Protein 7JRE (pdb70)

GO terms:
  GO:0039537 symbiont-mediated suppression of cytoplasmic pattern recognition receptor signaling pathway (P, IDA)
  GO:0140311 protein sequestering activity (F, IDA)
  GO:0005737 cytoplasm (C, IC)
  GO:0033650 host cell mitochondrion (C, EXP)
  GO:0030430 host cell cytoplasm (C, EXP)
  GO:0004197 cysteine-type endopeptidase activity (F, IDA)

Foldseek 3Di:
DFDFFADFQKTKFFQLPDDPVQVVQWDDDDPQLRITIGGHPDTDHFDAQLDQDQKWWWAEDVVRDIDIWRWDFWAWDFDDDPVSDHTDTHGQKIKTFDDYAPPRWRIFIADPRGTQFTWDHDDDRMTMTHGCSPPDPD/DFAWAFAAFKTKFFQVPDDPVQVVQWPDDDNQLRITMHGHRDGHDWDAFLDQAQKWWKQQVVVRDIDIWGWDFWAKDWDDQDDRDHTDIHGQKTKTFADHDPPRWGIFTADPRTTQFTWDDDDDGMTMTHGPSPVDD/DQAAFFAAQKGKFFQQPDDPVQVVAWPDDDVLLRMTMGGHPDGTDWDQFLDFAQKWWKAEVVVRDIDIWRWDFWAWDWDPCDPRDHTDIHGQKTKTFDDYDPPRWRIFIADPRTTFFTFNDDDPGMTITRGPSPDDPDD/DAFAFAAQKTKFFQLPDDPVQVVQWPDDDVQLRITIHGHPDGGPFDAFQDFAQKWWKAAVVVRDIDIWGWDFWAKDWAAQDPRGHTDIHGQKIKTFADYDPPQFQIFTADPRTTAFTWDHDDDGMTMTHGPRPPDPVDD/DLQFPAAFAAQKGKFFQLPDDPVQVVQWPDDDNLLRMTIGGHHDGTDFAAFQDQDQKWWKAFVVVRDIDIWGKDFWAWDAFDCDDRGHTDTGGGKIKTFADDDDPRWRGFIADPRTTQFTFHGDDPRMTMTRGCNVVNVSND/DAFFFAAFKTKFFLLPDDCQVVVAFDDDDNLLRITMGGHPDGGDFDAFQDQDQKWWKAAVVVRDIDIWRWDFWAKDWACQDDSGGIDIHGGKTKTFDAYDPPRWRIFTADPRTTQFTWDDDDDRMTITHGCSPPPPD

Structure (mmCIF, N/CA/C/O backbone):
data_7JRE
#
_entry.id   7JRE
#
_cell.length_a   118.772
_cell.length_b   118.772
_cell.length_c   80.380
_cell.angle_alpha   90.000
_cell.angle_beta   90.000
_cell.angle_gamma   90.000
#
_symmetry.space_group_name_H-M   'P 4'
#
loop_
_entity.id
_entity.type
_entity.pdbx_description
1 polymer 'Protease 2A'
2 non-polymer 'ZINC ION'
3 water water
#
loop_
_atom_site.group_PDB
_atom_site.id
_atom_site.type_symbol
_atom_site.label_atom_id
_atom_site.label_alt_id
_atom_site.label_comp_id
_atom_site.label_asym_id
_atom_site.label_entity_id
_atom_site.label_seq_id
_atom_site.pdbx_PDB_ins_code
_atom_site.Cartn_x
_atom_site.Cartn_y
_atom_site.Cartn_z
_atom_site.occupancy
_atom_site.B_iso_or_equiv
_atom_site.auth_seq_id
_atom_site.auth_comp_id
_atom_site.auth_asym_id
_atom_site.auth_atom_id
_atom_site.pdbx_PDB_model_num
ATOM 1 N N . GLY A 1 3 ? 39.66600 47.54900 6.60200 1.000 48.16932 3 GLY A N 1
ATOM 2 C CA . GLY A 1 3 ? 38.61800 48.47500 6.21900 1.000 59.60717 3 GLY A CA 1
ATOM 3 C C . GLY A 1 3 ? 39.13600 49.86900 5.93700 1.000 61.22649 3 GLY A C 1
ATOM 4 O O . GLY A 1 3 ? 38.37100 50.82600 5.87400 1.000 61.73169 3 GLY A O 1
ATOM 7 N N . PHE A 1 4 ? 40.44500 49.97400 5.75700 1.000 63.45263 4 PHE A N 1
ATOM 8 C CA . PHE A 1 4 ? 41.12400 51.23900 5.54300 1.000 60.78172 4 PHE A CA 1
ATOM 9 C C . PHE A 1 4 ? 41.89300 51.18500 4.23000 1.000 64.57815 4 PHE A C 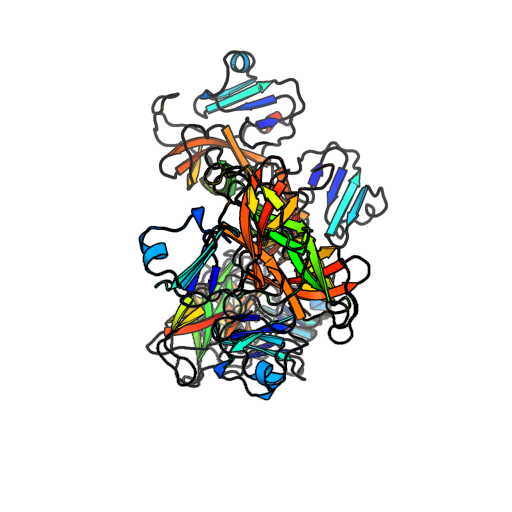1
ATOM 10 O O . PHE A 1 4 ? 41.97700 50.14500 3.57300 1.000 57.31211 4 PHE A O 1
ATOM 27 N N . GLY A 1 5 ? 42.44200 52.33100 3.83700 1.000 70.08941 5 GLY A N 1
ATOM 28 C CA . GLY A 1 5 ? 43.21700 52.41400 2.61800 1.000 64.73718 5 GLY A CA 1
ATOM 29 C C . GLY A 1 5 ? 42.34800 52.80900 1.44700 1.000 64.22330 5 GLY A C 1
ATOM 30 O O . GLY A 1 5 ? 42.08700 53.99200 1.22100 1.000 68.95979 5 GLY A O 1
ATOM 34 N N . GLY A 1 6 ? 41.89900 51.81900 0.69100 1.000 63.87754 6 GLY A N 1
ATOM 35 C CA . GLY A 1 6 ? 40.98000 52.05900 -0.39500 1.000 44.92509 6 GLY A CA 1
ATOM 36 C C . GLY A 1 6 ? 40.32200 50.77100 -0.81600 1.000 39.66495 6 GLY A C 1
ATOM 37 O O . GLY A 1 6 ? 40.48700 49.74900 -0.15300 1.000 57.72638 6 GLY A O 1
ATOM 41 N N . VAL A 1 7 ? 39.57700 50.80200 -1.91000 1.000 45.74465 7 VAL A N 1
ATOM 42 C CA . VAL A 1 7 ? 38.93900 49.61500 -2.45300 1.000 46.30188 7 VAL A CA 1
ATOM 43 C C . VAL A 1 7 ? 39.90800 48.98500 -3.43300 1.000 56.41185 7 VAL A C 1
ATOM 44 O O . VAL A 1 7 ? 40.42500 49.66300 -4.32700 1.000 52.87888 7 VAL A O 1
ATOM 57 N N . PHE A 1 8 ? 40.16300 47.69700 -3.26100 1.000 60.58173 8 PHE A N 1
ATOM 58 C CA . PHE A 1 8 ? 41.03600 46.93400 -4.14000 1.000 51.00347 8 PHE A CA 1
ATOM 59 C C . PHE A 1 8 ? 40.15700 45.95100 -4.90000 1.000 49.69066 8 PHE A C 1
ATOM 60 O O . PHE A 1 8 ? 39.95900 44.81300 -4.48000 1.000 48.87289 8 PHE A O 1
ATOM 77 N N . VAL A 1 9 ? 39.62100 46.41600 -6.02000 1.000 48.95287 9 VAL A N 1
ATOM 78 C CA . VAL A 1 9 ? 38.81100 45.60300 -6.91100 1.000 52.47565 9 VAL A CA 1
ATOM 79 C C . VAL A 1 9 ? 39.76500 45.08100 -7.97600 1.000 55.24729 9 VAL A C 1
ATOM 80 O O . VAL A 1 9 ? 40.09800 45.78400 -8.93000 1.000 54.92576 9 VAL A O 1
ATOM 93 N N . GLY A 1 10 ? 40.21200 43.84700 -7.80900 1.000 54.66796 10 GLY A N 1
ATOM 94 C CA . GLY A 1 10 ? 41.18400 43.30200 -8.73600 1.000 55.95691 10 GLY A CA 1
ATOM 95 C C . GLY A 1 10 ? 42.44800 44.13400 -8.75300 1.000 56.61969 10 GLY A C 1
ATOM 96 O O . GLY A 1 10 ? 43.00000 44.49900 -7.71100 1.000 54.61161 10 GLY A O 1
ATOM 100 N N . SER A 1 11 ? 42.92000 44.44000 -9.95900 1.000 57.57412 11 SER A N 1
ATOM 101 C CA . SER A 1 11 ? 44.15800 45.17800 -10.15800 1.000 56.26303 11 SER A CA 1
ATOM 102 C C . SER A 1 11 ? 43.91200 46.66700 -10.33600 1.000 56.85389 11 SER A C 1
ATOM 103 O O . SER A 1 11 ? 44.74400 47.36700 -10.91700 1.000 52.42182 11 SER A O 1
ATOM 111 N N . PHE A 1 12 ? 42.79100 47.16600 -9.82200 1.000 76.19957 12 PHE A N 1
ATOM 112 C CA . PHE A 1 12 ? 42.46500 48.58300 -9.86200 1.000 56.49379 12 PHE A CA 1
ATOM 113 C C . PHE A 1 12 ? 42.13300 49.06300 -8.46000 1.000 51.58047 12 PHE A C 1
ATOM 114 O O . PHE A 1 12 ? 41.37600 48.41400 -7.73400 1.000 50.22713 12 PHE A O 1
ATOM 131 N N . LYS A 1 13 ? 42.71200 50.19400 -8.08900 1.000 56.71521 13 LYS A N 1
ATOM 132 C CA . LYS A 1 13 ? 42.57400 50.78700 -6.77400 1.000 63.91439 13 LYS A CA 1
ATOM 133 C C . LYS A 1 13 ? 41.71700 52.03900 -6.87400 1.000 61.45969 13 LYS A C 1
ATOM 134 O O . LYS A 1 13 ? 41.92000 52.87500 -7.76300 1.000 57.13535 13 LYS A O 1
ATOM 152 N N . ILE A 1 14 ? 40.75900 52.14500 -5.96100 1.000 46.13668 14 ILE A N 1
ATOM 153 C CA . ILE A 1 14 ? 39.89900 53.30900 -5.82200 1.000 34.44207 14 ILE A CA 1
ATOM 154 C C . ILE A 1 14 ? 40.28600 53.99900 -4.52500 1.000 33.79282 14 ILE A C 1
ATOM 155 O O . ILE A 1 14 ? 40.20900 53.39700 -3.45000 1.000 35.92315 14 ILE A O 1
ATOM 171 N N . ILE A 1 15 ? 40.72300 55.25200 -4.62400 1.000 37.79819 15 ILE A N 1
ATOM 172 C CA . ILE A 1 15 ? 41.13100 56.02600 -3.46100 1.000 38.49064 15 ILE A CA 1
ATOM 173 C C . ILE A 1 15 ? 40.61300 57.44600 -3.61400 1.000 34.89095 15 ILE A C 1
ATOM 174 O O . ILE A 1 15 ? 40.15200 57.85300 -4.67800 1.000 37.38324 15 ILE A O 1
ATOM 190 N N . ASN A 1 16 ? 40.66200 58.19400 -2.52100 1.000 37.69618 16 ASN A N 1
ATOM 191 C CA . ASN A 1 16 ? 40.26500 59.59100 -2.56900 1.000 47.38304 16 ASN A CA 1
ATOM 192 C C . ASN A 1 16 ? 41.21400 60.38800 -3.45300 1.000 47.77663 16 ASN A C 1
ATOM 193 O O . ASN A 1 16 ? 42.41600 60.11900 -3.51100 1.000 46.95376 16 ASN A O 1
ATOM 204 N N . TYR A 1 17 ? 40.65700 61.37700 -4.14700 1.000 50.66819 17 TYR A N 1
ATOM 205 C CA . TYR A 1 17 ? 41.46000 62.23300 -5.01000 1.000 52.78076 17 TYR A CA 1
ATOM 206 C C . TYR A 1 17 ? 42.52100 62.97100 -4.21000 1.000 60.86436 17 TYR A C 1
ATOM 207 O O . TYR A 1 17 ? 43.65000 63.14900 -4.68000 1.000 68.68764 17 TYR A O 1
ATOM 225 N N . HIS A 1 18 ? 42.17900 63.41300 -2.99900 1.000 55.43271 18 HIS A N 1
ATOM 226 C CA . HIS A 1 18 ? 43.11400 64.16500 -2.17500 1.000 56.11050 18 HIS A CA 1
ATOM 227 C C . HIS A 1 18 ? 44.15900 63.29000 -1.49900 1.000 60.06044 18 HIS A C 1
ATOM 228 O O . HIS A 1 18 ? 45.08900 63.83000 -0.89500 1.000 55.95917 18 HIS A O 1
ATOM 242 N N . LEU A 1 19 ? 44.03800 61.96900 -1.59300 1.000 59.96012 19 LEU A N 1
ATOM 243 C CA . LEU A 1 19 ? 44.98500 61.05000 -0.98400 1.000 53.91288 19 LEU A CA 1
ATOM 244 C C . LEU A 1 19 ? 45.84000 60.31100 -1.99800 1.000 51.01456 19 LEU A C 1
ATOM 245 O O . LEU A 1 19 ? 46.65800 59.47800 -1.60500 1.000 55.78121 19 LEU A O 1
ATOM 261 N N . ALA A 1 20 ? 45.67100 60.58300 -3.28300 1.000 55.29754 20 ALA A N 1
ATOM 262 C CA . ALA A 1 20 ? 46.42300 59.86900 -4.29800 1.000 62.69947 20 ALA A CA 1
ATOM 263 C C . ALA A 1 20 ? 47.85900 60.38500 -4.37600 1.000 61.34973 20 ALA A C 1
ATOM 264 O O . ALA A 1 20 ? 48.17600 61.50100 -3.95900 1.000 72.79494 20 ALA A O 1
ATOM 271 N N . THR A 1 21 ? 48.73400 59.54600 -4.91400 1.000 55.59749 21 THR A N 1
ATOM 272 C CA . THR A 1 21 ? 50.12400 59.91000 -5.11400 1.000 56.74476 21 THR A CA 1
ATOM 273 C C . THR A 1 21 ? 50.34200 60.41600 -6.53800 1.000 58.96022 21 THR A C 1
ATOM 274 O O . THR A 1 21 ? 49.46900 60.33100 -7.40200 1.000 62.35759 21 THR A O 1
ATOM 285 N N . ILE A 1 22 ? 51.54100 60.94600 -6.77800 1.000 63.26879 22 ILE A N 1
ATOM 286 C CA . ILE A 1 22 ? 51.88700 61.41800 -8.11600 1.000 60.20567 22 ILE A CA 1
ATOM 287 C C . ILE A 1 22 ? 51.87000 60.25600 -9.09700 1.000 56.92146 22 ILE A C 1
ATOM 288 O O . ILE A 1 22 ? 51.36700 60.37300 -10.21700 1.000 64.52043 22 ILE A O 1
ATOM 304 N N . GLU A 1 23 ? 52.41300 59.11200 -8.68500 1.000 54.85375 23 GLU A N 1
ATOM 305 C CA . GLU A 1 23 ? 52.44200 57.94500 -9.55900 1.000 58.10260 23 GLU A CA 1
ATOM 306 C C . GLU A 1 23 ? 51.03300 57.46000 -9.86800 1.000 48.92262 23 GLU A C 1
ATOM 307 O O . GLU A 1 23 ? 50.72100 57.09100 -11.00800 1.000 41.76129 23 GLU A O 1
ATOM 319 N N . GLU A 1 24 ? 50.16600 57.45500 -8.85900 1.000 50.47536 24 GLU A N 1
ATOM 320 C CA . GLU A 1 24 ? 48.78600 57.05000 -9.07700 1.000 49.12928 24 GLU A CA 1
ATOM 321 C C . GLU A 1 24 ? 48.07700 58.01200 -10.01800 1.000 50.64541 24 GLU A C 1
ATOM 322 O O . GLU A 1 24 ? 47.26900 57.59400 -10.85000 1.000 55.62853 24 GLU A O 1
ATOM 334 N N . ARG A 1 25 ? 48.36400 59.30700 -9.89800 1.000 49.82267 25 ARG A N 1
ATOM 335 C CA . ARG A 1 25 ? 47.79800 60.27800 -10.82700 1.000 48.61613 25 ARG A CA 1
ATOM 336 C C . ARG A 1 25 ? 48.30700 60.04700 -12.24300 1.000 48.98352 25 ARG A C 1
ATOM 337 O O . ARG A 1 25 ? 47.55600 60.18900 -13.21300 1.000 55.52326 25 ARG A O 1
ATOM 358 N N . GLN A 1 26 ? 49.58600 59.70200 -12.38300 1.000 58.81731 26 GLN A N 1
ATOM 359 C CA . GLN A 1 26 ? 50.15300 59.39700 -13.69100 1.000 57.78945 26 GLN A CA 1
ATOM 360 C C . GLN A 1 26 ? 49.52100 58.16900 -14.32400 1.000 49.14299 26 GLN A C 1
ATOM 361 O O . GLN A 1 26 ? 49.42100 58.10400 -15.55200 1.000 52.39760 26 GLN A O 1
ATOM 375 N N . SER A 1 27 ? 49.11600 57.18800 -13.52400 1.000 49.87735 27 SER A N 1
ATOM 376 C CA . SER A 1 27 ? 48.53000 55.96300 -14.05800 1.000 49.94750 27 SER A CA 1
ATOM 377 C C . SER A 1 27 ? 47.01100 55.91600 -13.93500 1.000 52.49882 27 SER A C 1
ATOM 378 O O . SER A 1 27 ? 46.40900 54.88400 -14.24800 1.000 54.15442 27 SER A O 1
ATOM 386 N N . ALA A 1 28 ? 46.37500 57.00000 -13.50700 1.000 53.47663 28 ALA A N 1
ATOM 387 C CA . ALA A 1 28 ? 44.95200 56.96500 -13.21200 1.000 53.28501 28 ALA A CA 1
ATOM 388 C C . ALA A 1 28 ? 44.11500 56.82000 -14.47600 1.000 51.45302 28 ALA A C 1
ATOM 389 O O . ALA A 1 28 ? 44.41000 57.40700 -15.51900 1.000 52.59608 28 ALA A O 1
ATOM 396 N N . ILE A 1 29 ? 43.04700 56.03800 -14.36300 1.000 46.34765 29 ILE A N 1
ATOM 397 C CA . ILE A 1 29 ? 42.09500 55.87300 -15.45000 1.000 47.67794 29 ILE A CA 1
ATOM 398 C C . ILE A 1 29 ? 40.79900 56.62800 -15.20600 1.000 43.32033 29 ILE A C 1
ATOM 399 O O . ILE A 1 29 ? 40.09500 56.94100 -16.17700 1.000 39.55844 29 ILE A O 1
ATOM 415 N N . TYR A 1 30 ? 40.44400 56.91200 -13.95800 1.000 36.57589 30 TYR A N 1
ATOM 416 C CA . TYR A 1 30 ? 39.29700 57.76400 -13.68600 1.000 33.86059 30 TYR A CA 1
ATOM 417 C C . TYR A 1 30 ? 39.66800 58.71400 -12.56600 1.000 41.26768 30 TYR A C 1
ATOM 418 O O . TYR A 1 30 ? 40.28600 58.29800 -11.59100 1.000 45.17019 30 TYR A O 1
ATOM 436 N N . VAL A 1 31 ? 39.32000 59.98200 -12.70700 1.000 46.32872 31 VAL A N 1
ATOM 437 C CA . VAL A 1 31 ? 39.67100 60.99400 -11.72100 1.000 43.17943 31 VAL A CA 1
ATOM 438 C C . VAL A 1 31 ? 38.54300 62.00900 -11.64900 1.000 37.25979 31 VAL A C 1
ATOM 439 O O . VAL A 1 31 ? 38.05600 62.47900 -12.68100 1.000 39.60146 31 VAL A O 1
ATOM 452 N N . ASP A 1 32 ? 38.12400 62.34400 -10.43200 1.000 41.49389 32 ASP A N 1
ATOM 453 C CA . ASP A 1 32 ? 37.06000 63.32700 -10.25000 1.000 47.68957 32 ASP A CA 1
ATOM 454 C C . ASP A 1 32 ? 37.39000 64.15100 -9.01000 1.000 45.85149 32 ASP A C 1
ATOM 455 O O . ASP A 1 32 ? 37.27300 63.66500 -7.88000 1.000 45.02293 32 ASP A O 1
ATOM 464 N N . TRP A 1 33 ? 37.81600 65.39200 -9.24900 1.000 49.83573 33 TRP A N 1
ATOM 465 C CA . TRP A 1 33 ? 38.05900 66.34500 -8.17300 1.000 54.13883 33 TRP A CA 1
ATOM 466 C C . TRP A 1 33 ? 36.77300 66.66100 -7.42400 1.000 51.36692 33 TRP A C 1
ATOM 467 O O . TRP A 1 33 ? 36.77400 66.78100 -6.19600 1.000 53.06897 33 TRP A O 1
ATOM 488 N N . GLN A 1 34 ? 35.66500 66.79400 -8.15000 1.000 55.04796 34 GLN A N 1
ATOM 489 C CA . GLN A 1 34 ? 34.40300 67.17700 -7.53000 1.000 48.86467 34 GLN A CA 1
ATOM 490 C C . GLN A 1 34 ? 33.93000 66.13700 -6.52300 1.000 50.94332 34 GLN A C 1
ATOM 491 O O . GLN A 1 34 ? 33.40800 66.48500 -5.46100 1.000 52.50384 34 GLN A O 1
ATOM 505 N N . SER A 1 35 ? 34.06500 64.85900 -6.85500 1.000 57.80125 35 SER A N 1
ATOM 506 C CA . SER A 1 35 ? 33.66800 63.78000 -5.96600 1.000 47.79771 35 SER A CA 1
ATOM 507 C C . SER A 1 35 ? 34.84000 63.17900 -5.21600 1.000 48.14165 35 SER A C 1
ATOM 508 O O . SER A 1 35 ? 34.64600 62.24200 -4.44100 1.000 58.35105 35 SER A O 1
ATOM 516 N N . ASP A 1 36 ? 36.04900 63.68900 -5.42900 1.000 48.85266 36 ASP A N 1
ATOM 517 C CA . ASP A 1 36 ? 37.21600 63.28300 -4.65600 1.000 45.21919 36 ASP A CA 1
ATOM 518 C C . ASP A 1 36 ? 37.49700 61.78900 -4.80800 1.000 47.11110 36 ASP A C 1
ATOM 519 O O . ASP A 1 36 ? 37.66000 61.06300 -3.82900 1.000 45.29467 36 ASP A O 1
ATOM 528 N N . VAL A 1 37 ? 37.56900 61.32200 -6.05500 1.000 46.90168 37 VAL A N 1
ATOM 529 C CA . VAL A 1 37 ? 37.79600 59.90600 -6.31600 1.000 42.27958 37 VAL A CA 1
ATOM 530 C C . VAL A 1 37 ? 38.84000 59.74300 -7.41200 1.000 42.15356 37 VAL A C 1
ATOM 531 O O . VAL A 1 37 ? 39.01600 60.60800 -8.27200 1.000 44.43478 37 VAL A O 1
ATOM 544 N N . LEU A 1 38 ? 39.53700 58.61000 -7.36400 1.000 40.46231 38 LEU A N 1
ATOM 545 C CA . LEU A 1 38 ? 40.55600 58.26800 -8.34300 1.000 42.66312 38 LEU A CA 1
ATOM 546 C C . LEU A 1 38 ? 40.63200 56.75500 -8.46200 1.000 40.12048 38 LEU A C 1
ATOM 547 O O . LEU A 1 38 ? 40.72300 56.05400 -7.45100 1.000 50.21247 38 LEU A O 1
ATOM 563 N N . VAL A 1 39 ? 40.58700 56.26700 -9.69700 1.000 37.63144 39 VAL A N 1
ATOM 564 C CA . VAL A 1 39 ? 40.71100 54.85600 -10.03200 1.000 49.90740 39 VAL A CA 1
ATOM 565 C C . VAL A 1 39 ? 41.95900 54.69100 -10.88200 1.000 58.16024 39 VAL A C 1
ATOM 566 O O . VAL A 1 39 ? 42.06100 55.29600 -11.95900 1.000 55.36938 39 VAL A O 1
ATOM 579 N N . THR A 1 40 ? 42.89700 53.86400 -10.40300 1.000 63.97221 40 THR A N 1
ATOM 580 C CA . THR A 1 40 ? 44.16600 53.63400 -11.10200 1.000 57.66950 40 THR A CA 1
ATOM 581 C C . THR A 1 40 ? 44.59900 52.17800 -11.01400 1.000 50.43443 40 THR A C 1
ATOM 582 O O . THR A 1 40 ? 44.32900 51.52400 -10.00400 1.000 46.14062 40 THR A O 1
ATOM 593 N N . PRO A 1 41 ? 45.28300 51.65200 -12.02500 1.000 58.50952 41 PRO A N 1
ATOM 594 C CA . PRO A 1 41 ? 45.78800 50.28000 -11.92500 1.000 50.77628 41 PRO A CA 1
ATOM 595 C C . PRO A 1 41 ? 46.94500 50.18100 -10.94300 1.000 52.20070 41 PRO A C 1
ATOM 596 O O . PRO A 1 41 ? 47.82600 51.04000 -10.90200 1.000 61.69643 41 PRO A O 1
ATOM 601 N N . ILE A 1 42 ? 46.94100 49.10900 -10.15600 1.000 53.18414 42 ILE A N 1
ATOM 602 C CA . ILE A 1 42 ? 47.95600 48.87500 -9.13900 1.000 65.44653 42 ILE A CA 1
ATOM 603 C C . ILE A 1 42 ? 48.44500 47.43800 -9.24600 1.000 69.25553 42 ILE A C 1
ATOM 604 O O . ILE A 1 42 ? 47.83100 46.58800 -9.88800 1.000 65.52680 42 ILE A O 1
ATOM 616 N N . ALA A 1 43 ? 49.58000 47.18500 -8.60000 1.000 66.85543 43 ALA A N 1
ATOM 617 C CA . ALA A 1 43 ? 50.16100 45.85400 -8.54200 1.000 62.08373 43 ALA A CA 1
ATOM 618 C C . ALA A 1 43 ? 49.62900 45.02500 -7.38100 1.000 66.61399 43 ALA A C 1
ATOM 619 O O . ALA A 1 43 ? 49.91700 43.82700 -7.31700 1.000 68.02186 43 ALA A O 1
ATOM 626 N N . ALA A 1 44 ? 48.86600 45.62300 -6.47000 1.000 62.50320 44 ALA A N 1
ATOM 627 C CA . ALA A 1 44 ? 48.28100 44.90000 -5.34300 1.000 66.15889 44 ALA A CA 1
ATOM 628 C C . ALA A 1 44 ? 46.88500 44.44100 -5.74000 1.000 69.85168 44 ALA A C 1
ATOM 629 O O . ALA A 1 44 ? 45.90700 45.17900 -5.62400 1.000 72.28506 44 ALA A O 1
ATOM 636 N N . HIS A 1 45 ? 46.79400 43.20300 -6.21500 1.000 69.30117 45 HIS A N 1
ATOM 637 C CA . HIS A 1 45 ? 45.51200 42.63100 -6.60100 1.000 69.87921 45 HIS A CA 1
ATOM 638 C C . HIS A 1 45 ? 44.65700 42.34800 -5.37100 1.000 68.73054 45 HIS A C 1
ATOM 639 O O . HIS A 1 45 ? 45.16200 41.91800 -4.33200 1.000 64.78202 45 HIS A O 1
ATOM 653 N N . GLY A 1 46 ? 43.35100 42.59400 -5.49400 1.000 60.65794 46 GLY A N 1
ATOM 654 C CA . GLY A 1 46 ? 42.43000 42.41300 -4.39200 1.000 58.62360 46 GLY A CA 1
ATOM 655 C C . GLY A 1 46 ? 41.10000 41.85700 -4.86400 1.000 64.98133 46 GLY A C 1
ATOM 656 O O . GLY A 1 46 ? 40.87700 41.66200 -6.05800 1.000 62.17517 46 GLY A O 1
ATOM 660 N N . ARG A 1 47 ? 40.20800 41.62200 -3.89400 1.000 62.25615 47 ARG A N 1
ATOM 661 C CA . ARG A 1 47 ? 38.94200 40.94600 -4.15600 1.000 63.92690 47 ARG A CA 1
ATOM 662 C C . ARG A 1 47 ? 37.73600 41.75300 -3.68300 1.000 69.37904 47 ARG A C 1
ATOM 663 O O . ARG A 1 47 ? 36.63900 41.20000 -3.57300 1.000 68.79434 47 ARG A O 1
ATOM 684 N N . HIS A 1 48 ? 37.90600 43.04100 -3.40200 1.000 77.68302 48 HIS A N 1
ATOM 685 C CA . HIS A 1 48 ? 36.77400 43.87000 -3.01400 1.000 66.66398 48 HIS A CA 1
ATOM 686 C C . HIS A 1 48 ? 35.76900 43.95100 -4.15400 1.000 62.96410 48 HIS A C 1
ATOM 687 O O . HIS A 1 48 ? 36.12500 43.85400 -5.33000 1.000 59.91435 48 HIS A O 1
ATOM 701 N N . GLN A 1 49 ? 34.50100 44.12900 -3.79700 1.000 52.55903 49 GLN A N 1
ATOM 702 C CA . GLN A 1 49 ? 33.42700 44.25200 -4.77000 1.000 51.26059 49 GLN A CA 1
ATOM 703 C C . GLN A 1 49 ? 32.68200 45.55900 -4.55200 1.000 48.55610 49 GLN A C 1
ATOM 704 O O . GLN A 1 49 ? 32.51600 46.00600 -3.41700 1.000 54.31144 49 GLN A O 1
ATOM 715 N N . ILE A 1 50 ? 32.22800 46.15800 -5.64200 1.000 54.05581 50 ILE A N 1
ATOM 716 C CA . ILE A 1 50 ? 31.44700 47.38500 -5.59400 1.000 52.26762 50 ILE A CA 1
ATOM 717 C C . ILE A 1 50 ? 29.97500 47.01500 -5.50200 1.000 48.96127 50 ILE A C 1
ATOM 718 O O . ILE A 1 50 ? 29.48500 46.18800 -6.27500 1.000 51.59897 50 ILE A O 1
ATOM 734 N N . ALA A 1 51 ? 29.26900 47.62400 -4.55500 1.000 47.24214 51 ALA A N 1
ATOM 735 C CA . ALA A 1 51 ? 27.85400 47.34600 -4.34200 1.000 45.97145 51 ALA A CA 1
ATOM 736 C C . ALA A 1 51 ? 27.04000 48.03700 -5.42300 1.000 48.80130 51 ALA A C 1
ATOM 737 O O . ALA A 1 51 ? 27.02000 49.26600 -5.50500 1.000 61.34616 51 ALA A O 1
ATOM 744 N N . ARG A 1 52 ? 26.36800 47.25600 -6.25300 1.000 58.25146 52 ARG A N 1
ATOM 745 C CA . ARG A 1 52 ? 25.48700 47.80300 -7.28100 1.000 54.18121 52 ARG A CA 1
ATOM 746 C C . ARG A 1 52 ? 24.05300 47.85300 -6.76500 1.000 47.44846 52 ARG A C 1
ATOM 747 O O . ARG A 1 52 ? 23.12400 47.31400 -7.35500 1.000 59.70947 52 ARG A O 1
ATOM 768 N N . CYS A 1 53 ? 23.89500 48.54500 -5.64100 1.000 42.24858 53 CYS A N 1
ATOM 769 C CA . CYS A 1 53 ? 22.65100 48.53200 -4.88700 1.000 44.75271 53 CYS A CA 1
ATOM 770 C C . CYS A 1 53 ? 22.12300 49.93700 -4.64500 1.000 53.52220 53 CYS A C 1
ATOM 771 O O . CYS A 1 53 ? 22.63500 50.90800 -5.20800 1.000 65.25634 53 CYS A O 1
ATOM 778 N N . LYS A 1 54 ? 21.10100 50.04900 -3.79800 1.000 47.59654 54 LYS A N 1
ATOM 779 C CA . LYS A 1 54 ? 20.55100 51.33500 -3.39200 1.000 38.46124 54 LYS A CA 1
ATOM 780 C C . LYS A 1 54 ? 20.40800 51.41000 -1.87800 1.000 41.34837 54 LYS A C 1
ATOM 781 O O . LYS A 1 54 ? 19.52200 52.09400 -1.36500 1.000 39.75781 54 LYS A O 1
ATOM 800 N N . CYS A 1 55 ? 21.27300 50.71000 -1.15100 1.000 46.55708 55 CYS A N 1
ATOM 801 C CA . CYS A 1 55 ? 21.21100 50.72600 0.30200 1.000 47.19991 55 CYS A CA 1
ATOM 802 C C . CYS A 1 55 ? 21.47200 52.12600 0.83100 1.000 52.64292 55 CYS A C 1
ATOM 803 O O . CYS A 1 55 ? 22.34100 52.84400 0.33400 1.000 56.94548 55 CYS A O 1
ATOM 810 N N . ASN A 1 56 ? 20.70600 52.51300 1.84800 1.000 51.84330 56 ASN A N 1
ATOM 811 C CA . ASN A 1 56 ? 20.90200 53.77400 2.54700 1.000 51.89583 56 ASN A CA 1
ATOM 812 C C . ASN A 1 56 ? 21.36200 53.55300 3.98200 1.000 53.14276 56 ASN A C 1
ATOM 813 O O . ASN A 1 56 ? 21.35300 54.48600 4.78800 1.000 46.33863 56 ASN A O 1
ATOM 824 N N . THR A 1 57 ? 21.77100 52.33100 4.30500 1.000 63.01014 57 THR A N 1
ATOM 825 C CA . THR A 1 57 ? 22.30600 51.96500 5.60600 1.000 60.55265 57 THR A CA 1
ATOM 826 C C . THR A 1 57 ? 23.59700 51.19100 5.39700 1.000 59.11060 57 THR A C 1
ATOM 827 O O . THR A 1 57 ? 23.70800 50.41100 4.45000 1.000 53.74512 57 THR A O 1
ATOM 838 N N . GLY A 1 58 ? 24.57100 51.39900 6.27300 1.000 53.97780 58 GLY A N 1
ATOM 839 C CA . GLY A 1 58 ? 25.83500 50.70900 6.09100 1.000 44.55570 58 GLY A CA 1
ATOM 840 C C . GLY A 1 58 ? 26.65200 50.72300 7.36000 1.000 42.77067 58 GLY A C 1
ATOM 841 O O . GLY A 1 58 ? 26.21100 51.20300 8.40400 1.000 45.64724 58 GLY A O 1
ATOM 845 N N . VAL A 1 59 ? 27.85200 50.16200 7.26100 1.000 42.76668 59 VAL A N 1
ATOM 846 C CA . VAL A 1 59 ? 28.80300 50.13500 8.36400 1.000 42.76212 59 VAL A CA 1
ATOM 847 C C . VAL A 1 59 ? 30.15400 50.59400 7.83700 1.000 40.38653 59 VAL A C 1
ATOM 848 O O . VAL A 1 59 ? 30.60300 50.13500 6.78300 1.000 42.96335 59 VAL A O 1
ATOM 861 N N . TYR A 1 60 ? 30.80000 51.50200 8.56000 1.000 40.72752 60 TYR A N 1
ATOM 862 C CA . TYR A 1 60 ? 32.04400 52.08700 8.09300 1.000 46.05039 60 TYR A CA 1
ATOM 863 C C . TYR A 1 60 ? 33.11500 51.99600 9.16800 1.000 51.65794 60 TYR A C 1
ATOM 864 O O . TYR A 1 60 ? 32.82900 51.96300 10.36300 1.000 52.07388 60 TYR A O 1
ATOM 882 N N . TYR A 1 61 ? 34.36600 51.96300 8.71800 1.000 56.72643 61 TYR A N 1
ATOM 883 C CA . TYR A 1 61 ? 35.51600 51.85000 9.60900 1.000 59.08073 61 TYR A CA 1
ATOM 884 C C . TYR A 1 61 ? 36.04600 53.23600 9.95600 1.000 51.94298 61 TYR A C 1
ATOM 885 O O . TYR A 1 61 ? 36.41300 54.00300 9.06300 1.000 49.97281 61 TYR A O 1
ATOM 903 N N . CYS A 1 62 ? 36.09800 53.54200 11.25200 1.000 54.62480 62 CYS A N 1
ATOM 904 C CA . CYS A 1 62 ? 36.71600 54.75300 11.76800 1.000 50.33018 62 CYS A CA 1
ATOM 905 C C . CYS A 1 62 ? 38.10000 54.40300 12.29300 1.000 51.55143 62 CYS A C 1
ATOM 906 O O . CYS A 1 62 ? 38.25200 53.47400 13.09700 1.000 50.08501 62 CYS A O 1
ATOM 914 N N . ARG A 1 63 ? 39.09500 55.16500 11.84800 1.000 60.60271 63 ARG A N 1
ATOM 915 C CA . ARG A 1 63 ? 40.49100 54.80100 12.04400 1.000 57.86488 63 ARG A CA 1
ATOM 916 C C . ARG A 1 63 ? 41.03900 55.33300 13.36100 1.000 59.37469 63 ARG A C 1
ATOM 917 O O . ARG A 1 63 ? 41.78600 54.62800 14.04600 1.000 59.40434 63 ARG A O 1
ATOM 929 N N . HIS A 1 64 ? 40.69400 56.56600 13.73800 1.000 52.96302 64 HIS A N 1
ATOM 930 C CA . HIS A 1 64 ? 41.23900 57.08300 14.98500 1.000 53.52341 64 HIS A CA 1
ATOM 931 C C . HIS A 1 64 ? 40.58700 56.43500 16.19600 1.000 59.13893 64 HIS A C 1
ATOM 932 O O . HIS A 1 64 ? 41.06300 56.63300 17.31800 1.000 59.23317 64 HIS A O 1
ATOM 946 N N . ARG A 1 65 ? 39.51400 55.67300 15.99500 1.000 61.83932 65 ARG A N 1
ATOM 947 C CA . ARG A 1 65 ? 38.96000 54.81800 17.02900 1.000 50.78559 65 ARG A CA 1
ATOM 948 C C . ARG A 1 65 ? 39.23800 53.34800 16.78500 1.000 55.67019 65 ARG A C 1
ATOM 949 O O . ARG A 1 65 ? 39.09500 52.54800 17.71000 1.000 62.47778 65 ARG A O 1
ATOM 970 N N . ASP A 1 66 ? 39.64500 52.98300 15.57700 1.000 53.51688 66 ASP A N 1
ATOM 971 C CA . ASP A 1 66 ? 39.77900 51.59100 15.17700 1.000 62.77192 66 ASP A CA 1
ATOM 972 C C . ASP A 1 66 ? 38.50000 50.82700 15.50200 1.000 58.58623 66 ASP A C 1
ATOM 973 O O . ASP A 1 66 ? 38.50800 49.79100 16.16400 1.000 53.21959 66 ASP A O 1
ATOM 982 N N . LYS A 1 67 ? 37.38000 51.37200 15.03500 1.000 50.37633 67 LYS A N 1
ATOM 983 C CA . LYS A 1 67 ? 36.09400 50.76700 15.33900 1.000 47.60082 67 LYS A CA 1
ATOM 984 C C . LYS A 1 67 ? 35.17500 50.88200 14.13900 1.000 51.10074 67 LYS A C 1
ATOM 985 O O . LYS A 1 67 ? 35.26900 51.82100 13.35400 1.000 55.58817 67 LYS A O 1
ATOM 1004 N N . SER A 1 68 ? 34.27200 49.92100 14.01600 1.000 58.61598 68 SER A N 1
ATOM 1005 C CA . SER A 1 68 ? 33.27800 49.91900 12.95800 1.000 61.21879 68 SER A CA 1
ATOM 1006 C C . SER A 1 68 ? 31.96800 50.47000 13.50400 1.000 52.66312 68 SER A C 1
ATOM 1007 O O . SER A 1 68 ? 31.50500 50.04800 14.56600 1.000 48.28310 68 SER A O 1
ATOM 1015 N N . TYR A 1 69 ? 31.39000 51.42200 12.78100 1.000 49.00952 69 TYR A N 1
ATOM 1016 C CA . TYR A 1 69 ? 30.20200 52.13900 13.21100 1.000 48.75102 69 TYR A CA 1
ATOM 1017 C C . TYR A 1 69 ? 29.11500 51.98700 12.16000 1.000 46.36750 69 TYR A C 1
ATOM 1018 O O . TYR A 1 69 ? 29.35200 52.30700 10.98400 1.000 44.86280 69 TYR A O 1
ATOM 1036 N N . PRO A 1 70 ? 27.93700 51.48400 12.50700 1.000 55.76527 70 PRO A N 1
ATOM 1037 C CA . PRO A 1 70 ? 26.82900 51.50700 11.55400 1.000 56.20095 70 PRO A CA 1
ATOM 1038 C C . PRO A 1 70 ? 26.18000 52.87800 11.51000 1.000 51.21714 70 PRO A C 1
ATOM 1039 O O . PRO A 1 70 ? 26.12500 53.59200 12.51200 1.000 47.16739 70 PRO A O 1
ATOM 1050 N N . VAL A 1 71 ? 25.68900 53.24200 10.33500 1.000 52.08914 71 VAL A N 1
ATOM 1051 C CA . VAL A 1 71 ? 25.09900 54.55100 10.10400 1.000 45.02715 71 VAL A CA 1
ATOM 1052 C C . VAL A 1 71 ? 24.02000 54.43500 9.04300 1.000 44.32385 71 VAL A C 1
ATOM 1053 O O . VAL A 1 71 ? 24.17500 53.71600 8.05000 1.000 43.62407 71 VAL A O 1
ATOM 1066 N N . CYS A 1 72 ? 22.92800 55.15100 9.25800 1.000 44.39209 72 CYS A N 1
ATOM 1067 C CA . CYS A 1 72 ? 21.97500 55.47000 8.21200 1.000 48.14169 72 CYS A CA 1
ATOM 1068 C C . CYS A 1 72 ? 22.36900 56.81800 7.63100 1.000 46.35071 72 CYS A C 1
ATOM 1069 O O . CYS A 1 72 ? 22.49900 57.80000 8.36900 1.000 48.45647 72 CYS A O 1
ATOM 1077 N N . PHE A 1 73 ? 22.57500 56.85900 6.31900 1.000 41.66558 73 PHE A N 1
ATOM 1078 C CA . PHE A 1 73 ? 23.12400 58.02700 5.65300 1.000 49.17920 73 PHE A CA 1
ATOM 1079 C C . PHE A 1 73 ? 22.15500 58.50800 4.58600 1.000 57.55383 73 PHE A C 1
ATOM 1080 O O . PHE A 1 73 ? 21.34000 57.74200 4.06700 1.000 62.57048 73 PHE A O 1
ATOM 1097 N N . GLU A 1 74 ? 22.24800 59.79300 4.26700 1.000 42.22262 74 GLU A N 1
ATOM 1098 C CA . GLU A 1 74 ? 21.39200 60.38300 3.25300 1.000 51.98956 74 GLU A CA 1
ATOM 1099 C C . GLU A 1 74 ? 21.93400 60.08200 1.86600 1.000 53.53189 74 GLU A C 1
ATOM 1100 O O . GLU A 1 74 ? 23.13700 60.18500 1.62000 1.000 56.26522 74 GLU A O 1
ATOM 1106 N N . GLY A 1 75 ? 21.03300 59.73300 0.95300 1.000 58.87945 75 GLY A N 1
ATOM 1107 C CA . GLY A 1 75 ? 21.40600 59.28600 -0.36600 1.000 51.58590 75 GLY A CA 1
ATOM 1108 C C . GLY A 1 75 ? 22.35400 60.23700 -1.05800 1.000 53.43612 75 GLY A C 1
ATOM 1109 O O . GLY A 1 75 ? 22.51800 61.39000 -0.65500 1.000 66.55414 75 GLY A O 1
ATOM 1113 N N . PRO A 1 76 ? 22.99300 59.76600 -2.12400 1.000 49.22837 76 PRO A N 1
ATOM 1114 C CA . PRO A 1 76 ? 24.04800 60.55800 -2.76500 1.000 46.22917 76 PRO A CA 1
ATOM 1115 C C . PRO A 1 76 ? 23.50500 61.82700 -3.40000 1.000 55.56921 76 PRO A C 1
ATOM 1116 O O . PRO A 1 76 ? 22.47300 61.81600 -4.07200 1.000 60.87519 76 PRO A O 1
ATOM 1127 N N . GLY A 1 77 ? 24.22900 62.92100 -3.20800 1.000 52.09395 77 GLY A N 1
ATOM 1128 C CA . GLY A 1 77 ? 23.82500 64.18900 -3.78300 1.000 53.02663 77 GLY A CA 1
ATOM 1129 C C . GLY A 1 77 ? 24.88800 65.23700 -3.56400 1.000 47.53172 77 GLY A C 1
ATOM 1130 O O . GLY A 1 77 ? 25.90700 64.99900 -2.91300 1.000 48.88788 77 GLY A O 1
ATOM 1134 N N . ILE A 1 78 ? 24.62300 66.41600 -4.11100 1.000 63.54276 78 ILE A N 1
ATOM 1135 C CA . ILE A 1 78 ? 25.55700 67.53200 -4.03100 1.000 56.48202 78 ILE A CA 1
ATOM 1136 C C . ILE A 1 78 ? 25.42300 68.18700 -2.66400 1.000 50.98030 78 ILE A C 1
ATOM 1137 O O . ILE A 1 78 ? 24.32200 68.56600 -2.25100 1.000 48.42017 78 ILE A O 1
ATOM 1153 N N . GLN A 1 79 ? 26.54200 68.31900 -1.95500 1.000 50.70039 79 GLN A N 1
ATOM 1154 C CA . GLN A 1 79 ? 26.52400 68.86700 -0.60600 1.000 51.87307 79 GLN A CA 1
ATOM 1155 C C . GLN A 1 79 ? 27.67900 69.83300 -0.41000 1.000 54.43961 79 GLN A C 1
ATOM 1156 O O . GLN A 1 79 ? 28.77600 69.62200 -0.93300 1.000 50.58867 79 GLN A O 1
ATOM 1170 N N . TRP A 1 80 ? 27.42300 70.88300 0.36600 1.000 58.36735 80 TRP A N 1
ATOM 1171 C CA . TRP A 1 80 ? 28.42900 71.89200 0.66900 1.000 60.17976 80 TRP A CA 1
ATOM 1172 C C . TRP A 1 80 ? 29.33000 71.38500 1.78600 1.000 61.77952 80 TRP A C 1
ATOM 1173 O O . TRP A 1 80 ? 28.85300 71.06100 2.87800 1.000 61.10993 80 TRP A O 1
ATOM 1194 N N . ILE A 1 81 ? 30.62900 71.32100 1.51400 1.000 61.72885 81 ILE A N 1
ATOM 1195 C CA . ILE A 1 81 ? 31.60800 70.72300 2.40800 1.000 66.99320 81 ILE A CA 1
ATOM 1196 C C . ILE A 1 81 ? 32.77600 71.68700 2.55600 1.000 59.73997 81 ILE A C 1
ATOM 1197 O O . ILE A 1 81 ? 33.34100 72.14500 1.55400 1.000 53.93716 81 ILE A O 1
ATOM 1213 N N . GLU A 1 82 ? 33.09200 72.04200 3.81300 1.000 59.61502 82 GLU A N 1
ATOM 1214 C CA . GLU A 1 82 ? 34.35700 72.66900 4.19700 1.000 62.92754 82 GLU A CA 1
ATOM 1215 C C . GLU A 1 82 ? 34.89500 72.09400 5.50700 1.000 76.57164 82 GLU A C 1
ATOM 1216 O O . GLU A 1 82 ? 34.73700 72.68100 6.57800 1.000 87.04245 82 GLU A O 1
ATOM 1228 N N . GLN A 1 83 ? 35.52200 70.92500 5.42300 1.000 79.79476 83 GLN A N 1
ATOM 1229 C CA . GLN A 1 83 ? 36.25900 70.36900 6.54900 1.000 75.25759 83 GLN A CA 1
ATOM 1230 C C . GLN A 1 83 ? 37.67200 70.03700 6.10300 1.000 70.59063 83 GLN A C 1
ATOM 1231 O O . GLN A 1 83 ? 38.65400 70.41100 6.74800 1.000 77.05153 83 GLN A O 1
ATOM 1245 N N . ASN A 1 84 ? 37.76400 69.33500 4.98000 1.000 69.29427 84 ASN A N 1
ATOM 1246 C CA . ASN A 1 84 ? 39.02900 68.94300 4.37400 1.000 73.36040 84 ASN A CA 1
ATOM 1247 C C . ASN A 1 84 ? 39.65400 70.21700 3.83500 1.000 68.15605 84 ASN A C 1
ATOM 1248 O O . ASN A 1 84 ? 39.37100 70.63200 2.71100 1.000 66.01644 84 ASN A O 1
ATOM 1259 N N . GLU A 1 85 ? 40.51800 70.84400 4.63200 1.000 73.21185 85 GLU A N 1
ATOM 1260 C CA . GLU A 1 85 ? 41.15500 72.07500 4.18500 1.000 75.77177 85 GLU A CA 1
ATOM 1261 C C . GLU A 1 85 ? 42.02800 71.85600 2.95800 1.000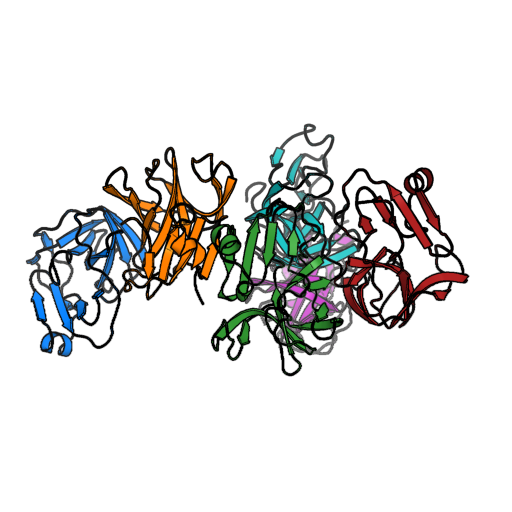 73.04446 85 GLU A C 1
ATOM 1262 O O . GLU A 1 85 ? 42.39600 72.83600 2.30100 1.000 60.70747 85 GLU A O 1
ATOM 1274 N N . TYR A 1 86 ? 42.36900 70.60300 2.63900 1.000 64.25055 86 TYR A N 1
ATOM 1275 C CA . TYR A 1 86 ? 42.91400 70.29900 1.32300 1.000 61.65743 86 TYR A CA 1
ATOM 1276 C C . TYR A 1 86 ? 42.01400 70.86100 0.23700 1.000 64.93938 86 TYR A C 1
ATOM 1277 O O . TYR A 1 86 ? 42.49200 71.36700 -0.78400 1.000 62.05011 86 TYR A O 1
ATOM 1295 N N . TYR A 1 87 ? 40.70700 70.76900 0.43800 1.000 66.29380 87 TYR A N 1
ATOM 1296 C CA . TYR A 1 87 ? 39.74000 71.38200 -0.45200 1.000 65.22227 87 TYR A CA 1
ATOM 1297 C C . TYR A 1 87 ? 39.18200 72.65200 0.17500 1.000 69.92138 87 TYR A C 1
ATOM 1298 O O . TYR A 1 87 ? 38.87900 72.67000 1.37000 1.000 63.45800 87 TYR A O 1
ATOM 1316 N N . PRO A 1 88 ? 39.03400 73.73800 -0.57500 1.000 63.45395 88 PRO A N 1
ATOM 1317 C CA . PRO A 1 88 ? 38.29800 74.88600 -0.05100 1.000 65.90312 88 PRO A CA 1
ATOM 1318 C C . PRO A 1 88 ? 36.80700 74.59400 -0.00000 1.000 73.53547 88 PRO A C 1
ATOM 1319 O O . PRO A 1 88 ? 36.30200 73.67900 -0.65200 1.000 67.40970 88 PRO A O 1
ATOM 1330 N N . ALA A 1 89 ? 36.10400 75.38200 0.80800 1.000 71.85369 89 ALA A N 1
ATOM 1331 C CA . ALA A 1 89 ? 34.66000 75.25800 0.93500 1.000 54.31271 89 ALA A CA 1
ATOM 1332 C C . ALA A 1 89 ? 34.01300 75.19100 -0.43600 1.000 54.30680 89 ALA A C 1
ATOM 1333 O O . ALA A 1 89 ? 34.15400 76.11100 -1.24500 1.000 55.05892 89 ALA A O 1
ATOM 1340 N N . ARG A 1 90 ? 33.31000 74.09800 -0.71200 1.000 52.30385 90 ARG A N 1
ATOM 1341 C CA . ARG A 1 90 ? 32.77900 73.91300 -2.05600 1.000 50.31374 90 ARG A CA 1
ATOM 1342 C C . ARG A 1 90 ? 31.67900 72.87000 -2.02800 1.000 49.92742 90 ARG A C 1
ATOM 1343 O O . ARG A 1 90 ? 31.48400 72.17000 -1.03900 1.000 49.67142 90 ARG A O 1
ATOM 1364 N N . TYR A 1 91 ? 30.97300 72.75900 -3.14300 1.000 50.70907 91 TYR A N 1
ATOM 1365 C CA . TYR A 1 91 ? 30.03900 71.66200 -3.33300 1.000 58.85579 91 TYR A CA 1
ATOM 1366 C C . TYR A 1 91 ? 30.81100 70.44300 -3.81600 1.000 59.97939 91 TYR A C 1
ATOM 1367 O O . TYR A 1 91 ? 31.52500 70.52100 -4.82000 1.000 54.02670 91 TYR A O 1
ATOM 1385 N N . GLN A 1 92 ? 30.68800 69.32600 -3.10700 1.000 58.75907 92 GLN A N 1
ATOM 1386 C CA . GLN A 1 92 ? 31.10200 68.04900 -3.66300 1.000 52.59137 92 GLN A CA 1
ATOM 1387 C C . GLN A 1 92 ? 29.89800 67.25100 -4.12900 1.000 56.19916 92 GLN A C 1
ATOM 1388 O O . GLN A 1 92 ? 28.78200 67.40100 -3.62400 1.000 61.36414 92 GLN A O 1
ATOM 1402 N N . THR A 1 93 ? 30.15500 66.39800 -5.10800 1.000 52.96761 93 THR A N 1
ATOM 1403 C CA . THR A 1 93 ? 29.16600 65.52900 -5.71400 1.000 47.17969 93 THR A CA 1
ATOM 1404 C C . THR A 1 93 ? 29.32800 64.11200 -5.18500 1.000 48.49254 93 THR A C 1
ATOM 1405 O O . THR A 1 93 ? 30.37500 63.73200 -4.66100 1.000 48.06889 93 THR A O 1
ATOM 1416 N N . ASN A 1 94 ? 28.26300 63.33100 -5.32300 1.000 49.12410 94 ASN A N 1
ATOM 1417 C CA . ASN A 1 94 ? 28.25900 61.94200 -4.87800 1.000 40.35033 94 ASN A CA 1
ATOM 1418 C C . ASN A 1 94 ? 28.62400 61.83800 -3.40300 1.000 38.98451 94 ASN A C 1
ATOM 1419 O O . ASN A 1 94 ? 29.37100 60.95200 -2.99300 1.000 46.31484 94 ASN A O 1
ATOM 1430 N N . VAL A 1 95 ? 28.08700 62.74500 -2.59900 1.000 45.05525 95 VAL A N 1
ATOM 1431 C CA . VAL A 1 95 ? 28.38500 62.81300 -1.17500 1.000 42.00982 95 VAL A CA 1
ATOM 1432 C C . VAL A 1 95 ? 27.28000 62.12300 -0.40000 1.000 45.32749 95 VAL A C 1
ATOM 1433 O O . VAL A 1 95 ? 26.09200 62.34900 -0.64800 1.000 51.41165 95 VAL A O 1
ATOM 1446 N N . LEU A 1 96 ? 27.67600 61.27400 0.53500 1.000 51.92417 96 LEU A N 1
ATOM 1447 C CA . LEU A 1 96 ? 26.78200 60.66600 1.50400 1.000 44.77377 96 LEU A CA 1
ATOM 1448 C C . LEU A 1 96 ? 27.12200 61.25600 2.86000 1.000 45.51379 96 LEU A C 1
ATOM 1449 O O . LEU A 1 96 ? 28.27800 61.20900 3.28100 1.000 47.71054 96 LEU A O 1
ATOM 1465 N N . LEU A 1 97 ? 26.12700 61.82100 3.53000 1.000 45.45527 97 LEU A N 1
ATOM 1466 C CA . LEU A 1 97 ? 26.31600 62.43800 4.83100 1.000 46.99015 97 LEU A CA 1
ATOM 1467 C C . LEU A 1 97 ? 25.65400 61.58000 5.89400 1.000 43.21259 97 LEU A C 1
ATOM 1468 O O . LEU A 1 97 ? 24.62100 60.95600 5.64500 1.000 47.30478 97 LEU A O 1
ATOM 1484 N N . ALA A 1 98 ? 26.26100 61.53500 7.07300 1.000 44.70990 98 ALA A N 1
ATOM 1485 C CA . ALA A 1 98 ? 25.70200 60.75800 8.16700 1.000 43.20070 98 ALA A CA 1
ATOM 1486 C C . ALA A 1 98 ? 26.27100 61.27900 9.47400 1.000 48.61267 98 ALA A C 1
ATOM 1487 O O . ALA A 1 98 ? 27.20900 62.07400 9.49400 1.000 48.24631 98 ALA A O 1
ATOM 1494 N N . ALA A 1 99 ? 25.68400 60.82300 10.57100 1.000 47.55959 99 ALA A N 1
ATOM 1495 C CA . ALA A 1 99 ? 26.18200 61.15000 11.89400 1.000 50.58702 99 ALA A CA 1
ATOM 1496 C C . ALA A 1 99 ? 27.09200 60.03200 12.37500 1.000 55.79176 99 ALA A C 1
ATOM 1497 O O . ALA A 1 99 ? 26.71100 58.86000 12.34800 1.000 63.31999 99 ALA A O 1
ATOM 1504 N N . GLY A 1 100 ? 28.29200 60.39500 12.80800 1.000 56.54765 100 GLY A N 1
ATOM 1505 C CA . GLY A 1 100 ? 29.23100 59.42500 13.30300 1.000 53.48112 100 GLY A CA 1
ATOM 1506 C C . GLY A 1 100 ? 30.60700 60.01000 13.51000 1.000 49.99494 100 GLY A C 1
ATOM 1507 O O . GLY A 1 100 ? 30.92100 61.10300 13.03800 1.000 60.46412 100 GLY A O 1
ATOM 1511 N N . PRO A 1 101 ? 31.45800 59.28700 14.22700 1.000 52.06788 101 PRO A N 1
ATOM 1512 C CA . PRO A 1 101 ? 32.81100 59.78600 14.47600 1.000 50.29005 101 PRO A CA 1
ATOM 1513 C C . PRO A 1 101 ? 33.66000 59.75700 13.21800 1.000 54.84933 101 PRO A C 1
ATOM 1514 O O . PRO A 1 101 ? 33.62400 58.80200 12.44200 1.000 65.20883 101 PRO A O 1
ATOM 1525 N N . ALA A 1 102 ? 34.43400 60.81800 13.02500 1.000 62.63333 102 ALA A N 1
ATOM 1526 C CA . ALA A 1 102 ? 35.39400 60.87900 11.93500 1.000 66.43110 102 ALA A CA 1
ATOM 1527 C C . ALA A 1 102 ? 36.27500 62.09600 12.14300 1.000 70.42464 102 ALA A C 1
ATOM 1528 O O . ALA A 1 102 ? 35.77800 63.17100 12.48100 1.000 73.86295 102 ALA A O 1
ATOM 1535 N N . GLU A 1 103 ? 37.57800 61.91900 11.95500 1.000 66.75779 103 GLU A N 1
ATOM 1536 C CA . GLU A 1 103 ? 38.52900 63.00900 12.10600 1.000 65.41219 103 GLU A CA 1
ATOM 1537 C C . GLU A 1 103 ? 39.58700 62.88600 11.01800 1.000 69.02947 103 GLU A C 1
ATOM 1538 O O . GLU A 1 103 ? 39.49700 62.03900 10.12600 1.000 65.75790 103 GLU A O 1
ATOM 1550 N N . ALA A 1 104 ? 40.59400 63.75200 11.09700 1.000 80.50072 104 ALA A N 1
ATOM 1551 C CA . ALA A 1 104 ? 41.67800 63.73100 10.12800 1.000 78.45837 104 ALA A CA 1
ATOM 1552 C C . ALA A 1 104 ? 42.37200 62.37700 10.13500 1.000 68.59469 104 ALA A C 1
ATOM 1553 O O . ALA A 1 104 ? 42.66400 61.81600 11.19300 1.000 66.29699 104 ALA A O 1
ATOM 1560 N N . GLY A 1 105 ? 42.63800 61.85300 8.94100 1.000 54.91290 105 GLY A N 1
ATOM 1561 C CA . GLY A 1 105 ? 43.25900 60.55800 8.79000 1.000 57.15990 105 GLY A CA 1
ATOM 1562 C C . GLY A 1 105 ? 42.29400 59.40800 8.61600 1.000 61.21323 105 GLY A C 1
ATOM 1563 O O . GLY A 1 105 ? 42.72100 58.31700 8.21900 1.000 55.60529 105 GLY A O 1
ATOM 1567 N N . ASP A 1 106 ? 41.00800 59.61200 8.90200 1.000 68.50152 106 ASP A N 1
ATOM 1568 C CA . ASP A 1 106 ? 40.01400 58.56800 8.71100 1.000 51.68698 106 ASP A CA 1
ATOM 1569 C C . ASP A 1 106 ? 39.59000 58.42800 7.25700 1.000 49.02678 106 ASP A C 1
ATOM 1570 O O . ASP A 1 106 ? 38.97900 57.41900 6.90000 1.000 49.67235 106 ASP A O 1
ATOM 1579 N N . ALA A 1 107 ? 39.89300 59.41500 6.42000 1.000 51.47270 107 ALA A N 1
ATOM 1580 C CA . ALA A 1 107 ? 39.52000 59.34700 5.01800 1.000 44.19050 107 ALA A CA 1
ATOM 1581 C C . ALA A 1 107 ? 40.15400 58.13200 4.35800 1.000 41.51200 107 ALA A C 1
ATOM 1582 O O . ALA A 1 107 ? 41.30600 57.78400 4.61700 1.000 47.06003 107 ALA A O 1
ATOM 1589 N N . GLY A 1 108 ? 39.38300 57.48300 3.49400 1.000 40.08554 108 GLY A N 1
ATOM 1590 C CA . GLY A 1 108 ? 39.79300 56.24800 2.87400 1.000 41.13800 108 GLY A CA 1
ATOM 1591 C C . GLY A 1 108 ? 39.25900 55.00100 3.53500 1.000 44.48979 108 GLY A C 1
ATOM 1592 O O . GLY A 1 108 ? 39.39500 53.91400 2.96700 1.000 43.12147 108 GLY A O 1
ATOM 1596 N N . GLY A 1 109 ? 38.66200 55.11600 4.71500 1.000 43.63538 109 GLY A N 1
ATOM 1597 C CA . GLY A 1 109 ? 38.06200 53.96200 5.34400 1.000 44.08148 109 GLY A CA 1
ATOM 1598 C C . GLY A 1 109 ? 36.83600 53.49100 4.59000 1.000 47.68660 109 GLY A C 1
ATOM 1599 O O . GLY A 1 109 ? 36.14100 54.26300 3.93700 1.000 45.69833 109 GLY A O 1
ATOM 1603 N N . LEU A 1 110 ? 36.56100 52.20100 4.69800 1.000 56.08518 110 LEU A N 1
ATOM 1604 C CA . LEU A 1 110 ? 35.51300 51.58200 3.90600 1.000 53.84569 110 LEU A CA 1
ATOM 1605 C C . LEU A 1 110 ? 34.16000 51.71100 4.59100 1.000 51.98110 110 LEU A C 1
ATOM 1606 O O . LEU A 1 110 ? 34.03800 51.49100 5.79900 1.000 51.83371 110 LEU A O 1
ATOM 1622 N N . LEU A 1 111 ? 33.16200 52.10000 3.80300 1.000 46.03588 111 LEU A N 1
ATOM 1623 C CA . LEU A 1 111 ? 31.75000 52.02000 4.14300 1.000 39.19730 111 LEU A CA 1
ATOM 1624 C C . LEU A 1 111 ? 31.14300 50.92800 3.28000 1.000 37.84326 111 LEU A C 1
ATOM 1625 O O . LEU A 1 111 ? 31.21000 51.00200 2.05200 1.000 36.92353 111 LEU A O 1
ATOM 1641 N N . VAL A 1 112 ? 30.55200 49.91900 3.91200 1.000 40.12177 112 VAL A N 1
ATOM 1642 C CA . VAL A 1 112 ? 30.09300 48.73900 3.20200 1.000 40.38316 112 VAL A CA 1
ATOM 1643 C C . VAL A 1 112 ? 28.68400 48.38400 3.64200 1.000 41.17971 112 VAL A C 1
ATOM 1644 O O . VAL A 1 112 ? 28.20800 48.78800 4.70400 1.000 42.31718 112 VAL A O 1
ATOM 1657 N N . CYS A 1 113 ? 28.02500 47.61800 2.79200 1.000 47.67847 113 CYS A N 1
ATOM 1658 C CA . CYS A 1 113 ? 26.74700 46.98200 3.06100 1.000 49.76461 113 CYS A CA 1
ATOM 1659 C C . CYS A 1 113 ? 26.84600 45.55300 2.56700 1.000 56.08727 113 CYS A C 1
ATOM 1660 O O . CYS A 1 113 ? 27.85600 45.15800 1.97700 1.000 55.42387 113 CYS A O 1
ATOM 1667 N N . PRO A 1 114 ? 25.82000 44.73800 2.80000 1.000 56.14301 114 PRO A N 1
ATOM 1668 C CA . PRO A 1 114 ? 25.89700 43.34000 2.36200 1.000 48.66751 114 PRO A CA 1
ATOM 1669 C C . PRO A 1 114 ? 26.19500 43.17500 0.88600 1.000 45.61526 114 PRO A C 1
ATOM 1670 O O . PRO A 1 114 ? 26.75200 42.14700 0.48700 1.000 60.86045 114 PRO A O 1
ATOM 1681 N N . HIS A 1 115 ? 25.84000 44.15000 0.05700 1.000 46.45376 115 HIS A N 1
ATOM 1682 C CA . HIS A 1 115 ? 26.09000 44.04200 -1.37300 1.000 50.05082 115 HIS A CA 1
ATOM 1683 C C . HIS A 1 115 ? 27.53000 44.35400 -1.74800 1.000 47.88238 115 HIS A C 1
ATOM 1684 O O . HIS A 1 115 ? 27.96900 43.96500 -2.83300 1.000 50.15628 115 HIS A O 1
ATOM 1698 N N . GLY A 1 116 ? 28.26800 45.03300 -0.89000 1.000 51.97472 116 GLY A N 1
ATOM 1699 C CA . GLY A 1 116 ? 29.65000 45.35100 -1.15100 1.000 49.22237 116 GLY A CA 1
ATOM 1700 C C . GLY A 1 116 ? 29.98100 46.73000 -0.63600 1.000 44.79800 116 GLY A C 1
ATOM 1701 O O . GLY A 1 116 ? 29.32100 47.25500 0.25100 1.000 46.26795 116 GLY A O 1
ATOM 1705 N N . VAL A 1 117 ? 31.01300 47.31800 -1.21400 1.000 37.65231 117 VAL A N 1
ATOM 1706 C CA . VAL A 1 117 ? 31.47200 48.63100 -0.79300 1.000 37.38088 117 VAL A CA 1
ATOM 1707 C C . VAL A 1 117 ? 30.55800 49.69000 -1.38700 1.000 41.09783 117 VAL A C 1
ATOM 1708 O O . VAL A 1 117 ? 30.31400 49.70800 -2.59700 1.000 37.65581 117 VAL A O 1
ATOM 1721 N N . ILE A 1 118 ? 30.03600 50.56200 -0.53300 1.000 40.70132 118 ILE A N 1
ATOM 1722 C CA . ILE A 1 118 ? 29.21800 51.68300 -0.97200 1.000 43.00425 118 ILE A CA 1
ATOM 1723 C C . ILE A 1 118 ? 30.07800 52.89400 -1.28200 1.000 41.82879 118 ILE A C 1
ATOM 1724 O O . ILE A 1 118 ? 29.89100 53.55900 -2.30200 1.000 39.90423 118 ILE A O 1
ATOM 1740 N N . GLY A 1 119 ? 31.03000 53.20000 -0.41000 1.000 39.69770 119 GLY A N 1
ATOM 1741 C CA . GLY A 1 119 ? 31.80800 54.40400 -0.59700 1.000 43.54895 119 GLY A CA 1
ATOM 1742 C C . GLY A 1 119 ? 33.06100 54.42000 0.24400 1.000 39.00323 119 GLY A C 1
ATOM 1743 O O . GLY A 1 119 ? 33.40500 53.45200 0.92100 1.000 40.06830 119 GLY A O 1
ATOM 1747 N N . LEU A 1 120 ? 33.74700 55.55200 0.17100 1.000 42.42537 120 LEU A N 1
ATOM 1748 C CA . LEU A 1 120 ? 34.97500 55.78900 0.91800 1.000 39.98840 120 LEU A CA 1
ATOM 1749 C C . LEU A 1 120 ? 34.83700 57.05400 1.74700 1.000 42.01857 120 LEU A C 1
ATOM 1750 O O . LEU A 1 120 ? 34.33400 58.06700 1.26500 1.000 48.40812 120 LEU A O 1
ATOM 1766 N N . LEU A 1 121 ? 35.30000 57.00700 2.98900 1.000 38.89401 121 LEU A N 1
ATOM 1767 C CA . LEU A 1 121 ? 35.23700 58.19000 3.83100 1.000 39.57741 121 LEU A CA 1
ATOM 1768 C C . LEU A 1 121 ? 36.03800 59.31400 3.18600 1.000 48.16560 121 LEU A C 1
ATOM 1769 O O . LEU A 1 121 ? 37.18600 59.12100 2.78500 1.000 50.88651 121 LEU A O 1
ATOM 1785 N N . THR A 1 122 ? 35.42400 60.48900 3.08100 1.000 56.34397 122 THR A N 1
ATOM 1786 C CA . THR A 1 122 ? 36.03300 61.65800 2.46000 1.000 54.34294 122 THR A CA 1
ATOM 1787 C C . THR A 1 122 ? 36.45800 62.70300 3.47700 1.000 62.81652 122 THR A C 1
ATOM 1788 O O . THR A 1 122 ? 37.60600 63.15000 3.46400 1.000 62.35516 122 THR A O 1
ATOM 1799 N N . ALA A 1 123 ? 35.55000 63.11100 4.35500 1.000 57.40838 123 ALA A N 1
ATOM 1800 C CA . ALA A 1 123 ? 35.85000 64.10200 5.37200 1.000 56.79955 123 ALA A CA 1
ATOM 1801 C C . ALA A 1 123 ? 34.91800 63.87800 6.54900 1.000 64.48880 123 ALA A C 1
ATOM 1802 O O . ALA A 1 123 ? 33.92200 63.16200 6.44900 1.000 66.06379 123 ALA A O 1
ATOM 1809 N N . GLY A 1 124 ? 35.25400 64.49800 7.67400 1.000 69.02174 124 GLY A N 1
ATOM 1810 C CA . GLY A 1 124 ? 34.40300 64.40700 8.83900 1.000 69.29762 124 GLY A CA 1
ATOM 1811 C C . GLY A 1 124 ? 34.81400 65.31800 9.97300 1.000 65.20134 124 GLY A C 1
ATOM 1812 O O . GLY A 1 124 ? 35.99100 65.65700 10.11500 1.000 59.82430 124 GLY A O 1
ATOM 1816 N N . GLY A 1 125 ? 33.84700 65.70700 10.79700 1.000 66.08357 125 GLY A N 1
ATOM 1817 C CA . GLY A 1 125 ? 34.12800 66.50300 11.97300 1.000 64.84148 125 GLY A CA 1
ATOM 1818 C C . GLY A 1 125 ? 32.88500 66.85300 12.76200 1.000 64.91965 125 GLY A C 1
ATOM 1819 O O . GLY A 1 125 ? 31.83100 67.12900 12.18500 1.000 68.00124 125 GLY A O 1
ATOM 1823 N N . GLY A 1 126 ? 32.99700 66.84600 14.08500 1.000 69.36415 126 GLY A N 1
ATOM 1824 C CA . GLY A 1 126 ? 31.88700 67.27300 14.92100 1.000 81.37669 126 GLY A CA 1
ATOM 1825 C C . GLY A 1 126 ? 30.64800 66.41400 14.79900 1.000 73.91517 126 GLY A C 1
ATOM 1826 O O . GLY A 1 126 ? 29.53700 66.94300 14.68900 1.000 71.57957 126 GLY A O 1
ATOM 1830 N N . GLY A 1 127 ? 30.81300 65.09700 14.81700 1.000 73.35405 127 GLY A N 1
ATOM 1831 C CA . GLY A 1 127 ? 29.68900 64.19400 14.75100 1.000 62.75213 127 GLY A CA 1
ATOM 1832 C C . GLY A 1 127 ? 29.14600 63.94700 13.36500 1.000 57.92875 127 GLY A C 1
ATOM 1833 O O . GLY A 1 127 ? 28.14900 63.23000 13.23300 1.000 56.06199 127 GLY A O 1
ATOM 1837 N N . ILE A 1 128 ? 29.76400 64.50600 12.33100 1.000 61.60729 128 ILE A N 1
ATOM 1838 C CA . ILE A 1 128 ? 29.31000 64.35800 10.95500 1.000 62.48719 128 ILE A CA 1
ATOM 1839 C C . ILE A 1 128 ? 30.39800 63.64900 10.16400 1.000 63.90652 128 ILE A C 1
ATOM 1840 O O . ILE A 1 128 ? 31.57500 64.01800 10.24600 1.000 62.88918 128 ILE A O 1
ATOM 1856 N N . VAL A 1 129 ? 30.00400 62.63600 9.40300 1.000 57.92093 129 VAL A N 1
ATOM 1857 C CA . VAL A 1 129 ? 30.91200 61.87400 8.56200 1.000 49.51586 129 VAL A CA 1
ATOM 1858 C C . VAL A 1 129 ? 30.37700 61.88900 7.14200 1.000 48.41050 129 VAL A C 1
ATOM 1859 O O . VAL A 1 129 ? 29.16600 61.86100 6.90700 1.000 46.48474 129 VAL A O 1
ATOM 1872 N N . ALA A 1 130 ? 31.29900 61.95000 6.19200 1.000 51.75151 130 ALA A N 1
ATOM 1873 C CA . ALA A 1 130 ? 30.96700 62.06000 4.78500 1.000 48.93038 130 ALA A CA 1
ATOM 1874 C C . ALA A 1 130 ? 31.70500 60.99000 4.00000 1.000 43.53803 130 ALA A C 1
ATOM 1875 O O . ALA A 1 130 ? 32.84200 60.64200 4.31000 1.000 43.70518 130 ALA A O 1
ATOM 1882 N N . PHE A 1 131 ? 31.04400 60.48200 2.97100 1.000 43.71644 131 PHE A N 1
ATOM 1883 C CA . PHE A 1 131 ? 31.60200 59.45600 2.10900 1.000 39.48041 131 PHE A CA 1
ATOM 1884 C C . PHE A 1 131 ? 31.38500 59.84500 0.65900 1.000 34.97454 131 PHE A C 1
ATOM 1885 O O . PHE A 1 131 ? 30.44600 60.56600 0.33000 1.000 44.48718 131 PHE A O 1
ATOM 1902 N N . THR A 1 132 ? 32.27000 59.36700 -0.20100 1.000 39.42645 132 THR A N 1
ATOM 1903 C CA . THR A 1 132 ? 32.08200 59.44700 -1.63900 1.000 42.48921 132 THR A CA 1
ATOM 1904 C C . THR A 1 132 ? 31.51500 58.12100 -2.12100 1.000 45.97761 132 THR A C 1
ATOM 1905 O O . THR A 1 132 ? 32.04300 57.05300 -1.78600 1.000 51.72023 132 THR A O 1
ATOM 1916 N N . ASP A 1 133 ? 30.42800 58.21200 -2.88400 1.000 38.38742 133 ASP A N 1
ATOM 1917 C CA . ASP A 1 133 ? 29.65900 57.06600 -3.34600 1.000 37.26499 133 ASP A CA 1
ATOM 1918 C C . ASP A 1 133 ? 30.29300 56.51400 -4.61300 1.000 39.46521 133 ASP A C 1
ATOM 1919 O O . ASP A 1 133 ? 30.31100 57.18700 -5.64600 1.000 39.00937 133 ASP A O 1
ATOM 1928 N N . ILE A 1 134 ? 30.80400 55.28800 -4.53600 1.000 41.25424 134 ILE A N 1
ATOM 1929 C CA . ILE A 1 134 ? 31.48100 54.66000 -5.66000 1.000 45.85137 134 ILE A CA 1
ATOM 1930 C C . ILE A 1 134 ? 30.60100 53.62600 -6.34700 1.000 45.74003 134 ILE A C 1
ATOM 1931 O O . ILE A 1 134 ? 31.09700 52.83200 -7.14500 1.000 53.14050 134 ILE A O 1
ATOM 1947 N N . ARG A 1 135 ? 29.30600 53.61600 -6.05700 1.000 45.31906 135 ARG A N 1
ATOM 1948 C CA . ARG A 1 135 ? 28.44500 52.55200 -6.54900 1.000 48.47019 135 ARG A CA 1
ATOM 1949 C C . ARG A 1 135 ? 28.20400 52.62600 -8.04700 1.000 51.33379 135 ARG A C 1
ATOM 1950 O O . ARG A 1 135 ? 27.50300 51.76300 -8.58000 1.000 59.58338 135 ARG A O 1
ATOM 1971 N N . ASN A 1 136 ? 28.76400 53.61300 -8.73600 1.000 44.79122 136 ASN A N 1
ATOM 1972 C CA . ASN A 1 136 ? 28.57200 53.76700 -10.16900 1.000 43.57883 136 ASN A CA 1
ATOM 1973 C C . ASN A 1 136 ? 29.93000 53.87900 -10.85200 1.000 49.12347 136 ASN A C 1
ATOM 1974 O O . ASN A 1 136 ? 30.11200 54.62600 -11.81200 1.000 53.97002 136 ASN A O 1
ATOM 1985 N N . LEU A 1 137 ? 30.90300 53.12000 -10.35500 1.000 59.49893 137 LEU A N 1
ATOM 1986 C CA . LEU A 1 137 ? 32.26200 53.12600 -10.87200 1.000 59.90713 137 LEU A CA 1
ATOM 1987 C C . LEU A 1 137 ? 32.64600 51.73100 -11.34900 1.000 56.60297 137 LEU A C 1
ATOM 1988 O O . LEU A 1 137 ? 32.05900 50.72900 -10.93700 1.000 54.85944 137 LEU A O 1
ATOM 1995 N N . LEU A 1 138 ? 33.64800 51.68500 -12.22800 1.000 65.54311 138 LEU A N 1
ATOM 1996 C CA . LEU A 1 138 ? 34.05000 50.45800 -12.90800 1.000 64.45546 138 LEU A CA 1
ATOM 1997 C C . LEU A 1 138 ? 32.84900 49.70600 -13.45700 1.000 61.02955 138 LEU A C 1
ATOM 1998 O O . LEU A 1 138 ? 32.50800 48.62500 -12.97000 1.000 51.68304 138 LEU A O 1
ATOM 2004 N N . TRP A 1 139 ? 32.20400 50.27900 -14.47000 1.000 53.96124 139 TRP A N 1
ATOM 2005 C CA . TRP A 1 139 ? 31.07400 49.62500 -15.10400 1.000 49.07681 139 TRP A CA 1
ATOM 2006 C C . TRP A 1 139 ? 29.90800 49.50200 -14.13900 1.000 54.50792 139 TRP A C 1
ATOM 2007 O O . TRP A 1 139 ? 29.54900 48.39500 -13.73300 1.000 64.66875 139 TRP A O 1
ATOM 2011 N N . LEU A 1 140 ? 29.35400 50.64000 -13.73600 1.000 49.91650 140 LEU A N 1
ATOM 2012 C CA . LEU A 1 140 ? 28.14800 50.69400 -12.91300 1.000 58.56571 140 LEU A CA 1
ATOM 2013 C C . LEU A 1 140 ? 27.22200 49.50000 -13.11900 1.000 66.53225 140 LEU A C 1
ATOM 2014 O O . LEU A 1 140 ? 26.22700 49.34600 -12.41400 1.000 66.69366 140 LEU A O 1
ATOM 2018 N N . GLY B 1 3 ? 23.36900 39.82000 -1.69600 1.000 33.58004 3 GLY B N 1
ATOM 2019 C CA . GLY B 1 3 ? 23.28900 39.93400 -0.23500 1.000 34.10131 3 GLY B CA 1
ATOM 2020 C C . GLY B 1 3 ? 22.53000 38.77800 0.35900 1.000 39.61100 3 GLY B C 1
ATOM 2021 O O . GLY B 1 3 ? 21.92500 38.98200 1.37200 1.000 42.73307 3 GLY B O 1
ATOM 2022 N N . PHE B 1 4 ? 22.60700 37.61400 -0.27800 1.000 57.02542 4 PHE B N 1
ATOM 2023 C CA . PHE B 1 4 ? 21.90800 36.34700 0.05700 1.000 65.39630 4 PHE B CA 1
ATOM 2024 C C . PHE B 1 4 ? 22.71300 35.18200 -0.52400 1.000 64.38798 4 PHE B C 1
ATOM 2025 O O . PHE B 1 4 ? 23.54300 35.41600 -1.38700 1.000 69.14707 4 PHE B O 1
ATOM 2029 N N . GLY B 1 5 ? 22.47300 33.95600 -0.08200 1.000 71.38067 5 GLY B N 1
ATOM 2030 C CA . GLY B 1 5 ? 23.14900 32.79000 -0.65700 1.000 68.02176 5 GLY B CA 1
ATOM 2031 C C . GLY B 1 5 ? 24.50400 32.60600 -0.04200 1.000 68.92308 5 GLY B C 1
ATOM 2032 O O . GLY B 1 5 ? 24.75000 33.15200 0.97600 1.000 69.53036 5 GLY B O 1
ATOM 2036 N N . GLY B 1 6 ? 25.43100 31.96800 -0.70600 1.000 62.52114 6 GLY B N 1
ATOM 2037 C CA . GLY B 1 6 ? 26.69600 31.66500 -0.03800 1.000 64.21323 6 GLY B CA 1
ATOM 2038 C C . GLY B 1 6 ? 27.67800 32.80200 0.07200 1.000 68.33566 6 GLY B C 1
ATOM 2039 O O . GLY B 1 6 ? 27.41300 33.90900 -0.24800 1.000 68.20105 6 GLY B O 1
ATOM 2043 N N . VAL B 1 7 ? 28.81000 32.47400 0.62500 1.000 67.61998 7 VAL B N 1
ATOM 2044 C CA . VAL B 1 7 ? 29.95800 33.36100 0.71200 1.000 67.01291 7 VAL B CA 1
ATOM 2045 C C . VAL B 1 7 ? 31.03500 32.73500 -0.15300 1.000 66.37034 7 VAL B C 1
ATOM 2046 O O . VAL B 1 7 ? 31.53400 31.64700 0.15700 1.000 69.50712 7 VAL B O 1
ATOM 2059 N N . PHE B 1 8 ? 31.38300 33.40600 -1.23900 1.000 57.79046 8 PHE B N 1
ATOM 2060 C CA . PHE B 1 8 ? 32.30000 32.87600 -2.23800 1.000 57.46887 8 PHE B CA 1
ATOM 2061 C C . PHE B 1 8 ? 33.65600 33.52500 -2.01400 1.000 60.75152 8 PHE B C 1
ATOM 2062 O O . PHE B 1 8 ? 33.84600 34.70800 -2.29900 1.000 59.39052 8 PHE B O 1
ATOM 2079 N N . VAL B 1 9 ? 34.60100 32.74800 -1.49800 1.000 71.70939 9 VAL B N 1
ATOM 2080 C CA . VAL B 1 9 ? 35.90900 33.26000 -1.11200 1.000 74.53294 9 VAL B CA 1
ATOM 2081 C C . VAL B 1 9 ? 36.96800 32.40900 -1.79000 1.000 76.27658 9 VAL B C 1
ATOM 2082 O O . VAL B 1 9 ? 36.99400 31.18500 -1.61500 1.000 78.74548 9 VAL B O 1
ATOM 2086 N N . GLY B 1 10 ? 37.84500 33.05400 -2.55000 1.000 74.86329 10 GLY B N 1
ATOM 2087 C CA . GLY B 1 10 ? 38.89900 32.33400 -3.23100 1.000 76.75796 10 GLY B CA 1
ATOM 2088 C C . GLY B 1 10 ? 38.34100 31.27000 -4.14700 1.000 71.20085 10 GLY B C 1
ATOM 2089 O O . GLY B 1 10 ? 37.76300 31.58300 -5.18900 1.000 76.42506 10 GLY B O 1
ATOM 2093 N N . SER B 1 11 ? 38.50400 30.00900 -3.77000 1.000 68.60812 11 SER B N 1
ATOM 2094 C CA . SER B 1 11 ? 37.97600 28.88000 -4.52100 1.000 68.44302 11 SER B CA 1
ATOM 2095 C C . SER B 1 11 ? 37.11700 28.00000 -3.62600 1.000 75.30332 11 SER B C 1
ATOM 2096 O O . SER B 1 11 ? 37.18500 26.77200 -3.68000 1.000 73.90254 11 SER B O 1
ATOM 2104 N N . PHE B 1 12 ? 36.30400 28.62600 -2.78000 1.000 77.71447 12 PHE B N 1
ATOM 2105 C CA . PHE B 1 12 ? 35.39500 27.90500 -1.90600 1.000 68.87254 12 PHE B CA 1
ATOM 2106 C C . PHE B 1 12 ? 34.09200 28.67800 -1.77500 1.000 71.52489 12 PHE B C 1
ATOM 2107 O O . PHE B 1 12 ? 34.04000 29.89600 -1.96700 1.000 78.56004 12 PHE B O 1
ATOM 2124 N N . LYS B 1 13 ? 33.04000 27.94200 -1.42800 1.000 71.03618 13 LYS B N 1
ATOM 2125 C CA . LYS B 1 13 ? 31.73600 28.49300 -1.09700 1.000 70.61784 13 LYS B CA 1
ATOM 2126 C C . LYS B 1 13 ? 31.36500 28.04400 0.31000 1.000 76.55094 13 LYS B C 1
ATOM 2127 O O . LYS B 1 13 ? 31.50300 26.86100 0.64900 1.000 81.78204 13 LYS B O 1
ATOM 2146 N N . ILE B 1 14 ? 30.90500 28.99500 1.12300 1.000 74.95022 14 ILE B N 1
ATOM 2147 C CA . ILE B 1 14 ? 30.50900 28.76200 2.50700 1.000 65.55438 14 ILE B CA 1
ATOM 2148 C C . ILE B 1 14 ? 29.02600 29.08200 2.62200 1.000 60.91801 14 ILE B C 1
ATOM 2149 O O . ILE B 1 14 ? 28.61500 30.22200 2.38800 1.000 65.85662 14 ILE B O 1
ATOM 2165 N N . ILE B 1 15 ? 28.22600 28.09200 2.99700 1.000 59.89353 15 ILE B N 1
ATOM 2166 C CA . ILE B 1 15 ? 26.77800 28.22000 2.96600 1.000 63.41329 15 ILE B CA 1
ATOM 2167 C C . ILE B 1 15 ? 26.18400 27.59400 4.21700 1.000 74.11013 15 ILE B C 1
ATOM 2168 O O . ILE B 1 15 ? 26.87100 26.95800 5.01900 1.000 77.60039 15 ILE B O 1
ATOM 2172 N N . ASN B 1 16 ? 24.88200 27.79900 4.37300 1.000 69.34861 16 ASN B N 1
ATOM 2173 C CA . ASN B 1 16 ? 24.15300 27.23700 5.49300 1.000 62.81548 16 ASN B CA 1
ATOM 2174 C C . ASN B 1 16 ? 24.04900 25.72800 5.34300 1.000 66.44397 16 ASN B C 1
ATOM 2175 O O . ASN B 1 16 ? 23.96200 25.19700 4.23600 1.000 77.42811 16 ASN B O 1
ATOM 2186 N N . TYR B 1 17 ? 24.05400 25.03300 6.47700 1.000 68.68539 17 TYR B N 1
ATOM 2187 C CA . TYR B 1 17 ? 23.96700 23.58100 6.43800 1.000 74.89442 17 TYR B CA 1
ATOM 2188 C C . TYR B 1 17 ? 22.67300 23.13600 5.77600 1.000 78.24693 17 TYR B C 1
ATOM 2189 O O . TYR B 1 17 ? 22.66600 22.20200 4.96900 1.000 87.44208 17 TYR B O 1
ATOM 2193 N N . HIS B 1 18 ? 21.56400 23.79800 6.09600 1.000 60.22065 18 HIS B N 1
ATOM 2194 C CA . HIS B 1 18 ? 20.27100 23.32800 5.62000 1.000 56.19672 18 HIS B CA 1
ATOM 2195 C C . HIS B 1 18 ? 19.90000 23.86700 4.24700 1.000 62.92133 18 HIS B C 1
ATOM 2196 O O . HIS B 1 18 ? 18.92900 23.38300 3.65900 1.000 70.53871 18 HIS B O 1
ATOM 2210 N N . LEU B 1 19 ? 20.64000 24.83800 3.71900 1.000 70.17550 19 LEU B N 1
ATOM 2211 C CA . LEU B 1 19 ? 20.43900 25.32100 2.36000 1.000 71.59309 19 LEU B CA 1
ATOM 2212 C C . LEU B 1 19 ? 21.46300 24.75900 1.38300 1.000 65.86233 19 LEU B C 1
ATOM 2213 O O . LEU B 1 19 ? 21.56200 25.24900 0.25500 1.000 66.52759 19 LEU B O 1
ATOM 2229 N N . ALA B 1 20 ? 22.21500 23.74400 1.78400 1.000 76.83429 20 ALA B N 1
ATOM 2230 C CA . ALA B 1 20 ? 23.22800 23.15000 0.92900 1.000 76.18827 20 ALA B CA 1
ATOM 2231 C C . ALA B 1 20 ? 22.61000 22.10000 0.01700 1.000 72.78258 20 ALA B C 1
ATOM 2232 O O . ALA B 1 20 ? 21.66400 21.40100 0.39000 1.000 72.96566 20 ALA B O 1
ATOM 2239 N N . THR B 1 21 ? 23.15000 22.00100 -1.19200 1.000 74.98027 21 THR B N 1
ATOM 2240 C CA . THR B 1 21 ? 22.68800 20.99200 -2.12600 1.000 66.46831 21 THR B CA 1
ATOM 2241 C C . THR B 1 21 ? 23.38800 19.66600 -1.85700 1.000 66.55124 21 THR B C 1
ATOM 2242 O O . THR B 1 21 ? 24.37500 19.58800 -1.12400 1.000 62.81619 21 THR B O 1
ATOM 2253 N N . ILE B 1 22 ? 22.85500 18.61100 -2.46700 1.000 71.24812 22 ILE B N 1
ATOM 2254 C CA . ILE B 1 22 ? 23.42900 17.28200 -2.28700 1.000 64.77173 22 ILE B CA 1
ATOM 2255 C C . ILE B 1 22 ? 24.86000 17.25200 -2.80300 1.000 64.07763 22 ILE B C 1
ATOM 2256 O O . ILE B 1 22 ? 25.76100 16.70200 -2.16100 1.000 64.43448 22 ILE B O 1
ATOM 2272 N N . GLU B 1 23 ? 25.08600 17.83400 -3.97700 1.000 65.61565 23 GLU B N 1
ATOM 2273 C CA . GLU B 1 23 ? 26.40800 17.77500 -4.58600 1.000 71.58586 23 GLU B CA 1
ATOM 2274 C C . GLU B 1 23 ? 27.44800 18.44100 -3.69500 1.000 76.34313 23 GLU B C 1
ATOM 2275 O O . GLU B 1 23 ? 28.52300 17.88300 -3.44000 1.000 69.17985 23 GLU B O 1
ATOM 2287 N N . GLU B 1 24 ? 27.13400 19.63100 -3.18900 1.000 79.56600 24 GLU B N 1
ATOM 2288 C CA . GLU B 1 24 ? 28.09700 20.34000 -2.36200 1.000 79.07151 24 GLU B CA 1
ATOM 2289 C C . GLU B 1 24 ? 28.21200 19.72600 -0.97600 1.000 79.12290 24 GLU B C 1
ATOM 2290 O O . GLU B 1 24 ? 29.27900 19.79800 -0.36400 1.000 78.44722 24 GLU B O 1
ATOM 2298 N N . ARG B 1 25 ? 27.14700 19.11100 -0.46900 1.000 79.65719 25 ARG B N 1
ATOM 2299 C CA . ARG B 1 25 ? 27.27500 18.34400 0.76400 1.000 74.40716 25 ARG B CA 1
ATOM 2300 C C . ARG B 1 25 ? 28.25900 17.19900 0.58600 1.000 74.55669 25 ARG B C 1
ATOM 2301 O O . ARG B 1 25 ? 29.09300 16.94100 1.46000 1.000 69.87969 25 ARG B O 1
ATOM 2305 N N . GLN B 1 26 ? 28.18000 16.50300 -0.54600 1.000 75.90836 26 GLN B N 1
ATOM 2306 C CA . GLN B 1 26 ? 29.08200 15.38200 -0.77500 1.000 76.77502 26 GLN B CA 1
ATOM 2307 C C . GLN B 1 26 ? 30.50900 15.84700 -1.03200 1.000 73.73562 26 GLN B C 1
ATOM 2308 O O . GLN B 1 26 ? 31.45900 15.14000 -0.68200 1.000 86.64144 26 GLN B O 1
ATOM 2322 N N . SER B 1 27 ? 30.68600 17.02100 -1.63200 1.000 72.61394 27 SER B N 1
ATOM 2323 C CA . SER B 1 27 ? 32.02300 17.50700 -1.94600 1.000 72.06629 27 SER B CA 1
ATOM 2324 C C . SER B 1 27 ? 32.64200 18.35300 -0.84200 1.000 73.55964 27 SER B C 1
ATOM 2325 O O . SER B 1 27 ? 33.83400 18.66500 -0.92400 1.000 70.32819 27 SER B O 1
ATOM 2329 N N . ALA B 1 28 ? 31.88500 18.71100 0.19000 1.000 73.66722 28 ALA B N 1
ATOM 2330 C CA . ALA B 1 28 ? 32.35300 19.70000 1.14900 1.000 61.44569 28 ALA B CA 1
ATOM 2331 C C . ALA B 1 28 ? 33.60100 19.22800 1.87800 1.000 64.25164 28 ALA B C 1
ATOM 2332 O O . ALA B 1 28 ? 33.70900 18.06700 2.27500 1.000 74.11198 28 ALA B O 1
ATOM 2339 N N . ILE B 1 29 ? 34.54800 20.14700 2.05800 1.000 66.53367 29 ILE B N 1
ATOM 2340 C CA . ILE B 1 29 ? 35.68400 19.87700 2.92800 1.000 70.43306 29 ILE B CA 1
ATOM 2341 C C . ILE B 1 29 ? 35.35000 20.12300 4.39300 1.000 71.34948 29 ILE B C 1
ATOM 2342 O O . ILE B 1 29 ? 36.11000 19.68800 5.26800 1.000 72.85670 29 ILE B O 1
ATOM 2358 N N . TYR B 1 30 ? 34.24900 20.81100 4.69000 1.000 68.38982 30 TYR B N 1
ATOM 2359 C CA . TYR B 1 30 ? 33.85100 21.02400 6.07400 1.000 58.88915 30 TYR B CA 1
ATOM 2360 C C . TYR B 1 30 ? 32.33800 21.01700 6.18800 1.000 53.63517 30 TYR B C 1
ATOM 2361 O O . TYR B 1 30 ? 31.63900 21.54800 5.32400 1.000 59.48385 30 TYR B O 1
ATOM 2379 N N . VAL B 1 31 ? 31.84500 20.41900 7.26500 1.000 53.15074 31 VAL B N 1
ATOM 2380 C CA . VAL B 1 31 ? 30.41900 20.42200 7.57100 1.000 54.77698 31 VAL B CA 1
ATOM 2381 C C . VAL B 1 31 ? 30.26300 20.44000 9.08000 1.000 56.39389 31 VAL B C 1
ATOM 2382 O O . VAL B 1 31 ? 31.00300 19.75900 9.79200 1.000 61.01657 31 VAL B O 1
ATOM 2395 N N . ASP B 1 32 ? 29.28200 21.20300 9.56100 1.000 59.07832 32 ASP B N 1
ATOM 2396 C CA . ASP B 1 32 ? 28.96000 21.24900 10.98500 1.000 62.25293 32 ASP B CA 1
ATOM 2397 C C . ASP B 1 32 ? 27.47000 21.52100 11.11900 1.000 59.88046 32 ASP B C 1
ATOM 2398 O O . ASP B 1 32 ? 27.02100 22.65200 10.92100 1.000 74.61126 32 ASP B O 1
ATOM 2407 N N . TRP B 1 33 ? 26.71400 20.48000 11.45400 1.000 72.42078 33 TRP B N 1
ATOM 2408 C CA . TRP B 1 33 ? 25.27200 20.61700 11.60600 1.000 71.95318 33 TRP B CA 1
ATOM 2409 C C . TRP B 1 33 ? 24.91200 21.45700 12.82200 1.000 66.15452 33 TRP B C 1
ATOM 2410 O O . TRP B 1 33 ? 23.91100 22.17900 12.80000 1.000 69.86873 33 TRP B O 1
ATOM 2431 N N . GLN B 1 34 ? 25.71200 21.38100 13.88500 1.000 60.53577 34 GLN B N 1
ATOM 2432 C CA . GLN B 1 34 ? 25.38500 22.06500 15.12700 1.000 60.26082 34 GLN B CA 1
ATOM 2433 C C . GLN B 1 34 ? 25.55800 23.57300 15.03900 1.000 68.36269 34 GLN B C 1
ATOM 2434 O O . GLN B 1 34 ? 24.97800 24.29400 15.85600 1.000 69.74226 34 GLN B O 1
ATOM 2443 N N . SER B 1 35 ? 26.35300 24.06600 14.09200 1.000 71.23390 35 SER B N 1
ATOM 2444 C CA . SER B 1 35 ? 26.42900 25.49200 13.81900 1.000 57.71346 35 SER B CA 1
ATOM 2445 C C . SER B 1 35 ? 25.82900 25.86800 12.47600 1.000 56.06623 35 SER B C 1
ATOM 2446 O O . SER B 1 35 ? 25.82400 27.05200 12.13500 1.000 59.71585 35 SER B O 1
ATOM 2454 N N . ASP B 1 36 ? 25.32600 24.90000 11.70900 1.000 61.38857 36 ASP B N 1
ATOM 2455 C CA . ASP B 1 36 ? 24.62200 25.17100 10.45800 1.000 65.50421 36 ASP B CA 1
ATOM 2456 C C . ASP B 1 36 ? 25.57000 25.67400 9.37100 1.000 74.88170 36 ASP B C 1
ATOM 2457 O O . ASP B 1 36 ? 25.24400 26.60200 8.63300 1.000 74.97458 36 ASP B O 1
ATOM 2466 N N . VAL B 1 37 ? 26.74100 25.05400 9.25500 1.000 73.78549 37 VAL B N 1
ATOM 2467 C CA . VAL B 1 37 ? 27.78900 25.55300 8.37400 1.000 63.96358 37 VAL B CA 1
ATOM 2468 C C . VAL B 1 37 ? 28.23400 24.45400 7.42200 1.000 67.70850 37 VAL B C 1
ATOM 2469 O O . VAL B 1 37 ? 28.31700 23.28000 7.79100 1.000 73.29333 37 VAL B O 1
ATOM 2473 N N . LEU B 1 38 ? 28.52900 24.84600 6.18300 1.000 67.25771 38 LEU B N 1
ATOM 2474 C CA . LEU B 1 38 ? 29.15200 23.93900 5.23100 1.000 64.12132 38 LEU B CA 1
ATOM 2475 C C . LEU B 1 38 ? 30.11700 24.72600 4.35700 1.000 62.54560 38 LEU B C 1
ATOM 2476 O O . LEU B 1 38 ? 29.80200 25.83800 3.92700 1.000 66.24327 38 LEU B O 1
ATOM 2486 N N . VAL B 1 39 ? 31.28800 24.14900 4.10200 1.000 64.03303 39 VAL B N 1
ATOM 2487 C CA . VAL B 1 39 ? 32.31300 24.75500 3.26400 1.000 65.36114 39 VAL B CA 1
ATOM 2488 C C . VAL B 1 39 ? 32.74000 23.73500 2.22400 1.000 61.65186 39 VAL B C 1
ATOM 2489 O O . VAL B 1 39 ? 33.16400 22.62700 2.57700 1.000 71.22234 39 VAL B O 1
ATOM 2502 N N . THR B 1 40 ? 32.64600 24.11200 0.94600 1.000 63.48508 40 THR B N 1
ATOM 2503 C CA . THR B 1 40 ? 33.00500 23.20000 -0.13300 1.000 67.99977 40 THR B CA 1
ATOM 2504 C C . THR B 1 40 ? 33.73400 23.94600 -1.23900 1.000 71.17247 40 THR B C 1
ATOM 2505 O O . THR B 1 40 ? 33.40400 25.10700 -1.50700 1.000 83.20236 40 THR B O 1
ATOM 2509 N N . PRO B 1 41 ? 34.69100 23.31800 -1.91400 1.000 69.85434 41 PRO B N 1
ATOM 2510 C CA . PRO B 1 41 ? 35.31700 23.98200 -3.05800 1.000 75.81938 41 PRO B CA 1
ATOM 2511 C C . PRO B 1 41 ? 34.28000 24.31000 -4.11800 1.000 74.15525 41 PRO B C 1
ATOM 2512 O O . PRO B 1 41 ? 33.34200 23.54700 -4.36100 1.000 77.58607 41 PRO B O 1
ATOM 2523 N N . ILE B 1 42 ? 34.45600 25.46600 -4.74800 1.000 73.91753 42 ILE B N 1
ATOM 2524 C CA . ILE B 1 42 ? 33.52500 25.97100 -5.74400 1.000 77.58741 42 ILE B CA 1
ATOM 2525 C C . ILE B 1 42 ? 34.33200 26.39500 -6.95900 1.000 84.28463 42 ILE B C 1
ATOM 2526 O O . ILE B 1 42 ? 35.40800 26.98700 -6.82300 1.000 86.47623 42 ILE B O 1
ATOM 2542 N N . ALA B 1 43 ? 33.82100 26.08100 -8.14800 1.000 84.19583 43 ALA B N 1
ATOM 2543 C CA . ALA B 1 43 ? 34.50100 26.49300 -9.37000 1.000 80.62385 43 ALA B CA 1
ATOM 2544 C C . ALA B 1 43 ? 34.47700 28.00600 -9.53000 1.000 75.89096 43 ALA B C 1
ATOM 2545 O O . ALA B 1 43 ? 35.44700 28.60300 -10.00900 1.000 74.28570 43 ALA B O 1
ATOM 2552 N N . ALA B 1 44 ? 33.38000 28.64200 -9.12900 1.000 83.05307 44 ALA B N 1
ATOM 2553 C CA . ALA B 1 44 ? 33.22200 30.07400 -9.32800 1.000 77.46701 44 ALA B CA 1
ATOM 2554 C C . ALA B 1 44 ? 34.35700 30.84300 -8.66800 1.000 77.79323 44 ALA B C 1
ATOM 2555 O O . ALA B 1 44 ? 34.91000 30.43000 -7.64800 1.000 84.17340 44 ALA B O 1
ATOM 2562 N N . HIS B 1 45 ? 34.70500 31.97600 -9.26700 1.000 75.36196 45 HIS B N 1
ATOM 2563 C CA . HIS B 1 45 ? 35.80000 32.78600 -8.77200 1.000 71.86928 45 HIS B CA 1
ATOM 2564 C C . HIS B 1 45 ? 35.36900 33.55000 -7.52600 1.000 78.92157 45 HIS B C 1
ATOM 2565 O O . HIS B 1 45 ? 34.18100 33.71700 -7.24300 1.000 79.72814 45 HIS B O 1
ATOM 2569 N N . GLY B 1 46 ? 36.36000 34.02300 -6.77700 1.000 77.19827 46 GLY B N 1
ATOM 2570 C CA . GLY B 1 46 ? 36.07800 34.63400 -5.49300 1.000 66.58236 46 GLY B CA 1
ATOM 2571 C C . GLY B 1 46 ? 35.26700 35.90700 -5.64700 1.000 68.87527 46 GLY B C 1
ATOM 2572 O O . GLY B 1 46 ? 35.38800 36.63600 -6.63200 1.000 75.74279 46 GLY B O 1
ATOM 2576 N N . ARG B 1 47 ? 34.42300 36.16600 -4.65700 1.000 62.89262 47 ARG B N 1
ATOM 2577 C CA . ARG B 1 47 ? 33.68800 37.41700 -4.53600 1.000 65.79135 47 ARG B CA 1
ATOM 2578 C C . ARG B 1 47 ? 33.81500 38.05300 -3.16300 1.000 70.90846 47 ARG B C 1
ATOM 2579 O O . ARG B 1 47 ? 33.89000 39.27800 -3.06100 1.000 70.82398 47 ARG B O 1
ATOM 2600 N N . HIS B 1 48 ? 33.84600 37.25200 -2.10500 1.000 65.71325 48 HIS B N 1
ATOM 2601 C CA . HIS B 1 48 ? 33.78500 37.74800 -0.74100 1.000 64.86903 48 HIS B CA 1
ATOM 2602 C C . HIS B 1 48 ? 35.08800 37.49700 0.00200 1.000 53.74423 48 HIS B C 1
ATOM 2603 O O . HIS B 1 48 ? 35.94200 36.72200 -0.43000 1.000 53.82919 48 HIS B O 1
ATOM 2617 N N . GLN B 1 49 ? 35.22100 38.17000 1.13800 1.000 48.74629 49 GLN B N 1
ATOM 2618 C CA . GLN B 1 49 ? 36.30600 37.93700 2.07400 1.000 53.94772 49 GLN B CA 1
ATOM 2619 C C . GLN B 1 49 ? 35.73100 37.59500 3.43800 1.000 55.29548 49 GLN B C 1
ATOM 2620 O O . GLN B 1 49 ? 34.69700 38.13300 3.84200 1.000 57.90874 49 GLN B O 1
ATOM 2634 N N . ILE B 1 50 ? 36.40000 36.68400 4.13100 1.000 59.86860 50 ILE B N 1
ATOM 2635 C CA . ILE B 1 50 ? 36.02600 36.32800 5.49100 1.000 50.77003 50 ILE B CA 1
ATOM 2636 C C . ILE B 1 50 ? 36.65200 37.33500 6.44000 1.000 49.98664 50 ILE B C 1
ATOM 2637 O O . ILE B 1 50 ? 37.86000 37.58700 6.38900 1.000 57.76261 50 ILE B O 1
ATOM 2653 N N . ALA B 1 51 ? 35.83000 37.92500 7.29700 1.000 43.94812 51 ALA B N 1
ATOM 2654 C CA . ALA B 1 51 ? 36.34700 38.82900 8.30800 1.000 41.86709 51 ALA B CA 1
ATOM 2655 C C . ALA B 1 51 ? 37.11300 38.04100 9.35700 1.000 45.18478 51 ALA B C 1
ATOM 2656 O O . ALA B 1 51 ? 36.67800 36.97000 9.78500 1.000 51.76952 51 ALA B O 1
ATOM 2663 N N . ARG B 1 52 ? 38.26300 38.56800 9.75800 1.000 51.01764 52 ARG B N 1
ATOM 2664 C CA . ARG B 1 52 ? 39.07300 37.96100 10.80200 1.000 54.38501 52 ARG B CA 1
ATOM 2665 C C . ARG B 1 52 ? 39.16200 38.92300 11.97400 1.000 57.93040 52 ARG B C 1
ATOM 2666 O O . ARG B 1 52 ? 40.23400 39.12600 12.54900 1.000 53.59419 52 ARG B O 1
ATOM 2687 N N . CYS B 1 53 ? 38.02900 39.51400 12.32600 1.000 53.00072 53 CYS B N 1
ATOM 2688 C CA . CYS B 1 53 ? 37.94700 40.58900 13.29500 1.000 48.29587 53 CYS B CA 1
ATOM 2689 C C . CYS B 1 53 ? 37.17800 40.13500 14.52600 1.000 49.16132 53 CYS B C 1
ATOM 2690 O O . CYS B 1 53 ? 36.63600 39.03100 14.58400 1.000 52.23444 53 CYS B O 1
ATOM 2697 N N . LYS B 1 54 ? 37.13500 41.02700 15.51400 1.000 48.39137 54 LYS B N 1
ATOM 2698 C CA . LYS B 1 54 ? 36.34100 40.85500 16.72100 1.000 42.36841 54 LYS B CA 1
ATOM 2699 C C . LYS B 1 54 ? 35.13400 41.78400 16.75200 1.000 41.68689 54 LYS B C 1
ATOM 2700 O O . LYS B 1 54 ? 34.64200 42.11400 17.83200 1.000 46.61871 54 LYS B O 1
ATOM 2719 N N . CYS B 1 55 ? 34.64700 42.21300 15.59000 1.000 50.29288 55 CYS B N 1
ATOM 2720 C CA . CYS B 1 55 ? 33.53400 43.15000 15.54100 1.000 46.94675 55 CYS B CA 1
ATOM 2721 C C . CYS B 1 55 ? 32.30600 42.56800 16.22500 1.000 50.42198 55 CYS B C 1
ATOM 2722 O O . CYS B 1 55 ? 31.97000 41.39700 16.04000 1.000 66.35712 55 CYS B O 1
ATOM 2729 N N . ASN B 1 56 ? 31.64100 43.39600 17.02800 1.000 53.58885 56 ASN B N 1
ATOM 2730 C CA . ASN B 1 56 ? 30.32300 43.10300 17.58500 1.000 50.12934 56 ASN B CA 1
ATOM 2731 C C . ASN B 1 56 ? 29.27000 44.03500 17.00300 1.000 45.81911 56 ASN B C 1
ATOM 2732 O O . ASN B 1 56 ? 28.25300 44.32500 17.63000 1.000 52.35890 56 ASN B O 1
ATOM 2743 N N . THR B 1 57 ? 29.51200 44.51400 15.79200 1.000 42.46982 57 THR B N 1
ATOM 2744 C CA . THR B 1 57 ? 28.56100 45.35900 15.10000 1.000 48.18068 57 THR B CA 1
ATOM 2745 C C . THR B 1 57 ? 28.71500 45.12400 13.60800 1.000 44.68376 57 THR B C 1
ATOM 2746 O O . THR B 1 57 ? 29.81100 44.84800 13.11900 1.000 43.09345 57 THR B O 1
ATOM 2757 N N . GLY B 1 58 ? 27.60400 45.21700 12.89500 1.000 43.91439 58 GLY B N 1
ATOM 2758 C CA . GLY B 1 58 ? 27.63700 44.95600 11.46900 1.000 44.75512 58 GLY B CA 1
ATOM 2759 C C . GLY B 1 58 ? 26.31600 45.32200 10.83900 1.000 50.70156 58 GLY B C 1
ATOM 2760 O O . GLY B 1 58 ? 25.44700 45.91800 11.47400 1.000 61.11263 58 GLY B O 1
ATOM 2764 N N . VAL B 1 59 ? 26.17900 44.97500 9.56500 1.000 41.62587 59 VAL B N 1
ATOM 2765 C CA . VAL B 1 59 ? 24.94900 45.21900 8.82300 1.000 46.50186 59 VAL B CA 1
ATOM 2766 C C . VAL B 1 59 ? 24.56800 43.93800 8.10500 1.000 40.94759 59 VAL B C 1
ATOM 2767 O O . VAL B 1 59 ? 25.40800 43.31700 7.45100 1.000 40.52281 59 VAL B O 1
ATOM 2780 N N . TYR B 1 60 ? 23.30600 43.55100 8.21800 1.000 46.73344 60 TYR B N 1
ATOM 2781 C CA . TYR B 1 60 ? 22.83200 42.30900 7.63800 1.000 47.34990 60 TYR B CA 1
ATOM 2782 C C . TYR B 1 60 ? 21.67800 42.58200 6.68700 1.000 46.78508 60 TYR B C 1
ATOM 2783 O O . TYR B 1 60 ? 20.96300 43.57300 6.80900 1.000 49.36059 60 TYR B O 1
ATOM 2801 N N . TYR B 1 61 ? 21.50800 41.68000 5.73000 1.000 47.69687 61 TYR B N 1
ATOM 2802 C CA . TYR B 1 61 ? 20.48700 41.82100 4.70100 1.000 53.63841 61 TYR B CA 1
ATOM 2803 C C . TYR B 1 61 ? 19.28600 40.94800 5.04000 1.000 61.02004 61 TYR B C 1
ATOM 2804 O O . TYR B 1 61 ? 19.38400 39.71900 5.02500 1.000 64.58414 61 TYR B O 1
ATOM 2822 N N . CYS B 1 62 ? 18.15700 41.58500 5.33900 1.000 66.79252 62 CYS B N 1
ATOM 2823 C CA . CYS B 1 62 ? 16.89100 40.89700 5.52700 1.000 57.62970 62 CYS B CA 1
ATOM 2824 C C . CYS B 1 62 ? 16.19400 40.79500 4.17700 1.000 56.31037 62 CYS B C 1
ATOM 2825 O O . CYS B 1 62 ? 15.85900 41.81800 3.56500 1.000 59.58745 62 CYS B O 1
ATOM 2833 N N . ARG B 1 63 ? 15.99700 39.56200 3.70900 1.000 59.53488 63 ARG B N 1
ATOM 2834 C CA . ARG B 1 63 ? 15.46500 39.33700 2.37200 1.000 56.70991 63 ARG B CA 1
ATOM 2835 C C . ARG B 1 63 ? 13.96000 39.56400 2.30200 1.000 58.32660 63 ARG B C 1
ATOM 2836 O O . ARG B 1 63 ? 13.44900 39.99900 1.26600 1.000 62.23101 63 ARG B O 1
ATOM 2857 N N . HIS B 1 64 ? 13.22500 39.26400 3.37300 1.000 58.42842 64 HIS B N 1
ATOM 2858 C CA . HIS B 1 64 ? 11.78100 39.43800 3.30700 1.000 56.33531 64 HIS B CA 1
ATOM 2859 C C . HIS B 1 64 ? 11.38200 40.90500 3.28400 1.000 57.44935 64 HIS B C 1
ATOM 2860 O O . HIS B 1 64 ? 10.23100 41.21000 2.96200 1.000 66.41931 64 HIS B O 1
ATOM 2874 N N . ARG B 1 65 ? 12.30500 41.81000 3.59400 1.000 54.80179 65 ARG B N 1
ATOM 2875 C CA . ARG B 1 65 ? 12.10100 43.23200 3.38800 1.000 57.28822 65 ARG B CA 1
ATOM 2876 C C . ARG B 1 65 ? 13.04600 43.80700 2.34800 1.000 56.55511 65 ARG B C 1
ATOM 2877 O O . ARG B 1 65 ? 12.98600 45.01000 2.07900 1.000 60.69215 65 ARG B O 1
ATOM 2898 N N . ASP B 1 66 ? 13.91300 42.98600 1.76000 1.000 57.69601 66 ASP B N 1
ATOM 2899 C CA . ASP B 1 66 ? 14.88200 43.43500 0.76400 1.000 60.31238 66 ASP B CA 1
ATOM 2900 C C . ASP B 1 66 ? 15.63800 44.66100 1.26500 1.000 61.51826 66 ASP B C 1
ATOM 2901 O O . ASP B 1 66 ? 15.80700 45.65300 0.55600 1.000 61.28249 66 ASP B O 1
ATOM 2910 N N . LYS B 1 67 ? 16.10000 44.58900 2.50800 1.000 61.84082 67 LYS B N 1
ATOM 2911 C CA . LYS B 1 67 ? 16.60400 45.78300 3.16900 1.000 57.02652 67 LYS B CA 1
ATOM 2912 C C . LYS B 1 67 ? 17.74500 45.41400 4.10000 1.000 60.20578 67 LYS B C 1
ATOM 2913 O O . LYS B 1 67 ? 17.71700 44.35600 4.72900 1.000 59.05954 67 LYS B O 1
ATOM 2932 N N . SER B 1 68 ? 18.73900 46.28900 4.18800 1.000 51.52437 68 SER B N 1
ATOM 2933 C CA . SER B 1 68 ? 19.83000 46.09300 5.12500 1.000 45.69458 68 SER B CA 1
ATOM 2934 C C . SER B 1 68 ? 19.52400 46.78300 6.44500 1.000 52.62620 68 SER B C 1
ATOM 2935 O O . SER B 1 68 ? 18.93100 47.86100 6.47600 1.000 58.16827 68 SER B O 1
ATOM 2943 N N . TYR B 1 69 ? 19.92600 46.14300 7.53700 1.000 45.29927 69 TYR B N 1
ATOM 2944 C CA . TYR B 1 69 ? 19.71000 46.65600 8.87300 1.000 47.00407 69 TYR B CA 1
ATOM 2945 C C . TYR B 1 69 ? 21.01100 46.60800 9.66100 1.000 48.54924 69 TYR B C 1
ATOM 2946 O O . TYR B 1 69 ? 21.78300 45.65600 9.52000 1.000 49.30676 69 TYR B O 1
ATOM 2964 N N . PRO B 1 70 ? 21.27500 47.60100 10.50500 1.000 62.57703 70 PRO B N 1
ATOM 2965 C CA . PRO B 1 70 ? 22.46300 47.55400 11.35400 1.000 65.60669 70 PRO B CA 1
ATOM 2966 C C . PRO B 1 70 ? 22.17900 46.90300 12.69600 1.000 60.38704 70 PRO B C 1
ATOM 2967 O O . PRO B 1 70 ? 21.12100 47.08000 13.29900 1.000 68.38972 70 PRO B O 1
ATOM 2978 N N . VAL B 1 71 ? 23.16100 46.14000 13.16600 1.000 49.52837 71 VAL B N 1
ATOM 2979 C CA . VAL B 1 71 ? 22.99700 45.28900 14.33300 1.000 55.31274 71 VAL B CA 1
ATOM 2980 C C . VAL B 1 71 ? 24.22000 45.39400 15.22800 1.000 53.67358 71 VAL B C 1
ATOM 2981 O O . VAL B 1 71 ? 25.34500 45.59500 14.76200 1.000 57.04073 71 VAL B O 1
ATOM 2994 N N . CYS B 1 72 ? 23.97900 45.26000 16.52800 1.000 51.48070 72 CYS B N 1
ATOM 2995 C CA . CYS B 1 72 ? 25.00900 44.96600 17.51300 1.000 52.70290 72 CYS B CA 1
ATOM 2996 C C . CYS B 1 72 ? 24.68900 43.59800 18.09500 1.000 60.33075 72 CYS B C 1
ATOM 2997 O O . CYS B 1 72 ? 23.57600 43.38000 18.58300 1.000 57.65621 72 CYS B O 1
ATOM 3005 N N . PHE B 1 73 ? 25.64700 42.67900 18.03300 1.000 60.70126 73 PHE B N 1
ATOM 3006 C CA . PHE B 1 73 ? 25.42300 41.30300 18.44600 1.000 55.07386 73 PHE B CA 1
ATOM 3007 C C . PHE B 1 73 ? 26.36200 40.93100 19.58400 1.000 55.20417 73 PHE B C 1
ATOM 3008 O O . PHE B 1 73 ? 27.42000 41.53200 19.76800 1.000 61.95419 73 PHE B O 1
ATOM 3025 N N . GLU B 1 74 ? 25.94700 39.92700 20.35600 1.000 53.13025 74 GLU B N 1
ATOM 3026 C CA . GLU B 1 74 ? 26.57900 39.62600 21.63400 1.000 67.93724 74 GLU B CA 1
ATOM 3027 C C . GLU B 1 74 ? 27.93200 38.94200 21.50000 1.000 85.59757 74 GLU B C 1
ATOM 3028 O O . GLU B 1 74 ? 28.72100 38.97300 22.44900 1.000 86.95927 74 GLU B O 1
ATOM 3040 N N . GLY B 1 75 ? 28.21500 38.32600 20.36100 1.000 81.84871 75 GLY B N 1
ATOM 3041 C CA . GLY B 1 75 ? 29.42700 37.56600 20.19100 1.000 64.62032 75 GLY B CA 1
ATOM 3042 C C . GLY B 1 75 ? 29.10600 36.09500 20.06900 1.000 57.51372 75 GLY B C 1
ATOM 3043 O O . GLY B 1 75 ? 28.05400 35.63500 20.51500 1.000 58.44202 75 GLY B O 1
ATOM 3047 N N . PRO B 1 76 ? 30.00100 35.32800 19.45600 1.000 51.78118 76 PRO B N 1
ATOM 3048 C CA . PRO B 1 76 ? 29.70100 33.91700 19.20900 1.000 53.17226 76 PRO B CA 1
ATOM 3049 C C . PRO B 1 76 ? 29.43300 33.17100 20.50600 1.000 63.87781 76 PRO B C 1
ATOM 3050 O O . PRO B 1 76 ? 30.10200 33.38500 21.51800 1.000 66.48723 76 PRO B O 1
ATOM 3061 N N . GLY B 1 77 ? 28.44700 32.28200 20.46500 1.000 68.53641 77 GLY B N 1
ATOM 3062 C CA . GLY B 1 77 ? 28.15900 31.46900 21.63100 1.000 62.88540 77 GLY B CA 1
ATOM 3063 C C . GLY B 1 77 ? 27.20500 30.35200 21.28200 1.000 57.15900 77 GLY B C 1
ATOM 3064 O O . GLY B 1 77 ? 26.87300 30.13000 20.11900 1.000 57.52622 77 GLY B O 1
ATOM 3068 N N . ILE B 1 78 ? 26.77700 29.63900 22.31400 1.000 60.40376 78 ILE B N 1
ATOM 3069 C CA . ILE B 1 78 ? 25.78200 28.58300 22.18700 1.000 59.62199 78 ILE B CA 1
ATOM 3070 C C . ILE B 1 78 ? 24.44000 29.15800 22.60600 1.000 64.91144 78 ILE B C 1
ATOM 3071 O O . ILE B 1 78 ? 24.33600 29.79300 23.66200 1.000 68.83627 78 ILE B O 1
ATOM 3087 N N . GLN B 1 79 ? 23.41800 28.95800 21.77700 1.000 60.97103 79 GLN B N 1
ATOM 3088 C CA . GLN B 1 79 ? 22.10900 29.53600 22.03000 1.000 63.67776 79 GLN B CA 1
ATOM 3089 C C . GLN B 1 79 ? 21.01600 28.53300 21.70000 1.000 56.49102 79 GLN B C 1
ATOM 3090 O O . GLN B 1 79 ? 21.15700 27.70400 20.80100 1.000 53.81146 79 GLN B O 1
ATOM 3104 N N . TRP B 1 80 ? 19.91700 28.63900 22.43800 1.000 55.33736 80 TRP B N 1
ATOM 3105 C CA . TRP B 1 80 ? 18.73000 27.83700 22.18200 1.000 53.91575 80 TRP B CA 1
ATOM 3106 C C . TRP B 1 80 ? 18.01200 28.37700 20.95400 1.000 57.92492 80 TRP B C 1
ATOM 3107 O O . TRP B 1 80 ? 17.68400 29.56500 20.89100 1.000 67.54848 80 TRP B O 1
ATOM 3128 N N . ILE B 1 81 ? 17.77900 27.51000 19.97400 1.000 60.97824 81 ILE B N 1
ATOM 3129 C CA . ILE B 1 81 ? 17.03500 27.85200 18.76900 1.000 60.82311 81 ILE B CA 1
ATOM 3130 C C . ILE B 1 81 ? 15.70100 27.13200 18.83000 1.000 71.80247 81 ILE B C 1
ATOM 3131 O O . ILE B 1 81 ? 15.65800 25.90700 18.99100 1.000 79.46369 81 ILE B O 1
ATOM 3147 N N . GLU B 1 82 ? 14.61700 27.88600 18.68800 1.000 74.61905 82 GLU B N 1
ATOM 3148 C CA . GLU B 1 82 ? 13.28400 27.32000 18.79200 1.000 73.27397 82 GLU B CA 1
ATOM 3149 C C . GLU B 1 82 ? 12.99800 26.43900 17.58000 1.000 78.40110 82 GLU B C 1
ATOM 3150 O O . GLU B 1 82 ? 13.85100 26.22300 16.71700 1.000 75.52675 82 GLU B O 1
ATOM 3160 N N . GLN B 1 83 ? 11.78000 25.91100 17.52100 1.000 83.61225 83 GLN B N 1
ATOM 3161 C CA . GLN B 1 83 ? 11.42100 24.98100 16.45900 1.000 83.34546 83 GLN B CA 1
ATOM 3162 C C . GLN B 1 83 ? 11.50400 25.66000 15.10000 1.000 85.28961 83 GLN B C 1
ATOM 3163 O O . GLN B 1 83 ? 11.05300 26.79600 14.92900 1.000 83.32151 83 GLN B O 1
ATOM 3167 N N . ASN B 1 84 ? 12.07900 24.95700 14.13200 1.000 78.92674 84 ASN B N 1
ATOM 3168 C CA . ASN B 1 84 ? 12.15400 25.43600 12.76500 1.000 81.21547 84 ASN B CA 1
ATOM 3169 C C . ASN B 1 84 ? 11.85600 24.27600 11.83200 1.000 83.56676 84 ASN B C 1
ATOM 3170 O O . ASN B 1 84 ? 11.93500 23.10800 12.21700 1.000 80.33423 84 ASN B O 1
ATOM 3177 N N . GLU B 1 85 ? 11.50600 24.61400 10.59200 1.000 85.58812 85 GLU B N 1
ATOM 3178 C CA . GLU B 1 85 ? 11.00700 23.60500 9.66500 1.000 88.71469 85 GLU B CA 1
ATOM 3179 C C . GLU B 1 85 ? 12.04300 22.51600 9.41900 1.000 87.67412 85 GLU B C 1
ATOM 3180 O O . GLU B 1 85 ? 11.71900 21.32400 9.43600 1.000 92.73248 85 GLU B O 1
ATOM 3184 N N . TYR B 1 86 ? 13.29800 22.90500 9.18800 1.000 90.76237 86 TYR B N 1
ATOM 3185 C CA . TYR B 1 86 ? 14.32700 21.92800 8.84600 1.000 91.70422 86 TYR B CA 1
ATOM 3186 C C . TYR B 1 86 ? 15.11800 21.52300 10.08600 1.000 92.15718 86 TYR B C 1
ATOM 3187 O O . TYR B 1 86 ? 15.46600 20.35000 10.25800 1.000 97.36896 86 TYR B O 1
ATOM 3205 N N . TYR B 1 87 ? 15.40900 22.49000 10.95600 1.000 91.92071 87 TYR B N 1
ATOM 3206 C CA . TYR B 1 87 ? 16.13500 22.28000 12.20600 1.000 83.32778 87 TYR B CA 1
ATOM 3207 C C . TYR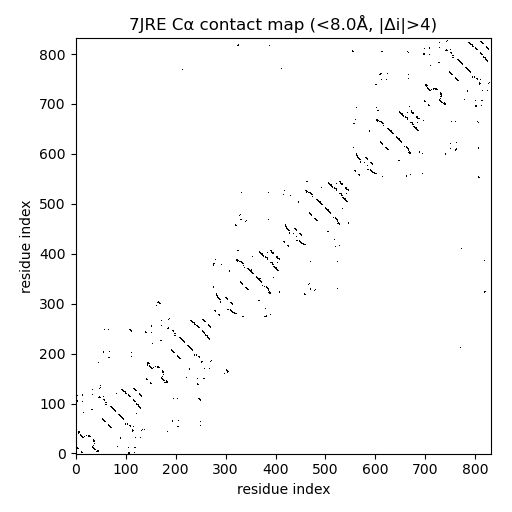 B 1 87 ? 15.18000 22.52000 13.37000 1.000 83.89769 87 TYR B C 1
ATOM 3208 O O . TYR B 1 87 ? 14.91300 23.67900 13.72000 1.000 88.95626 87 TYR B O 1
ATOM 3226 N N . PRO B 1 88 ? 14.64500 21.47700 14.01300 1.000 82.08077 88 PRO B N 1
ATOM 3227 C CA . PRO B 1 88 ? 13.68800 21.70800 15.10400 1.000 74.56702 88 PRO B CA 1
ATOM 3228 C C . PRO B 1 88 ? 14.34400 22.34100 16.32100 1.000 81.57205 88 PRO B C 1
ATOM 3229 O O . PRO B 1 88 ? 15.53400 22.66400 16.28800 1.000 93.51670 88 PRO B O 1
ATOM 3240 N N . ALA B 1 89 ? 13.58600 22.53100 17.39600 1.000 71.15503 89 ALA B N 1
ATOM 3241 C CA . ALA B 1 89 ? 14.11700 23.21700 18.56400 1.000 70.86567 89 ALA B CA 1
ATOM 3242 C C . ALA B 1 89 ? 15.35400 22.50300 19.07900 1.000 66.32630 89 ALA B C 1
ATOM 3243 O O . ALA B 1 89 ? 15.33900 21.28800 19.29200 1.000 74.44544 89 ALA B O 1
ATOM 3250 N N . ARG B 1 90 ? 16.42500 23.25900 19.28000 1.000 69.45438 90 ARG B N 1
ATOM 3251 C CA . ARG B 1 90 ? 17.66900 22.70100 19.78700 1.000 71.81200 90 ARG B CA 1
ATOM 3252 C C . ARG B 1 90 ? 18.66000 23.83800 19.97700 1.000 61.78770 90 ARG B C 1
ATOM 3253 O O . ARG B 1 90 ? 18.41000 24.98100 19.58900 1.000 63.90858 90 ARG B O 1
ATOM 3257 N N . TYR B 1 91 ? 19.78100 23.50900 20.60100 1.000 63.36939 91 TYR B N 1
ATOM 3258 C CA . TYR B 1 91 ? 20.87800 24.44700 20.73100 1.000 57.91894 91 TYR B CA 1
ATOM 3259 C C . TYR B 1 91 ? 21.66800 24.50200 19.43300 1.000 55.47879 91 TYR B C 1
ATOM 3260 O O . TYR B 1 91 ? 21.76500 23.51800 18.69800 1.000 54.85382 91 TYR B O 1
ATOM 3278 N N . GLN B 1 92 ? 22.23100 25.66900 19.15600 1.000 54.54526 92 GLN B N 1
ATOM 3279 C CA . GLN B 1 92 ? 23.10900 25.86300 18.01600 1.000 47.67473 92 GLN B CA 1
ATOM 3280 C C . GLN B 1 92 ? 24.39000 26.52300 18.49100 1.000 47.19540 92 GLN B C 1
ATOM 3281 O O . GLN B 1 92 ? 24.37200 27.33800 19.41500 1.000 48.18008 92 GLN B O 1
ATOM 3295 N N . THR B 1 93 ? 25.49800 26.15900 17.86200 1.000 52.07452 93 THR B N 1
ATOM 3296 C CA . THR B 1 93 ? 26.80700 26.67000 18.23000 1.000 61.38676 93 THR B CA 1
ATOM 3297 C C . THR B 1 93 ? 27.26300 27.75500 17.26200 1.000 64.16943 93 THR B C 1
ATOM 3298 O O . THR B 1 93 ? 26.80900 27.83700 16.12000 1.000 63.97784 93 THR B O 1
ATOM 3309 N N . ASN B 1 94 ? 28.17200 28.59900 17.74800 1.000 65.66753 94 ASN B N 1
ATOM 3310 C CA . ASN B 1 94 ? 28.71800 29.71600 16.98000 1.000 68.18110 94 ASN B CA 1
ATOM 3311 C C . ASN B 1 94 ? 27.59900 30.63400 16.48600 1.000 64.51521 94 ASN B C 1
ATOM 3312 O O . ASN B 1 94 ? 27.49300 30.95600 15.30200 1.000 60.60715 94 ASN B O 1
ATOM 3323 N N . VAL B 1 95 ? 26.77700 31.07600 17.43200 1.000 59.99788 95 VAL B N 1
ATOM 3324 C CA . VAL B 1 95 ? 25.60800 31.89700 17.16300 1.000 56.00384 95 VAL B CA 1
ATOM 3325 C C . VAL B 1 95 ? 25.91100 33.32700 17.57400 1.000 50.35868 95 VAL B C 1
ATOM 3326 O O . VAL B 1 95 ? 26.49500 33.56800 18.63800 1.000 49.15295 95 VAL B O 1
ATOM 3339 N N . LEU B 1 96 ? 25.54200 34.26300 16.70700 1.000 55.48550 96 LEU B N 1
ATOM 3340 C CA . LEU B 1 96 ? 25.54600 35.68900 16.99200 1.000 54.52635 96 LEU B CA 1
ATOM 3341 C C . LEU B 1 96 ? 24.10200 36.16000 17.03000 1.000 49.50274 96 LEU B C 1
ATOM 3342 O O . LEU B 1 96 ? 23.33000 35.87100 16.11500 1.000 48.03704 96 LEU B O 1
ATOM 3358 N N . LEU B 1 97 ? 23.74200 36.88100 18.08400 1.000 48.52864 97 LEU B N 1
ATOM 3359 C CA . LEU B 1 97 ? 22.35700 37.22000 18.36900 1.000 48.40385 97 LEU B CA 1
ATOM 3360 C C . LEU B 1 97 ? 22.20300 38.73300 18.38700 1.000 55.40903 97 LEU B C 1
ATOM 3361 O O . LEU B 1 97 ? 22.98900 39.43000 19.03300 1.000 58.15612 97 LEU B O 1
ATOM 3377 N N . ALA B 1 98 ? 21.19300 39.24100 17.68600 1.000 60.59066 98 ALA B N 1
ATOM 3378 C CA . ALA B 1 98 ? 21.01500 40.67900 17.55800 1.000 67.89104 98 ALA B CA 1
ATOM 3379 C C . ALA B 1 98 ? 19.53000 40.99900 17.44800 1.000 58.97380 98 ALA B C 1
ATOM 3380 O O . ALA B 1 98 ? 18.68700 40.10900 17.32100 1.000 50.23469 98 ALA B O 1
ATOM 3387 N N . ALA B 1 99 ? 19.21900 42.29000 17.49500 1.000 57.78716 99 ALA B N 1
ATOM 3388 C CA . ALA B 1 99 ? 17.85100 42.77800 17.41000 1.000 49.38837 99 ALA B CA 1
ATOM 3389 C C . ALA B 1 99 ? 17.57600 43.23600 15.98600 1.000 54.34736 99 ALA B C 1
ATOM 3390 O O . ALA B 1 99 ? 18.23300 44.15400 15.48900 1.000 65.66912 99 ALA B O 1
ATOM 3397 N N . GLY B 1 100 ? 16.61000 42.59900 15.33800 1.000 50.47956 100 GLY B N 1
ATOM 3398 C CA . GLY B 1 100 ? 16.23300 42.96700 13.99900 1.000 48.64945 100 GLY B CA 1
ATOM 3399 C C . GLY B 1 100 ? 15.10300 42.11500 13.46800 1.000 55.11605 100 GLY B C 1
ATOM 3400 O O . GLY B 1 100 ? 14.72700 41.10200 14.05900 1.000 56.82945 100 GLY B O 1
ATOM 3404 N N . PRO B 1 101 ? 14.52900 42.52000 12.34200 1.000 61.61748 101 PRO B N 1
ATOM 3405 C CA . PRO B 1 101 ? 13.47500 41.71500 11.72600 1.000 62.98272 101 PRO B CA 1
ATOM 3406 C C . PRO B 1 101 ? 14.02600 40.42700 11.14200 1.000 65.06922 101 PRO B C 1
ATOM 3407 O O . PRO B 1 101 ? 15.17500 40.35300 10.70500 1.000 66.01464 101 PRO B O 1
ATOM 3418 N N . ALA B 1 102 ? 13.18600 39.39800 11.14600 1.000 68.93132 102 ALA B N 1
ATOM 3419 C CA . ALA B 1 102 ? 13.56100 38.12000 10.56100 1.000 61.98820 102 ALA B CA 1
ATOM 3420 C C . ALA B 1 102 ? 12.35000 37.20800 10.46300 1.000 64.00762 102 ALA B C 1
ATOM 3421 O O . ALA B 1 102 ? 11.60400 37.06300 11.43300 1.000 65.25412 102 ALA B O 1
ATOM 3428 N N . GLU B 1 103 ? 12.14100 36.59600 9.30200 1.000 63.55160 103 GLU B N 1
ATOM 3429 C CA . GLU B 1 103 ? 11.03800 35.67200 9.09600 1.000 64.68406 103 GLU B CA 1
ATOM 3430 C C . GLU B 1 103 ? 11.54300 34.49000 8.28400 1.000 70.90326 103 GLU B C 1
ATOM 3431 O O . GLU B 1 103 ? 12.70700 34.44000 7.87600 1.000 66.19819 103 GLU B O 1
ATOM 3443 N N . ALA B 1 104 ? 10.65500 33.52900 8.05300 1.000 75.55130 104 ALA B N 1
ATOM 3444 C CA . ALA B 1 104 ? 11.03400 32.32000 7.34000 1.000 68.72651 104 ALA B CA 1
ATOM 3445 C C . ALA B 1 104 ? 11.55300 32.65700 5.95100 1.000 63.98546 104 ALA B C 1
ATOM 3446 O O . ALA B 1 104 ? 10.98500 33.48900 5.24000 1.000 62.33430 104 ALA B O 1
ATOM 3453 N N . GLY B 1 105 ? 12.63800 31.99900 5.56200 1.000 74.99909 105 GLY B N 1
ATOM 3454 C CA . GLY B 1 105 ? 13.25900 32.24600 4.28400 1.000 79.88512 105 GLY B CA 1
ATOM 3455 C C . GLY B 1 105 ? 14.32800 33.31200 4.29600 1.000 72.42539 105 GLY B C 1
ATOM 3456 O O . GLY B 1 105 ? 15.01600 33.48700 3.28400 1.000 67.79081 105 GLY B O 1
ATOM 3460 N N . ASP B 1 106 ? 14.49600 34.02700 5.40600 1.000 73.26646 106 ASP B N 1
ATOM 3461 C CA . ASP B 1 106 ? 15.56700 35.00400 5.51600 1.000 71.72686 106 ASP B CA 1
ATOM 3462 C C . ASP B 1 106 ? 16.92900 34.35800 5.71200 1.000 74.55502 106 ASP B C 1
ATOM 3463 O O . ASP B 1 106 ? 17.93900 35.06700 5.69600 1.000 83.68711 106 ASP B O 1
ATOM 3472 N N . ALA B 1 107 ? 16.98600 33.04400 5.89500 1.000 66.20581 107 ALA B N 1
ATOM 3473 C CA . ALA B 1 107 ? 18.26700 32.37700 6.03800 1.000 59.78072 107 ALA B CA 1
ATOM 3474 C C . ALA B 1 107 ? 19.08800 32.54200 4.76800 1.000 61.43525 107 ALA B C 1
ATOM 3475 O O . ALA B 1 107 ? 18.55600 32.58700 3.65800 1.000 74.15772 107 ALA B O 1
ATOM 3482 N N . GLY B 1 108 ? 20.40000 32.63400 4.94500 1.000 56.24895 108 GLY B N 1
ATOM 3483 C CA . GLY B 1 108 ? 21.30900 32.89000 3.85600 1.000 61.55871 108 GLY B CA 1
ATOM 3484 C C . GLY B 1 108 ? 21.68000 34.34500 3.67400 1.000 61.50677 108 GLY B C 1
ATOM 3485 O O . GLY B 1 108 ? 22.60600 34.63900 2.91000 1.000 58.65768 108 GLY B O 1
ATOM 3489 N N . GLY B 1 109 ? 20.99200 35.26100 4.34700 1.000 62.05823 109 GLY B N 1
ATOM 3490 C CA . GLY B 1 109 ? 21.35600 36.65900 4.25600 1.000 55.19626 109 GLY B CA 1
ATOM 3491 C C . GLY B 1 109 ? 22.73200 36.90300 4.84300 1.000 48.22184 109 GLY B C 1
ATOM 3492 O O . GLY B 1 109 ? 23.15600 36.23900 5.78800 1.000 60.70489 109 GLY B O 1
ATOM 3496 N N . LEU B 1 110 ? 23.43600 37.87300 4.27200 1.000 53.16472 110 LEU B N 1
ATOM 3497 C CA . LEU B 1 110 ? 24.78500 38.18700 4.71000 1.000 46.33378 110 LEU B CA 1
ATOM 3498 C C . LEU B 1 110 ? 24.77000 39.21300 5.82800 1.000 43.25434 110 LEU B C 1
ATOM 3499 O O . LEU B 1 110 ? 24.01900 40.18800 5.78600 1.000 52.52165 110 LEU B O 1
ATOM 3515 N N . LEU B 1 111 ? 25.60400 38.97700 6.83100 1.000 42.28727 111 LEU B N 1
ATOM 3516 C CA . LEU B 1 111 ? 25.96400 39.97200 7.82800 1.000 42.62798 111 LEU B CA 1
ATOM 3517 C C . LEU B 1 111 ? 27.42500 40.32700 7.60500 1.000 47.99350 111 LEU B C 1
ATOM 3518 O O . LEU B 1 111 ? 28.27600 39.43900 7.51800 1.000 57.17491 111 LEU B O 1
ATOM 3534 N N . VAL B 1 112 ? 27.71100 41.61900 7.47800 1.000 46.91703 112 VAL B N 1
ATOM 3535 C CA . VAL B 1 112 ? 29.01000 42.07100 7.01400 1.000 44.22731 112 VAL B CA 1
ATOM 3536 C C . VAL B 1 112 ? 29.48200 43.24800 7.85100 1.000 43.59250 112 VAL B C 1
ATOM 3537 O O . VAL B 1 112 ? 28.70700 43.91900 8.53200 1.000 46.28326 112 VAL B O 1
ATOM 3550 N N . CYS B 1 113 ? 30.78300 43.48200 7.78000 1.000 48.91177 113 CYS B N 1
ATOM 3551 C CA . CYS B 1 113 ? 31.44500 44.63100 8.37100 1.000 44.25405 113 CYS B CA 1
ATOM 3552 C C . CYS B 1 113 ? 32.53700 45.07300 7.40500 1.000 49.93890 113 CYS B C 1
ATOM 3553 O O . CYS B 1 113 ? 32.75000 44.42300 6.37700 1.000 48.67347 113 CYS B O 1
ATOM 3560 N N . PRO B 1 114 ? 33.24600 46.16400 7.68700 1.000 62.39587 114 PRO B N 1
ATOM 3561 C CA . PRO B 1 114 ? 34.27000 46.62000 6.73800 1.000 62.34305 114 PRO B CA 1
ATOM 3562 C C . PRO B 1 114 ? 35.34500 45.58600 6.46000 1.000 48.68153 114 PRO B C 1
ATOM 3563 O O . PRO B 1 114 ? 35.97700 45.64000 5.40000 1.000 40.39457 114 PRO B O 1
ATOM 3574 N N . HIS B 1 115 ? 35.57500 44.64900 7.37400 1.000 45.35694 115 HIS B N 1
ATOM 3575 C CA . HIS B 1 115 ? 36.58400 43.62100 7.16900 1.000 45.68501 115 HIS B CA 1
ATOM 3576 C C . HIS B 1 115 ? 36.08500 42.44500 6.34300 1.000 47.05798 115 HIS B C 1
ATOM 3577 O O . HIS B 1 115 ? 36.89400 41.59400 5.96500 1.000 55.75859 115 HIS B O 1
ATOM 3591 N N . GLY B 1 116 ? 34.79600 42.36700 6.05600 1.000 41.27613 116 GLY B N 1
ATOM 3592 C CA . GLY B 1 116 ? 34.26600 41.31700 5.22300 1.000 39.45294 116 GLY B CA 1
ATOM 3593 C C . GLY B 1 116 ? 33.03000 40.71000 5.82700 1.000 48.29649 116 GLY B C 1
ATOM 3594 O O . GLY B 1 116 ? 32.36300 41.30300 6.67800 1.000 55.37742 116 GLY B O 1
ATOM 3598 N N . VAL B 1 117 ? 32.71000 39.50800 5.37500 1.000 51.63865 117 VAL B N 1
ATOM 3599 C CA . VAL B 1 117 ? 31.52400 38.80600 5.84500 1.000 41.72314 117 VAL B CA 1
ATOM 3600 C C . VAL B 1 117 ? 31.81800 38.17400 7.19500 1.000 47.51170 117 VAL B C 1
ATOM 3601 O O . VAL B 1 117 ? 32.87300 37.56300 7.39800 1.000 46.48958 117 VAL B O 1
ATOM 3614 N N . ILE B 1 118 ? 30.88600 38.33500 8.12800 1.000 52.42261 118 ILE B N 1
ATOM 3615 C CA . ILE B 1 118 ? 31.01100 37.78300 9.46400 1.000 49.37600 118 ILE B CA 1
ATOM 3616 C C . ILE B 1 118 ? 30.21100 36.49900 9.61300 1.000 51.56587 118 ILE B C 1
ATOM 3617 O O . ILE B 1 118 ? 30.68200 35.54300 10.22700 1.000 58.64175 118 ILE B O 1
ATOM 3633 N N . GLY B 1 119 ? 29.00700 36.45700 9.06100 1.000 44.79169 119 GLY B N 1
ATOM 3634 C CA . GLY B 1 119 ? 28.18500 35.28200 9.22500 1.000 38.83451 119 GLY B CA 1
ATOM 3635 C C . GLY B 1 119 ? 26.98100 35.31000 8.31600 1.000 43.00348 119 GLY B C 1
ATOM 3636 O O . GLY B 1 119 ? 26.81800 36.20900 7.49400 1.000 49.45641 119 GLY B O 1
ATOM 3640 N N . LEU B 1 120 ? 26.14000 34.29600 8.48000 1.000 52.15522 120 LEU B N 1
ATOM 3641 C CA . LEU B 1 120 ? 24.92800 34.13200 7.69900 1.000 47.92852 120 LEU B CA 1
ATOM 3642 C C . LEU B 1 120 ? 23.74900 34.00900 8.64300 1.000 50.23567 120 LEU B C 1
ATOM 3643 O O . LEU B 1 120 ? 23.85400 33.39800 9.70700 1.000 55.54652 120 LEU B O 1
ATOM 3659 N N . LEU B 1 121 ? 22.62400 34.59100 8.25000 1.000 52.62511 121 LEU B N 1
ATOM 3660 C CA . LEU B 1 121 ? 21.41600 34.46600 9.04900 1.000 54.31203 121 LEU B CA 1
ATOM 3661 C C . LEU B 1 121 ? 20.97300 33.01200 9.08400 1.000 55.67757 121 LEU B C 1
ATOM 3662 O O . LEU B 1 121 ? 20.91400 32.34500 8.04800 1.000 54.96439 121 LEU B O 1
ATOM 3678 N N . THR B 1 122 ? 20.66500 32.52100 10.28000 1.000 55.26162 122 THR B N 1
ATOM 3679 C CA . THR B 1 122 ? 20.14300 31.17300 10.46200 1.000 55.18590 122 THR B CA 1
ATOM 3680 C C . THR B 1 122 ? 18.75100 31.13800 11.05200 1.000 60.80679 122 THR B C 1
ATOM 3681 O O . THR B 1 122 ? 17.96700 30.25900 10.70200 1.000 67.60735 122 THR B O 1
ATOM 3692 N N . ALA B 1 123 ? 18.41000 32.06300 11.94000 1.000 67.75844 123 ALA B N 1
ATOM 3693 C CA . ALA B 1 123 ? 17.09900 31.98800 12.56400 1.000 68.70344 123 ALA B CA 1
ATOM 3694 C C . ALA B 1 123 ? 16.64400 33.38000 12.95700 1.000 61.04879 123 ALA B C 1
ATOM 3695 O O . ALA B 1 123 ? 17.42300 34.32800 12.96600 1.000 60.85005 123 ALA B O 1
ATOM 3702 N N . GLY B 1 124 ? 15.36300 33.49700 13.27000 1.000 59.14658 124 GLY B N 1
ATOM 3703 C CA . GLY B 1 124 ? 14.85800 34.78100 13.69000 1.000 55.99553 124 GLY B CA 1
ATOM 3704 C C . GLY B 1 124 ? 13.36400 34.83800 13.89100 1.000 51.03156 124 GLY B C 1
ATOM 3705 O O . GLY B 1 124 ? 12.58600 34.30600 13.09800 1.000 52.27021 124 GLY B O 1
ATOM 3709 N N . GLY B 1 125 ? 12.96500 35.50900 14.96200 1.000 52.29228 125 GLY B N 1
ATOM 3710 C CA . GLY B 1 125 ? 11.56100 35.69900 15.26100 1.000 58.86965 125 GLY B CA 1
ATOM 3711 C C . GLY B 1 125 ? 11.40000 36.81300 16.26200 1.000 69.98000 125 GLY B C 1
ATOM 3712 O O . GLY B 1 125 ? 12.33700 37.15400 16.99000 1.000 78.75754 125 GLY B O 1
ATOM 3716 N N . GLY B 1 126 ? 10.20500 37.38700 16.29800 1.000 64.43952 126 GLY B N 1
ATOM 3717 C CA . GLY B 1 126 ? 9.98900 38.52000 17.17500 1.000 56.73532 126 GLY B CA 1
ATOM 3718 C C . GLY B 1 126 ? 10.98500 39.60600 16.84400 1.000 58.26800 126 GLY B C 1
ATOM 3719 O O . GLY B 1 126 ? 11.15000 39.99800 15.68500 1.000 58.71635 126 GLY B O 1
ATOM 3723 N N . GLY B 1 127 ? 11.67600 40.09200 17.86300 1.000 58.06151 127 GLY B N 1
ATOM 3724 C CA . GLY B 1 127 ? 12.68200 41.10700 17.65100 1.000 60.15861 127 GLY B CA 1
ATOM 3725 C C . GLY B 1 127 ? 14.10300 40.58400 17.64100 1.000 63.98201 127 GLY B C 1
ATOM 3726 O O . GLY B 1 127 ? 15.03600 41.36500 17.83000 1.000 62.60715 127 GLY B O 1
ATOM 3730 N N . ILE B 1 128 ? 14.30000 39.28500 17.42700 1.000 59.68515 128 ILE B N 1
ATOM 3731 C CA . ILE B 1 128 ? 15.61900 38.67400 17.53700 1.000 51.78151 128 ILE B CA 1
ATOM 3732 C C . ILE B 1 128 ? 15.97200 37.97500 16.23300 1.000 50.91857 128 ILE B C 1
ATOM 3733 O O . ILE B 1 128 ? 15.12300 37.33600 15.60500 1.000 53.64369 128 ILE B O 1
ATOM 3743 N N . VAL B 1 129 ? 17.23200 38.11000 15.83200 1.000 56.73629 129 VAL B N 1
ATOM 3744 C CA . VAL B 1 129 ? 17.77000 37.47600 14.63600 1.000 55.09606 129 VAL B CA 1
ATOM 3745 C C . VAL B 1 129 ? 19.12800 36.87700 14.98200 1.000 61.61067 129 VAL B C 1
ATOM 3746 O O . VAL B 1 129 ? 19.91200 37.47200 15.72900 1.000 61.61599 129 VAL B O 1
ATOM 3759 N N . ALA B 1 130 ? 19.40800 35.69700 14.43500 1.000 63.12602 130 ALA B N 1
ATOM 3760 C CA . ALA B 1 130 ? 20.57500 34.91300 14.79800 1.000 52.10017 130 ALA B CA 1
ATOM 3761 C C . ALA B 1 130 ? 21.31500 34.45000 13.55300 1.000 48.26522 130 ALA B C 1
ATOM 3762 O O . ALA B 1 130 ? 20.71700 33.89700 12.62100 1.000 53.20796 130 ALA B O 1
ATOM 3769 N N . PHE B 1 131 ? 22.63500 34.63500 13.59700 1.000 44.93372 131 PHE B N 1
ATOM 3770 C CA . PHE B 1 131 ? 23.55300 34.35600 12.50500 1.000 52.84905 131 PHE B CA 1
ATOM 3771 C C . PHE B 1 131 ? 24.57000 33.31300 12.95000 1.000 44.64498 131 PHE B C 1
ATOM 3772 O O . PHE B 1 131 ? 24.82900 33.14900 14.14000 1.000 42.87123 131 PHE B O 1
ATOM 3789 N N . THR B 1 132 ? 25.17200 32.62700 11.98200 1.000 47.98602 132 THR B N 1
ATOM 3790 C CA . THR B 1 132 ? 26.29800 31.73400 12.23600 1.000 52.65705 132 THR B CA 1
ATOM 3791 C C . THR B 1 132 ? 27.60800 32.46200 11.99000 1.000 52.53180 132 THR B C 1
ATOM 3792 O O . THR B 1 132 ? 27.82000 33.01200 10.90800 1.000 56.16096 132 THR B O 1
ATOM 3803 N N . ASP B 1 133 ? 28.49600 32.42800 12.97400 1.000 47.65586 133 ASP B N 1
ATOM 3804 C CA . ASP B 1 133 ? 29.80100 33.05300 12.83200 1.000 50.15200 133 ASP B CA 1
ATOM 3805 C C . ASP B 1 133 ? 30.70400 32.18300 11.96700 1.000 54.14247 133 ASP B C 1
ATOM 3806 O O . ASP B 1 133 ? 30.91800 31.00500 12.26800 1.000 61.95511 133 ASP B O 1
ATOM 3815 N N . ILE B 1 134 ? 31.23300 32.76300 10.89200 1.000 47.96399 134 ILE B N 1
ATOM 3816 C CA . ILE B 1 134 ? 32.15400 32.06700 10.00400 1.000 45.79003 134 ILE B CA 1
ATOM 3817 C C . ILE B 1 134 ? 33.56800 32.58800 10.11800 1.000 49.04484 134 ILE B C 1
ATOM 3818 O O . ILE B 1 134 ? 34.43400 32.16700 9.34300 1.000 54.25677 134 ILE B O 1
ATOM 3834 N N . ARG B 1 135 ? 33.84000 33.47600 11.06300 1.000 46.94458 135 ARG B N 1
ATOM 3835 C CA . ARG B 1 135 ? 35.15500 34.08600 11.14600 1.000 58.89978 135 ARG B CA 1
ATOM 3836 C C . ARG B 1 135 ? 36.22800 33.12600 11.62500 1.000 62.62754 135 ARG B C 1
ATOM 3837 O O . ARG B 1 135 ? 37.38600 33.53600 11.73900 1.000 62.89719 135 ARG B O 1
ATOM 3858 N N . ASN B 1 136 ? 35.88700 31.87000 11.89800 1.000 67.15716 136 ASN B N 1
ATOM 3859 C CA . ASN B 1 136 ? 36.81400 30.91100 12.48100 1.000 69.27660 136 ASN B CA 1
ATOM 3860 C C . ASN B 1 136 ? 37.25600 29.84000 11.49200 1.000 64.85614 136 ASN B C 1
ATOM 3861 O O . ASN B 1 136 ? 37.83400 28.83300 11.90800 1.000 61.70566 136 ASN B O 1
ATOM 3872 N N . LEU B 1 137 ? 36.99700 30.02300 10.20000 1.000 61.06455 137 LEU B N 1
ATOM 3873 C CA . LEU B 1 137 ? 37.30800 29.00300 9.19600 1.000 63.63332 137 LEU B CA 1
ATOM 3874 C C . LEU B 1 137 ? 38.66500 29.27300 8.54000 1.000 63.85669 137 LEU B C 1
ATOM 3875 O O . LEU B 1 137 ? 38.78800 29.44500 7.33100 1.000 55.91301 137 LEU B O 1
ATOM 3891 N N . LEU B 1 138 ? 39.69900 29.27000 9.38100 1.000 64.14044 138 LEU B N 1
ATOM 3892 C CA . LEU B 1 138 ? 41.07100 29.56400 9.00400 1.000 60.04160 138 LEU B CA 1
ATOM 3893 C C . LEU B 1 138 ? 41.83600 28.27600 8.71000 1.000 75.75938 138 LEU B C 1
ATOM 3894 O O . LEU B 1 138 ? 41.29000 27.17100 8.76000 1.000 80.40042 138 LEU B O 1
ATOM 3910 N N . TRP B 1 139 ? 43.12400 28.42100 8.41300 1.000 75.29243 139 TRP B N 1
ATOM 3911 C CA . TRP B 1 139 ? 44.01700 27.29500 8.16900 1.000 69.73132 139 TRP B CA 1
ATOM 3912 C C . TRP B 1 139 ? 43.56400 26.45000 6.98600 1.000 79.02737 139 TRP B C 1
ATOM 3913 O O . TRP B 1 139 ? 44.36900 26.10400 6.11800 1.000 83.13854 139 TRP B O 1
ATOM 3934 N N . GLY C 1 3 ? 42.17800 -0.97700 10.59400 1.000 70.86484 3 GLY C N 1
ATOM 3935 C CA . GLY C 1 3 ? 41.04400 -1.33000 9.76500 1.000 63.74564 3 GLY C CA 1
ATOM 3936 C C . GLY C 1 3 ? 39.93900 -2.01100 10.54200 1.000 77.65398 3 GLY C C 1
ATOM 3937 O O . GLY C 1 3 ? 39.36300 -2.98900 10.07500 1.000 82.90925 3 GLY C O 1
ATOM 3940 N N . PHE C 1 4 ? 39.63900 -1.49700 11.73600 1.000 77.40807 4 PHE C N 1
ATOM 3941 C CA . PHE C 1 4 ? 38.53900 -2.00100 12.54700 1.000 71.60298 4 PHE C CA 1
ATOM 3942 C C . PHE C 1 4 ? 37.24300 -1.24900 12.25300 1.000 76.47308 4 PHE C C 1
ATOM 3943 O O . PHE C 1 4 ? 36.30400 -1.28700 13.05300 1.000 78.31840 4 PHE C O 1
ATOM 3960 N N . GLY C 1 5 ? 37.18100 -0.56600 11.11100 1.000 84.22956 5 GLY C N 1
ATOM 3961 C CA . GLY C 1 5 ? 35.95200 -0.02000 10.57000 1.000 84.49438 5 GLY C CA 1
ATOM 3962 C C . GLY C 1 5 ? 35.65000 1.40700 10.96400 1.000 71.11461 5 GLY C C 1
ATOM 3963 O O . GLY C 1 5 ? 34.85400 2.05700 10.27900 1.000 68.40486 5 GLY C O 1
ATOM 3967 N N . GLY C 1 6 ? 36.25300 1.91500 12.02400 1.000 66.04502 6 GLY C N 1
ATOM 3968 C CA . GLY C 1 6 ? 35.94300 3.22600 12.55100 1.000 66.40987 6 GLY C CA 1
ATOM 3969 C C . GLY C 1 6 ? 35.28800 3.13100 13.91200 1.000 67.61213 6 GLY C C 1
ATOM 3970 O O . GLY C 1 6 ? 35.31200 2.09200 14.57600 1.000 64.21803 6 GLY C O 1
ATOM 3974 N N . VAL C 1 7 ? 34.68500 4.24100 14.32500 1.000 72.18351 7 VAL C N 1
ATOM 3975 C CA . VAL C 1 7 ? 34.05400 4.36000 15.63300 1.000 76.28682 7 VAL C CA 1
ATOM 3976 C C . VAL C 1 7 ? 32.54500 4.42000 15.46200 1.000 68.43916 7 VAL C C 1
ATOM 3977 O O . VAL C 1 7 ? 32.02700 5.05700 14.54600 1.000 66.84955 7 VAL C O 1
ATOM 3990 N N . PHE C 1 8 ? 31.83200 3.74600 16.35700 1.000 75.70343 8 PHE C N 1
ATOM 3991 C CA . PHE C 1 8 ? 30.37500 3.65300 16.30500 1.000 74.14644 8 PHE C CA 1
ATOM 3992 C C . PHE C 1 8 ? 29.83300 4.04400 17.67600 1.000 75.24240 8 PHE C C 1
ATOM 3993 O O . PHE C 1 8 ? 29.94600 3.28000 18.63700 1.000 76.80628 8 PHE C O 1
ATOM 4010 N N . VAL C 1 9 ? 29.24600 5.23400 17.76200 1.000 66.05336 9 VAL C N 1
ATOM 4011 C CA . VAL C 1 9 ? 28.75600 5.79400 19.01500 1.000 62.20634 9 VAL C CA 1
ATOM 4012 C C . VAL C 1 9 ? 27.25800 5.98100 18.88800 1.000 59.56589 9 VAL C C 1
ATOM 4013 O O . VAL C 1 9 ? 26.80100 6.82800 18.11600 1.000 62.14792 9 VAL C O 1
ATOM 4026 N N . GLY C 1 10 ? 26.49800 5.21500 19.65500 1.000 59.93655 10 GLY C N 1
ATOM 4027 C CA . GLY C 1 10 ? 25.05900 5.31600 19.58200 1.000 58.36302 10 GLY C CA 1
ATOM 4028 C C . GLY C 1 10 ? 24.57900 5.16200 18.15800 1.000 61.65582 10 GLY C C 1
ATOM 4029 O O . GLY C 1 10 ? 24.91500 4.18800 17.48300 1.000 60.98223 10 GLY C O 1
ATOM 4033 N N . SER C 1 11 ? 23.81400 6.13700 17.67900 1.000 62.74586 11 SER C N 1
ATOM 4034 C CA . SER C 1 11 ? 23.23100 6.09500 16.34900 1.000 62.62704 11 SER C CA 1
ATOM 4035 C C . SER C 1 11 ? 24.14300 6.69600 15.28600 1.000 62.67283 11 SER C C 1
ATOM 4036 O O . SER C 1 11 ? 23.69200 6.93400 14.16100 1.000 59.87019 11 SER C O 1
ATOM 4044 N N . PHE C 1 12 ? 25.41400 6.92400 15.60600 1.000 65.24080 12 PHE C N 1
ATOM 4045 C CA . PHE C 1 12 ? 26.31200 7.69200 14.75800 1.000 67.43085 12 PHE C CA 1
ATOM 4046 C C . PHE C 1 12 ? 27.61100 6.93400 14.52600 1.000 60.06139 12 PHE C C 1
ATOM 4047 O O . PHE C 1 12 ? 27.99100 6.05300 15.29800 1.000 58.70617 12 PHE C O 1
ATOM 4064 N N . LYS C 1 13 ? 28.29100 7.30400 13.44400 1.000 58.61295 13 LYS C N 1
ATOM 4065 C CA . LYS C 1 13 ? 29.52100 6.67600 12.99700 1.000 60.71440 13 LYS C CA 1
ATOM 4066 C C . LYS C 1 13 ? 30.54500 7.74700 12.65800 1.000 70.01071 13 LYS C C 1
ATOM 4067 O O . LYS C 1 13 ? 30.23300 8.72700 11.97500 1.000 84.61578 13 LYS C O 1
ATOM 4086 N N . ILE C 1 14 ? 31.76900 7.52700 13.12900 1.000 68.73961 14 ILE C N 1
ATOM 4087 C CA . ILE C 1 14 ? 32.91700 8.39400 12.90600 1.000 66.75829 14 ILE C CA 1
ATOM 4088 C C . ILE C 1 14 ? 33.94800 7.59600 12.12100 1.000 70.29739 14 ILE C C 1
ATOM 4089 O O . ILE C 1 14 ? 34.30700 6.48300 12.51900 1.000 68.41651 14 ILE C O 1
ATOM 4105 N N . ILE C 1 15 ? 34.42200 8.15800 11.01200 1.000 65.94584 15 ILE C N 1
ATOM 4106 C CA . ILE C 1 15 ? 35.28400 7.42000 10.09600 1.000 69.98948 15 ILE C CA 1
ATOM 4107 C C . ILE C 1 15 ? 36.22700 8.38400 9.39200 1.000 72.81629 15 ILE C C 1
ATOM 4108 O O . ILE C 1 15 ? 35.91700 9.56100 9.20300 1.000 73.38567 15 ILE C O 1
ATOM 4120 N N . ASN C 1 16 ? 37.38400 7.86500 8.99000 1.000 71.12356 16 ASN C N 1
ATOM 4121 C CA . ASN C 1 16 ? 38.32100 8.64300 8.19700 1.000 62.38978 16 ASN C CA 1
ATOM 4122 C C . ASN C 1 16 ? 37.61600 9.22300 6.98200 1.000 67.06056 16 ASN C C 1
ATOM 4123 O O . ASN C 1 16 ? 36.74100 8.58900 6.38900 1.000 67.09951 16 ASN C O 1
ATOM 4134 N N . TYR C 1 17 ? 37.99100 10.45000 6.62400 1.000 65.61652 17 TYR C N 1
ATOM 4135 C CA . TYR C 1 17 ? 37.37200 11.09900 5.47600 1.000 66.91717 17 TYR C CA 1
ATOM 4136 C C . TYR C 1 17 ? 37.69000 10.35000 4.19200 1.000 68.90115 17 TYR C C 1
ATOM 4137 O O . TYR C 1 17 ? 36.81100 10.12500 3.35300 1.000 67.36388 17 TYR C O 1
ATOM 4155 N N . HIS C 1 18 ? 38.94400 9.93700 4.02900 1.000 71.90980 18 HIS C N 1
ATOM 4156 C CA . HIS C 1 18 ? 39.36200 9.32300 2.78000 1.000 73.74985 18 HIS C CA 1
ATOM 4157 C C . HIS C 1 18 ? 38.84400 7.90400 2.61900 1.000 71.75685 18 HIS C C 1
ATOM 4158 O O . HIS C 1 18 ? 38.93300 7.35500 1.51900 1.000 72.49222 18 HIS C O 1
ATOM 4172 N N . LEU C 1 19 ? 38.32200 7.29800 3.67700 1.000 76.43018 19 LEU C N 1
ATOM 4173 C CA . LEU C 1 19 ? 37.63800 6.01900 3.58200 1.000 82.15495 19 LEU C CA 1
ATOM 4174 C C . LEU C 1 19 ? 36.12600 6.17200 3.54200 1.000 74.01723 19 LEU C C 1
ATOM 4175 O O . LEU C 1 19 ? 35.41500 5.16800 3.48900 1.000 71.97253 19 LEU C O 1
ATOM 4183 N N . ALA C 1 20 ? 35.62200 7.39800 3.56000 1.000 67.91068 20 ALA C N 1
ATOM 4184 C CA . ALA C 1 20 ? 34.18600 7.61200 3.56400 1.000 71.83852 20 ALA C CA 1
ATOM 4185 C C . ALA C 1 20 ? 33.58800 7.26100 2.21000 1.000 70.57778 20 ALA C C 1
ATOM 4186 O O . ALA C 1 20 ? 34.25100 7.32900 1.17400 1.000 65.08432 20 ALA C O 1
ATOM 4189 N N . THR C 1 21 ? 32.31800 6.87700 2.23300 1.000 70.80487 21 THR C N 1
ATOM 4190 C CA . THR C 1 21 ? 31.55700 6.57400 1.03400 1.000 69.34179 21 THR C CA 1
ATOM 4191 C C . THR C 1 21 ? 30.65000 7.75000 0.70100 1.000 70.80706 21 THR C C 1
ATOM 4192 O O . THR C 1 21 ? 30.44800 8.65400 1.50600 1.000 69.98479 21 THR C O 1
ATOM 4196 N N . ILE C 1 22 ? 30.09300 7.72400 -0.50800 1.000 69.94007 22 ILE C N 1
ATOM 4197 C CA . ILE C 1 22 ? 29.30300 8.85500 -0.98400 1.000 69.43300 22 ILE C CA 1
ATOM 4198 C C . ILE C 1 22 ? 28.07200 9.05100 -0.11200 1.000 65.56994 22 ILE C C 1
ATOM 4199 O O . ILE C 1 22 ? 27.71600 10.17900 0.24500 1.000 74.30050 22 ILE C O 1
ATOM 4215 N N . GLU C 1 23 ? 27.39100 7.96100 0.23200 1.000 66.26832 23 GLU C N 1
ATOM 4216 C CA . GLU C 1 23 ? 26.19800 8.08000 1.06100 1.000 70.35526 23 GLU C CA 1
ATOM 4217 C C . GLU C 1 23 ? 26.54600 8.66500 2.42300 1.000 65.50156 23 GLU C C 1
ATOM 4218 O O . GLU C 1 23 ? 25.82000 9.51700 2.94900 1.000 64.74923 23 GLU C O 1
ATOM 4230 N N . GLU C 1 24 ? 27.65500 8.21800 3.01000 1.000 68.38316 24 GLU C N 1
ATOM 4231 C CA . GLU C 1 24 ? 28.06500 8.74400 4.30500 1.000 73.24383 24 GLU C CA 1
ATOM 4232 C C . GLU C 1 24 ? 28.45500 10.21400 4.19900 1.000 79.90279 24 GLU C C 1
ATOM 4233 O O . GLU C 1 24 ? 28.15800 11.01000 5.09500 1.000 80.62134 24 GLU C O 1
ATOM 4245 N N . ARG C 1 25 ? 29.11900 10.59100 3.10700 1.000 80.28269 25 ARG C N 1
ATOM 4246 C CA . ARG C 1 25 ? 29.46200 11.99200 2.89300 1.000 73.69145 25 ARG C CA 1
ATOM 4247 C C . ARG C 1 25 ? 28.20900 12.84200 2.76000 1.000 83.12265 25 ARG C C 1
ATOM 4248 O O . ARG C 1 25 ? 28.15300 13.96500 3.27100 1.000 85.17739 25 ARG C O 1
ATOM 4269 N N . GLN C 1 26 ? 27.19400 12.32000 2.07200 1.000 84.35794 26 GLN C N 1
ATOM 4270 C CA . GLN C 1 26 ? 25.96300 13.06200 1.84400 1.000 74.77167 26 GLN C CA 1
ATOM 4271 C C . GLN C 1 26 ? 25.04900 13.09000 3.05700 1.000 71.16242 26 GLN C C 1
ATOM 4272 O O . GLN C 1 26 ? 24.15800 13.94200 3.11900 1.000 82.49725 26 GLN C O 1
ATOM 4276 N N . SER C 1 27 ? 25.22500 12.17700 4.00700 1.000 65.64556 27 SER C N 1
ATOM 4277 C CA . SER C 1 27 ? 24.41100 12.16900 5.21300 1.000 64.57010 27 SER C CA 1
ATOM 4278 C C . SER C 1 27 ? 25.14700 12.70100 6.43400 1.000 70.42744 27 SER C C 1
ATOM 4279 O O . SER C 1 27 ? 24.52900 12.85700 7.49100 1.000 61.44995 27 SER C O 1
ATOM 4287 N N . ALA C 1 28 ? 26.43600 13.00500 6.31200 1.000 74.60960 28 ALA C N 1
ATOM 4288 C CA . ALA C 1 28 ? 27.24600 13.33700 7.47500 1.000 68.52519 28 ALA C CA 1
ATOM 4289 C C . ALA C 1 28 ? 26.80800 14.64500 8.11700 1.000 65.79356 28 ALA C C 1
ATOM 4290 O O . ALA C 1 28 ? 26.52800 15.63100 7.43400 1.000 65.21215 28 ALA C O 1
ATOM 4294 N N . ILE C 1 29 ? 26.76000 14.64800 9.44900 1.000 65.68250 29 ILE C N 1
ATOM 4295 C CA . ILE C 1 29 ? 26.53800 15.88400 10.18300 1.000 64.09635 29 ILE C CA 1
ATOM 4296 C C . ILE C 1 29 ? 27.83500 16.62400 10.46600 1.000 62.84738 29 ILE C C 1
ATOM 4297 O O . ILE C 1 29 ? 27.79600 17.82900 10.74200 1.000 82.58064 29 ILE C O 1
ATOM 4313 N N . TYR C 1 30 ? 28.98000 15.94400 10.42800 1.000 59.99463 30 TYR C N 1
ATOM 4314 C CA . TYR C 1 30 ? 30.24600 16.63500 10.62000 1.000 57.52038 30 TYR C CA 1
ATOM 4315 C C . TYR C 1 30 ? 31.26400 16.16700 9.59600 1.000 58.00432 30 TYR C C 1
ATOM 4316 O O . TYR C 1 30 ? 31.33300 14.98200 9.27300 1.000 66.69397 30 TYR C O 1
ATOM 4334 N N . VAL C 1 31 ? 32.05600 17.10800 9.09400 1.000 62.21379 31 VAL C N 1
ATOM 4335 C CA . VAL C 1 31 ? 33.11800 16.81600 8.14000 1.000 59.16456 31 VAL C CA 1
ATOM 4336 C C . VAL C 1 31 ? 34.27600 17.75700 8.42000 1.000 62.44780 31 VAL C C 1
ATOM 4337 O O . VAL C 1 31 ? 34.07300 18.97100 8.50000 1.000 72.48773 31 VAL C O 1
ATOM 4350 N N . ASP C 1 32 ? 35.48500 17.20100 8.56000 1.000 67.14410 32 ASP C N 1
ATOM 4351 C CA . ASP C 1 32 ? 36.71700 17.98800 8.67800 1.000 60.12793 32 ASP C CA 1
ATOM 4352 C C . ASP C 1 32 ? 37.74300 17.32400 7.76200 1.000 62.64302 32 ASP C C 1
ATOM 4353 O O . ASP C 1 32 ? 38.40700 16.35200 8.13400 1.000 64.67492 32 ASP C O 1
ATOM 4362 N N . TRP C 1 33 ? 37.84200 17.85800 6.54800 1.000 63.95042 33 TRP C N 1
ATOM 4363 C CA . TRP C 1 33 ? 38.84900 17.40800 5.59800 1.000 64.75386 33 TRP C CA 1
ATOM 4364 C C . TRP C 1 33 ? 40.25400 17.60300 6.15500 1.000 71.67430 33 TRP C C 1
ATOM 4365 O O . TRP C 1 33 ? 41.12100 16.73800 5.99300 1.000 67.24326 33 TRP C O 1
ATOM 4386 N N . GLN C 1 34 ? 40.49200 18.72800 6.83000 1.000 73.36241 34 GLN C N 1
ATOM 4387 C CA . GLN C 1 34 ? 41.82400 19.01200 7.34900 1.000 74.17924 34 GLN C CA 1
ATOM 4388 C C . GLN C 1 34 ? 42.26700 17.94600 8.33800 1.000 67.00265 34 GLN C C 1
ATOM 4389 O O . GLN C 1 34 ? 43.43100 17.53300 8.33600 1.000 61.73910 34 GLN C O 1
ATOM 4403 N N . SER C 1 35 ? 41.35800 17.50100 9.19800 1.000 76.38086 35 SER C N 1
ATOM 4404 C CA . SER C 1 35 ? 41.64400 16.45600 10.16900 1.000 69.06312 35 SER C CA 1
ATOM 4405 C C . SER C 1 35 ? 41.34500 15.06200 9.64100 1.000 66.32689 35 SER C C 1
ATOM 4406 O O . SER C 1 35 ? 41.60300 14.08400 10.34500 1.000 66.43009 35 SER C O 1
ATOM 4414 N N . ASP C 1 36 ? 40.80700 14.94500 8.42800 1.000 65.54612 36 ASP C N 1
ATOM 4415 C CA . ASP C 1 36 ? 40.52600 13.64900 7.82000 1.000 65.96556 36 ASP C CA 1
ATOM 4416 C C . ASP C 1 36 ? 39.51100 12.87100 8.65800 1.000 65.11699 36 ASP C C 1
ATOM 4417 O O . ASP C 1 36 ? 39.76400 11.75500 9.10900 1.000 72.17088 36 ASP C O 1
ATOM 4426 N N . VAL C 1 37 ? 38.34600 13.48300 8.87100 1.000 61.64698 37 VAL C N 1
ATOM 4427 C CA . VAL C 1 37 ? 37.33000 12.86700 9.71400 1.000 61.89120 37 VAL C CA 1
ATOM 4428 C C . VAL C 1 37 ? 35.93300 13.21300 9.21400 1.000 61.50001 37 VAL C C 1
ATOM 4429 O O . VAL C 1 37 ? 35.69800 14.28200 8.64400 1.000 66.12055 37 VAL C O 1
ATOM 4442 N N . LEU C 1 38 ? 35.00300 12.28500 9.44200 1.000 65.50828 38 LEU C N 1
ATOM 4443 C CA . LEU C 1 38 ? 33.62100 12.40900 9.00900 1.000 62.05194 38 LEU C CA 1
ATOM 4444 C C . LEU C 1 38 ? 32.72200 11.72900 10.03200 1.000 68.72792 38 LEU C C 1
ATOM 4445 O O . LEU C 1 38 ? 33.08400 10.70000 10.60400 1.000 70.06406 38 LEU C O 1
ATOM 4455 N N . VAL C 1 39 ? 31.54700 12.31200 10.25600 1.000 67.14219 39 VAL C N 1
ATOM 4456 C CA . VAL C 1 39 ? 30.59200 11.82000 11.24000 1.000 58.88128 39 VAL C CA 1
ATOM 4457 C C . VAL C 1 39 ? 29.20100 11.86600 10.62800 1.000 64.34393 39 VAL C C 1
ATOM 4458 O O . VAL C 1 39 ? 28.71400 12.94500 10.26600 1.000 76.96174 39 VAL C O 1
ATOM 4471 N N . THR C 1 40 ? 28.56000 10.70700 10.54300 1.000 78.27773 40 THR C N 1
ATOM 4472 C CA . THR C 1 40 ? 27.25300 10.54800 9.92200 1.000 75.65026 40 THR C CA 1
ATOM 4473 C C . THR C 1 40 ? 26.41100 9.58300 10.74100 1.000 68.70677 40 THR C C 1
ATOM 4474 O O . THR C 1 40 ? 26.94900 8.67600 11.37900 1.000 68.32151 40 THR C O 1
ATOM 4485 N N . PRO C 1 41 ? 25.08900 9.72700 10.71700 1.000 69.61232 41 PRO C N 1
ATOM 4486 C CA . PRO C 1 41 ? 24.24200 8.80000 11.47200 1.000 72.78047 41 PRO C CA 1
ATOM 4487 C C . PRO C 1 41 ? 24.20100 7.41700 10.84400 1.000 75.22494 41 PRO C C 1
ATOM 4488 O O . PRO C 1 41 ? 24.41600 7.24000 9.64400 1.000 70.79098 41 PRO C O 1
ATOM 4499 N N . ILE C 1 42 ? 23.91300 6.42600 11.68700 1.000 72.29389 42 ILE C N 1
ATOM 4500 C CA . ILE C 1 42 ? 23.76700 5.04500 11.25300 1.000 71.55288 42 ILE C CA 1
ATOM 4501 C C . ILE C 1 42 ? 22.50500 4.47400 11.87700 1.000 71.60070 42 ILE C C 1
ATOM 4502 O O . ILE C 1 42 ? 21.97000 5.00200 12.85300 1.000 64.22853 42 ILE C O 1
ATOM 4518 N N . ALA C 1 43 ? 22.03000 3.37600 11.29200 1.000 77.13825 43 ALA C N 1
ATOM 4519 C CA . ALA C 1 43 ? 20.91000 2.63700 11.85600 1.000 74.58892 43 ALA C CA 1
ATOM 4520 C C . ALA C 1 43 ? 21.33700 1.67700 12.95400 1.000 71.86506 43 ALA C C 1
ATOM 4521 O O . ALA C 1 43 ? 20.47600 1.03500 13.56100 1.000 81.38355 43 ALA C O 1
ATOM 4528 N N . ALA C 1 44 ? 22.63100 1.55800 13.21800 1.000 68.67341 44 ALA C N 1
ATOM 4529 C CA . ALA C 1 44 ? 23.11000 0.71500 14.29900 1.000 69.72551 44 ALA C CA 1
ATOM 4530 C C . ALA C 1 44 ? 22.96300 1.44100 15.63500 1.000 69.56811 44 ALA C C 1
ATOM 4531 O O . ALA C 1 44 ? 22.63800 2.63000 15.69800 1.000 72.11052 44 ALA C O 1
ATOM 4538 N N . HIS C 1 45 ? 23.20000 0.71400 16.72100 1.000 77.65825 45 HIS C N 1
ATOM 4539 C CA . HIS C 1 45 ? 23.08300 1.25900 18.06300 1.000 71.32982 45 HIS C CA 1
ATOM 4540 C C . HIS C 1 45 ? 24.41500 1.71300 18.63900 1.000 74.54022 45 HIS C C 1
ATOM 4541 O O . HIS C 1 45 ? 24.43500 2.29100 19.72800 1.000 74.62227 45 HIS C O 1
ATOM 4545 N N . GLY C 1 46 ? 25.52200 1.46400 17.94800 1.000 69.61222 46 GLY C N 1
ATOM 4546 C CA . GLY C 1 46 ? 26.81000 1.95100 18.39700 1.000 65.50792 46 GLY C CA 1
ATOM 4547 C C . GLY C 1 46 ? 27.27200 1.27200 19.66500 1.000 70.84585 46 GLY C C 1
ATOM 4548 O O . GLY C 1 46 ? 26.44600 0.82400 20.46200 1.000 84.52972 46 GLY C O 1
ATOM 4552 N N . ARG C 1 47 ? 28.58400 1.19800 19.87500 1.000 77.78038 47 ARG C N 1
ATOM 4553 C CA . ARG C 1 47 ? 29.13100 0.47500 21.01900 1.000 68.66016 47 ARG C CA 1
ATOM 4554 C C . ARG C 1 47 ? 30.22200 1.21400 21.77300 1.000 82.54891 47 ARG C C 1
ATOM 4555 O O . ARG C 1 47 ? 30.54700 0.80200 22.89200 1.000 71.62512 47 ARG C O 1
ATOM 4559 N N . HIS C 1 48 ? 30.79300 2.28200 21.23100 1.000 82.70125 48 HIS C N 1
ATOM 4560 C CA . HIS C 1 48 ? 31.98400 2.89800 21.79100 1.000 76.97028 48 HIS C CA 1
ATOM 4561 C C . HIS C 1 48 ? 31.64200 4.11400 22.64100 1.000 67.87965 48 HIS C C 1
ATOM 4562 O O . HIS C 1 48 ? 30.54900 4.67600 22.57400 1.000 69.36179 48 HIS C O 1
ATOM 4576 N N . GLN C 1 49 ? 32.61000 4.50800 23.45900 1.000 63.29374 49 GLN C N 1
ATOM 4577 C CA . GLN C 1 49 ? 32.66500 5.83100 24.05300 1.000 64.35704 49 GLN C CA 1
ATOM 4578 C C . GLN C 1 49 ? 33.79000 6.62700 23.41600 1.000 68.19918 49 GLN C C 1
ATOM 4579 O O . GLN C 1 49 ? 34.74000 6.07600 22.85900 1.000 60.92186 49 GLN C O 1
ATOM 4593 N N . ILE C 1 50 ? 33.67400 7.94400 23.52400 1.000 77.10180 50 ILE C N 1
ATOM 4594 C CA . ILE C 1 50 ? 34.71600 8.86900 23.10600 1.000 68.53961 50 ILE C CA 1
ATOM 4595 C C . ILE C 1 50 ? 35.41400 9.37000 24.35800 1.000 56.96318 50 ILE C C 1
ATOM 4596 O O . ILE C 1 50 ? 34.79700 10.02900 25.20000 1.000 53.36853 50 ILE C O 1
ATOM 4612 N N . ALA C 1 51 ? 36.69400 9.04800 24.48400 1.000 57.64032 51 ALA C N 1
ATOM 4613 C CA . ALA C 1 51 ? 37.46900 9.54100 25.60800 1.000 66.59117 51 ALA C CA 1
ATOM 4614 C C . ALA C 1 51 ? 37.55900 11.05800 25.55700 1.000 63.63574 51 ALA C C 1
ATOM 4615 O O . ALA C 1 51 ? 37.70300 11.65500 24.48800 1.000 62.01693 51 ALA C O 1
ATOM 4622 N N . ARG C 1 52 ? 37.46500 11.68200 26.72400 1.000 59.64700 52 ARG C N 1
ATOM 4623 C CA . ARG C 1 52 ? 37.60700 13.12300 26.85800 1.000 61.62597 52 ARG C CA 1
ATOM 4624 C C . ARG C 1 52 ? 38.84400 13.47200 27.67500 1.000 66.55504 52 ARG C C 1
ATOM 4625 O O . ARG C 1 52 ? 38.88200 14.49300 28.36100 1.000 67.34802 52 ARG C O 1
ATOM 4646 N N . CYS C 1 53 ? 39.86800 12.63200 27.58300 1.000 67.43357 53 CYS C N 1
ATOM 4647 C CA . CYS C 1 53 ? 41.02000 12.66400 28.46300 1.000 61.86509 53 CYS C CA 1
ATOM 4648 C C . CYS C 1 53 ? 42.14100 13.51300 27.87400 1.000 63.03895 53 CYS C C 1
ATOM 4649 O O . CYS C 1 53 ? 42.00300 14.14400 26.82600 1.000 62.01267 53 CYS C O 1
ATOM 4656 N N . LYS C 1 54 ? 43.27500 13.51500 28.56700 1.000 59.00557 54 LYS C N 1
ATOM 4657 C CA . LYS C 1 54 ? 44.51600 14.09000 28.07200 1.000 60.22724 54 LYS C CA 1
ATOM 4658 C C . LYS C 1 54 ? 45.64100 13.06500 28.13300 1.000 68.25996 54 LYS C C 1
ATOM 4659 O O . LYS C 1 54 ? 46.79400 13.41000 28.38400 1.000 68.34636 54 LYS C O 1
ATOM 4673 N N . CYS C 1 55 ? 45.30700 11.79500 27.92200 1.000 73.98205 55 CYS C N 1
ATOM 4674 C CA . CYS C 1 55 ? 46.30700 10.73900 27.95400 1.000 65.75485 55 CYS C CA 1
ATOM 4675 C C . CYS C 1 55 ? 47.33500 10.94800 26.85300 1.000 69.15990 55 CYS C C 1
ATOM 4676 O O . CYS C 1 55 ? 46.98200 11.21000 25.70200 1.000 64.47006 55 CYS C O 1
ATOM 4683 N N . ASN C 1 56 ? 48.61100 10.82800 27.20900 1.000 82.56788 56 ASN C N 1
ATOM 4684 C CA . ASN C 1 56 ? 49.67500 10.81900 26.21700 1.000 83.39867 56 ASN C CA 1
ATOM 4685 C C . ASN C 1 56 ? 50.05100 9.41400 25.78200 1.000 82.93864 56 ASN C C 1
ATOM 4686 O O . ASN C 1 56 ? 50.94200 9.26000 24.94100 1.000 82.60137 56 ASN C O 1
ATOM 4697 N N . THR C 1 57 ? 49.40700 8.39300 26.33800 1.000 77.99029 57 THR C N 1
ATOM 4698 C CA . THR C 1 57 ? 49.66800 7.00800 25.98900 1.000 72.89637 57 THR C CA 1
ATOM 4699 C C . THR C 1 57 ? 48.38400 6.36300 25.49400 1.000 76.07434 57 THR C C 1
ATOM 4700 O O . THR C 1 57 ? 47.28300 6.75500 25.88400 1.000 79.15440 57 THR C O 1
ATOM 4704 N N . GLY C 1 58 ? 48.53600 5.37700 24.62200 1.000 69.61092 58 GLY C N 1
ATOM 4705 C CA . GLY C 1 58 ? 47.38000 4.68300 24.09700 1.000 63.12553 58 GLY C CA 1
ATOM 4706 C C . GLY C 1 58 ? 47.80000 3.36000 23.50200 1.000 66.20624 58 GLY C C 1
ATOM 4707 O O . GLY C 1 58 ? 48.97600 2.99400 23.50800 1.000 67.79574 58 GLY C O 1
ATOM 4711 N N . VAL C 1 59 ? 46.81500 2.63300 22.99200 1.000 67.39749 59 VAL C N 1
ATOM 4712 C CA . VAL C 1 59 ? 47.06300 1.36700 22.31400 1.000 62.66742 59 VAL C CA 1
ATOM 4713 C C . VAL C 1 59 ? 46.24300 1.34800 21.03600 1.000 58.52705 59 VAL C C 1
ATOM 4714 O O . VAL C 1 59 ? 45.06600 1.71600 21.04800 1.000 60.32042 59 VAL C O 1
ATOM 4727 N N . TYR C 1 60 ? 46.85600 0.93200 19.93400 1.000 59.66176 60 TYR C N 1
ATOM 4728 C CA . TYR C 1 60 ? 46.19200 1.02200 18.64500 1.000 56.42226 60 TYR C CA 1
ATOM 4729 C C . TYR C 1 60 ? 46.31700 -0.27100 17.86200 1.000 70.60051 60 TYR C C 1
ATOM 4730 O O . TYR C 1 60 ? 47.26600 -1.04100 18.02900 1.000 78.04398 60 TYR C O 1
ATOM 4748 N N . TYR C 1 61 ? 45.33600 -0.48400 16.99200 1.000 64.20180 61 TYR C N 1
ATOM 4749 C CA . TYR C 1 61 ? 45.28400 -1.67000 16.15200 1.000 66.77587 61 TYR C CA 1
ATOM 4750 C C . TYR C 1 61 ? 45.97700 -1.40400 14.82500 1.000 69.30360 61 TYR C C 1
ATOM 4751 O O . TYR C 1 61 ? 45.74600 -0.37100 14.19300 1.000 67.08863 61 TYR C O 1
ATOM 4769 N N . CYS C 1 62 ? 46.82300 -2.34100 14.40700 1.000 69.01179 62 CYS C N 1
ATOM 4770 C CA . CYS C 1 62 ? 47.46900 -2.32200 13.10500 1.000 69.43405 62 CYS C CA 1
ATOM 4771 C C . CYS C 1 62 ? 46.97400 -3.54000 12.34000 1.000 67.75099 62 CYS C C 1
ATOM 4772 O O . CYS C 1 62 ? 47.24800 -4.68200 12.73600 1.000 65.88391 62 CYS C O 1
ATOM 4780 N N . ARG C 1 63 ? 46.23800 -3.29000 11.25800 1.000 70.64385 63 ARG C N 1
ATOM 4781 C CA . ARG C 1 63 ? 45.65500 -4.35600 10.45400 1.000 67.94240 63 ARG C CA 1
ATOM 4782 C C . ARG C 1 63 ? 46.71500 -5.17400 9.73200 1.000 70.75205 63 ARG C C 1
ATOM 4783 O O . ARG C 1 63 ? 46.71800 -6.40500 9.81700 1.000 66.17089 63 ARG C O 1
ATOM 4804 N N . HIS C 1 64 ? 47.63000 -4.51400 9.02200 1.000 78.55736 64 HIS C N 1
ATOM 4805 C CA . HIS C 1 64 ? 48.50900 -5.25600 8.12700 1.000 72.67441 64 HIS C CA 1
ATOM 4806 C C . HIS C 1 64 ? 49.31900 -6.26000 8.93700 1.000 77.90238 64 HIS C C 1
ATOM 4807 O O . HIS C 1 64 ? 49.58700 -7.36900 8.46500 1.000 81.29090 64 HIS C O 1
ATOM 4821 N N . ARG C 1 65 ? 49.70500 -5.90000 10.15800 1.000 84.50473 65 ARG C N 1
ATOM 4822 C CA . ARG C 1 65 ? 50.29200 -6.85700 11.08600 1.000 76.18286 65 ARG C CA 1
ATOM 4823 C C . ARG C 1 65 ? 49.25100 -7.51700 11.97600 1.000 71.92563 65 ARG C C 1
ATOM 4824 O O . ARG C 1 65 ? 49.59700 -8.42300 12.73900 1.000 69.52862 65 ARG C O 1
ATOM 4845 N N . ASP C 1 66 ? 47.99600 -7.08300 11.89500 1.000 69.19364 66 ASP C N 1
ATOM 4846 C CA . ASP C 1 66 ? 46.91200 -7.61900 12.70700 1.000 66.80290 66 ASP C CA 1
ATOM 4847 C C . ASP C 1 66 ? 47.34200 -7.76300 14.15900 1.000 64.66431 66 ASP C C 1
ATOM 4848 O O . ASP C 1 66 ? 47.26700 -8.84000 14.75200 1.000 71.05762 66 ASP C O 1
ATOM 4857 N N . LYS C 1 67 ? 47.80100 -6.65800 14.74200 1.000 62.84840 67 LYS C N 1
ATOM 4858 C CA . LYS C 1 67 ? 48.26200 -6.70100 16.12300 1.000 64.61392 67 LYS C CA 1
ATOM 4859 C C . LYS C 1 67 ? 48.07400 -5.34100 16.77300 1.000 70.09412 67 LYS C C 1
ATOM 4860 O O . LYS C 1 67 ? 47.95900 -4.31900 16.10000 1.000 80.44088 67 LYS C O 1
ATOM 4864 N N . SER C 1 68 ? 48.05900 -5.34100 18.10000 1.000 66.94302 68 SER C N 1
ATOM 4865 C CA . SER C 1 68 ? 47.90100 -4.12500 18.88100 1.000 75.32751 68 SER C CA 1
ATOM 4866 C C . SER C 1 68 ? 49.25300 -3.67300 19.41000 1.000 83.46502 68 SER C C 1
ATOM 4867 O O . SER C 1 68 ? 50.06600 -4.49200 19.84500 1.000 93.37607 68 SER C O 1
ATOM 4875 N N . TYR C 1 69 ? 49.48700 -2.36300 19.37400 1.000 76.50454 69 TYR C N 1
ATOM 4876 C CA . TYR C 1 69 ? 50.76000 -1.78500 19.78500 1.000 67.73091 69 TYR C CA 1
ATOM 4877 C C . TYR C 1 69 ? 50.49900 -0.65800 20.77300 1.000 74.20069 69 TYR C C 1
ATOM 4878 O O . TYR C 1 69 ? 49.65700 0.22000 20.49300 1.000 84.82282 69 TYR C O 1
ATOM 4896 N N . PRO C 1 70 ? 51.15500 -0.64500 21.93300 1.000 75.12448 70 PRO C N 1
ATOM 4897 C CA . PRO C 1 70 ? 51.08000 0.53200 22.80300 1.000 78.48678 70 PRO C CA 1
ATOM 4898 C C . PRO C 1 70 ? 52.07900 1.59600 22.38000 1.000 79.57799 70 PRO C C 1
ATOM 4899 O O . PRO C 1 70 ? 53.23100 1.30200 22.05600 1.000 74.37496 70 PRO C O 1
ATOM 4910 N N . VAL C 1 71 ? 51.62600 2.84600 22.39600 1.000 83.89300 71 VAL C N 1
ATOM 4911 C CA . VAL C 1 71 ? 52.40000 3.96600 21.88100 1.000 72.56281 71 VAL C CA 1
ATOM 4912 C C . VAL C 1 71 ? 52.22700 5.17400 22.78800 1.000 69.13722 71 VAL C C 1
ATOM 4913 O O . VAL C 1 71 ? 51.12800 5.47000 23.26700 1.000 68.33621 71 VAL C O 1
ATOM 4926 N N . CYS C 1 72 ? 53.32900 5.88000 23.00800 1.000 71.42696 72 CYS C N 1
ATOM 4927 C CA . CYS C 1 72 ? 53.31600 7.19700 23.62900 1.000 79.49478 72 CYS C CA 1
ATOM 4928 C C . CYS C 1 72 ? 53.31500 8.23700 22.51500 1.000 87.62203 72 CYS C C 1
ATOM 4929 O O . CYS C 1 72 ? 54.28400 8.33800 21.75700 1.000 90.03797 72 CYS C O 1
ATOM 4937 N N . PHE C 1 73 ? 52.23300 9.00300 22.41600 1.000 83.56421 73 PHE C N 1
ATOM 4938 C CA . PHE C 1 73 ? 52.00000 9.89200 21.28800 1.000 75.73206 73 PHE C CA 1
ATOM 4939 C C . PHE C 1 73 ? 52.04600 11.34700 21.72300 1.000 74.77159 73 PHE C C 1
ATOM 4940 O O . PHE C 1 73 ? 51.64000 11.68800 22.83600 1.000 70.17979 73 PHE C O 1
ATOM 4957 N N . GLU C 1 74 ? 52.55400 12.19600 20.83800 1.000 72.73069 74 GLU C N 1
ATOM 4958 C CA . GLU C 1 74 ? 52.58300 13.62600 21.09600 1.000 74.61520 74 GLU C CA 1
ATOM 4959 C C . GLU C 1 74 ? 51.19800 14.22500 20.89400 1.000 70.59975 74 GLU C C 1
ATOM 4960 O O . GLU C 1 74 ? 50.53000 13.95600 19.89400 1.000 65.37446 74 GLU C O 1
ATOM 4964 N N . GLY C 1 75 ? 50.78500 15.06100 21.84500 1.000 73.24131 75 GLY C N 1
ATOM 4965 C CA . GLY C 1 75 ? 49.43100 15.55800 21.91800 1.000 66.16648 75 GLY C CA 1
ATOM 4966 C C . GLY C 1 75 ? 48.96300 16.20700 20.63600 1.000 65.05024 75 GLY C C 1
ATOM 4967 O O . GLY C 1 75 ? 49.74000 16.42900 19.70500 1.000 73.97222 75 GLY C O 1
ATOM 4971 N N . PRO C 1 76 ? 47.67300 16.52800 20.56700 1.000 66.44473 76 PRO C N 1
ATOM 4972 C CA . PRO C 1 76 ? 47.10500 17.01400 19.30700 1.000 66.73454 76 PRO C CA 1
ATOM 4973 C C . PRO C 1 76 ? 47.79400 18.28000 18.82800 1.000 71.75431 76 PRO C C 1
ATOM 4974 O O . PRO C 1 76 ? 48.11600 19.17500 19.61100 1.000 72.05643 76 PRO C O 1
ATOM 4985 N N . GLY C 1 77 ? 48.00900 18.34800 17.52200 1.000 71.80215 77 GLY C N 1
ATOM 4986 C CA . GLY C 1 77 ? 48.70300 19.46400 16.92600 1.000 71.52850 77 GLY C CA 1
ATOM 4987 C C . GLY C 1 77 ? 48.57000 19.47100 15.42200 1.000 72.49476 77 GLY C C 1
ATOM 4988 O O . GLY C 1 77 ? 47.48600 19.23100 14.88500 1.000 80.43505 77 GLY C O 1
ATOM 4992 N N . ILE C 1 78 ? 49.66800 19.76500 14.73400 1.000 77.80053 78 ILE C N 1
ATOM 4993 C CA . ILE C 1 78 ? 49.71600 19.78500 13.27900 1.000 74.98632 78 ILE C CA 1
ATOM 4994 C C . ILE C 1 78 ? 50.98800 19.07800 12.84200 1.000 72.78394 78 ILE C C 1
ATOM 4995 O O . ILE C 1 78 ? 52.03200 19.22300 13.48400 1.000 72.89379 78 ILE C O 1
ATOM 5004 N N . GLN C 1 79 ? 50.89900 18.30500 11.76400 1.000 68.56754 79 GLN C N 1
ATOM 5005 C CA . GLN C 1 79 ? 52.06900 17.60800 11.24900 1.000 66.77701 79 GLN C CA 1
ATOM 5006 C C . GLN C 1 79 ? 51.95900 17.44800 9.74300 1.000 65.59420 79 GLN C C 1
ATOM 5007 O O . GLN C 1 79 ? 50.86800 17.47500 9.18000 1.000 77.55538 79 GLN C O 1
ATOM 5021 N N . TRP C 1 80 ? 53.10200 17.25900 9.09500 1.000 62.19933 80 TRP C N 1
ATOM 5022 C CA . TRP C 1 80 ? 53.14800 17.21500 7.64100 1.000 70.17248 80 TRP C CA 1
ATOM 5023 C C . TRP C 1 80 ? 52.96800 15.79200 7.13000 1.000 67.25298 80 TRP C C 1
ATOM 5024 O O . TRP C 1 80 ? 53.69000 14.88000 7.53800 1.000 78.19826 80 TRP C O 1
ATOM 5045 N N . ILE C 1 81 ? 52.01400 15.60800 6.22000 1.000 65.11734 81 ILE C N 1
ATOM 5046 C CA . ILE C 1 81 ? 51.79100 14.34200 5.53500 1.000 76.04437 81 ILE C CA 1
ATOM 5047 C C . ILE C 1 81 ? 52.20400 14.53000 4.08300 1.000 82.56687 81 ILE C C 1
ATOM 5048 O O . ILE C 1 81 ? 51.82100 15.52100 3.44600 1.000 75.28126 81 ILE C O 1
ATOM 5064 N N . GLU C 1 82 ? 52.96500 13.56900 3.55700 1.000 81.77302 82 GLU C N 1
ATOM 5065 C CA . GLU C 1 82 ? 53.78600 13.81300 2.37600 1.000 83.39242 82 GLU C CA 1
ATOM 5066 C C . GLU C 1 82 ? 52.96600 13.80900 1.08700 1.000 85.03660 82 GLU C C 1
ATOM 5067 O O . GLU C 1 82 ? 52.96800 14.79200 0.34200 1.000 86.77767 82 GLU C O 1
ATOM 5079 N N . GLN C 1 83 ? 52.27800 12.73100 0.69600 1.000 78.23525 83 GLN C N 1
ATOM 5080 C CA . GLN C 1 83 ? 51.43300 12.69000 -0.54400 1.000 75.23168 83 GLN C CA 1
ATOM 5081 C C . GLN C 1 83 ? 50.68100 11.37100 -0.60900 1.000 81.53375 83 GLN C C 1
ATOM 5082 O O . GLN C 1 83 ? 51.33500 10.36400 -0.41900 1.000 86.34111 83 GLN C O 1
ATOM 5096 N N . ASN C 1 84 ? 49.36900 11.36500 -0.85500 1.000 85.71770 84 ASN C N 1
ATOM 5097 C CA . ASN C 1 84 ? 48.51400 10.19100 -0.81800 1.000 85.43005 84 ASN C CA 1
ATOM 5098 C C . ASN C 1 84 ? 47.76900 10.06300 -2.13700 1.000 83.16911 84 ASN C C 1
ATOM 5099 O O . ASN C 1 84 ? 47.72500 10.99100 -2.94800 1.000 81.39033 84 ASN C O 1
ATOM 5106 N N . GLU C 1 85 ? 47.17300 8.89200 -2.34500 1.000 74.87030 85 GLU C N 1
ATOM 5107 C CA . GLU C 1 85 ? 46.19000 8.74000 -3.40500 1.000 78.13009 85 GLU C CA 1
ATOM 5108 C C . GLU C 1 85 ? 44.94300 9.56500 -3.14500 1.000 81.81589 85 GLU C C 1
ATOM 5109 O O . GLU C 1 85 ? 44.13300 9.74100 -4.06100 1.000 82.99640 85 GLU C O 1
ATOM 5121 N N . TYR C 1 86 ? 44.77500 10.07000 -1.92500 1.000 73.14466 86 TYR C N 1
ATOM 5122 C CA . TYR C 1 86 ? 43.64300 10.90600 -1.55600 1.000 77.24932 86 TYR C CA 1
ATOM 5123 C C . TYR C 1 86 ? 44.04500 12.33500 -1.22600 1.000 82.94698 86 TYR C C 1
ATOM 5124 O O . TYR C 1 86 ? 43.26600 13.26200 -1.46000 1.000 78.85782 86 TYR C O 1
ATOM 5142 N N . TYR C 1 87 ? 45.24900 12.53200 -0.69300 1.000 85.71260 87 TYR C N 1
ATOM 5143 C CA . TYR C 1 87 ? 45.66100 13.79700 -0.11200 1.000 75.83758 87 TYR C CA 1
ATOM 5144 C C . TYR C 1 87 ? 46.99900 14.25200 -0.68600 1.000 70.92350 87 TYR C C 1
ATOM 5145 O O . TYR C 1 87 ? 47.86300 13.42600 -0.99200 1.000 73.37540 87 TYR C O 1
ATOM 5163 N N . PRO C 1 88 ? 47.20000 15.56000 -0.84200 1.000 77.69294 88 PRO C N 1
ATOM 5164 C CA . PRO C 1 88 ? 48.50400 16.05400 -1.28900 1.000 83.57952 88 PRO C CA 1
ATOM 5165 C C . PRO C 1 88 ? 49.42900 16.34000 -0.12300 1.000 82.19744 88 PRO C C 1
ATOM 5166 O O . PRO C 1 88 ? 49.03700 16.17700 1.03400 1.000 79.96130 88 PRO C O 1
ATOM 5177 N N . ALA C 1 89 ? 50.65400 16.76800 -0.40700 1.000 79.27869 89 ALA C N 1
ATOM 5178 C CA . ALA C 1 89 ? 51.55200 17.19500 0.65600 1.000 74.72440 89 ALA C CA 1
ATOM 5179 C C . ALA C 1 89 ? 50.91200 18.33400 1.42800 1.000 75.76697 89 ALA C C 1
ATOM 5180 O O . ALA C 1 89 ? 50.66700 19.40800 0.87300 1.000 73.04891 89 ALA C O 1
ATOM 5187 N N . ARG C 1 90 ? 50.62900 18.10600 2.70700 1.000 77.31233 90 ARG C N 1
ATOM 5188 C CA . ARG C 1 90 ? 49.85500 19.09600 3.43900 1.000 84.57062 90 ARG C CA 1
ATOM 5189 C C . ARG C 1 90 ? 50.10500 18.96600 4.93000 1.000 79.16786 90 ARG C C 1
ATOM 5190 O O . ARG C 1 90 ? 50.43900 17.89000 5.42900 1.000 70.02998 90 ARG C O 1
ATOM 5211 N N . TYR C 1 91 ? 49.92700 20.07900 5.63200 1.000 78.68211 91 TYR C N 1
ATOM 5212 C CA . TYR C 1 91 ? 49.74600 20.01700 7.07000 1.000 71.18748 91 TYR C CA 1
ATOM 5213 C C . TYR C 1 91 ? 48.40000 19.37800 7.37300 1.000 72.50857 91 TYR C C 1
ATOM 5214 O O . TYR C 1 91 ? 47.41600 19.59600 6.66200 1.000 75.44326 91 TYR C O 1
ATOM 5232 N N . GLN C 1 92 ? 48.36200 18.57900 8.43000 1.000 67.81221 92 GLN C N 1
ATOM 5233 C CA . GLN C 1 92 ? 47.14200 17.95100 8.90200 1.000 69.49869 92 GLN C CA 1
ATOM 5234 C C . GLN C 1 92 ? 47.00700 18.27500 10.37900 1.000 74.59974 92 GLN C C 1
ATOM 5235 O O . GLN C 1 92 ? 47.99100 18.20600 11.12400 1.000 75.82303 92 GLN C O 1
ATOM 5249 N N . THR C 1 93 ? 45.79900 18.65000 10.78300 1.000 72.57602 93 THR C N 1
ATOM 5250 C CA . THR C 1 93 ? 45.51400 19.08200 12.14000 1.000 73.61063 93 THR C CA 1
ATOM 5251 C C . THR C 1 93 ? 44.90300 17.94400 12.95100 1.000 71.45709 93 THR C C 1
ATOM 5252 O O . THR C 1 93 ? 44.48600 16.91600 12.42000 1.000 79.62018 93 THR C O 1
ATOM 5263 N N . ASN C 1 94 ? 44.85500 18.14200 14.26500 1.000 71.12559 94 ASN C N 1
ATOM 5264 C CA . ASN C 1 94 ? 44.33800 17.12500 15.17200 1.000 81.71448 94 ASN C CA 1
ATOM 5265 C C . ASN C 1 94 ? 45.13000 15.83300 15.03700 1.000 70.07299 94 ASN C C 1
ATOM 5266 O O . ASN C 1 94 ? 44.58200 14.73500 15.15500 1.000 72.92233 94 ASN C O 1
ATOM 5277 N N . VAL C 1 95 ? 46.42600 15.96300 14.78700 1.000 62.67083 95 VAL C N 1
ATOM 5278 C CA . VAL C 1 95 ? 47.28700 14.83600 14.47400 1.000 59.36423 95 VAL C CA 1
ATOM 5279 C C . VAL C 1 95 ? 48.04600 14.44700 15.73100 1.000 71.53644 95 VAL C C 1
ATOM 5280 O O . VAL C 1 95 ? 48.71300 15.27900 16.35400 1.000 66.95061 95 VAL C O 1
ATOM 5284 N N . LEU C 1 96 ? 47.92500 13.18200 16.10600 1.000 81.70411 96 LEU C N 1
ATOM 5285 C CA . LEU C 1 96 ? 48.68600 12.58200 17.18800 1.000 70.94706 96 LEU C CA 1
ATOM 5286 C C . LEU C 1 96 ? 49.77100 11.73600 16.53700 1.000 71.27777 96 LEU C C 1
ATOM 5287 O O . LEU C 1 96 ? 49.46900 10.89100 15.69300 1.000 80.33081 96 LEU C O 1
ATOM 5303 N N . LEU C 1 97 ? 51.02400 11.97300 16.90200 1.000 68.32702 97 LEU C N 1
ATOM 5304 C CA . LEU C 1 97 ? 52.15400 11.35800 16.22100 1.000 71.57188 97 LEU C CA 1
ATOM 5305 C C . LEU C 1 97 ? 52.86700 10.40200 17.16000 1.000 75.34639 97 LEU C C 1
ATOM 5306 O O . LEU C 1 97 ? 53.14300 10.75100 18.31200 1.000 72.24757 97 LEU C O 1
ATOM 5310 N N . ALA C 1 98 ? 53.16900 9.20400 16.66800 1.000 78.96444 98 ALA C N 1
ATOM 5311 C CA . ALA C 1 98 ? 53.94500 8.24700 17.44100 1.000 77.17627 98 ALA C CA 1
ATOM 5312 C C . ALA C 1 98 ? 54.79000 7.42200 16.48300 1.000 75.79422 98 ALA C C 1
ATOM 5313 O O . ALA C 1 98 ? 54.74100 7.60600 15.26700 1.000 66.57243 98 ALA C O 1
ATOM 5320 N N . ALA C 1 99 ? 55.56400 6.49900 17.04400 1.000 83.85355 99 ALA C N 1
ATOM 5321 C CA . ALA C 1 99 ? 56.36700 5.56700 16.26500 1.000 86.88703 99 ALA C CA 1
ATOM 5322 C C . ALA C 1 99 ? 55.77300 4.17200 16.38000 1.000 86.04965 99 ALA C C 1
ATOM 5323 O O . ALA C 1 99 ? 55.54500 3.67900 17.48900 1.000 77.32126 99 ALA C O 1
ATOM 5330 N N . GLY C 1 100 ? 55.52200 3.54500 15.23500 1.000 75.97770 100 GLY C N 1
ATOM 5331 C CA . GLY C 1 100 ? 54.99900 2.20400 15.20300 1.000 64.89164 100 GLY C CA 1
ATOM 5332 C C . GLY C 1 100 ? 54.58800 1.78600 13.80900 1.000 68.52111 100 GLY C C 1
ATOM 5333 O O . GLY C 1 100 ? 54.54700 2.59400 12.87900 1.000 65.96456 100 GLY C O 1
ATOM 5337 N N . PRO C 1 101 ? 54.27300 0.50400 13.64200 1.000 75.92552 101 PRO C N 1
ATOM 5338 C CA . PRO C 1 101 ? 53.88600 0.00600 12.31900 1.000 66.71007 101 PRO C CA 1
ATOM 5339 C C . PRO C 1 101 ? 52.63400 0.68100 11.78700 1.000 60.57459 101 PRO C C 1
ATOM 5340 O O . PRO C 1 101 ? 51.73900 1.06700 12.53800 1.000 60.11674 101 PRO C O 1
ATOM 5351 N N . ALA C 1 102 ? 52.59400 0.83000 10.46600 1.000 60.34436 102 ALA C N 1
ATOM 5352 C CA . ALA C 1 102 ? 51.43200 1.33100 9.74800 1.000 63.09347 102 ALA C CA 1
ATOM 5353 C C . ALA C 1 102 ? 51.72000 1.24500 8.25900 1.000 63.72378 102 ALA C C 1
ATOM 5354 O O . ALA C 1 102 ? 52.87200 1.37800 7.84400 1.000 69.12202 102 ALA C O 1
ATOM 5361 N N . GLU C 1 103 ? 50.67800 1.02600 7.46400 1.000 66.24202 103 GLU C N 1
ATOM 5362 C CA . GLU C 1 103 ? 50.83800 0.87100 6.02700 1.000 67.18755 103 GLU C CA 1
ATOM 5363 C C . GLU C 1 103 ? 49.53300 1.22800 5.33900 1.000 77.46017 103 GLU C C 1
ATOM 5364 O O . GLU C 1 103 ? 48.51900 1.49500 5.98300 1.000 87.38151 103 GLU C O 1
ATOM 5368 N N . ALA C 1 104 ? 49.57100 1.23100 4.01200 1.000 79.60634 104 ALA C N 1
ATOM 5369 C CA . ALA C 1 104 ? 48.37700 1.53300 3.24000 1.000 81.15564 104 ALA C CA 1
ATOM 5370 C C . ALA C 1 104 ? 47.29400 0.50300 3.52000 1.000 81.81920 104 ALA C C 1
ATOM 5371 O O . ALA C 1 104 ? 47.55700 -0.69900 3.58300 1.000 89.03620 104 ALA C O 1
ATOM 5378 N N . GLY C 1 105 ? 46.06700 0.98100 3.68600 1.000 80.56249 105 GLY C N 1
ATOM 5379 C CA . GLY C 1 105 ? 44.94800 0.12200 3.98500 1.000 80.81765 105 GLY C CA 1
ATOM 5380 C C . GLY C 1 105 ? 44.69000 -0.08600 5.45700 1.000 68.13082 105 GLY C C 1
ATOM 5381 O O . GLY C 1 105 ? 43.63500 -0.61900 5.81600 1.000 73.29812 105 GLY C O 1
ATOM 5385 N N . ASP C 1 106 ? 45.61100 0.31600 6.32000 1.000 62.49711 106 ASP C N 1
ATOM 5386 C CA . ASP C 1 106 ? 45.36700 0.25500 7.75000 1.000 70.93802 106 ASP C CA 1
ATOM 5387 C C . ASP C 1 106 ? 44.41700 1.34500 8.22000 1.000 79.72070 106 ASP C C 1
ATOM 5388 O O . ASP C 1 106 ? 44.04000 1.35200 9.39600 1.000 79.18585 106 ASP C O 1
ATOM 5397 N N . ALA C 1 107 ? 44.03000 2.26300 7.33900 1.000 78.65549 107 ALA C N 1
ATOM 5398 C CA . ALA C 1 107 ? 43.15300 3.35400 7.73300 1.000 65.75846 107 ALA C CA 1
ATOM 5399 C C . ALA C 1 107 ? 41.84400 2.80300 8.27300 1.000 71.56584 107 ALA C C 1
ATOM 5400 O O . ALA C 1 107 ? 41.20700 1.95300 7.64600 1.000 83.20278 107 ALA C O 1
ATOM 5403 N N . GLY C 1 108 ? 41.43500 3.31000 9.43700 1.000 73.01616 108 GLY C N 1
ATOM 5404 C CA . GLY C 1 108 ? 40.27000 2.82900 10.15700 1.000 69.91544 108 GLY C CA 1
ATOM 5405 C C . GLY C 1 108 ? 40.60900 2.24600 11.51300 1.000 64.61167 108 GLY C C 1
ATOM 5406 O O . GLY C 1 108 ? 39.76800 2.25300 12.41400 1.000 65.69512 108 GLY C O 1
ATOM 5410 N N . GLY C 1 109 ? 41.83000 1.75300 11.67500 1.000 70.74233 109 GLY C N 1
ATOM 5411 C CA . GLY C 1 109 ? 42.25200 1.18100 12.93200 1.000 68.42871 109 GLY C CA 1
ATOM 5412 C C . GLY C 1 109 ? 42.06800 2.15000 14.07600 1.000 62.19020 109 GLY C C 1
ATOM 5413 O O . GLY C 1 109 ? 42.16600 3.36400 13.89200 1.000 65.25485 109 GLY C O 1
ATOM 5417 N N . LEU C 1 110 ? 41.80200 1.62300 15.26300 1.000 70.27584 110 LEU C N 1
ATOM 5418 C CA . LEU C 1 110 ? 41.43000 2.43400 16.40700 1.000 70.39494 110 LEU C CA 1
ATOM 5419 C C . LEU C 1 110 ? 42.60200 2.58100 17.36400 1.000 63.37342 110 LEU C C 1
ATOM 5420 O O . LEU C 1 110 ? 43.37500 1.64100 17.56900 1.000 67.59252 110 LEU C O 1
ATOM 5436 N N . LEU C 1 111 ? 42.73100 3.78000 17.92200 1.000 62.89598 111 LEU C N 1
ATOM 5437 C CA . LEU C 1 111 ? 43.59600 4.06300 19.05600 1.000 65.62946 111 LEU C CA 1
ATOM 5438 C C . LEU C 1 111 ? 42.70400 4.32700 20.25900 1.000 63.38945 111 LEU C C 1
ATOM 5439 O O . LEU C 1 111 ? 41.75000 5.10400 20.16500 1.000 72.36105 111 LEU C O 1
ATOM 5455 N N . VAL C 1 112 ? 43.00000 3.68400 21.38100 1.000 57.36401 112 VAL C N 1
ATOM 5456 C CA . VAL C 1 112 ? 42.11100 3.68100 22.52800 1.000 61.97463 112 VAL C CA 1
ATOM 5457 C C . VAL C 1 112 ? 42.93900 3.82700 23.79900 1.000 57.55735 112 VAL C C 1
ATOM 5458 O O . VAL C 1 112 ? 44.16800 3.71100 23.79000 1.000 61.78515 112 VAL C O 1
ATOM 5471 N N . CYS C 1 113 ? 42.24000 4.08000 24.90000 1.000 57.28482 113 CYS C N 1
ATOM 5472 C CA . CYS C 1 113 ? 42.82200 4.15200 26.22900 1.000 59.18426 113 CYS C CA 1
ATOM 5473 C C . CYS C 1 113 ? 41.73400 3.81900 27.24300 1.000 58.13294 113 CYS C C 1
ATOM 5474 O O . CYS C 1 113 ? 40.57300 3.63300 26.86100 1.000 58.47556 113 CYS C O 1
ATOM 5481 N N . PRO C 1 114 ? 42.05500 3.74200 28.53400 1.000 54.86281 114 PRO C N 1
ATOM 5482 C CA . PRO C 1 114 ? 41.04000 3.32900 29.51400 1.000 54.96815 114 PRO C CA 1
ATOM 5483 C C . PRO C 1 114 ? 39.81200 4.21600 29.54000 1.000 58.04518 114 PRO C C 1
ATOM 5484 O O . PRO C 1 114 ? 38.77600 3.79100 30.06400 1.000 59.97820 114 PRO C O 1
ATOM 5495 N N . HIS C 1 115 ? 39.89100 5.43100 29.00800 1.000 61.49006 115 HIS C N 1
ATOM 5496 C CA . HIS C 1 115 ? 38.75800 6.34400 28.99700 1.000 53.54322 115 HIS C CA 1
ATOM 5497 C C . HIS C 1 115 ? 37.89300 6.22000 27.75200 1.000 55.59356 115 HIS C C 1
ATOM 5498 O O . HIS C 1 115 ? 36.80800 6.80500 27.71800 1.000 63.79344 115 HIS C O 1
ATOM 5512 N N . GLY C 1 116 ? 38.33400 5.48600 26.74500 1.000 54.16928 116 GLY C N 1
ATOM 5513 C CA . GLY C 1 116 ? 37.55900 5.28700 25.54600 1.000 56.55698 116 GLY C CA 1
ATOM 5514 C C . GLY C 1 116 ? 38.43300 5.42000 24.32400 1.000 51.89915 116 GLY C C 1
ATOM 5515 O O . GLY C 1 116 ? 39.65100 5.28500 24.39400 1.000 59.08883 116 GLY C O 1
ATOM 5519 N N . VAL C 1 117 ? 37.79500 5.69100 23.19900 1.000 52.89232 117 VAL C N 1
ATOM 5520 C CA . VAL C 1 117 ? 38.50300 5.83600 21.93600 1.000 57.47596 117 VAL C CA 1
ATOM 5521 C C . VAL C 1 117 ? 39.08700 7.23600 21.83500 1.000 66.57911 117 VAL C C 1
ATOM 5522 O O . VAL C 1 117 ? 38.44900 8.22400 22.21400 1.000 69.56097 117 VAL C O 1
ATOM 5535 N N . ILE C 1 118 ? 40.30900 7.32300 21.32200 1.000 62.17949 118 ILE C N 1
ATOM 5536 C CA . ILE C 1 118 ? 41.01400 8.58300 21.16500 1.000 59.73542 118 ILE C CA 1
ATOM 5537 C C . ILE C 1 118 ? 40.99300 9.05400 19.72000 1.000 58.13512 118 ILE C C 1
ATOM 5538 O O . ILE C 1 118 ? 40.72100 10.22100 19.44600 1.000 62.94429 118 ILE C O 1
ATOM 5554 N N . GLY C 1 119 ? 41.27900 8.16400 18.78000 1.000 55.06572 119 GLY C N 1
ATOM 5555 C CA . GLY C 1 119 ? 41.34500 8.58700 17.39500 1.000 55.58213 119 GLY C CA 1
ATOM 5556 C C . GLY C 1 119 ? 41.44700 7.41900 16.44400 1.000 63.88107 119 GLY C C 1
ATOM 5557 O O . GLY C 1 119 ? 41.58800 6.26200 16.84800 1.000 64.76056 119 GLY C O 1
ATOM 5561 N N . LEU C 1 120 ? 41.36900 7.75000 15.16100 1.000 66.59835 120 LEU C N 1
ATOM 5562 C CA . LEU C 1 120 ? 41.54600 6.80300 14.07400 1.000 64.40883 120 LEU C CA 1
ATOM 5563 C C . LEU C 1 120 ? 42.91300 7.00300 13.42900 1.000 63.28693 120 LEU C C 1
ATOM 5564 O O . LEU C 1 120 ? 43.65700 7.92400 13.76500 1.000 65.44995 120 LEU C O 1
ATOM 5580 N N . LEU C 1 121 ? 43.23800 6.12900 12.47800 1.000 60.73189 121 LEU C N 1
ATOM 5581 C CA . LEU C 1 121 ? 44.61100 6.07200 11.98200 1.000 63.72443 121 LEU C CA 1
ATOM 5582 C C . LEU C 1 121 ? 44.90500 7.21300 11.01200 1.000 68.03529 121 LEU C C 1
ATOM 5583 O O . LEU C 1 121 ? 45.64700 8.14500 11.32900 1.000 69.22819 121 LEU C O 1
ATOM 5599 N N . THR C 1 122 ? 44.31000 7.16000 9.82900 1.000 66.81703 122 THR C N 1
ATOM 5600 C CA . THR C 1 122 ? 44.41600 8.22700 8.84300 1.000 70.35615 122 THR C CA 1
ATOM 5601 C C . THR C 1 122 ? 45.80100 8.35800 8.21800 1.000 69.28518 122 THR C C 1
ATOM 5602 O O . THR C 1 122 ? 45.94100 9.02500 7.19000 1.000 65.56317 122 THR C O 1
ATOM 5606 N N . ALA C 1 123 ? 46.82500 7.71600 8.78200 1.000 73.36353 123 ALA C N 1
ATOM 5607 C CA . ALA C 1 123 ? 48.16300 7.89800 8.22900 1.000 67.95218 123 ALA C CA 1
ATOM 5608 C C . ALA C 1 123 ? 49.25400 7.11300 8.94200 1.000 69.94363 123 ALA C C 1
ATOM 5609 O O . ALA C 1 123 ? 49.19400 6.89100 10.15400 1.000 71.00481 123 ALA C O 1
ATOM 5613 N N . GLY C 1 124 ? 50.30200 6.77300 8.20800 1.000 74.45003 124 GLY C N 1
ATOM 5614 C CA . GLY C 1 124 ? 51.45000 6.12500 8.80600 1.000 77.97765 124 GLY C CA 1
ATOM 5615 C C . GLY C 1 124 ? 52.36300 5.56800 7.74100 1.000 79.89484 124 GLY C C 1
ATOM 5616 O O . GLY C 1 124 ? 52.03400 5.53300 6.55300 1.000 78.55000 124 GLY C O 1
ATOM 5620 N N . GLY C 1 125 ? 53.52200 5.12600 8.19700 1.000 73.79348 125 GLY C N 1
ATOM 5621 C CA . GLY C 1 125 ? 54.52400 4.52300 7.33700 1.000 74.73006 125 GLY C CA 1
ATOM 5622 C C . GLY C 1 125 ? 55.90300 5.01900 7.71600 1.000 85.32311 125 GLY C C 1
ATOM 5623 O O . GLY C 1 125 ? 56.07300 6.09700 8.28600 1.000 88.49202 125 GLY C O 1
ATOM 5627 N N . GLY C 1 126 ? 56.91400 4.21400 7.39900 1.000 77.55483 126 GLY C N 1
ATOM 5628 C CA . GLY C 1 126 ? 58.28600 4.57100 7.69600 1.000 77.68801 126 GLY C CA 1
ATOM 5629 C C . GLY C 1 126 ? 58.66700 4.49500 9.15500 1.000 79.89026 126 GLY C C 1
ATOM 5630 O O . GLY C 1 126 ? 59.69900 5.05700 9.53700 1.000 81.29600 126 GLY C O 1
ATOM 5634 N N . GLY C 1 127 ? 57.87400 3.82200 9.98300 1.000 73.93052 127 GLY C N 1
ATOM 5635 C CA . GLY C 1 127 ? 58.12800 3.74900 11.40600 1.000 70.76567 127 GLY C CA 1
ATOM 5636 C C . GLY C 1 127 ? 57.37100 4.76300 12.23000 1.000 71.82570 127 GLY C C 1
ATOM 5637 O O . GLY C 1 127 ? 57.63800 4.87800 13.43100 1.000 66.65051 127 GLY C O 1
ATOM 5641 N N . ILE C 1 128 ? 56.44500 5.50300 11.63300 1.000 80.67368 128 ILE C N 1
ATOM 5642 C CA . ILE C 1 128 ? 55.62800 6.46500 12.35300 1.000 79.65245 128 ILE C CA 1
ATOM 5643 C C . ILE C 1 128 ? 54.16100 6.16200 12.08000 1.000 74.14774 128 ILE C C 1
ATOM 5644 O O . ILE C 1 128 ? 53.79400 5.62900 11.03500 1.000 76.56255 128 ILE C O 1
ATOM 5651 N N . VAL C 1 129 ? 53.31800 6.51600 13.04300 1.000 75.44547 129 VAL C N 1
ATOM 5652 C CA . VAL C 1 129 ? 51.87300 6.36600 12.93100 1.000 73.76808 129 VAL C CA 1
ATOM 5653 C C . VAL C 1 129 ? 51.22800 7.68200 13.33000 1.000 66.82459 129 VAL C C 1
ATOM 5654 O O . VAL C 1 129 ? 51.49700 8.20800 14.41700 1.000 71.09817 129 VAL C O 1
ATOM 5658 N N . ALA C 1 130 ? 50.38700 8.21600 12.45000 1.000 66.62311 130 ALA C N 1
ATOM 5659 C CA . ALA C 1 130 ? 49.63300 9.42800 12.70900 1.000 70.87516 130 ALA C CA 1
ATOM 5660 C C . ALA C 1 130 ? 48.18900 9.05900 13.00900 1.000 66.18109 130 ALA C C 1
ATOM 5661 O O . ALA C 1 130 ? 47.68100 8.04200 12.53800 1.000 65.63942 130 ALA C O 1
ATOM 5668 N N . PHE C 1 131 ? 47.53700 9.89200 13.81200 1.000 66.37317 131 PHE C N 1
ATOM 5669 C CA . PHE C 1 131 ? 46.23300 9.57300 14.36400 1.000 64.19122 131 PHE C CA 1
ATOM 5670 C C . PHE C 1 131 ? 45.43200 10.86100 14.41500 1.000 65.88959 131 PHE C C 1
ATOM 5671 O O . PHE C 1 131 ? 45.95900 11.90600 14.78900 1.000 71.94936 131 PHE C O 1
ATOM 5688 N N . THR C 1 132 ? 44.15800 10.78100 14.06000 1.000 67.70511 132 THR C N 1
ATOM 5689 C CA . THR C 1 132 ? 43.26500 11.92800 14.14400 1.000 66.15090 132 THR C CA 1
ATOM 5690 C C . THR C 1 132 ? 42.53900 11.88100 15.48000 1.000 67.22853 132 THR C C 1
ATOM 5691 O O . THR C 1 132 ? 41.68600 11.01800 15.69500 1.000 80.33641 132 THR C O 1
ATOM 5702 N N . ASP C 1 133 ? 42.86100 12.81100 16.37300 1.000 62.51416 133 ASP C N 1
ATOM 5703 C CA . ASP C 1 133 ? 42.18300 12.86500 17.66100 1.000 57.72782 133 ASP C CA 1
ATOM 5704 C C . ASP C 1 133 ? 40.71700 13.24300 17.51600 1.000 59.50001 133 ASP C C 1
ATOM 5705 O O . ASP C 1 133 ? 40.38700 14.22500 16.84700 1.000 67.91713 133 ASP C O 1
ATOM 5714 N N . ILE C 1 134 ? 39.83700 12.46500 18.14300 1.000 66.22589 134 ILE C N 1
ATOM 5715 C CA . ILE C 1 134 ? 38.40000 12.69500 18.08700 1.000 60.89559 134 ILE C CA 1
ATOM 5716 C C . ILE C 1 134 ? 37.82500 12.98800 19.46200 1.000 56.68171 134 ILE C C 1
ATOM 5717 O O . ILE C 1 134 ? 36.60400 12.98600 19.63200 1.000 60.73577 134 ILE C O 1
ATOM 5733 N N . ARG C 1 135 ? 38.67400 13.25300 20.44800 1.000 52.80586 135 ARG C N 1
ATOM 5734 C CA . ARG C 1 135 ? 38.21900 13.45000 21.81500 1.000 56.58465 135 ARG C CA 1
ATOM 5735 C C . ARG C 1 135 ? 37.35200 14.68800 21.98300 1.000 66.96352 135 ARG C C 1
ATOM 5736 O O . ARG C 1 135 ? 36.90700 14.95600 23.10300 1.000 65.12165 135 ARG C O 1
ATOM 5757 N N . ASN C 1 136 ? 37.09700 15.44100 20.91200 1.000 70.91223 136 ASN C N 1
ATOM 5758 C CA . ASN C 1 136 ? 36.29600 16.65500 20.97500 1.000 77.23489 136 ASN C CA 1
ATOM 5759 C C . ASN C 1 136 ? 35.09600 16.59400 20.03700 1.000 75.55137 136 ASN C C 1
ATOM 5760 O O . ASN C 1 136 ? 34.59300 17.63500 19.60700 1.000 76.69821 136 ASN C O 1
ATOM 5767 N N . LEU C 1 137 ? 34.62300 15.39900 19.71600 1.000 64.27177 137 LEU C N 1
ATOM 5768 C CA . LEU C 1 137 ? 33.51800 15.21000 18.79300 1.000 59.56537 137 LEU C CA 1
ATOM 5769 C C . LEU C 1 137 ? 32.27300 14.75000 19.53800 1.000 67.13587 137 LEU C C 1
ATOM 5770 O O . LEU C 1 137 ? 32.34100 14.24300 20.66000 1.000 68.48507 137 LEU C O 1
ATOM 5786 N N . LEU C 1 138 ? 31.12700 14.94300 18.89300 1.000 63.34951 138 LEU C N 1
ATOM 5787 C CA . LEU C 1 138 ? 29.84400 14.41200 19.34600 1.000 54.81574 138 LEU C CA 1
ATOM 5788 C C . LEU C 1 138 ? 29.57400 14.76800 20.81000 1.000 58.77925 138 LEU C C 1
ATOM 5789 O O . LEU C 1 138 ? 29.50600 13.91800 21.69400 1.000 58.00041 138 LEU C O 1
ATOM 5805 N N . TRP C 1 139 ? 29.42600 16.07000 21.04100 1.000 62.99428 139 TRP C N 1
ATOM 5806 C CA . TRP C 1 139 ? 28.91900 16.56800 22.31900 1.000 64.24896 139 TRP C CA 1
ATOM 5807 C C . TRP C 1 139 ? 27.40000 16.71400 22.22000 1.000 76.01496 139 TRP C C 1
ATOM 5808 O O . TRP C 1 139 ? 26.83800 17.80700 22.15900 1.000 79.57377 139 TRP C O 1
ATOM 5829 N N . LEU C 1 140 ? 26.74100 15.56200 22.18000 1.000 79.23588 140 LEU C N 1
ATOM 5830 C CA . LEU C 1 140 ? 25.29000 15.48500 22.12900 1.000 81.22211 140 LEU C CA 1
ATOM 5831 C C . LEU C 1 140 ? 24.88600 14.02200 22.24500 1.000 84.81193 140 LEU C C 1
ATOM 5832 O O . LEU C 1 140 ? 25.58600 13.13500 21.75000 1.000 88.87588 140 LEU C O 1
ATOM 5836 N N . ASP C 1 141 ? 23.75300 13.78200 22.89600 1.000 79.13517 141 ASP C N 1
ATOM 5837 C CA . ASP C 1 141 ? 23.27900 12.42200 23.12400 1.000 74.41868 141 ASP C CA 1
ATOM 5838 C C . ASP C 1 141 ? 22.85900 11.76600 21.81700 1.000 74.12958 141 ASP C C 1
ATOM 5839 O O . ASP C 1 141 ? 23.59400 10.95700 21.25600 1.000 68.95451 141 ASP C O 1
ATOM 5848 N N . PHE D 1 4 ? 39.36000 3.27400 38.18800 1.000 56.79476 4 PHE D N 1
ATOM 5849 C CA . PHE D 1 4 ? 38.36900 3.70500 37.21300 1.000 56.21512 4 PHE D CA 1
ATOM 5850 C C . PHE D 1 4 ? 37.11600 2.84900 37.31700 1.000 62.10851 4 PHE D C 1
ATOM 5851 O O . PHE D 1 4 ? 36.39600 2.66800 36.34100 1.000 66.54059 4 PHE D O 1
ATOM 5867 N N . GLY D 1 5 ? 36.86900 2.31600 38.50700 1.000 73.12670 5 GLY D N 1
ATOM 5868 C CA . GLY D 1 5 ? 35.64800 1.58500 38.77300 1.000 80.90203 5 GLY D CA 1
ATOM 5869 C C . GLY D 1 5 ? 35.61100 0.22100 38.10400 1.000 83.51505 5 GLY D C 1
ATOM 5870 O O . GLY D 1 5 ? 36.60600 -0.30400 37.61400 1.000 89.62226 5 GLY D O 1
ATOM 5874 N N . GLY D 1 6 ? 34.41300 -0.35000 38.09400 1.000 72.00287 6 GLY D N 1
ATOM 5875 C CA . GLY D 1 6 ? 34.18900 -1.61500 37.43800 1.000 64.17907 6 GLY D CA 1
ATOM 5876 C C . GLY D 1 6 ? 33.95300 -1.46000 35.94900 1.000 64.69196 6 GLY D C 1
ATOM 5877 O O . GLY D 1 6 ? 34.02300 -0.37400 35.37700 1.000 71.83350 6 GLY D O 1
ATOM 5881 N N . VAL D 1 7 ? 33.67000 -2.59000 35.31100 1.000 67.74021 7 VAL D N 1
ATOM 5882 C CA . VAL D 1 7 ? 33.34400 -2.64000 33.89400 1.000 67.92049 7 VAL D CA 1
ATOM 5883 C C . VAL D 1 7 ? 31.84600 -2.85700 33.76000 1.000 63.25451 7 VAL D C 1
ATOM 5884 O O . VAL D 1 7 ? 31.27900 -3.74500 34.40600 1.000 66.06526 7 VAL D O 1
ATOM 5897 N N . PHE D 1 8 ? 31.21100 -2.05100 32.92500 1.000 65.35296 8 PHE D N 1
ATOM 5898 C CA . PHE D 1 8 ? 29.76100 -2.01600 32.78900 1.000 60.16076 8 PHE D CA 1
ATOM 5899 C C . PHE D 1 8 ? 29.40500 -2.48400 31.38600 1.000 66.22042 8 PHE D C 1
ATOM 5900 O O . PHE D 1 8 ? 29.51000 -1.72300 30.42100 1.000 64.43430 8 PHE D O 1
ATOM 5917 N N . VAL D 1 9 ? 28.98400 -3.74000 31.28100 1.000 74.52699 9 VAL D N 1
ATOM 5918 C CA . VAL D 1 9 ? 28.60300 -4.35900 30.01900 1.000 77.59469 9 VAL D CA 1
ATOM 5919 C C . VAL D 1 9 ? 27.13800 -4.74500 30.11700 1.000 78.78205 9 VAL D C 1
ATOM 5920 O O . VAL D 1 9 ? 26.73800 -5.43900 31.05600 1.000 78.91322 9 VAL D O 1
ATOM 5933 N N . GLY D 1 10 ? 26.34200 -4.29700 29.15500 1.000 77.35021 10 GLY D N 1
ATOM 5934 C CA . GLY D 1 10 ? 24.91900 -4.54100 29.25500 1.000 74.43914 10 GLY D CA 1
ATOM 5935 C C . GLY D 1 10 ? 24.39500 -4.01600 30.56800 1.000 72.36938 10 GLY D C 1
ATOM 5936 O O . GLY D 1 10 ? 24.79300 -2.94800 31.03700 1.000 69.60783 10 GLY D O 1
ATOM 5940 N N . SER D 1 11 ? 23.49700 -4.77500 31.18400 1.000 75.43668 11 SER D N 1
ATOM 5941 C CA . SER D 1 11 ? 23.00700 -4.42500 32.51400 1.000 81.30832 11 SER D CA 1
ATOM 5942 C C . SER D 1 11 ? 23.82200 -5.11700 33.59900 1.000 79.02394 11 SER D C 1
ATOM 5943 O O . SER D 1 11 ? 23.27400 -5.65900 34.55100 1.000 81.73757 11 SER D O 1
ATOM 5951 N N . PHE D 1 12 ? 25.14700 -5.04100 33.50300 1.000 71.99302 12 PHE D N 1
ATOM 5952 C CA . PHE D 1 12 ? 26.02100 -5.73600 34.43400 1.000 73.86779 12 PHE D CA 1
ATOM 5953 C C . PHE D 1 12 ? 27.17800 -4.83800 34.83100 1.000 71.89076 12 PHE D C 1
ATOM 5954 O O . PHE D 1 12 ? 27.53300 -3.89900 34.11800 1.000 80.31516 12 PHE D O 1
ATOM 5971 N N . LYS D 1 13 ? 27.75400 -5.14400 35.98900 1.000 73.22235 13 LYS D N 1
ATOM 5972 C CA . LYS D 1 13 ? 28.97200 -4.51700 36.47500 1.000 73.17706 13 LYS D CA 1
ATOM 5973 C C . LYS D 1 13 ? 29.92300 -5.61600 36.91500 1.000 68.34099 13 LYS D C 1
ATOM 5974 O O . LYS D 1 13 ? 29.54200 -6.49700 37.69600 1.000 75.92897 13 LYS D O 1
ATOM 5978 N N . ILE D 1 14 ? 31.14600 -5.56900 36.40100 1.000 65.89702 14 ILE D N 1
ATOM 5979 C CA . ILE D 1 14 ? 32.22800 -6.44500 36.82700 1.000 60.34445 14 ILE D CA 1
ATOM 5980 C C . ILE D 1 14 ? 33.14300 -5.62600 37.71900 1.000 60.69466 14 ILE D C 1
ATOM 5981 O O . ILE D 1 14 ? 33.61100 -4.55500 37.31900 1.000 65.06811 14 ILE D O 1
ATOM 5997 N N . ILE D 1 15 ? 33.40100 -6.11600 38.92900 1.000 61.91671 15 ILE D N 1
ATOM 5998 C CA . ILE D 1 15 ? 34.18600 -5.37600 39.90500 1.000 65.19343 15 ILE D CA 1
ATOM 5999 C C . ILE D 1 15 ? 35.10000 -6.33200 40.65500 1.000 65.15085 15 ILE D C 1
ATOM 6000 O O . ILE D 1 15 ? 34.97900 -7.55300 40.55700 1.000 71.68443 15 ILE D O 1
ATOM 6016 N N . ASN D 1 16 ? 36.04300 -5.75500 41.39300 1.000 68.73371 16 ASN D N 1
ATOM 6017 C CA . ASN D 1 16 ? 36.90300 -6.55200 42.25300 1.000 72.31391 16 ASN D CA 1
ATOM 6018 C C . ASN D 1 16 ? 36.11200 -7.07800 43.44100 1.000 72.36205 16 ASN D C 1
ATOM 6019 O O . ASN D 1 16 ? 35.19600 -6.42600 43.94400 1.000 72.67062 16 ASN D O 1
ATOM 6030 N N . TYR D 1 17 ? 36.45700 -8.26800 43.90300 1.000 71.71210 17 TYR D N 1
ATOM 6031 C CA . TYR D 1 17 ? 35.74000 -8.95800 44.98900 1.000 75.52465 17 TYR D CA 1
ATOM 6032 C C . TYR D 1 17 ? 35.75300 -8.06500 46.21000 1.000 73.57362 17 TYR D C 1
ATOM 6033 O O . TYR D 1 17 ? 34.71700 -7.82900 46.77700 1.000 70.78420 17 TYR D O 1
ATOM 6050 N N . HIS D 1 18 ? 36.92800 -7.61400 46.59900 1.000 68.03920 18 HIS D N 1
ATOM 6051 C CA . HIS D 1 18 ? 37.10900 -6.76400 47.79200 1.000 71.61852 18 HIS D CA 1
ATOM 6052 C C . HIS D 1 18 ? 36.41800 -5.42800 47.60300 1.000 77.07691 18 HIS D C 1
ATOM 6053 O O . HIS D 1 18 ? 35.85100 -4.96300 48.55700 1.000 70.22478 18 HIS D O 1
ATOM 6067 N N . LEU D 1 19 ? 36.41600 -4.75700 46.42200 1.000 82.44942 19 LEU D N 1
ATOM 6068 C CA . LEU D 1 19 ? 35.71800 -3.50900 46.12300 1.000 80.35092 19 LEU D CA 1
ATOM 6069 C C . LEU D 1 19 ? 34.29500 -3.80800 45.65500 1.000 77.23662 19 LEU D C 1
ATOM 6070 O O . LEU D 1 19 ? 33.87500 -3.44800 44.55900 1.000 85.19097 19 LEU D O 1
ATOM 6086 N N . ALA D 1 20 ? 33.55100 -4.48700 46.52200 1.000 75.79107 20 ALA D N 1
ATOM 6087 C CA . ALA D 1 20 ? 32.17600 -4.85900 46.23900 1.000 79.41096 20 ALA D CA 1
ATOM 6088 C C . ALA D 1 20 ? 31.33500 -4.64100 47.48500 1.000 83.14167 20 ALA D C 1
ATOM 6089 O O . ALA D 1 20 ? 31.84100 -4.68500 48.60700 1.000 90.21435 20 ALA D O 1
ATOM 6096 N N . THR D 1 21 ? 30.04700 -4.40600 47.28000 1.000 76.50445 21 THR D N 1
ATOM 6097 C CA . THR D 1 21 ? 29.13200 -4.17000 48.38200 1.000 78.78213 21 THR D CA 1
ATOM 6098 C C . THR D 1 21 ? 28.31100 -5.41900 48.66300 1.000 75.78152 21 THR D C 1
ATOM 6099 O O . THR D 1 21 ? 28.16800 -6.30400 47.81300 1.000 73.42454 21 THR D O 1
ATOM 6110 N N . ILE D 1 22 ? 27.77100 -5.47400 49.87900 1.000 78.87549 22 ILE D N 1
ATOM 6111 C CA . ILE D 1 22 ? 26.97400 -6.62500 50.28600 1.000 80.24767 22 ILE D CA 1
ATOM 6112 C C . ILE D 1 22 ? 25.80500 -6.80900 49.33800 1.000 76.86792 22 ILE D C 1
ATOM 6113 O O . ILE D 1 22 ? 25.41500 -7.93400 49.02300 1.000 74.03626 22 ILE D O 1
ATOM 6125 N N . GLU D 1 23 ? 25.22600 -5.70600 48.86700 1.000 75.64918 23 GLU D N 1
ATOM 6126 C CA . GLU D 1 23 ? 24.13100 -5.80100 47.90900 1.000 83.02108 23 GLU D CA 1
ATOM 6127 C C . GLU D 1 23 ? 24.58600 -6.50200 46.63800 1.000 74.70483 23 GLU D C 1
ATOM 6128 O O . GLU D 1 23 ? 23.90800 -7.40000 46.12500 1.000 76.08158 23 GLU D O 1
ATOM 6140 N N . GLU D 1 24 ? 25.74200 -6.09700 46.11500 1.000 76.40584 24 GLU D N 1
ATOM 6141 C CA . GLU D 1 24 ? 26.24800 -6.71000 44.89500 1.000 82.59745 24 GLU D CA 1
ATOM 6142 C C . GLU D 1 24 ? 26.50200 -8.19400 45.10100 1.000 78.48178 24 GLU D C 1
ATOM 6143 O O . GLU D 1 24 ? 26.13400 -9.01600 44.25700 1.000 70.28258 24 GLU D O 1
ATOM 6155 N N . ARG D 1 25 ? 27.10800 -8.55800 46.23000 1.000 79.31050 25 ARG D N 1
ATOM 6156 C CA . ARG D 1 25 ? 27.31100 -9.97300 46.52100 1.000 76.10058 25 ARG D CA 1
ATOM 6157 C C . ARG D 1 25 ? 25.98000 -10.71000 46.58200 1.000 79.72362 25 ARG D C 1
ATOM 6158 O O . ARG D 1 25 ? 25.83500 -11.80200 46.02300 1.000 81.95656 25 ARG D O 1
ATOM 6171 N N . GLN D 1 26 ? 24.99000 -10.11500 47.24700 1.000 79.17406 26 GLN D N 1
ATOM 6172 C CA . GLN D 1 26 ? 23.67700 -10.72100 47.42300 1.000 75.63637 26 GLN D CA 1
ATOM 6173 C C . GLN D 1 26 ? 23.04900 -11.02300 46.07100 1.000 72.01813 26 GLN D C 1
ATOM 6174 O O . GLN D 1 26 ? 22.55400 -12.13000 45.84200 1.000 75.87264 26 GLN D O 1
ATOM 6187 N N . SER D 1 27 ? 23.06900 -10.04600 45.16800 1.000 67.87003 27 SER D N 1
ATOM 6188 C CA . SER D 1 27 ? 22.44800 -10.18900 43.86000 1.000 67.17831 27 SER D CA 1
ATOM 6189 C C . SER D 1 27 ? 23.45000 -10.53800 42.77000 1.000 69.19531 27 SER D C 1
ATOM 6190 O O . SER D 1 27 ? 23.10000 -10.49500 41.58800 1.000 69.55147 27 SER D O 1
ATOM 6198 N N . ALA D 1 28 ? 24.67800 -10.89100 43.13700 1.000 66.39700 28 ALA D N 1
ATOM 6199 C CA . ALA D 1 28 ? 25.68000 -11.23500 42.14100 1.000 75.74246 28 ALA D CA 1
ATOM 6200 C C . ALA D 1 28 ? 25.28500 -12.49800 41.39000 1.000 73.07724 28 ALA D C 1
ATOM 6201 O O . ALA D 1 28 ? 24.62200 -13.38700 41.92900 1.000 78.93554 28 ALA D O 1
ATOM 6208 N N . ILE D 1 29 ? 25.70400 -12.57300 40.12900 1.000 72.41257 29 ILE D N 1
ATOM 6209 C CA . ILE D 1 29 ? 25.51800 -13.77400 39.32400 1.000 73.61700 29 ILE D CA 1
ATOM 6210 C C . ILE D 1 29 ? 26.82100 -14.49600 39.04500 1.000 64.81014 29 ILE D C 1
ATOM 6211 O O . ILE D 1 29 ? 26.78400 -15.67500 38.66000 1.000 62.04207 29 ILE D O 1
ATOM 6227 N N . TYR D 1 30 ? 27.96700 -13.84100 39.20900 1.000 64.89017 30 TYR D N 1
ATOM 6228 C CA . TYR D 1 30 ? 29.23400 -14.55300 39.15900 1.000 60.19032 30 TYR D CA 1
ATOM 6229 C C . TYR D 1 30 ? 30.13500 -14.02900 40.26000 1.000 66.29428 30 TYR D C 1
ATOM 6230 O O . TYR D 1 30 ? 30.17100 -12.82800 40.51600 1.000 73.70510 30 TYR D O 1
ATOM 6248 N N . VAL D 1 31 ? 30.85400 -14.93500 40.91200 1.000 68.97233 31 VAL D N 1
ATOM 6249 C CA . VAL D 1 31 ? 31.78700 -14.57000 41.97000 1.000 66.10587 31 VAL D CA 1
ATOM 6250 C C . VAL D 1 31 ? 32.94900 -15.54500 41.92900 1.000 71.64129 31 VAL D C 1
ATOM 6251 O O . VAL D 1 31 ? 32.74600 -16.75900 41.84800 1.000 64.65732 31 VAL D O 1
ATOM 6264 N N . ASP D 1 32 ? 34.16800 -15.01800 41.97700 1.000 79.25232 32 ASP D N 1
ATOM 6265 C CA . ASP D 1 32 ? 35.36700 -15.84800 42.00500 1.000 75.70166 32 ASP D CA 1
ATOM 6266 C C . ASP D 1 32 ? 36.37700 -15.16900 42.91200 1.000 66.22852 32 ASP D C 1
ATOM 6267 O O . ASP D 1 32 ? 36.94800 -14.13500 42.55100 1.000 74.59840 32 ASP D O 1
ATOM 6276 N N . TRP D 1 33 ? 36.57200 -15.74600 44.09700 1.000 66.93107 33 TRP D N 1
ATOM 6277 C CA . TRP D 1 33 ? 37.56000 -15.23000 45.03200 1.000 69.64201 33 TRP D CA 1
ATOM 6278 C C . TRP D 1 33 ? 38.96900 -15.41000 44.49000 1.000 72.39969 33 TRP D C 1
ATOM 6279 O O . TRP D 1 33 ? 39.81500 -14.52200 44.63500 1.000 68.56847 33 TRP D O 1
ATOM 6300 N N . GLN D 1 34 ? 39.23600 -16.54800 43.85400 1.000 67.13515 34 GLN D N 1
ATOM 6301 C CA . GLN D 1 34 ? 40.57700 -16.81300 43.35100 1.000 71.53833 34 GLN D CA 1
ATOM 6302 C C . GLN D 1 34 ? 40.99000 -15.77000 42.32400 1.000 67.06978 34 GLN D C 1
ATOM 6303 O O . GLN D 1 34 ? 42.11300 -15.25700 42.36200 1.000 71.84581 34 GLN D O 1
ATOM 6307 N N . SER D 1 35 ? 40.09700 -15.44500 41.39600 1.000 62.66700 35 SER D N 1
ATOM 6308 C CA . SER D 1 35 ? 40.37600 -14.41900 40.40400 1.000 61.50392 35 SER D CA 1
ATOM 6309 C C . SER D 1 35 ? 40.07500 -13.01800 40.90900 1.000 67.32523 35 SER D C 1
ATOM 6310 O O . SER D 1 35 ? 40.41200 -12.04900 40.22800 1.000 69.26590 35 SER D O 1
ATOM 6318 N N . ASP D 1 36 ? 39.45800 -12.88700 42.08000 1.000 73.63307 36 ASP D N 1
ATOM 6319 C CA . ASP D 1 36 ? 39.15400 -11.58400 42.66100 1.000 74.01189 36 ASP D CA 1
ATOM 6320 C C . ASP D 1 36 ? 38.20300 -10.80000 41.76600 1.000 75.98877 36 ASP D C 1
ATOM 6321 O O . ASP D 1 36 ? 38.49100 -9.67800 41.35300 1.000 75.38903 36 ASP D O 1
ATOM 6330 N N . VAL D 1 37 ? 37.05100 -11.39500 41.46600 1.000 77.40616 37 VAL D N 1
ATOM 6331 C CA . VAL D 1 37 ? 36.12200 -10.79300 40.52200 1.000 66.61343 37 VAL D CA 1
ATOM 6332 C C . VAL D 1 37 ? 34.69100 -11.11300 40.92100 1.000 73.99714 37 VAL D C 1
ATOM 6333 O O . VAL D 1 37 ? 34.40400 -12.16300 41.50000 1.000 76.53136 37 VAL D O 1
ATOM 6346 N N . LEU D 1 38 ? 33.79100 -10.18700 40.60000 1.000 76.56248 38 LEU D N 1
ATOM 6347 C CA . LEU D 1 38 ? 32.37200 -10.34200 40.88500 1.000 65.84153 38 LEU D CA 1
ATOM 6348 C C . LEU D 1 38 ? 31.57500 -9.65600 39.78900 1.000 66.62426 38 LEU D C 1
ATOM 6349 O O . LEU D 1 38 ? 31.80100 -8.47700 39.50000 1.000 73.33271 38 LEU D O 1
ATOM 6365 N N . VAL D 1 39 ? 30.65300 -10.39800 39.18700 1.000 61.47261 39 VAL D N 1
ATOM 6366 C CA . VAL D 1 39 ? 29.74000 -9.89300 38.17100 1.000 63.64235 39 VAL D CA 1
ATOM 6367 C C . VAL D 1 39 ? 28.35800 -9.82300 38.79600 1.000 66.04937 39 VAL D C 1
ATOM 6368 O O . VAL D 1 39 ? 27.77700 -10.86000 39.14900 1.000 71.95930 39 VAL D O 1
ATOM 6381 N N . THR D 1 40 ? 27.83700 -8.61100 38.92500 1.000 70.69955 40 THR D N 1
ATOM 6382 C CA . THR D 1 40 ? 26.52300 -8.34600 39.48600 1.000 72.67650 40 THR D CA 1
ATOM 6383 C C . THR D 1 40 ? 25.71200 -7.58000 38.45600 1.000 78.89018 40 THR D C 1
ATOM 6384 O O . THR D 1 40 ? 26.27400 -7.03500 37.50500 1.000 86.49055 40 THR D O 1
ATOM 6395 N N . PRO D 1 41 ? 24.38800 -7.55200 38.58400 1.000 83.92661 41 PRO D N 1
ATOM 6396 C CA . PRO D 1 41 ? 23.58700 -6.77500 37.63900 1.000 82.81636 41 PRO D CA 1
ATOM 6397 C C . PRO D 1 41 ? 23.33700 -5.35900 38.12700 1.000 85.65639 41 PRO D C 1
ATOM 6398 O O . PRO D 1 41 ? 23.26200 -5.08000 39.32500 1.000 85.21948 41 PRO D O 1
ATOM 6409 N N . ILE D 1 42 ? 23.21400 -4.45400 37.16000 1.000 84.74655 42 ILE D N 1
ATOM 6410 C CA . ILE D 1 42 ? 23.02700 -3.03200 37.41500 1.000 82.12540 42 ILE D CA 1
ATOM 6411 C C . ILE D 1 42 ? 21.87500 -2.53600 36.55900 1.000 84.51416 42 ILE D C 1
ATOM 6412 O O . ILE D 1 42 ? 21.72400 -2.95300 35.40600 1.000 90.31282 42 ILE D O 1
ATOM 6416 N N . ALA D 1 43 ? 21.05600 -1.65100 37.12700 1.000 79.26930 43 ALA D N 1
ATOM 6417 C CA . ALA D 1 43 ? 19.94100 -1.09100 36.37200 1.000 85.04957 43 ALA D CA 1
ATOM 6418 C C . ALA D 1 43 ? 20.43700 -0.27900 35.18200 1.000 89.46148 43 ALA D C 1
ATOM 6419 O O . ALA D 1 43 ? 19.89800 -0.38500 34.07500 1.000 79.74158 43 ALA D O 1
ATOM 6426 N N . ALA D 1 44 ? 21.47000 0.53300 35.39200 1.000 88.72622 44 ALA D N 1
ATOM 6427 C CA . ALA D 1 44 ? 22.01600 1.35100 34.32300 1.000 82.50263 44 ALA D CA 1
ATOM 6428 C C . ALA D 1 44 ? 22.62000 0.46900 33.23600 1.000 77.88928 44 ALA D C 1
ATOM 6429 O O . ALA D 1 44 ? 23.03700 -0.66300 33.48000 1.000 81.95222 44 ALA D O 1
ATOM 6436 N N . HIS D 1 45 ? 22.65900 1.00000 32.01900 1.000 77.31011 45 HIS D N 1
ATOM 6437 C CA . HIS D 1 45 ? 23.13700 0.22000 30.89000 1.000 75.54019 45 HIS D CA 1
ATOM 6438 C C . HIS D 1 45 ? 24.65900 0.24400 30.81500 1.000 79.89320 45 HIS D C 1
ATOM 6439 O O . HIS D 1 45 ? 25.32500 1.15400 31.31500 1.000 79.41729 45 HIS D O 1
ATOM 6453 N N . GLY D 1 46 ? 25.20500 -0.78000 30.16900 1.000 70.57982 46 GLY D N 1
ATOM 6454 C CA . GLY D 1 46 ? 26.63700 -0.96200 30.09500 1.000 69.72493 46 GLY D CA 1
ATOM 6455 C C . GLY D 1 46 ? 27.28100 -0.25800 28.92400 1.000 74.47256 46 GLY D C 1
ATOM 6456 O O . GLY D 1 46 ? 27.09200 -0.64200 27.76800 1.000 71.75997 46 GLY D O 1
ATOM 6460 N N . ARG D 1 47 ? 28.03500 0.84200 29.07300 1.000 81.01545 47 ARG D N 1
ATOM 6461 C CA . ARG D 1 47 ? 28.79300 1.51500 28.02600 1.000 80.68860 47 ARG D CA 1
ATOM 6462 C C . ARG D 1 47 ? 29.90000 0.58000 27.54100 1.000 77.10478 47 ARG D C 1
ATOM 6463 O O . ARG D 1 47 ? 30.13400 0.58600 26.33700 1.000 75.43848 47 ARG D O 1
ATOM 6478 N N . HIS D 1 48 ? 30.48900 -0.27000 28.39500 1.000 76.75761 48 HIS D N 1
ATOM 6479 C CA . HIS D 1 48 ? 31.69500 -0.98700 28.00800 1.000 70.25737 48 HIS D CA 1
ATOM 6480 C C . HIS D 1 48 ? 31.37300 -2.22200 27.17700 1.000 69.58252 48 HIS D C 1
ATOM 6481 O O . HIS D 1 48 ? 30.23900 -2.70200 27.13400 1.000 70.88803 48 HIS D O 1
ATOM 6495 N N . GLN D 1 49 ? 32.40400 -2.73400 26.51300 1.000 71.87910 49 GLN D N 1
ATOM 6496 C CA . GLN D 1 49 ? 32.34300 -4.01200 25.82500 1.000 78.57396 49 GLN D CA 1
ATOM 6497 C C . GLN D 1 49 ? 33.58200 -4.81600 26.19500 1.000 73.05281 49 GLN D C 1
ATOM 6498 O O . GLN D 1 49 ? 34.65900 -4.25700 26.40800 1.000 63.58405 49 GLN D O 1
ATOM 6512 N N . ILE D 1 50 ? 33.41800 -6.13000 26.28200 1.000 75.18469 50 ILE D N 1
ATOM 6513 C CA . ILE D 1 50 ? 34.50400 -7.02000 26.67700 1.000 72.81121 50 ILE D CA 1
ATOM 6514 C C . ILE D 1 50 ? 35.25200 -7.47100 25.43600 1.000 71.54777 50 ILE D C 1
ATOM 6515 O O . ILE D 1 50 ? 34.65200 -7.75100 24.39300 1.000 63.13358 50 ILE D O 1
ATOM 6531 N N . ALA D 1 51 ? 36.57000 -7.55100 25.55600 1.000 74.58895 51 ALA D N 1
ATOM 6532 C CA . ALA D 1 51 ? 37.40400 -8.02300 24.46500 1.000 68.09086 51 ALA D CA 1
ATOM 6533 C C . ALA D 1 51 ? 37.44000 -9.54100 24.46500 1.000 69.11387 51 ALA D C 1
ATOM 6534 O O . ALA D 1 51 ? 37.73600 -10.16100 25.48900 1.000 76.23761 51 ALA D O 1
ATOM 6541 N N . ARG D 1 52 ? 37.12400 -10.13700 23.32100 1.000 69.14021 52 ARG D N 1
ATOM 6542 C CA . ARG D 1 52 ? 37.26400 -11.57300 23.11200 1.000 72.08225 52 ARG D CA 1
ATOM 6543 C C . ARG D 1 52 ? 38.42800 -11.75300 22.14800 1.000 66.02321 52 ARG D C 1
ATOM 6544 O O . ARG D 1 52 ? 38.24600 -11.91600 20.94400 1.000 74.38415 52 ARG D O 1
ATOM 6548 N N . CYS D 1 53 ? 39.63700 -11.74700 22.69600 1.000 69.47784 53 CYS D N 1
ATOM 6549 C CA . CYS D 1 53 ? 40.83900 -11.67800 21.88000 1.000 76.36124 53 CYS D CA 1
ATOM 6550 C C . CYS D 1 53 ? 41.97800 -12.34900 22.62700 1.000 78.00387 53 CYS D C 1
ATOM 6551 O O . CYS D 1 53 ? 41.80600 -12.86600 23.73100 1.000 78.98040 53 CYS D O 1
ATOM 6558 N N . LYS D 1 54 ? 43.15000 -12.33300 21.99900 1.000 72.91673 54 LYS D N 1
ATOM 6559 C CA . LYS D 1 54 ? 44.36600 -12.88200 22.57900 1.000 73.85811 54 LYS D CA 1
ATOM 6560 C C . LYS D 1 54 ? 45.46900 -11.83700 22.66800 1.000 72.08868 54 LYS D C 1
ATOM 6561 O O . LYS D 1 54 ? 46.65100 -12.18900 22.63400 1.000 84.52748 54 LYS D O 1
ATOM 6580 N N . CYS D 1 55 ? 45.10700 -10.56000 22.76700 1.000 71.90689 55 CYS D N 1
ATOM 6581 C CA . CYS D 1 55 ? 46.10000 -9.50400 22.89300 1.000 66.74480 55 CYS D CA 1
ATOM 6582 C C . CYS D 1 55 ? 46.95100 -9.72500 24.13500 1.000 66.00288 55 CYS D C 1
ATOM 6583 O O . CYS D 1 55 ? 46.42600 -9.99700 25.21600 1.000 73.90911 55 CYS D O 1
ATOM 6590 N N . ASN D 1 56 ? 48.26800 -9.60300 23.98300 1.000 71.64374 56 ASN D N 1
ATOM 6591 C CA . ASN D 1 56 ? 49.18600 -9.62700 25.11400 1.000 81.38506 56 ASN D CA 1
ATOM 6592 C C . ASN D 1 56 ? 49.68000 -8.23600 25.48400 1.000 77.69357 56 ASN D C 1
ATOM 6593 O O . ASN D 1 56 ? 50.58500 -8.10900 26.31300 1.000 74.19402 56 ASN D O 1
ATOM 6604 N N . THR D 1 57 ? 49.10700 -7.19600 24.88900 1.000 80.18159 57 THR D N 1
ATOM 6605 C CA . THR D 1 57 ? 49.50400 -5.82100 25.13500 1.000 78.68967 57 THR D CA 1
ATOM 6606 C C . THR D 1 57 ? 48.26400 -4.95400 25.27100 1.000 73.79076 57 THR D C 1
ATOM 6607 O O . THR D 1 57 ? 47.22800 -5.22300 24.66200 1.000 67.09618 57 THR D O 1
ATOM 6611 N N . GLY D 1 58 ? 48.38100 -3.90600 26.07500 1.000 80.31982 58 GLY D N 1
ATOM 6612 C CA . GLY D 1 58 ? 47.25800 -3.01400 26.28700 1.000 87.07412 58 GLY D CA 1
ATOM 6613 C C . GLY D 1 58 ? 47.69600 -1.77600 27.03200 1.000 82.90574 58 GLY D C 1
ATOM 6614 O O . GLY D 1 58 ? 48.88800 -1.52300 27.21700 1.000 80.21860 58 GLY D O 1
ATOM 6618 N N . VAL D 1 59 ? 46.70800 -0.99000 27.45000 1.000 81.71926 59 VAL D N 1
ATOM 6619 C CA . VAL D 1 59 ? 46.95400 0.19300 28.26600 1.000 67.17169 59 VAL D CA 1
ATOM 6620 C C . VAL D 1 59 ? 46.04600 0.14000 29.48200 1.000 63.64701 59 VAL D C 1
ATOM 6621 O O . VAL D 1 59 ? 44.85600 -0.17100 29.36400 1.000 64.93801 59 VAL D O 1
ATOM 6631 N N . TYR D 1 60 ? 46.60900 0.44200 30.65000 1.000 61.74143 60 TYR D N 1
ATOM 6632 C CA . TYR D 1 60 ? 45.86400 0.37200 31.89400 1.000 55.57391 60 TYR D CA 1
ATOM 6633 C C . TYR D 1 60 ? 45.90400 1.71700 32.60200 1.000 57.78448 60 TYR D C 1
ATOM 6634 O O . TYR D 1 60 ? 46.76600 2.55600 32.34400 1.000 61.14044 60 TYR D O 1
ATOM 6652 N N . TYR D 1 61 ? 44.93900 1.92200 33.48800 1.000 55.73868 61 TYR D N 1
ATOM 6653 C CA . TYR D 1 61 ? 44.83900 3.16500 34.24400 1.000 55.10757 61 TYR D CA 1
ATOM 6654 C C . TYR D 1 61 ? 45.39200 2.97100 35.65000 1.000 57.68205 61 TYR D C 1
ATOM 6655 O O . TYR D 1 61 ? 44.87200 2.15600 36.41700 1.000 54.19964 61 TYR D O 1
ATOM 6673 N N . CYS D 1 62 ? 46.43300 3.73000 35.98800 1.000 59.21678 62 CYS D N 1
ATOM 6674 C CA . CYS D 1 62 ? 46.98000 3.76900 37.33500 1.000 53.33765 62 CYS D CA 1
ATOM 6675 C C . CYS D 1 62 ? 46.36100 4.95300 38.06200 1.000 55.57270 62 CYS D C 1
ATOM 6676 O O . CYS D 1 62 ? 46.49600 6.10000 37.61900 1.000 62.82950 62 CYS D O 1
ATOM 6684 N N . ARG D 1 63 ? 45.68600 4.66800 39.17400 1.000 61.94855 63 ARG D N 1
ATOM 6685 C CA . ARG D 1 63 ? 44.91400 5.69500 39.86000 1.000 65.71419 63 ARG D CA 1
ATOM 6686 C C . ARG D 1 63 ? 45.81600 6.61700 40.66400 1.000 68.46025 63 ARG D C 1
ATOM 6687 O O . ARG D 1 63 ? 45.79100 7.83900 40.48400 1.000 69.10356 63 ARG D O 1
ATOM 6697 N N . HIS D 1 64 ? 46.63600 6.04900 41.54700 1.000 68.67704 64 HIS D N 1
ATOM 6698 C CA . HIS D 1 64 ? 47.45500 6.88000 42.41500 1.000 72.99704 64 HIS D CA 1
ATOM 6699 C C . HIS D 1 64 ? 48.38400 7.78300 41.61700 1.000 68.72624 64 HIS D C 1
ATOM 6700 O O . HIS D 1 64 ? 48.82600 8.81300 42.13800 1.000 65.66168 64 HIS D O 1
ATOM 6714 N N . ARG D 1 65 ? 48.67800 7.43300 40.36800 1.000 69.30522 65 ARG D N 1
ATOM 6715 C CA . ARG D 1 65 ? 49.37600 8.33000 39.46000 1.000 62.41358 65 ARG D CA 1
ATOM 6716 C C . ARG D 1 65 ? 48.43100 9.07700 38.53200 1.000 58.38065 65 ARG D C 1
ATOM 6717 O O . ARG D 1 65 ? 48.87200 9.99700 37.83800 1.000 58.18955 65 ARG D O 1
ATOM 6738 N N . ASP D 1 66 ? 47.15100 8.71200 38.50800 1.000 61.19134 66 ASP D N 1
ATOM 6739 C CA . ASP D 1 66 ? 46.16500 9.33600 37.62800 1.000 63.27017 66 ASP D CA 1
ATOM 6740 C C . ASP D 1 66 ? 46.68900 9.40700 36.20300 1.000 60.57110 66 ASP D C 1
ATOM 6741 O O . ASP D 1 66 ? 46.69900 10.46300 35.57100 1.000 69.99854 66 ASP D O 1
ATOM 6750 N N . LYS D 1 67 ? 47.14400 8.26900 35.69000 1.000 56.36996 67 LYS D N 1
ATOM 6751 C CA . LYS D 1 67 ? 47.71800 8.28300 34.35700 1.000 59.50158 67 LYS D CA 1
ATOM 6752 C C . LYS D 1 67 ? 47.56700 6.92000 33.70600 1.000 64.91606 67 LYS D C 1
ATOM 6753 O O . LYS D 1 67 ? 47.44400 5.89800 34.38200 1.000 61.98805 67 LYS D O 1
ATOM 6772 N N . SER D 1 68 ? 47.59000 6.92200 32.37800 1.000 69.17753 68 SER D N 1
ATOM 6773 C CA . SER D 1 68 ? 47.48300 5.70900 31.58600 1.000 73.11762 68 SER D CA 1
ATOM 6774 C C . SER D 1 68 ? 48.87600 5.22600 31.22000 1.000 77.57610 68 SER D C 1
ATOM 6775 O O . SER D 1 68 ? 49.69000 5.99800 30.70700 1.000 83.69457 68 SER D O 1
ATOM 6783 N N . TYR D 1 69 ? 49.14400 3.95300 31.48600 1.000 70.01759 69 TYR D N 1
ATOM 6784 C CA . TYR D 1 69 ? 50.43800 3.35900 31.23900 1.000 68.83679 69 TYR D CA 1
ATOM 6785 C C . TYR D 1 69 ? 50.29500 2.16400 30.30400 1.000 72.34876 69 TYR D C 1
ATOM 6786 O O . TYR D 1 69 ? 49.43500 1.30000 30.53600 1.000 72.55896 69 TYR D O 1
ATOM 6804 N N . PRO D 1 70 ? 51.07600 2.09300 29.23100 1.000 75.68407 70 PRO D N 1
ATOM 6805 C CA . PRO D 1 70 ? 51.04200 0.91000 28.37100 1.000 75.95648 70 PRO D CA 1
ATOM 6806 C C . PRO D 1 70 ? 51.78600 -0.25200 29.00800 1.000 83.98740 70 PRO D C 1
ATOM 6807 O O . PRO D 1 70 ? 52.65800 -0.07700 29.86100 1.000 86.11155 70 PRO D O 1
ATOM 6818 N N . VAL D 1 71 ? 51.43300 -1.46200 28.57500 1.000 77.61275 71 VAL D N 1
ATOM 6819 C CA . VAL D 1 71 ? 51.99400 -2.66800 29.16800 1.000 75.75829 71 VAL D CA 1
ATOM 6820 C C . VAL D 1 71 ? 51.92800 -3.79500 28.15200 1.000 80.61945 71 VAL D C 1
ATOM 6821 O O . VAL D 1 71 ? 51.03100 -3.84100 27.30700 1.000 77.47253 71 VAL D O 1
ATOM 6834 N N . CYS D 1 72 ? 52.89800 -4.70000 28.23400 1.000 81.46031 72 CYS D N 1
ATOM 6835 C CA . CYS D 1 72 ? 52.82300 -6.01900 27.62500 1.000 77.58312 72 CYS D CA 1
ATOM 6836 C C . CYS D 1 72 ? 52.88000 -7.04200 28.74900 1.000 71.05037 72 CYS D C 1
ATOM 6837 O O . CYS D 1 72 ? 53.80600 -7.01700 29.56500 1.000 75.10229 72 CYS D O 1
ATOM 6845 N N . PHE D 1 73 ? 51.89700 -7.92700 28.80000 1.000 69.27250 73 PHE D N 1
ATOM 6846 C CA . PHE D 1 73 ? 51.72800 -8.82200 29.93300 1.000 71.24886 73 PHE D CA 1
ATOM 6847 C C . PHE D 1 73 ? 51.94400 -10.27000 29.50400 1.000 79.68763 73 PHE D C 1
ATOM 6848 O O . PHE D 1 73 ? 52.27000 -10.56500 28.35400 1.000 82.71130 73 PHE D O 1
ATOM 6864 N N . GLU D 1 74 ? 51.75200 -11.17600 30.46000 1.000 78.70497 74 GLU D N 1
ATOM 6865 C CA . GLU D 1 74 ? 52.21800 -12.55000 30.35100 1.000 86.77260 74 GLU D CA 1
ATOM 6866 C C . GLU D 1 74 ? 51.17700 -13.51200 29.79800 1.000 87.34350 74 GLU D C 1
ATOM 6867 O O . GLU D 1 74 ? 51.54600 -14.59100 29.32100 1.000 91.96626 74 GLU D O 1
ATOM 6879 N N . GLY D 1 75 ? 49.90000 -13.15500 29.84500 1.000 77.31589 75 GLY D N 1
ATOM 6880 C CA . GLY D 1 75 ? 48.84000 -14.06200 29.47700 1.000 80.05891 75 GLY D CA 1
ATOM 6881 C C . GLY D 1 75 ? 48.19100 -14.65600 30.70800 1.000 75.27092 75 GLY D C 1
ATOM 6882 O O . GLY D 1 75 ? 48.79400 -14.70800 31.78200 1.000 86.15836 75 GLY D O 1
ATOM 6886 N N . PRO D 1 76 ? 46.94900 -15.10700 30.58400 1.000 63.52931 76 PRO D N 1
ATOM 6887 C CA . PRO D 1 76 ? 46.23400 -15.60900 31.76100 1.000 65.42327 76 PRO D CA 1
ATOM 6888 C C . PRO D 1 76 ? 46.92100 -16.82300 32.36500 1.000 73.22898 76 PRO D C 1
ATOM 6889 O O . PRO D 1 76 ? 47.44600 -17.68800 31.66000 1.000 83.45993 76 PRO D O 1
ATOM 6900 N N . GLY D 1 77 ? 46.90300 -16.88500 33.68900 1.000 64.31006 77 GLY D N 1
ATOM 6901 C CA . GLY D 1 77 ? 47.56700 -17.97000 34.38000 1.000 63.82154 77 GLY D CA 1
ATOM 6902 C C . GLY D 1 77 ? 47.31100 -17.91100 35.86700 1.000 61.99082 77 GLY D C 1
ATOM 6903 O O . GLY D 1 77 ? 46.36500 -17.27100 36.32400 1.000 64.80897 77 GLY D O 1
ATOM 6907 N N . ILE D 1 78 ? 48.16500 -18.59700 36.61900 1.000 65.87531 78 ILE D N 1
ATOM 6908 C CA . ILE D 1 78 ? 48.10700 -18.62100 38.07500 1.000 70.54261 78 ILE D CA 1
ATOM 6909 C C . ILE D 1 78 ? 49.32200 -17.87600 38.60300 1.000 71.79041 78 ILE D C 1
ATOM 6910 O O . ILE D 1 78 ? 50.42500 -18.00900 38.06200 1.000 66.82629 78 ILE D O 1
ATOM 6926 N N . GLN D 1 79 ? 49.12100 -17.07900 39.64900 1.000 70.52688 79 GLN D N 1
ATOM 6927 C CA . GLN D 1 79 ? 50.20100 -16.22700 40.11900 1.000 68.88263 79 GLN D CA 1
ATOM 6928 C C . GLN D 1 79 ? 50.16000 -16.08100 41.63000 1.000 69.30831 79 GLN D C 1
ATOM 6929 O O . GLN D 1 79 ? 49.09200 -16.05300 42.24200 1.000 70.75246 79 GLN D O 1
ATOM 6943 N N . TRP D 1 80 ? 51.34700 -15.97600 42.22000 1.000 69.09797 80 TRP D N 1
ATOM 6944 C CA . TRP D 1 80 ? 51.49600 -15.65000 43.62800 1.000 71.75466 80 TRP D CA 1
ATOM 6945 C C . TRP D 1 80 ? 51.43500 -14.14200 43.81700 1.000 81.99515 80 TRP D C 1
ATOM 6946 O O . TRP D 1 80 ? 52.02800 -13.38100 43.04900 1.000 84.41545 80 TRP D O 1
ATOM 6966 N N . ILE D 1 81 ? 50.71600 -13.71700 44.84800 1.000 78.87706 81 ILE D N 1
ATOM 6967 C CA . ILE D 1 81 ? 50.47700 -12.30800 45.12100 1.000 76.66402 81 ILE D CA 1
ATOM 6968 C C . ILE D 1 81 ? 50.72500 -12.05300 46.59800 1.000 79.75606 81 ILE D C 1
ATOM 6969 O O . ILE D 1 81 ? 50.34100 -12.86200 47.44900 1.000 74.84720 81 ILE D O 1
ATOM 6985 N N . GLU D 1 82 ? 51.37900 -10.93400 46.89700 1.000 85.95160 82 GLU D N 1
ATOM 6986 C CA . GLU D 1 82 ? 51.65000 -10.56800 48.27900 1.000 82.25852 82 GLU D CA 1
ATOM 6987 C C . GLU D 1 82 ? 50.36800 -10.11500 48.96400 1.000 82.12457 82 GLU D C 1
ATOM 6988 O O . GLU D 1 82 ? 49.35700 -9.83200 48.32000 1.000 91.79240 82 GLU D O 1
ATOM 7000 N N . GLN D 1 83 ? 50.42000 -10.04400 50.28800 1.000 80.86234 83 GLN D N 1
ATOM 7001 C CA . GLN D 1 83 ? 49.22700 -9.75100 51.06500 1.000 83.92384 83 GLN D CA 1
ATOM 7002 C C . GLN D 1 83 ? 48.74700 -8.32500 50.82800 1.000 86.61809 83 GLN D C 1
ATOM 7003 O O . GLN D 1 83 ? 49.54400 -7.39700 50.67500 1.000 80.26644 83 GLN D O 1
ATOM 7007 N N . ASN D 1 84 ? 47.43100 -8.16400 50.78300 1.000 91.94426 84 ASN D N 1
ATOM 7008 C CA . ASN D 1 84 ? 46.76300 -6.87400 50.83500 1.000 83.68669 84 ASN D CA 1
ATOM 7009 C C . ASN D 1 84 ? 45.77600 -6.76900 51.99100 1.000 85.13933 84 ASN D C 1
ATOM 7010 O O . ASN D 1 84 ? 45.50600 -7.74300 52.69500 1.000 84.53326 84 ASN D O 1
ATOM 7021 N N . GLU D 1 85 ? 45.26100 -5.57900 52.26300 1.000 87.65304 85 GLU D N 1
ATOM 7022 C CA . GLU D 1 85 ? 44.27500 -5.35400 53.34000 1.000 91.38821 85 GLU D CA 1
ATOM 7023 C C . GLU D 1 85 ? 43.10200 -6.31100 53.13900 1.000 90.02607 85 GLU D C 1
ATOM 7024 O O . GLU D 1 85 ? 42.49600 -6.73500 54.13500 1.000 85.36451 85 GLU D O 1
ATOM 7036 N N . TYR D 1 86 ? 42.74800 -6.53300 51.87600 1.000 87.16721 86 TYR D N 1
ATOM 7037 C CA . TYR D 1 86 ? 41.63200 -7.39300 51.44300 1.000 80.50378 86 TYR D CA 1
ATOM 7038 C C . TYR D 1 86 ? 41.90600 -8.85400 51.78500 1.000 91.22600 86 TYR D C 1
ATOM 7039 O O . TYR D 1 86 ? 41.12300 -9.44000 52.51900 1.000 85.01733 86 TYR D O 1
ATOM 7043 N N . TYR D 1 87 ? 43.01600 -9.41400 51.32100 1.000 91.16034 87 TYR D N 1
ATOM 7044 C CA . TYR D 1 87 ? 43.31500 -10.85200 51.48300 1.000 82.40039 87 TYR D CA 1
ATOM 7045 C C . TYR D 1 87 ? 44.80600 -11.06200 51.65400 1.000 83.67443 87 TYR D C 1
ATOM 7046 O O . TYR D 1 87 ? 45.55100 -10.29200 51.09100 1.000 85.32548 87 TYR D O 1
ATOM 7050 N N . PRO D 1 88 ? 45.24900 -12.15800 52.29600 1.000 90.82613 88 PRO D N 1
ATOM 7051 C CA . PRO D 1 88 ? 46.64500 -12.41300 52.56200 1.000 82.97451 88 PRO D CA 1
ATOM 7052 C C . PRO D 1 88 ? 47.34500 -13.02700 51.35900 1.000 78.26569 88 PRO D C 1
ATOM 7053 O O . PRO D 1 88 ? 46.67300 -13.45900 50.50200 1.000 76.42889 88 PRO D O 1
ATOM 7064 N N . ALA D 1 89 ? 48.67100 -13.09000 51.39800 1.000 78.54430 89 ALA D N 1
ATOM 7065 C CA . ALA D 1 89 ? 49.51900 -13.62600 50.31600 1.000 73.15140 89 ALA D CA 1
ATOM 7066 C C . ALA D 1 89 ? 48.96100 -14.92100 49.75600 1.000 80.48605 89 ALA D C 1
ATOM 7067 O O . ALA D 1 89 ? 48.77000 -15.78400 50.57800 1.000 83.14609 89 ALA D O 1
ATOM 7074 N N . ARG D 1 90 ? 48.79300 -15.12600 48.44100 1.000 81.61472 90 ARG D N 1
ATOM 7075 C CA . ARG D 1 90 ? 48.06600 -16.31000 48.01200 1.000 77.00352 90 ARG D CA 1
ATOM 7076 C C . ARG D 1 90 ? 48.30400 -16.54200 46.53000 1.000 70.50931 90 ARG D C 1
ATOM 7077 O O . ARG D 1 90 ? 49.12500 -15.88100 45.89500 1.000 73.38854 90 ARG D O 1
ATOM 7096 N N . TYR D 1 91 ? 47.57400 -17.50800 45.99200 1.000 66.77575 91 TYR D N 1
ATOM 7097 C CA . TYR D 1 91 ? 47.50100 -17.73400 44.56200 1.000 69.97567 91 TYR D CA 1
ATOM 7098 C C . TYR D 1 91 ? 46.21900 -17.12200 44.01800 1.000 76.53481 91 TYR D C 1
ATOM 7099 O O . TYR D 1 91 ? 45.17000 -17.15200 44.66600 1.000 79.95772 91 TYR D O 1
ATOM 7117 N N . GLN D 1 92 ? 46.31400 -16.55700 42.82100 1.000 66.42594 92 GLN D N 1
ATOM 7118 C CA . GLN D 1 92 ? 45.15800 -16.01300 42.12900 1.000 66.60149 92 GLN D CA 1
ATOM 7119 C C . GLN D 1 92 ? 45.16200 -16.50800 40.69300 1.000 66.34926 92 GLN D C 1
ATOM 7120 O O . GLN D 1 92 ? 46.21500 -16.70400 40.08000 1.000 76.24644 92 GLN D O 1
ATOM 7134 N N . THR D 1 93 ? 43.95900 -16.70200 40.16800 1.000 65.77745 93 THR D N 1
ATOM 7135 C CA . THR D 1 93 ? 43.74200 -17.28800 38.85700 1.000 70.84273 93 THR D CA 1
ATOM 7136 C C . THR D 1 93 ? 43.30100 -16.22100 37.87000 1.000 62.18211 93 THR D C 1
ATOM 7137 O O . THR D 1 93 ? 42.68400 -15.22300 38.24400 1.000 68.46346 93 THR D O 1
ATOM 7148 N N . ASN D 1 94 ? 43.61200 -16.45300 36.59800 1.000 61.24549 94 ASN D N 1
ATOM 7149 C CA . ASN D 1 94 ? 43.29200 -15.50900 35.53600 1.000 64.25512 94 ASN D CA 1
ATOM 7150 C C . ASN D 1 94 ? 43.99900 -14.18100 35.78700 1.000 66.23364 94 ASN D C 1
ATOM 7151 O O . ASN D 1 94 ? 43.39900 -13.11100 35.73500 1.000 69.87881 94 ASN D O 1
ATOM 7162 N N . VAL D 1 95 ? 45.29600 -14.26600 36.06300 1.000 73.50052 95 VAL D N 1
ATOM 7163 C CA . VAL D 1 95 ? 46.10300 -13.11800 36.45300 1.000 68.24887 95 VAL D CA 1
ATOM 7164 C C . VAL D 1 95 ? 47.08600 -12.80200 35.33700 1.000 67.60355 95 VAL D C 1
ATOM 7165 O O . VAL D 1 95 ? 47.75700 -13.69900 34.81500 1.000 72.39010 95 VAL D O 1
ATOM 7178 N N . LEU D 1 96 ? 47.16700 -11.52800 34.97300 1.000 68.93114 96 LEU D N 1
ATOM 7179 C CA . LEU D 1 96 ? 48.10100 -11.04000 33.97000 1.000 67.77980 96 LEU D CA 1
ATOM 7180 C C . LEU D 1 96 ? 49.10300 -10.13500 34.66500 1.000 73.16123 96 LEU D C 1
ATOM 7181 O O . LEU D 1 96 ? 48.71000 -9.18900 35.35000 1.000 76.76677 96 LEU D O 1
ATOM 7197 N N . LEU D 1 97 ? 50.38300 -10.42000 34.49500 1.000 71.05166 97 LEU D N 1
ATOM 7198 C CA . LEU D 1 97 ? 51.42900 -9.63400 35.12300 1.000 65.28254 97 LEU D CA 1
ATOM 7199 C C . LEU D 1 97 ? 52.03500 -8.67400 34.11500 1.000 60.49286 97 LEU D C 1
ATOM 7200 O O . LEU D 1 97 ? 52.03400 -8.92900 32.91000 1.000 54.82128 97 LEU D O 1
ATOM 7216 N N . ALA D 1 98 ? 52.55200 -7.56100 34.62200 1.000 64.72702 98 ALA D N 1
ATOM 7217 C CA . ALA D 1 98 ? 53.20700 -6.58800 33.76500 1.000 68.20295 98 ALA D CA 1
ATOM 7218 C C . ALA D 1 98 ? 54.12400 -5.72200 34.60900 1.000 69.70865 98 ALA D C 1
ATOM 7219 O O . ALA D 1 98 ? 54.03200 -5.69800 35.83700 1.000 65.82490 98 ALA D O 1
ATOM 7223 N N . ALA D 1 99 ? 55.01500 -5.01500 33.92600 1.000 79.95765 99 ALA D N 1
ATOM 7224 C CA . ALA D 1 99 ? 55.88800 -4.03800 34.56000 1.000 81.62992 99 ALA D CA 1
ATOM 7225 C C . ALA D 1 99 ? 55.24000 -2.66300 34.46200 1.000 80.09840 99 ALA D C 1
ATOM 7226 O O . ALA D 1 99 ? 55.05600 -2.13500 33.36000 1.000 75.62524 99 ALA D O 1
ATOM 7233 N N . GLY D 1 100 ? 54.89000 -2.09000 35.60900 1.000 71.92356 100 GLY D N 1
ATOM 7234 C CA . GLY D 1 100 ? 54.27300 -0.78900 35.65100 1.000 71.71205 100 GLY D CA 1
ATOM 7235 C C . GLY D 1 100 ? 53.90600 -0.36400 37.05700 1.000 67.11886 100 GLY D C 1
ATOM 7236 O O . GLY D 1 100 ? 53.81100 -1.18100 37.97600 1.000 61.99347 100 GLY D O 1
ATOM 7240 N N . PRO D 1 101 ? 53.68800 0.93400 37.25000 1.000 63.50706 101 PRO D N 1
ATOM 7241 C CA . PRO D 1 101 ? 53.37300 1.42900 38.59000 1.000 63.71694 101 PRO D CA 1
ATOM 7242 C C . PRO D 1 101 ? 52.04200 0.89100 39.08400 1.000 65.59828 101 PRO D C 1
ATOM 7243 O O . PRO D 1 101 ? 51.11700 0.64700 38.30900 1.000 61.61337 101 PRO D O 1
ATOM 7254 N N . ALA D 1 102 ? 51.96200 0.69500 40.39600 1.000 64.88911 102 ALA D N 1
ATOM 7255 C CA . ALA D 1 102 ? 50.73300 0.25900 41.03900 1.000 59.86037 102 ALA D CA 1
ATOM 7256 C C . ALA D 1 102 ? 50.91900 0.34300 42.54300 1.000 63.03897 102 ALA D C 1
ATOM 7257 O O . ALA D 1 102 ? 51.95500 -0.07000 43.06200 1.000 67.56460 102 ALA D O 1
ATOM 7264 N N . GLU D 1 103 ? 49.91300 0.87300 43.23200 1.000 69.93165 103 GLU D N 1
ATOM 7265 C CA . GLU D 1 103 ? 49.92300 0.96900 44.68300 1.000 69.46847 103 GLU D CA 1
ATOM 7266 C C . GLU D 1 103 ? 48.52100 0.67200 45.19200 1.000 64.53973 103 GLU D C 1
ATOM 7267 O O . GLU D 1 103 ? 47.60300 0.39100 44.41700 1.000 66.24056 103 GLU D O 1
ATOM 7279 N N . ALA D 1 104 ? 48.36000 0.73800 46.50900 1.000 71.33032 104 ALA D N 1
ATOM 7280 C CA . ALA D 1 104 ? 47.05700 0.50800 47.11200 1.000 73.95175 104 ALA D CA 1
ATOM 7281 C C . ALA D 1 104 ? 46.04100 1.50500 46.57600 1.000 64.61964 104 ALA D C 1
ATOM 7282 O O . ALA D 1 104 ? 46.33400 2.69200 46.40800 1.000 66.25804 104 ALA D O 1
ATOM 7289 N N . GLY D 1 105 ? 44.83600 1.01300 46.31000 1.000 72.76047 105 GLY D N 1
ATOM 7290 C CA . GLY D 1 105 ? 43.78000 1.81200 45.74500 1.000 68.84396 105 GLY D CA 1
ATOM 7291 C C . GLY D 1 105 ? 43.66500 1.72900 44.24100 1.000 64.38619 105 GLY D C 1
ATOM 7292 O O . GLY D 1 105 ? 42.61000 2.06700 43.69500 1.000 71.59767 105 GLY D O 1
ATOM 7296 N N . ASP D 1 106 ? 44.71400 1.27800 43.55500 1.000 60.09715 106 ASP D N 1
ATOM 7297 C CA . ASP D 1 106 ? 44.66600 1.15500 42.10700 1.000 65.26841 106 ASP D CA 1
ATOM 7298 C C . ASP D 1 106 ? 43.80100 -0.00800 41.65200 1.000 71.03291 106 ASP D C 1
ATOM 7299 O O . ASP D 1 106 ? 43.57100 -0.15100 40.44800 1.000 69.49620 106 ASP D O 1
ATOM 7308 N N . ALA D 1 107 ? 43.33100 -0.84300 42.57600 1.000 75.34161 107 ALA D N 1
ATOM 7309 C CA . ALA D 1 107 ? 42.40700 -1.91000 42.22400 1.000 63.90231 107 ALA D CA 1
ATOM 7310 C C . ALA D 1 107 ? 41.15000 -1.32900 41.59600 1.000 61.21079 107 ALA D C 1
ATOM 7311 O O . ALA D 1 107 ? 40.57700 -0.36200 42.10300 1.000 64.42478 107 ALA D O 1
ATOM 7318 N N . GLY D 1 108 ? 40.71700 -1.93400 40.49800 1.000 61.47724 108 GLY D N 1
ATOM 7319 C CA . GLY D 1 108 ? 39.61200 -1.44400 39.71400 1.000 65.48663 108 GLY D CA 1
ATOM 7320 C C . GLY D 1 108 ? 40.02400 -0.73200 38.44600 1.000 55.86042 108 GLY D C 1
ATOM 7321 O O . GLY D 1 108 ? 39.19300 -0.55600 37.55200 1.000 55.81051 108 GLY D O 1
ATOM 7325 N N . GLY D 1 109 ? 41.28700 -0.33000 38.34500 1.000 58.91902 109 GLY D N 1
ATOM 7326 C CA . GLY D 1 109 ? 41.75000 0.30100 37.12400 1.000 63.48440 109 GLY D CA 1
ATOM 7327 C C . GLY D 1 109 ? 41.57300 -0.62300 35.93400 1.000 61.11010 109 GLY D C 1
ATOM 7328 O O . GLY D 1 109 ? 41.75000 -1.83800 36.03200 1.000 68.09923 109 GLY D O 1
ATOM 7332 N N . LEU D 1 110 ? 41.22400 -0.03500 34.79900 1.000 60.65842 110 LEU D N 1
ATOM 7333 C CA . LEU D 1 110 ? 40.90400 -0.80200 33.61100 1.000 56.70764 110 LEU D CA 1
ATOM 7334 C C . LEU D 1 110 ? 42.14300 -1.03300 32.76300 1.000 60.19035 110 LEU D C 1
ATOM 7335 O O . LEU D 1 110 ? 42.99000 -0.14600 32.62400 1.000 64.05398 110 LEU D O 1
ATOM 7351 N N . LEU D 1 111 ? 42.24900 -2.25100 32.23500 1.000 66.45236 111 LEU D N 1
ATOM 7352 C CA . LEU D 1 111 ? 43.15900 -2.61200 31.15800 1.000 69.87111 111 LEU D CA 1
ATOM 7353 C C . LEU D 1 111 ? 42.33900 -2.76500 29.88900 1.000 60.31267 111 LEU D C 1
ATOM 7354 O O . LEU D 1 111 ? 41.32400 -3.46500 29.89200 1.000 60.85829 111 LEU D O 1
ATOM 7367 N N . VAL D 1 112 ? 42.76900 -2.12500 28.80600 1.000 59.73799 112 VAL D N 1
ATOM 7368 C CA . VAL D 1 112 ? 41.99300 -2.12300 27.57600 1.000 56.44373 112 VAL D CA 1
ATOM 7369 C C . VAL D 1 112 ? 42.90300 -2.30000 26.37000 1.000 62.07383 112 VAL D C 1
ATOM 7370 O O . VAL D 1 112 ? 44.12000 -2.09500 26.42800 1.000 73.75592 112 VAL D O 1
ATOM 7383 N N . CYS D 1 113 ? 42.26600 -2.68600 25.27400 1.000 54.06790 113 CYS D N 1
ATOM 7384 C CA . CYS D 1 113 ? 42.88300 -2.82600 23.96500 1.000 58.05659 113 CYS D CA 1
ATOM 7385 C C . CYS D 1 113 ? 41.83700 -2.42100 22.94100 1.000 58.82528 113 CYS D C 1
ATOM 7386 O O . CYS D 1 113 ? 40.68300 -2.15300 23.29600 1.000 58.40554 113 CYS D O 1
ATOM 7393 N N . PRO D 1 114 ? 42.20000 -2.36300 21.65900 1.000 55.22853 114 PRO D N 1
ATOM 7394 C CA . PRO D 1 114 ? 41.21900 -1.91800 20.65800 1.000 55.08620 114 PRO D CA 1
ATOM 7395 C C . PRO D 1 114 ? 39.95300 -2.74900 20.64500 1.000 62.01912 114 PRO D C 1
ATOM 7396 O O . PRO D 1 114 ? 38.90400 -2.25900 20.21300 1.000 74.35042 114 PRO D O 1
ATOM 7407 N N . HIS D 1 115 ? 40.02200 -4.00100 21.10000 1.000 64.22065 115 HIS D N 1
ATOM 7408 C CA . HIS D 1 115 ? 38.84800 -4.86500 21.10100 1.000 55.00900 115 HIS D CA 1
ATOM 7409 C C . HIS D 1 115 ? 37.89400 -4.52200 22.23400 1.000 48.69084 115 HIS D C 1
ATOM 7410 O O . HIS D 1 115 ? 36.69200 -4.78300 22.13100 1.000 52.19192 115 HIS D O 1
ATOM 7424 N N . GLY D 1 116 ? 38.39900 -3.95600 23.31100 1.000 47.72723 116 GLY D N 1
ATOM 7425 C CA . GLY D 1 116 ? 37.58000 -3.64400 24.45600 1.000 53.03863 116 GLY D CA 1
ATOM 7426 C C . GLY D 1 116 ? 38.38300 -3.79700 25.73000 1.000 54.59143 116 GLY D C 1
ATOM 7427 O O . GLY D 1 116 ? 39.60400 -3.72300 25.71700 1.000 64.02719 116 GLY D O 1
ATOM 7431 N N . VAL D 1 117 ? 37.67000 -4.01800 26.82100 1.000 52.31997 117 VAL D N 1
ATOM 7432 C CA . VAL D 1 117 ? 38.30300 -4.17600 28.12300 1.000 51.77465 117 VAL D CA 1
ATOM 7433 C C . VAL D 1 117 ? 38.78300 -5.61100 28.27700 1.000 58.33575 117 VAL D C 1
ATOM 7434 O O . VAL D 1 117 ? 38.06700 -6.56200 27.94600 1.000 58.45478 117 VAL D O 1
ATOM 7447 N N . ILE D 1 118 ? 40.00200 -5.76800 28.77600 1.000 60.53835 118 ILE D N 1
ATOM 7448 C CA . ILE D 1 118 ? 40.60300 -7.07600 28.99500 1.000 60.11350 118 ILE D CA 1
ATOM 7449 C C . ILE D 1 118 ? 40.47900 -7.51000 30.44600 1.000 56.81964 118 ILE D C 1
ATOM 7450 O O . ILE D 1 118 ? 40.11400 -8.64800 30.73300 1.000 59.77464 118 ILE D O 1
ATOM 7466 N N . GLY D 1 119 ? 40.79100 -6.61600 31.37700 1.000 51.01774 119 GLY D N 1
ATOM 7467 C CA . GLY D 1 119 ? 40.80900 -6.99600 32.77200 1.000 49.67585 119 GLY D CA 1
ATOM 7468 C C . GLY D 1 119 ? 40.82700 -5.77800 33.66400 1.000 53.18537 119 GLY D C 1
ATOM 7469 O O . GLY D 1 119 ? 40.89000 -4.63800 33.20200 1.000 60.77224 119 GLY D O 1
ATOM 7473 N N . LEU D 1 120 ? 40.76600 -6.04700 34.96300 1.000 52.37105 120 LEU D N 1
ATOM 7474 C CA . LEU D 1 120 ? 40.80300 -5.03100 36.00000 1.000 54.41058 120 LEU D CA 1
ATOM 7475 C C . LEU D 1 120 ? 42.06500 -5.20800 36.82400 1.000 56.83917 120 LEU D C 1
ATOM 7476 O O . LEU D 1 120 ? 42.50300 -6.33400 37.06400 1.000 68.00282 120 LEU D O 1
ATOM 7492 N N . LEU D 1 121 ? 42.65100 -4.09800 37.25300 1.000 57.74071 121 LEU D N 1
ATOM 7493 C CA . LEU D 1 121 ? 43.81100 -4.17600 38.12500 1.000 61.22881 121 LEU D CA 1
ATOM 7494 C C . LEU D 1 121 ? 43.41200 -4.79600 39.45300 1.000 60.99599 121 LEU D C 1
ATOM 7495 O O . LEU D 1 121 ? 42.45000 -4.36000 40.08700 1.000 63.31253 121 LEU D O 1
ATOM 7507 N N . THR D 1 122 ? 44.15700 -5.81400 39.87700 1.000 61.96221 122 THR D N 1
ATOM 7508 C CA . THR D 1 122 ? 43.87400 -6.49500 41.12900 1.000 60.06068 122 THR D CA 1
ATOM 7509 C C . THR D 1 122 ? 45.01100 -6.45100 42.13200 1.000 69.25435 122 THR D C 1
ATOM 7510 O O . THR D 1 122 ? 44.75200 -6.62400 43.32600 1.000 64.75479 122 THR D O 1
ATOM 7521 N N . ALA D 1 123 ? 46.25000 -6.23500 41.70100 1.000 73.04042 123 ALA D N 1
ATOM 7522 C CA . ALA D 1 123 ? 47.34300 -6.22000 42.66100 1.000 66.48228 123 ALA D CA 1
ATOM 7523 C C . ALA D 1 123 ? 48.50500 -5.43000 42.09100 1.000 73.74520 123 ALA D C 1
ATOM 7524 O O . ALA D 1 123 ? 48.57100 -5.16600 40.89100 1.000 73.07657 123 ALA D O 1
ATOM 7531 N N . GLY D 1 124 ? 49.42800 -5.06200 42.97000 1.000 76.88430 124 GLY D N 1
ATOM 7532 C CA . GLY D 1 124 ? 50.58500 -4.30700 42.53100 1.000 76.10204 124 GLY D CA 1
ATOM 7533 C C . GLY D 1 124 ? 51.58200 -4.13200 43.65000 1.000 71.25994 124 GLY D C 1
ATOM 7534 O O . GLY D 1 124 ? 51.27400 -4.32300 44.82900 1.000 68.11762 124 GLY D O 1
ATOM 7538 N N . GLY D 1 125 ? 52.78700 -3.75100 43.25600 1.000 69.47365 125 GLY D N 1
ATOM 7539 C CA . GLY D 1 125 ? 53.84700 -3.50700 44.20800 1.000 77.90788 125 GLY D CA 1
ATOM 7540 C C . GLY D 1 125 ? 55.15700 -3.26100 43.50100 1.000 86.47066 125 GLY D C 1
ATOM 7541 O O . GLY D 1 125 ? 55.47500 -3.94100 42.52100 1.000 91.75793 125 GLY D O 1
ATOM 7545 N N . GLY D 1 126 ? 55.92100 -2.28300 43.97000 1.000 87.58988 126 GLY D N 1
ATOM 7546 C CA . GLY D 1 126 ? 57.17400 -1.96000 43.32200 1.000 86.36869 126 GLY D CA 1
ATOM 7547 C C . GLY D 1 126 ? 56.98800 -1.73300 41.83800 1.000 84.12997 126 GLY D C 1
ATOM 7548 O O . GLY D 1 126 ? 56.15200 -0.92600 41.42600 1.000 89.13806 126 GLY D O 1
ATOM 7552 N N . GLY D 1 127 ? 57.75200 -2.45500 41.02400 1.000 72.07779 127 GLY D N 1
ATOM 7553 C CA . GLY D 1 127 ? 57.65800 -2.34000 39.58600 1.000 77.43452 127 GLY D CA 1
ATOM 7554 C C . GLY D 1 127 ? 56.76500 -3.34900 38.90300 1.000 73.33520 127 GLY D C 1
ATOM 7555 O O . GLY D 1 127 ? 56.83800 -3.47900 37.67300 1.000 67.27502 127 GLY D O 1
ATOM 7559 N N . ILE D 1 128 ? 55.92400 -4.07200 39.63600 1.000 77.66459 128 ILE D N 1
ATOM 7560 C CA . ILE D 1 128 ? 55.06300 -5.09700 39.06100 1.000 79.09678 128 ILE D CA 1
ATOM 7561 C C . ILE D 1 128 ? 53.61000 -4.74200 39.33300 1.000 71.37491 128 ILE D C 1
ATOM 7562 O O . ILE D 1 128 ? 53.26700 -4.23900 40.41000 1.000 64.50662 128 ILE D O 1
ATOM 7578 N N . VAL D 1 129 ? 52.76300 -4.98200 38.33700 1.000 62.29036 129 VAL D N 1
ATOM 7579 C CA . VAL D 1 129 ? 51.32700 -4.78500 38.44100 1.000 66.17031 129 VAL D CA 1
ATOM 7580 C C . VAL D 1 129 ? 50.65100 -6.04500 37.92100 1.000 71.14233 129 VAL D C 1
ATOM 7581 O O . VAL D 1 129 ? 51.21400 -6.77800 37.10100 1.000 66.82420 129 VAL D O 1
ATOM 7594 N N . ALA D 1 130 ? 49.43700 -6.30300 38.40600 1.000 69.37340 130 ALA D N 1
ATOM 7595 C CA . ALA D 1 130 ? 48.71600 -7.52400 38.09400 1.000 60.87733 130 ALA D CA 1
ATOM 7596 C C . ALA D 1 130 ? 47.23700 -7.23100 37.89800 1.000 61.92969 130 ALA D C 1
ATOM 7597 O O . ALA D 1 130 ? 46.58700 -6.64000 38.76900 1.000 67.80564 130 ALA D O 1
ATOM 7604 N N . PHE D 1 131 ? 46.71800 -7.69500 36.76500 1.000 62.51276 131 PHE D N 1
ATOM 7605 C CA . PHE D 1 131 ? 45.34000 -7.52000 36.34200 1.000 62.47766 131 PHE D CA 1
ATOM 7606 C C . PHE D 1 131 ? 44.61100 -8.85700 36.39200 1.000 62.22043 131 PHE D C 1
ATOM 7607 O O . PHE D 1 131 ? 45.23000 -9.92100 36.40100 1.000 65.50689 131 PHE D O 1
ATOM 7624 N N . THR D 1 132 ? 43.28100 -8.79200 36.39700 1.000 75.27867 132 THR D N 1
ATOM 7625 C CA . THR D 1 132 ? 42.42000 -9.96700 36.33800 1.000 67.07474 132 THR D CA 1
ATOM 7626 C C . THR D 1 132 ? 41.77200 -10.03800 34.96400 1.000 61.64352 132 THR D C 1
ATOM 7627 O O . THR D 1 132 ? 40.94000 -9.19400 34.62300 1.000 63.30407 132 THR D O 1
ATOM 7638 N N . ASP D 1 133 ? 42.13800 -11.05000 34.18900 1.000 59.86160 133 ASP D N 1
ATOM 7639 C CA . ASP D 1 133 ? 41.55900 -11.22500 32.86900 1.000 57.54979 133 ASP D CA 1
ATOM 7640 C C . ASP D 1 133 ? 40.07900 -11.54800 32.99900 1.000 59.12591 133 ASP D C 1
ATOM 7641 O O . ASP D 1 133 ? 39.68700 -12.40200 33.79700 1.000 57.34440 133 ASP D O 1
ATOM 7650 N N . ILE D 1 134 ? 39.25700 -10.84800 32.22400 1.000 65.34151 134 ILE D N 1
ATOM 7651 C CA . ILE D 1 134 ? 37.81800 -11.06000 32.20200 1.000 60.93162 134 ILE D CA 1
ATOM 7652 C C . ILE D 1 134 ? 37.33000 -11.36500 30.79000 1.000 58.30745 134 ILE D C 1
ATOM 7653 O O . ILE D 1 134 ? 36.14100 -11.32100 30.52200 1.000 61.55211 134 ILE D O 1
ATOM 7669 N N . ARG D 1 135 ? 38.25200 -11.69100 29.88600 1.000 56.99357 135 ARG D N 1
ATOM 7670 C CA . ARG D 1 135 ? 37.88900 -11.87200 28.48900 1.000 66.13912 135 ARG D CA 1
ATOM 7671 C C . ARG D 1 135 ? 36.81000 -12.91300 28.24000 1.000 71.81662 135 ARG D C 1
ATOM 7672 O O . ARG D 1 135 ? 36.10700 -12.82800 27.23000 1.000 74.41601 135 ARG D O 1
ATOM 7693 N N . ASN D 1 136 ? 36.67200 -13.89600 29.12200 1.000 71.52943 136 ASN D N 1
ATOM 7694 C CA . ASN D 1 136 ? 35.77400 -15.02000 28.90400 1.000 80.69866 136 ASN D CA 1
ATOM 7695 C C . ASN D 1 136 ? 34.54700 -14.95000 29.80700 1.000 76.79918 136 ASN D C 1
ATOM 7696 O O . ASN D 1 136 ? 33.97600 -15.97800 30.17200 1.000 71.49679 136 ASN D O 1
ATOM 7707 N N . LEU D 1 137 ? 34.12800 -13.74400 30.16000 1.000 75.65815 137 LEU D N 1
ATOM 7708 C CA . LEU D 1 137 ? 32.99700 -13.52400 31.04400 1.000 67.79413 137 LEU D CA 1
ATOM 7709 C C . LEU D 1 137 ? 31.84700 -12.97900 30.20700 1.000 77.10031 137 LEU D C 1
ATOM 7710 O O . LEU D 1 137 ? 32.04600 -12.36800 29.15700 1.000 76.55598 137 LEU D O 1
ATOM 7726 N N . LEU D 1 138 ? 30.63200 -13.21800 30.69400 1.000 80.02670 138 LEU D N 1
ATOM 7727 C CA . LEU D 1 138 ? 29.41100 -12.68100 30.09700 1.000 72.77038 138 LEU D CA 1
ATOM 7728 C C . LEU D 1 138 ? 29.31300 -13.04200 28.61500 1.000 79.11017 138 LEU D C 1
ATOM 7729 O O . LEU D 1 138 ? 29.22600 -12.18300 27.73900 1.000 76.16269 138 LEU D O 1
ATOM 7745 N N . TRP D 1 139 ? 29.32100 -14.34400 28.34900 1.000 82.00261 139 TRP D N 1
ATOM 7746 C CA . TRP D 1 139 ? 29.06300 -14.80800 26.99400 1.000 80.30027 139 TRP D CA 1
ATOM 7747 C C . TRP D 1 139 ? 27.57300 -14.78900 26.68900 1.000 84.08202 139 TRP D C 1
ATOM 7748 O O . TRP D 1 139 ? 27.15000 -14.24000 25.66800 1.000 93.91759 139 TRP D O 1
ATOM 7769 N N . LEU D 1 140 ? 26.75900 -15.34900 27.57700 1.000 77.47610 140 LEU D N 1
ATOM 7770 C CA . LEU D 1 140 ? 25.32600 -15.42800 27.33100 1.000 82.06417 140 LEU D CA 1
ATOM 7771 C C . LEU D 1 140 ? 24.68400 -14.05500 27.48200 1.000 91.21192 140 LEU D C 1
ATOM 7772 O O . LEU D 1 140 ? 23.88700 -13.83000 28.39800 1.000 94.91272 140 LEU D O 1
ATOM 7776 N N . ASP D 1 141 ? 25.02500 -13.13600 26.58200 1.000 95.21916 141 ASP D N 1
ATOM 7777 C CA . ASP D 1 141 ? 24.48500 -11.78300 26.61100 1.000 89.89132 141 ASP D CA 1
ATOM 7778 C C . ASP D 1 141 ? 24.82000 -11.08900 25.30300 1.000 87.59912 141 ASP D C 1
ATOM 7779 O O . ASP D 1 141 ? 25.94300 -11.21100 24.80600 1.000 87.24473 141 ASP D O 1
ATOM 7788 N N . THR D 1 142 ? 23.85500 -10.35800 24.76000 1.000 87.16789 142 THR D N 1
ATOM 7789 C CA . THR D 1 142 ? 24.05300 -9.63100 23.51400 1.000 92.14848 142 THR D CA 1
ATOM 7790 C C . THR D 1 142 ? 22.73500 -9.03600 23.03600 1.000 94.82556 142 THR D C 1
ATOM 7791 O O . THR D 1 142 ? 22.06800 -8.30900 23.76900 1.000 89.64557 142 THR D O 1
ATOM 7802 N N . GLY E 1 1 ? 41.50000 40.41500 48.22400 1.000 73.95725 1 GLY E N 1
ATOM 7803 C CA . GLY E 1 1 ? 40.66600 40.97000 47.12000 1.000 70.77838 1 GLY E CA 1
ATOM 7804 C C . GLY E 1 1 ? 41.47900 41.21100 45.86800 1.000 66.61666 1 GLY E C 1
ATOM 7805 O O . GLY E 1 1 ? 41.43800 40.41200 44.94100 1.000 78.56413 1 GLY E O 1
ATOM 7811 N N . PRO E 1 2 ? 42.21700 42.32100 45.82600 1.000 60.48188 2 PRO E N 1
ATOM 7812 C CA . PRO E 1 2 ? 43.14800 42.52900 44.71200 1.000 56.31781 2 PRO E CA 1
ATOM 7813 C C . PRO E 1 2 ? 44.26900 41.51100 44.67200 1.000 61.44109 2 PRO E C 1
ATOM 7814 O O . PRO E 1 2 ? 44.89500 41.34900 43.61900 1.000 55.12427 2 PRO E O 1
ATOM 7825 N N . GLY E 1 3 ? 44.54900 40.83400 45.78100 1.000 64.14176 3 GLY E N 1
ATOM 7826 C CA . GLY E 1 3 ? 45.53600 39.77800 45.80200 1.000 57.46279 3 GLY E CA 1
ATOM 7827 C C . GLY E 1 3 ? 46.95200 40.20800 46.10100 1.000 57.46593 3 GLY E C 1
ATOM 7828 O O . GLY E 1 3 ? 47.87400 39.41800 45.87600 1.000 55.43925 3 GLY E O 1
ATOM 7832 N N . PHE E 1 4 ? 47.16700 41.43600 46.57500 1.000 60.81693 4 PHE E N 1
ATOM 7833 C CA . PHE E 1 4 ? 48.51700 41.86800 46.91500 1.000 54.69868 4 PHE E CA 1
ATOM 7834 C C . PHE E 1 4 ? 48.63300 42.68800 48.19000 1.000 60.83101 4 PHE E C 1
ATOM 7835 O O . PHE E 1 4 ? 49.75100 42.83500 48.68800 1.000 68.31044 4 PHE E O 1
ATOM 7845 N N . GLY E 1 5 ? 47.55200 43.22000 48.74200 1.000 58.68990 5 GLY E N 1
ATOM 7846 C CA . GLY E 1 5 ? 47.68300 44.16400 49.83500 1.000 58.95705 5 GLY E CA 1
ATOM 7847 C C . GLY E 1 5 ? 47.83900 43.54000 51.20500 1.000 50.46608 5 GLY E C 1
ATOM 7848 O O . GLY E 1 5 ? 47.41300 44.12200 52.20400 1.000 54.56985 5 GLY E O 1
ATOM 7852 N N . GLY E 1 6 ? 48.45100 42.37000 51.27600 1.000 52.89768 6 GLY E N 1
ATOM 7853 C CA . GLY E 1 6 ? 48.53100 41.64900 52.52700 1.000 48.28562 6 GLY E CA 1
ATOM 7854 C C . GLY E 1 6 ? 47.28400 40.83900 52.81000 1.000 51.61153 6 GLY E C 1
ATOM 7855 O O . GLY E 1 6 ? 46.31200 40.82700 52.05400 1.000 56.18379 6 GLY E O 1
ATOM 7859 N N . VAL E 1 7 ? 47.31600 40.15200 53.94700 1.000 45.98811 7 VAL E N 1
ATOM 7860 C CA . VAL E 1 7 ? 46.27300 39.21700 54.34400 1.000 39.86732 7 VAL E CA 1
ATOM 7861 C C . VAL E 1 7 ? 45.51800 39.81200 55.52000 1.000 43.64623 7 VAL E C 1
ATOM 7862 O O . VAL E 1 7 ? 46.13100 40.25800 56.49500 1.000 46.85645 7 VAL E O 1
ATOM 7875 N N . PHE E 1 8 ? 44.19100 39.81100 55.43100 1.000 49.02264 8 PHE E N 1
ATOM 7876 C CA . PHE E 1 8 ? 43.32600 40.48300 56.39300 1.000 42.20809 8 PHE E CA 1
ATOM 7877 C C . PHE E 1 8 ? 42.47700 39.45100 57.11600 1.000 48.27923 8 PHE E C 1
ATOM 7878 O O . PHE E 1 8 ? 41.50000 38.94300 56.56100 1.000 53.52799 8 PHE E O 1
ATOM 7895 N N . VAL E 1 9 ? 42.83500 39.17000 58.36500 1.000 44.55907 9 VAL E N 1
ATOM 7896 C CA . VAL E 1 9 ? 42.20600 38.12700 59.16000 1.000 48.95735 9 VAL E CA 1
ATOM 7897 C C . VAL E 1 9 ? 41.61900 38.76400 60.40900 1.000 49.48360 9 VAL E C 1
ATOM 7898 O O . VAL E 1 9 ? 42.34700 39.37600 61.19700 1.000 47.09943 9 VAL E O 1
ATOM 7911 N N . GLY E 1 10 ? 40.31900 38.60600 60.59700 1.000 54.17257 10 GLY E N 1
ATOM 7912 C CA . GLY E 1 10 ? 39.67200 39.16600 61.77000 1.000 55.26898 10 GLY E CA 1
ATOM 7913 C C . GLY E 1 10 ? 39.85600 40.66600 61.81300 1.000 53.69934 10 GLY E C 1
ATOM 7914 O O . GLY E 1 10 ? 39.50800 41.38600 60.87100 1.000 50.15986 10 GLY E O 1
ATOM 7918 N N . SER E 1 11 ? 40.40700 41.15800 62.91600 1.000 49.77099 11 SER E N 1
ATOM 7919 C CA . SER E 1 11 ? 40.78200 42.55800 63.05300 1.000 52.55395 11 SER E CA 1
ATOM 7920 C C . SER E 1 11 ? 42.29600 42.70000 63.00400 1.000 48.30520 11 SER E C 1
ATOM 7921 O O . SER E 1 11 ? 42.88700 43.48600 63.73700 1.000 50.66679 11 SER E O 1
ATOM 7929 N N . PHE E 1 12 ? 42.93600 41.94100 62.11900 1.000 49.72454 12 PHE E N 1
ATOM 7930 C CA . PHE E 1 12 ? 44.38200 41.96200 61.98800 1.000 43.69056 12 PHE E CA 1
ATOM 7931 C C . PHE E 1 12 ? 44.77100 42.03300 60.52300 1.000 41.28865 12 PHE E C 1
ATOM 7932 O O . PHE E 1 12 ? 43.95800 41.81700 59.62700 1.000 47.93563 12 PHE E O 1
ATOM 7949 N N . LYS E 1 13 ? 46.03900 42.35500 60.30200 1.000 52.33921 13 LYS E N 1
ATOM 7950 C CA . LYS E 1 13 ? 46.63400 42.43500 58.98000 1.000 51.44680 13 LYS E CA 1
ATOM 7951 C C . LYS E 1 13 ? 47.99200 41.75400 59.03100 1.000 56.45992 13 LYS E C 1
ATOM 7952 O O . LYS E 1 13 ? 48.81700 42.06500 59.89900 1.000 47.51782 13 LYS E O 1
ATOM 7971 N N . ILE E 1 14 ? 48.20300 40.81200 58.11700 1.000 52.01385 14 ILE E N 1
ATOM 7972 C CA . ILE E 1 14 ? 49.45800 40.08900 57.97600 1.000 45.53351 14 ILE E CA 1
ATOM 7973 C C . ILE E 1 14 ? 50.12500 40.63900 56.72800 1.000 43.15651 14 ILE E C 1
ATOM 7974 O O . ILE E 1 14 ? 49.48500 40.75100 55.67900 1.000 42.90337 14 ILE E O 1
ATOM 7990 N N . ILE E 1 15 ? 51.39800 41.00000 56.84200 1.000 41.02382 15 ILE E N 1
ATOM 7991 C CA . ILE E 1 15 ? 52.11900 41.63000 55.74100 1.000 42.98926 15 ILE E CA 1
ATOM 7992 C C . ILE E 1 15 ? 53.59000 41.24900 55.80300 1.000 42.73087 15 ILE E C 1
ATOM 7993 O O . ILE E 1 15 ? 54.05100 40.61500 56.74400 1.000 46.65680 15 ILE E O 1
ATOM 8009 N N . ASN E 1 16 ? 54.32000 41.62000 54.75900 1.000 48.36204 16 ASN E N 1
ATOM 8010 C CA . ASN E 1 16 ? 55.75500 41.40200 54.72800 1.000 49.22872 16 ASN E CA 1
ATOM 8011 C C . ASN E 1 16 ? 56.41900 42.41300 55.64900 1.000 49.39356 16 ASN E C 1
ATOM 8012 O O . ASN E 1 16 ? 55.93000 43.52600 55.84200 1.000 57.00338 16 ASN E O 1
ATOM 8022 N N . TYR E 1 17 ? 57.54900 42.01400 56.22600 1.000 50.38890 17 TYR E N 1
ATOM 8023 C CA . TYR E 1 17 ? 58.25400 42.90400 57.14000 1.000 57.17476 17 TYR E CA 1
ATOM 8024 C C . TYR E 1 17 ? 58.78300 44.13300 56.41300 1.000 58.66981 17 TYR E C 1
ATOM 8025 O O . TYR E 1 17 ? 58.66100 45.25800 56.90800 1.000 73.48123 17 TYR E O 1
ATOM 8043 N N . HIS E 1 18 ? 59.36600 43.94500 55.22900 1.000 55.32722 18 HIS E N 1
ATOM 8044 C CA . HIS E 1 18 ? 60.01300 45.06500 54.56000 1.000 55.46951 18 HIS E CA 1
ATOM 8045 C C . HIS E 1 18 ? 59.02700 46.05900 53.96600 1.000 58.16302 18 HIS E C 1
ATOM 8046 O O . HIS E 1 18 ? 59.45200 47.12600 53.51900 1.000 68.56936 18 HIS E O 1
ATOM 8060 N N . LEU E 1 19 ? 57.73800 45.74200 53.94100 1.000 57.10976 19 LEU E N 1
ATOM 8061 C CA . LEU E 1 19 ? 56.72100 46.64700 53.42800 1.000 46.68782 19 LEU E CA 1
ATOM 8062 C C . LEU E 1 19 ? 55.90500 47.29800 54.53000 1.000 50.11536 19 LEU E C 1
ATOM 8063 O O . LEU E 1 19 ? 55.02400 48.10600 54.23300 1.000 47.00776 19 LEU E O 1
ATOM 8069 N N . ALA E 1 20 ? 56.18100 46.97500 55.78700 1.000 55.60222 20 ALA E N 1
ATOM 8070 C CA . ALA E 1 20 ? 55.38300 47.46600 56.89600 1.000 51.93687 20 ALA E CA 1
ATOM 8071 C C . ALA E 1 20 ? 55.88500 48.82000 57.37400 1.000 54.52904 20 ALA E C 1
ATOM 8072 O O . ALA E 1 20 ? 57.08100 49.11400 57.34300 1.000 61.05944 20 ALA E O 1
ATOM 8079 N N . THR E 1 21 ? 54.95000 49.64400 57.82300 1.000 54.03843 21 THR E N 1
ATOM 8080 C CA . THR E 1 21 ? 55.29100 50.93600 58.38000 1.000 40.77072 21 THR E CA 1
ATOM 8081 C C . THR E 1 21 ? 55.74100 50.78700 59.82700 1.000 46.34202 21 THR E C 1
ATOM 8082 O O . THR E 1 21 ? 55.47200 49.78500 60.49100 1.000 54.41397 21 THR E O 1
ATOM 8093 N N . ILE E 1 22 ? 56.43900 51.81100 60.31300 1.000 45.68475 22 ILE E N 1
ATOM 8094 C CA . ILE E 1 22 ? 56.82400 51.83300 61.71900 1.000 43.35973 22 ILE E CA 1
ATOM 8095 C C . ILE E 1 22 ? 55.58600 51.83900 62.60100 1.000 41.26519 22 ILE E C 1
ATOM 8096 O O . ILE E 1 22 ? 55.56700 51.22600 63.67200 1.000 45.09342 22 ILE E O 1
ATOM 8112 N N . GLU E 1 23 ? 54.53900 52.54400 62.17900 1.000 42.15075 23 GLU E N 1
ATOM 8113 C CA . GLU E 1 23 ? 53.32000 52.59100 62.97500 1.000 47.87402 23 GLU E CA 1
ATOM 8114 C C . GLU E 1 23 ? 52.68800 51.21200 63.09200 1.000 51.19821 23 GLU E C 1
ATOM 8115 O O . GLU E 1 23 ? 52.23400 50.81700 64.17000 1.000 58.78327 23 GLU E O 1
ATOM 8119 N N . GLU E 1 24 ? 52.63800 50.46800 61.98900 1.000 52.26165 24 GLU E N 1
ATOM 8120 C CA . GLU E 1 24 ? 52.14200 49.10000 62.05100 1.000 49.52170 24 GLU E CA 1
ATOM 8121 C C . GLU E 1 24 ? 53.04300 48.23800 62.92200 1.000 47.92142 24 GLU E C 1
ATOM 8122 O O . GLU E 1 24 ? 52.56200 47.40800 63.70000 1.000 52.98240 24 GLU E O 1
ATOM 8134 N N . ARG E 1 25 ? 54.35600 48.43000 62.80600 1.000 50.71329 25 ARG E N 1
ATOM 8135 C CA . ARG E 1 25 ? 55.30500 47.64600 63.58600 1.000 48.92484 25 ARG E CA 1
ATOM 8136 C C . ARG E 1 25 ? 55.11000 47.86300 65.08300 1.000 46.23524 25 ARG E C 1
ATOM 8137 O O . ARG E 1 25 ? 55.15200 46.91000 65.86700 1.000 49.94933 25 ARG E O 1
ATOM 8158 N N . GLN E 1 26 ? 54.88500 49.11100 65.49500 1.000 45.48762 26 GLN E N 1
ATOM 8159 C CA . GLN E 1 26 ? 54.86600 49.44700 66.91500 1.000 45.48954 26 GLN E CA 1
ATOM 8160 C C . GLN E 1 26 ? 53.71300 48.78400 67.65200 1.000 55.99849 26 GLN E C 1
ATOM 8161 O O . GLN E 1 26 ? 53.81000 48.55400 68.86000 1.000 59.57102 26 GLN E O 1
ATOM 8165 N N . SER E 1 27 ? 52.60900 48.50800 66.96800 1.000 58.57286 27 SER E N 1
ATOM 8166 C CA . SER E 1 27 ? 51.49400 47.78800 67.55900 1.000 57.07118 27 SER E CA 1
ATOM 8167 C C . SER E 1 27 ? 51.52700 46.30500 67.23400 1.000 57.42595 27 SER E C 1
ATOM 8168 O O . SER E 1 27 ? 50.60400 45.58200 67.61100 1.000 56.42694 27 SER E O 1
ATOM 8176 N N . ALA E 1 28 ? 52.57200 45.84000 66.56000 1.000 61.34359 28 ALA E N 1
ATOM 8177 C CA . ALA E 1 28 ? 52.57900 44.48800 66.02700 1.000 47.74099 28 ALA E CA 1
ATOM 8178 C C . ALA E 1 28 ? 52.40000 43.46000 67.13300 1.000 50.24511 28 ALA E C 1
ATOM 8179 O O . ALA E 1 28 ? 53.14700 43.44100 68.11200 1.000 48.22354 28 ALA E O 1
ATOM 8186 N N . ILE E 1 29 ? 51.40300 42.59500 66.96000 1.000 58.98212 29 ILE E N 1
ATOM 8187 C CA . ILE E 1 29 ? 51.21900 41.48000 67.87700 1.000 52.59024 29 ILE E CA 1
ATOM 8188 C C . ILE E 1 29 ? 52.20100 40.36500 67.56500 1.000 43.08885 29 ILE E C 1
ATOM 8189 O O . ILE E 1 29 ? 52.61200 39.63300 68.46700 1.000 46.29995 29 ILE E O 1
ATOM 8193 N N . TYR E 1 30 ? 52.58900 40.20400 66.30200 1.000 40.87490 30 TYR E N 1
ATOM 8194 C CA . TYR E 1 30 ? 53.57300 39.19100 65.94800 1.000 38.93750 30 TYR E CA 1
ATOM 8195 C C . TYR E 1 30 ? 54.54000 39.75600 64.92500 1.000 39.12706 30 TYR E C 1
ATOM 8196 O O . TYR E 1 30 ? 54.14100 40.50700 64.03800 1.000 44.81670 30 TYR E O 1
ATOM 8214 N N . VAL E 1 31 ? 55.80700 39.39100 65.05300 1.000 43.13884 31 VAL E N 1
ATOM 8215 C CA . VAL E 1 31 ? 56.84200 39.85300 64.13800 1.000 43.01019 31 VAL E CA 1
ATOM 8216 C C . VAL E 1 31 ? 57.85900 38.74000 63.97100 1.000 39.97972 31 VAL E C 1
ATOM 8217 O O . VAL E 1 31 ? 58.29200 38.13500 64.95400 1.000 36.82658 31 VAL E O 1
ATOM 8230 N N . ASP E 1 32 ? 58.23600 38.45900 62.72900 1.000 37.49508 32 ASP E N 1
ATOM 8231 C CA . ASP E 1 32 ? 59.37100 37.59800 62.43400 1.000 48.42406 32 ASP E CA 1
ATOM 8232 C C . ASP E 1 32 ? 60.15500 38.22300 61.29500 1.000 47.77566 32 ASP E C 1
ATOM 8233 O O . ASP E 1 32 ? 59.64500 38.35300 60.17700 1.000 48.44241 32 ASP E O 1
ATOM 8242 N N . TRP E 1 33 ? 61.38500 38.62000 61.59800 1.000 54.15476 33 TRP E N 1
ATOM 8243 C CA . TRP E 1 33 ? 62.25700 39.22400 60.60400 1.000 54.00164 33 TRP E CA 1
ATOM 8244 C C . TRP E 1 33 ? 62.74800 38.18700 59.60500 1.000 50.19676 33 TRP E C 1
ATOM 8245 O O . TRP E 1 33 ? 62.74000 38.43100 58.39600 1.000 50.68157 33 TRP E O 1
ATOM 8266 N N . GLN E 1 34 ? 63.15700 37.01400 60.09300 1.000 57.20466 34 GLN E N 1
ATOM 8267 C CA . GLN E 1 34 ? 63.69500 35.98300 59.21000 1.000 55.70361 34 GLN E CA 1
ATOM 8268 C C . GLN E 1 34 ? 62.65500 35.51100 58.20500 1.000 56.40227 34 GLN E C 1
ATOM 8269 O O . GLN E 1 34 ? 62.97900 35.24400 57.04500 1.000 55.02901 34 GLN E O 1
ATOM 8283 N N . SER E 1 35 ? 61.40900 35.37400 58.64000 1.000 61.72648 35 SER E N 1
ATOM 8284 C CA . SER E 1 35 ? 60.33200 34.97500 57.75100 1.000 52.91905 35 SER E CA 1
ATOM 8285 C C . SER E 1 35 ? 59.77600 36.13500 56.94200 1.000 54.46140 35 SER E C 1
ATOM 8286 O O . SER E 1 35 ? 58.95400 35.90500 56.05200 1.000 70.00175 35 SER E O 1
ATOM 8294 N N . ASP E 1 36 ? 60.19300 37.36700 57.22300 1.000 48.89627 36 ASP E N 1
ATOM 8295 C CA . ASP E 1 36 ? 59.67400 38.54100 56.53300 1.000 49.64552 36 ASP E CA 1
ATOM 8296 C C . ASP E 1 36 ? 58.15800 38.63900 56.71000 1.000 50.00513 36 ASP E C 1
ATOM 8297 O O . ASP E 1 36 ? 57.39100 38.61900 55.74900 1.000 44.37805 36 ASP E O 1
ATOM 8306 N N . VAL E 1 37 ? 57.72800 38.74500 57.96500 1.000 49.48006 37 VAL E N 1
ATOM 8307 C CA . VAL E 1 37 ? 56.29800 38.75900 58.25000 1.000 47.64296 37 VAL E CA 1
ATOM 8308 C C . VAL E 1 37 ? 56.02300 39.58000 59.50300 1.000 44.49873 37 VAL E C 1
ATOM 8309 O O . VAL E 1 37 ? 56.79300 39.55800 60.46500 1.000 41.46309 37 VAL E O 1
ATOM 8322 N N . LEU E 1 38 ? 54.91800 40.31900 59.46300 1.000 48.34150 38 LEU E N 1
ATOM 8323 C CA . LEU E 1 38 ? 54.32600 40.98500 60.61200 1.000 48.05217 38 LEU E CA 1
ATOM 8324 C C . LEU E 1 38 ? 52.84300 40.68200 60.65800 1.000 39.23682 38 LEU E C 1
ATOM 8325 O O . LEU E 1 38 ? 52.19800 40.46500 59.62900 1.000 46.29285 38 LEU E O 1
ATOM 8341 N N . VAL E 1 39 ? 52.31200 40.70900 61.87400 1.000 37.04741 39 VAL E N 1
ATOM 8342 C CA . VAL E 1 39 ? 50.88600 40.64600 62.13600 1.000 46.52743 39 VAL E CA 1
ATOM 8343 C C . VAL E 1 39 ? 50.57200 41.79100 63.08300 1.000 44.76911 39 VAL E C 1
ATOM 8344 O O . VAL E 1 39 ? 51.06700 41.81100 64.22000 1.000 48.49267 39 VAL E O 1
ATOM 8357 N N . THR E 1 40 ? 49.75400 42.73500 62.61800 1.000 39.34103 40 THR E N 1
ATOM 8358 C CA . THR E 1 40 ? 49.43700 43.94700 63.35700 1.000 51.82039 40 THR E CA 1
ATOM 8359 C C . THR E 1 40 ? 47.93500 44.20100 63.34200 1.000 54.21597 40 THR E C 1
ATOM 8360 O O . THR E 1 40 ? 47.27200 43.91800 62.34500 1.000 50.37115 40 THR E O 1
ATOM 8371 N N . PRO E 1 41 ? 47.37300 44.75300 64.41400 1.000 55.87208 41 PRO E N 1
ATOM 8372 C CA . PRO E 1 41 ? 45.92400 44.97100 64.44600 1.000 49.01560 41 PRO E CA 1
ATOM 8373 C C . PRO E 1 41 ? 45.47400 46.03700 63.46100 1.000 54.70215 41 PRO E C 1
ATOM 8374 O O . PRO E 1 41 ? 46.21900 46.95200 63.10900 1.000 57.99202 41 PRO E O 1
ATOM 8385 N N . ILE E 1 42 ? 44.22500 45.90700 63.02500 1.000 51.90309 42 ILE E N 1
ATOM 8386 C CA . ILE E 1 42 ? 43.58800 46.85700 62.12100 1.000 54.17232 42 ILE E CA 1
ATOM 8387 C C . ILE E 1 42 ? 42.08900 46.83600 62.38900 1.000 67.90717 42 ILE E C 1
ATOM 8388 O O . ILE E 1 42 ? 41.49600 45.76800 62.55800 1.000 66.65175 42 ILE E O 1
ATOM 8404 N N . ALA E 1 43 ? 41.47200 48.01700 62.41500 1.000 59.07120 43 ALA E N 1
ATOM 8405 C CA . ALA E 1 43 ? 40.10000 48.16500 62.89800 1.000 61.64790 43 ALA E CA 1
ATOM 8406 C C . ALA E 1 43 ? 39.07500 47.91700 61.78800 1.000 68.46639 43 ALA E C 1
ATOM 8407 O O . ALA E 1 43 ? 38.28900 48.78400 61.41900 1.000 78.31740 43 ALA E O 1
ATOM 8414 N N . ALA E 1 44 ? 39.07700 46.69200 61.27000 1.000 64.08319 44 ALA E N 1
ATOM 8415 C CA . ALA E 1 44 ? 38.10200 46.29700 60.26500 1.000 61.54879 44 ALA E CA 1
ATOM 8416 C C . ALA E 1 44 ? 37.99500 44.78300 60.24800 1.000 67.53378 44 ALA E C 1
ATOM 8417 O O . ALA E 1 44 ? 38.88900 44.07600 60.71300 1.000 72.25198 44 ALA E O 1
ATOM 8424 N N . HIS E 1 45 ? 36.89300 44.29100 59.69000 1.000 70.11762 45 HIS E N 1
ATOM 8425 C CA . HIS E 1 45 ? 36.60100 42.86000 59.67200 1.000 68.10843 45 HIS E CA 1
ATOM 8426 C C . HIS E 1 45 ? 37.26400 42.23900 58.45200 1.000 76.74687 45 HIS E C 1
ATOM 8427 O O . HIS E 1 45 ? 36.79800 42.40800 57.32500 1.000 82.65047 45 HIS E O 1
ATOM 8431 N N . GLY E 1 46 ? 38.35200 41.50900 58.67900 1.000 52.32835 46 GLY E N 1
ATOM 8432 C CA . GLY E 1 46 ? 39.01500 40.82800 57.58900 1.000 47.27540 46 GLY E CA 1
ATOM 8433 C C . GLY E 1 46 ? 38.20600 39.65100 57.08000 1.000 51.24244 46 GLY E C 1
ATOM 8434 O O . GLY E 1 46 ? 37.52000 38.96100 57.83100 1.000 57.92973 46 GLY E O 1
ATOM 8438 N N . ARG E 1 47 ? 38.29500 39.42400 55.77300 1.000 51.41239 47 ARG E N 1
ATOM 8439 C CA . ARG E 1 47 ? 37.56800 38.35100 55.11000 1.000 55.99813 47 ARG E CA 1
ATOM 8440 C C . ARG E 1 47 ? 38.47500 37.21000 54.66600 1.000 58.55558 47 ARG E C 1
ATOM 8441 O O . ARG E 1 47 ? 38.00000 36.27600 54.01700 1.000 56.98890 47 ARG E O 1
ATOM 8445 N N . HIS E 1 48 ? 39.75800 37.26000 54.99700 1.000 58.26855 48 HIS E N 1
ATOM 8446 C CA . HIS E 1 48 ? 40.68200 36.19700 54.64000 1.000 50.39696 48 HIS E CA 1
ATOM 8447 C C . HIS E 1 48 ? 40.74500 35.15300 55.74400 1.000 48.72861 48 HIS E C 1
ATOM 8448 O O . HIS E 1 48 ? 40.54500 35.45100 56.92200 1.000 44.67133 48 HIS E O 1
ATOM 8462 N N . GLN E 1 49 ? 41.01900 33.91900 55.34500 1.000 56.36711 49 GLN E N 1
ATOM 8463 C CA . GLN E 1 49 ? 41.24000 32.81800 56.26600 1.000 52.75056 49 GLN E CA 1
ATOM 8464 C C . GLN E 1 49 ? 42.59400 32.20000 55.96800 1.000 48.79645 49 GLN E C 1
ATOM 8465 O O . GLN E 1 49 ? 43.00600 32.12100 54.81000 1.000 49.43085 49 GLN E O 1
ATOM 8473 N N . ILE E 1 50 ? 43.28900 31.78100 57.01500 1.000 51.55241 50 ILE E N 1
ATOM 8474 C CA . ILE E 1 50 ? 44.60400 31.17300 56.87900 1.000 45.87643 50 ILE E CA 1
ATOM 8475 C C . ILE E 1 50 ? 44.42100 29.68500 56.63500 1.000 49.06629 50 ILE E C 1
ATOM 8476 O O . ILE E 1 50 ? 43.61300 29.03100 57.30000 1.000 55.24863 50 ILE E O 1
ATOM 8492 N N . ALA E 1 51 ? 45.16600 29.15200 55.67800 1.000 46.57657 51 ALA E N 1
ATOM 8493 C CA . ALA E 1 51 ? 44.98500 27.77000 55.27100 1.000 47.51971 51 ALA E CA 1
ATOM 8494 C C . ALA E 1 51 ? 45.45500 26.81900 56.36000 1.000 52.75625 51 ALA E C 1
ATOM 8495 O O . ALA E 1 51 ? 46.62300 26.83800 56.75200 1.000 55.40225 51 ALA E O 1
ATOM 8502 N N . ARG E 1 52 ? 44.54100 25.98200 56.84200 1.000 60.91506 52 ARG E N 1
ATOM 8503 C CA . ARG E 1 52 ? 44.85600 24.90500 57.77900 1.000 57.70301 52 ARG E CA 1
ATOM 8504 C C . ARG E 1 52 ? 44.93900 23.62800 56.95900 1.000 54.48581 52 ARG E C 1
ATOM 8505 O O . ARG E 1 52 ? 43.96200 22.89600 56.81300 1.000 56.91328 52 ARG E O 1
ATOM 8525 N N . CYS E 1 53 ? 46.11200 23.36300 56.41200 1.000 45.06805 53 CYS E N 1
ATOM 8526 C CA . CYS E 1 53 ? 46.26200 22.25400 55.48500 1.000 49.11816 53 CYS E CA 1
ATOM 8527 C C . CYS E 1 53 ? 47.74300 22.05600 55.21500 1.000 52.64807 53 CYS E C 1
ATOM 8528 O O . CYS E 1 53 ? 48.59100 22.81100 55.69700 1.000 46.14855 53 CYS E O 1
ATOM 8535 N N . LYS E 1 54 ? 48.04200 21.03100 54.42400 1.000 58.28420 54 LYS E N 1
ATOM 8536 C CA . LYS E 1 54 ? 49.39400 20.72600 53.98400 1.000 50.95458 54 LYS E CA 1
ATOM 8537 C C . LYS E 1 54 ? 49.48800 20.77200 52.46600 1.000 51.47095 54 LYS E C 1
ATOM 8538 O O . LYS E 1 54 ? 50.31000 20.08300 51.86700 1.000 54.29739 54 LYS E O 1
ATOM 8557 N N . CYS E 1 55 ? 48.64900 21.59200 51.83800 1.000 55.93463 55 CYS E N 1
ATOM 8558 C CA . CYS E 1 55 ? 48.60400 21.65900 50.38600 1.000 53.10331 55 CYS E CA 1
ATOM 8559 C C . CYS E 1 55 ? 49.98700 21.93800 49.82100 1.000 56.77522 55 CYS E C 1
ATOM 8560 O O . CYS E 1 55 ? 50.72700 22.77800 50.33600 1.000 66.88341 55 CYS E O 1
ATOM 8567 N N . ASN E 1 56 ? 50.33600 21.20900 48.76300 1.000 61.63185 56 ASN E N 1
ATOM 8568 C CA . ASN E 1 56 ? 51.61400 21.42900 48.10000 1.000 58.79321 56 ASN E CA 1
ATOM 8569 C C . ASN E 1 56 ? 51.45500 22.35900 46.90800 1.000 56.80942 56 ASN E C 1
ATOM 8570 O O . ASN E 1 56 ? 52.44200 22.88800 46.38700 1.000 57.82202 56 ASN E O 1
ATOM 8581 N N . THR E 1 57 ? 50.22000 22.56600 46.46100 1.000 56.36373 57 THR E N 1
ATOM 8582 C CA . THR E 1 57 ? 49.92100 23.34500 45.27200 1.000 60.01993 57 THR E CA 1
ATOM 8583 C C . THR E 1 57 ? 49.05800 24.54300 45.63800 1.000 60.18665 57 THR E C 1
ATOM 8584 O O . THR E 1 57 ? 48.34800 24.54200 46.64400 1.000 55.66875 57 THR E O 1
ATOM 8595 N N . GLY E 1 58 ? 49.12700 25.57000 44.80300 1.000 61.89239 58 GLY E N 1
ATOM 8596 C CA . GLY E 1 58 ? 48.34900 26.76600 45.05500 1.000 58.37868 58 GLY E CA 1
ATOM 8597 C C . GLY E 1 58 ? 48.41400 27.69600 43.86900 1.000 53.00021 58 GLY E C 1
ATOM 8598 O O . GLY E 1 58 ? 48.96200 27.36100 42.81800 1.000 51.06618 58 GLY E O 1
ATOM 8602 N N . VAL E 1 59 ? 47.82700 28.87300 44.04900 1.000 57.96396 59 VAL E N 1
ATOM 8603 C CA . VAL E 1 59 ? 47.77300 29.89200 43.00900 1.000 61.77539 59 VAL E CA 1
ATOM 8604 C C . VAL E 1 59 ? 48.11100 31.24200 43.62200 1.000 55.30703 59 VAL E C 1
ATOM 8605 O O . VAL E 1 59 ? 47.57800 31.60300 44.67400 1.000 51.04894 59 VAL E O 1
ATOM 8618 N N . TYR E 1 60 ? 48.99200 31.99000 42.96200 1.000 64.36471 60 TYR E N 1
ATOM 8619 C CA . TYR E 1 60 ? 49.47900 33.25200 43.49500 1.000 64.53953 60 TYR E CA 1
ATOM 8620 C C . TYR E 1 60 ? 49.35000 34.36000 42.46400 1.000 63.46387 60 TYR E C 1
ATOM 8621 O O . TYR E 1 60 ? 49.48200 34.13300 41.26300 1.000 64.77984 60 TYR E O 1
ATOM 8639 N N . TYR E 1 61 ? 49.11900 35.57300 42.95000 1.000 60.46304 61 TYR E N 1
ATOM 8640 C CA . TYR E 1 61 ? 48.92500 36.71900 42.07100 1.000 61.65401 61 TYR E CA 1
ATOM 8641 C C . TYR E 1 61 ? 50.25300 37.40500 41.79400 1.000 57.96603 61 TYR E C 1
ATOM 8642 O O . TYR E 1 61 ? 51.05500 37.59900 42.70800 1.000 62.63403 61 TYR E O 1
ATOM 8660 N N . CYS E 1 62 ? 50.47800 37.78100 40.53600 1.000 65.06885 62 CYS E N 1
ATOM 8661 C CA . CYS E 1 62 ? 51.68200 38.49400 40.12400 1.000 63.62732 62 CYS E CA 1
ATOM 8662 C C . CYS E 1 62 ? 51.25300 39.87000 39.63100 1.000 67.40393 62 CYS E C 1
ATOM 8663 O O . CYS E 1 62 ? 50.70200 39.99900 38.53400 1.000 65.55161 62 CYS E O 1
ATOM 8671 N N . ARG E 1 63 ? 51.52400 40.89600 40.43700 1.000 69.30203 63 ARG E N 1
ATOM 8672 C CA . ARG E 1 63 ? 51.10300 42.25100 40.10000 1.000 72.48273 63 ARG E CA 1
ATOM 8673 C C . ARG E 1 63 ? 51.69200 42.70100 38.76900 1.000 66.13163 63 ARG E C 1
ATOM 8674 O O . ARG E 1 63 ? 50.97600 43.19000 37.89000 1.000 61.97435 63 ARG E O 1
ATOM 8695 N N . HIS E 1 64 ? 53.00200 42.53700 38.59700 1.000 62.26226 64 HIS E N 1
ATOM 8696 C CA . HIS E 1 64 ? 53.67000 43.11800 37.44100 1.000 62.49912 64 HIS E CA 1
ATOM 8697 C C . HIS E 1 64 ? 53.17600 42.48700 36.14800 1.000 62.92323 64 HIS E C 1
ATOM 8698 O O . HIS E 1 64 ? 53.48400 43.01000 35.07200 1.000 70.70532 64 HIS E O 1
ATOM 8712 N N . ARG E 1 65 ? 52.42800 41.38600 36.22000 1.000 64.35914 65 ARG E N 1
ATOM 8713 C CA . ARG E 1 65 ? 51.77500 40.81000 35.05500 1.000 68.27976 65 ARG E CA 1
ATOM 8714 C C . ARG E 1 65 ? 50.26000 40.77700 35.17300 1.000 68.07735 65 ARG E C 1
ATOM 8715 O O . ARG E 1 65 ? 49.58900 40.45300 34.18900 1.000 69.66894 65 ARG E O 1
ATOM 8736 N N . ASP E 1 66 ? 49.70500 41.09600 36.33900 1.000 66.53123 66 ASP E N 1
ATOM 8737 C CA . ASP E 1 66 ? 48.26000 41.16400 36.53700 1.000 74.51559 66 ASP E CA 1
ATOM 8738 C C . ASP E 1 66 ? 47.57800 39.83300 36.24000 1.000 76.10637 66 ASP E C 1
ATOM 8739 O O . ASP E 1 66 ? 46.44100 39.80000 35.76700 1.000 71.25397 66 ASP E O 1
ATOM 8748 N N . LYS E 1 67 ? 48.25100 38.72100 36.52000 1.000 76.10668 67 LYS E N 1
ATOM 8749 C CA . LYS E 1 67 ? 47.65700 37.40900 36.33200 1.000 80.89662 67 LYS E CA 1
ATOM 8750 C C . LYS E 1 67 ? 47.95100 36.52400 37.53500 1.000 67.44091 67 LYS E C 1
ATOM 8751 O O . LYS E 1 67 ? 48.91700 36.73400 38.27100 1.000 61.76502 67 LYS E O 1
ATOM 8770 N N . SER E 1 68 ? 47.08300 35.54400 37.73200 1.000 68.64809 68 SER E N 1
ATOM 8771 C CA . SER E 1 68 ? 47.23500 34.55300 38.78100 1.000 64.60762 68 SER E CA 1
ATOM 8772 C C . SER E 1 68 ? 47.87300 33.31100 38.17600 1.000 74.16273 68 SER E C 1
ATOM 8773 O O . SER E 1 68 ? 47.34400 32.74100 37.21800 1.000 76.03267 68 SER E O 1
ATOM 8781 N N . TYR E 1 69 ? 49.00800 32.90000 38.72900 1.000 71.11661 69 TYR E N 1
ATOM 8782 C CA . TYR E 1 69 ? 49.73500 31.73700 38.25300 1.000 63.07054 69 TYR E CA 1
ATOM 8783 C C . TYR E 1 69 ? 49.53600 30.57800 39.21700 1.000 58.48546 69 TYR E C 1
ATOM 8784 O O . TYR E 1 69 ? 49.74500 30.75200 40.42600 1.000 52.97081 69 TYR E O 1
ATOM 8802 N N . PRO E 1 70 ? 49.11200 29.40500 38.75500 1.000 59.97082 70 PRO E N 1
ATOM 8803 C CA . PRO E 1 70 ? 49.15900 28.22200 39.61200 1.000 61.35507 70 PRO E CA 1
ATOM 8804 C C . PRO E 1 70 ? 50.55100 27.62400 39.61600 1.000 61.21387 70 PRO E C 1
ATOM 8805 O O . PRO E 1 70 ? 51.32200 27.77400 38.66700 1.000 55.87732 70 PRO E O 1
ATOM 8816 N N . VAL E 1 71 ? 50.87400 26.94200 40.71200 1.000 59.51684 71 VAL E N 1
ATOM 8817 C CA . VAL E 1 71 ? 52.21000 26.39600 40.88300 1.000 70.32190 71 VAL E CA 1
ATOM 8818 C C . VAL E 1 71 ? 52.19100 25.37700 42.00800 1.000 69.49322 71 VAL E C 1
ATOM 8819 O O . VAL E 1 71 ? 51.41200 25.48700 42.95800 1.000 63.35222 71 VAL E O 1
ATOM 8828 N N . CYS E 1 72 ? 53.06200 24.37900 41.89100 1.000 66.81163 72 CYS E N 1
ATOM 8829 C CA . CYS E 1 72 ? 53.39600 23.48600 42.98700 1.000 67.64572 72 CYS E CA 1
ATOM 8830 C C . CYS E 1 72 ? 54.65900 24.01100 43.65400 1.000 68.57489 72 CYS E C 1
ATOM 8831 O O . CYS E 1 72 ? 55.63900 24.32400 42.97300 1.000 64.92790 72 CYS E O 1
ATOM 8839 N N . PHE E 1 73 ? 54.63400 24.11400 44.97800 1.000 62.99952 73 PHE E N 1
ATOM 8840 C CA . PHE E 1 73 ? 55.71000 24.75000 45.72000 1.000 65.16419 73 PHE E CA 1
ATOM 8841 C C . PHE E 1 73 ? 56.33100 23.77300 46.70700 1.000 69.71022 73 PHE E C 1
ATOM 8842 O O . PHE E 1 73 ? 55.69700 22.80600 47.13700 1.000 63.94162 73 PHE E O 1
ATOM 8859 N N . GLU E 1 74 ? 57.58900 24.04000 47.05300 1.000 69.59110 74 GLU E N 1
ATOM 8860 C CA . GLU E 1 74 ? 58.32900 23.20000 47.98300 1.000 66.97053 74 GLU E CA 1
ATOM 8861 C C . GLU E 1 74 ? 57.98200 23.59400 49.40900 1.000 63.61754 74 GLU E C 1
ATOM 8862 O O . GLU E 1 74 ? 57.97300 24.78000 49.74600 1.000 67.35973 74 GLU E O 1
ATOM 8874 N N . GLY E 1 75 ? 57.71000 22.59500 50.24800 1.000 70.34412 75 GLY E N 1
ATOM 8875 C CA . GLY E 1 75 ? 57.21400 22.82300 51.58700 1.000 61.97491 75 GLY E CA 1
ATOM 8876 C C . GLY E 1 75 ? 58.05600 23.81200 52.36300 1.000 56.69398 75 GLY E C 1
ATOM 8877 O O . GLY E 1 75 ? 59.16300 24.16800 51.95600 1.000 66.63238 75 GLY E O 1
ATOM 8881 N N . PRO E 1 76 ? 57.54100 24.28800 53.49300 1.000 48.91893 76 PRO E N 1
ATOM 8882 C CA . PRO E 1 76 ? 58.25500 25.32900 54.23800 1.000 51.12265 76 PRO E CA 1
ATOM 8883 C C . PRO E 1 76 ? 59.64700 24.86900 54.63300 1.000 57.33969 76 PRO E C 1
ATOM 8884 O O . PRO E 1 76 ? 59.83900 23.74800 55.10500 1.000 71.67422 76 PRO E O 1
ATOM 8895 N N . GLY E 1 77 ? 60.62000 25.75000 54.44200 1.000 56.91574 77 GLY E N 1
ATOM 8896 C CA . GLY E 1 77 ? 61.98600 25.42200 54.80500 1.000 60.10987 77 GLY E CA 1
ATOM 8897 C C . GLY E 1 77 ? 62.87000 26.64800 54.79900 1.000 65.20635 77 GLY E C 1
ATOM 8898 O O . GLY E 1 77 ? 62.46100 27.74200 54.39900 1.000 61.62525 77 GLY E O 1
ATOM 8902 N N . ILE E 1 78 ? 64.10200 26.43900 55.25300 1.000 68.12073 78 ILE E N 1
ATOM 8903 C CA . ILE E 1 78 ? 65.10800 27.49200 55.28100 1.000 61.27566 78 ILE E CA 1
ATOM 8904 C C . ILE E 1 78 ? 65.68500 27.65400 53.88300 1.000 66.51207 78 ILE E C 1
ATOM 8905 O O . ILE E 1 78 ? 66.13500 26.68100 53.26900 1.000 65.75793 78 ILE E O 1
ATOM 8909 N N . GLN E 1 79 ? 65.68100 28.88200 53.38200 1.000 62.58530 79 GLN E N 1
ATOM 8910 C CA . GLN E 1 79 ? 66.04200 29.16400 52.00400 1.000 67.23289 79 GLN E CA 1
ATOM 8911 C C . GLN E 1 79 ? 67.39800 29.85200 51.93500 1.000 71.59522 79 GLN E C 1
ATOM 8912 O O . GLN E 1 79 ? 67.82700 30.53200 52.86800 1.000 62.81163 79 GLN E O 1
ATOM 8926 N N . TRP E 1 80 ? 68.05700 29.68000 50.79500 1.000 84.52118 80 TRP E N 1
ATOM 8927 C CA . TRP E 1 80 ? 69.46800 29.98500 50.66100 1.000 85.18472 80 TRP E CA 1
ATOM 8928 C C . TRP E 1 80 ? 69.67700 31.49600 50.71800 1.000 75.24348 80 TRP E C 1
ATOM 8929 O O . TRP E 1 80 ? 68.75400 32.30100 50.57600 1.000 60.75995 80 TRP E O 1
ATOM 8933 N N . ILE E 1 81 ? 70.94400 31.85800 50.92300 1.000 74.32574 81 ILE E N 1
ATOM 8934 C CA . ILE E 1 81 ? 71.33000 33.25000 51.11100 1.000 81.80056 81 ILE E CA 1
ATOM 8935 C C . ILE E 1 81 ? 71.04800 34.04600 49.84800 1.000 84.76291 81 ILE E C 1
ATOM 8936 O O . ILE E 1 81 ? 71.49400 33.68700 48.75100 1.000 89.50199 81 ILE E O 1
ATOM 8952 N N . GLU E 1 82 ? 70.31400 35.14600 50.00100 1.000 82.99805 82 GLU E N 1
ATOM 8953 C CA . GLU E 1 82 ? 69.96100 36.00700 48.88200 1.000 78.61614 82 GLU E CA 1
ATOM 8954 C C . GLU E 1 82 ? 69.86000 37.42300 49.42900 1.000 69.92651 82 GLU E C 1
ATOM 8955 O O . GLU E 1 82 ? 69.30900 37.63200 50.51100 1.000 72.90511 82 GLU E O 1
ATOM 8967 N N . GLN E 1 83 ? 70.39600 38.38900 48.68700 1.000 65.50316 83 GLN E N 1
ATOM 8968 C CA . GLN E 1 83 ? 70.52900 39.75400 49.17600 1.000 74.03174 83 GLN E CA 1
ATOM 8969 C C . GLN E 1 83 ? 69.75900 40.68600 48.25400 1.000 80.17884 83 GLN E C 1
ATOM 8970 O O . GLN E 1 83 ? 69.65900 40.43200 47.05100 1.000 80.91006 83 GLN E O 1
ATOM 8984 N N . ASN E 1 84 ? 69.21100 41.76200 48.81200 1.000 82.13314 84 ASN E N 1
ATOM 8985 C CA . ASN E 1 84 ? 68.45400 42.72100 48.01800 1.000 78.77041 84 ASN E CA 1
ATOM 8986 C C . ASN E 1 84 ? 68.49900 44.07800 48.70800 1.000 72.69605 84 ASN E C 1
ATOM 8987 O O . ASN E 1 84 ? 69.28600 44.30100 49.63100 1.000 74.41223 84 ASN E O 1
ATOM 8994 N N . GLU E 1 85 ? 67.64300 44.99100 48.25200 1.000 65.01853 85 GLU E N 1
ATOM 8995 C CA . GLU E 1 85 ? 67.68500 46.38200 48.67800 1.000 74.98445 85 GLU E CA 1
ATOM 8996 C C . GLU E 1 85 ? 66.97500 46.63500 50.00300 1.000 81.71192 85 GLU E C 1
ATOM 8997 O O . GLU E 1 85 ? 67.08300 47.74300 50.54100 1.000 76.52529 85 GLU E O 1
ATOM 9001 N N . TYR E 1 86 ? 66.24200 45.65600 50.52900 1.000 81.51289 86 TYR E N 1
ATOM 9002 C CA . TYR E 1 86 ? 65.63600 45.76200 51.84600 1.000 73.53550 86 TYR E CA 1
ATOM 9003 C C . TYR E 1 86 ? 66.36800 44.95900 52.90500 1.000 65.86092 86 TYR E C 1
ATOM 9004 O O . TYR E 1 86 ? 66.25200 45.27900 54.08800 1.000 62.44140 86 TYR E O 1
ATOM 9022 N N . TYR E 1 87 ? 67.12400 43.94800 52.50700 1.000 76.59232 87 TYR E N 1
ATOM 9023 C CA . TYR E 1 87 ? 67.66700 42.94400 53.40400 1.000 76.28907 87 TYR E CA 1
ATOM 9024 C C . TYR E 1 87 ? 69.10000 42.64900 52.99500 1.000 67.47331 87 TYR E C 1
ATOM 9025 O O . TYR E 1 87 ? 69.49000 42.91100 51.85300 1.000 68.92914 87 TYR E O 1
ATOM 9043 N N . PRO E 1 88 ? 69.90600 42.11600 53.90200 1.000 58.49778 88 PRO E N 1
ATOM 9044 C CA . PRO E 1 88 ? 71.18000 41.52100 53.50100 1.000 60.94760 88 PRO E CA 1
ATOM 9045 C C . PRO E 1 88 ? 71.00300 40.04700 53.15800 1.000 69.09683 88 PRO E C 1
ATOM 9046 O O . PRO E 1 88 ? 69.96300 39.44000 53.40900 1.000 76.65932 88 PRO E O 1
ATOM 9057 N N . ALA E 1 89 ? 72.04800 39.47500 52.57100 1.000 63.80037 89 ALA E N 1
ATOM 9058 C CA . ALA E 1 89 ? 72.04900 38.04300 52.32800 1.000 59.34459 89 ALA E CA 1
ATOM 9059 C C . ALA E 1 89 ? 71.82700 37.31800 53.64200 1.000 60.15318 89 ALA E C 1
ATOM 9060 O O . ALA E 1 89 ? 72.46200 37.63300 54.65000 1.000 61.59380 89 ALA E O 1
ATOM 9067 N N . ARG E 1 90 ? 70.92000 36.35000 53.63500 1.000 69.23172 90 ARG E N 1
ATOM 9068 C CA . ARG E 1 90 ? 70.54600 35.68800 54.87500 1.000 72.88421 90 ARG E CA 1
ATOM 9069 C C . ARG E 1 90 ? 69.82200 34.39800 54.53600 1.000 71.18790 90 ARG E C 1
ATOM 9070 O O . ARG E 1 90 ? 69.39700 34.18300 53.40000 1.000 70.29214 90 ARG E O 1
ATOM 9091 N N . TYR E 1 91 ? 69.68300 33.54600 55.54100 1.000 67.61956 91 TYR E N 1
ATOM 9092 C CA . TYR E 1 91 ? 68.87100 32.34400 55.43300 1.000 62.69490 91 TYR E CA 1
ATOM 9093 C C . TYR E 1 91 ? 67.47200 32.68000 55.93300 1.000 63.78743 91 TYR E C 1
ATOM 9094 O O . TYR E 1 91 ? 67.26400 32.86000 57.13600 1.000 60.84582 91 TYR E O 1
ATOM 9098 N N . GLN E 1 92 ? 66.51900 32.78300 55.01200 1.000 62.09523 92 GLN E N 1
ATOM 9099 C CA . GLN E 1 92 ? 65.14800 33.09600 55.38100 1.000 53.89341 92 GLN E CA 1
ATOM 9100 C C . GLN E 1 92 ? 64.42100 31.84100 55.83300 1.000 55.15322 92 GLN E C 1
ATOM 9101 O O . GLN E 1 92 ? 64.77100 30.72400 55.45100 1.000 61.57175 92 GLN E O 1
ATOM 9115 N N . THR E 1 93 ? 63.40300 32.03400 56.65800 1.000 57.99984 93 THR E N 1
ATOM 9116 C CA . THR E 1 93 ? 62.67800 30.94000 57.28200 1.000 52.48567 93 THR E CA 1
ATOM 9117 C C . THR E 1 93 ? 61.26500 30.84300 56.72400 1.000 58.00251 93 THR E C 1
ATOM 9118 O O . THR E 1 93 ? 60.72900 31.78700 56.14200 1.000 59.28415 93 THR E O 1
ATOM 9129 N N . ASN E 1 94 ? 60.66500 29.67000 56.91400 1.000 54.27803 94 ASN E N 1
ATOM 9130 C CA . ASN E 1 94 ? 59.29200 29.42000 56.49300 1.000 51.27406 94 ASN E CA 1
ATOM 9131 C C . ASN E 1 94 ? 59.09900 29.76200 55.01900 1.000 54.75881 94 ASN E C 1
ATOM 9132 O O . ASN E 1 94 ? 58.10900 30.38100 54.62800 1.000 58.01808 94 ASN E O 1
ATOM 9143 N N . VAL E 1 95 ? 60.04800 29.35200 54.18700 1.000 56.47627 95 VAL E N 1
ATOM 9144 C CA . VAL E 1 95 ? 60.05700 29.71700 52.77700 1.000 55.00222 95 VAL E CA 1
ATOM 9145 C C . VAL E 1 95 ? 59.48400 28.56600 51.96400 1.000 65.13943 95 VAL E C 1
ATOM 9146 O O . VAL E 1 95 ? 59.85200 27.40500 52.17000 1.000 69.44588 95 VAL E O 1
ATOM 9159 N N . LEU E 1 96 ? 58.56200 28.90000 51.06600 1.000 72.49131 96 LEU E N 1
ATOM 9160 C CA . LEU E 1 96 ? 58.05000 28.00500 50.04300 1.000 63.15450 96 LEU E CA 1
ATOM 9161 C C . LEU E 1 96 ? 58.61400 28.44900 48.70400 1.000 67.84273 96 LEU E C 1
ATOM 9162 O O . LEU E 1 96 ? 58.59400 29.63700 48.38200 1.000 71.63631 96 LEU E O 1
ATOM 9178 N N . LEU E 1 97 ? 59.11300 27.50000 47.92400 1.000 71.61879 97 LEU E N 1
ATOM 9179 C CA . LEU E 1 97 ? 59.76100 27.80400 46.65800 1.000 67.93533 97 LEU E CA 1
ATOM 9180 C C . LEU E 1 97 ? 58.96300 27.20900 45.51100 1.000 66.80519 97 LEU E C 1
ATOM 9181 O O . LEU E 1 97 ? 58.43300 26.10000 45.62000 1.000 66.79240 97 LEU E O 1
ATOM 9197 N N . ALA E 1 98 ? 58.88400 27.95100 44.41000 1.000 68.55719 98 ALA E N 1
ATOM 9198 C CA . ALA E 1 98 ? 58.20600 27.48400 43.21300 1.000 63.61332 98 ALA E CA 1
ATOM 9199 C C . ALA E 1 98 ? 58.84100 28.15600 42.00900 1.000 67.01983 98 ALA E C 1
ATOM 9200 O O . ALA E 1 98 ? 59.68700 29.04000 42.13900 1.000 66.54672 98 ALA E O 1
ATOM 9204 N N . ALA E 1 99 ? 58.41600 27.73100 40.82700 1.000 74.31311 99 ALA E N 1
ATOM 9205 C CA . ALA E 1 99 ? 58.88100 28.30700 39.57600 1.000 71.62357 99 ALA E CA 1
ATOM 9206 C C . ALA E 1 99 ? 57.80800 29.23000 39.02300 1.000 73.52682 99 ALA E C 1
ATOM 9207 O O . ALA E 1 99 ? 56.63000 28.86300 38.97900 1.000 83.29907 99 ALA E O 1
ATOM 9214 N N . GLY E 1 100 ? 58.21200 30.42600 38.61700 1.000 66.64320 100 GLY E N 1
ATOM 9215 C CA . GLY E 1 100 ? 57.29300 31.37800 38.05000 1.000 64.55209 100 GLY E CA 1
ATOM 9216 C C . GLY E 1 100 ? 57.88300 32.76800 37.99200 1.000 58.71866 100 GLY E C 1
ATOM 9217 O O . GLY E 1 100 ? 58.97000 33.02800 38.51100 1.000 64.29951 100 GLY E O 1
ATOM 9221 N N . PRO E 1 101 ? 57.18100 33.68900 37.34200 1.000 65.32509 101 PRO E N 1
ATOM 9222 C CA . PRO E 1 101 ? 57.64400 35.07800 37.32400 1.000 76.37177 101 PRO E CA 1
ATOM 9223 C C . PRO E 1 101 ? 57.53000 35.70700 38.70100 1.000 79.40651 101 PRO E C 1
ATOM 9224 O O . PRO E 1 101 ? 56.59000 35.43700 39.45000 1.000 77.92196 101 PRO E O 1
ATOM 9235 N N . ALA E 1 102 ? 58.49900 36.55600 39.02800 1.000 76.38056 102 ALA E N 1
ATOM 9236 C CA . ALA E 1 102 ? 58.48000 37.28700 40.29100 1.000 68.07282 102 ALA E CA 1
ATOM 9237 C C . ALA E 1 102 ? 59.47400 38.42600 40.19300 1.000 72.39233 102 ALA E C 1
ATOM 9238 O O . ALA E 1 102 ? 60.67000 38.18400 40.00700 1.000 79.58192 102 ALA E O 1
ATOM 9245 N N . GLU E 1 103 ? 58.99200 39.65700 40.34200 1.000 71.79988 103 GLU E N 1
ATOM 9246 C CA . GLU E 1 103 ? 59.82800 40.82700 40.12400 1.000 73.21006 103 GLU E CA 1
ATOM 9247 C C . GLU E 1 103 ? 59.95200 41.65800 41.39400 1.000 84.99763 103 GLU E C 1
ATOM 9248 O O . GLU E 1 103 ? 59.54400 41.21900 42.47300 1.000 83.47038 103 GLU E O 1
ATOM 9260 N N . ALA E 1 104 ? 60.54000 42.85100 41.27600 1.000 86.90550 104 ALA E N 1
ATOM 9261 C CA . ALA E 1 104 ? 60.85800 43.65300 42.45100 1.000 82.22419 104 ALA E CA 1
ATOM 9262 C C . ALA E 1 104 ? 59.60500 44.03200 43.23100 1.000 82.64640 104 ALA E C 1
ATOM 9263 O O . ALA E 1 104 ? 59.56300 43.90300 44.46000 1.000 83.36195 104 ALA E O 1
ATOM 9270 N N . GLY E 1 105 ? 58.57600 44.50200 42.54000 1.000 79.46899 105 GLY E N 1
ATOM 9271 C CA . GLY E 1 105 ? 57.39900 45.03700 43.18800 1.000 82.40334 105 GLY E CA 1
ATOM 9272 C C . GLY E 1 105 ? 56.29600 44.04200 43.45900 1.000 80.70167 105 GLY E C 1
ATOM 9273 O O . GLY E 1 105 ? 55.18700 44.45400 43.81300 1.000 69.14014 105 GLY E O 1
ATOM 9277 N N . ASP E 1 106 ? 56.55400 42.74600 43.29500 1.000 80.63296 106 ASP E N 1
ATOM 9278 C CA . ASP E 1 106 ? 55.51600 41.74100 43.47100 1.000 72.38826 106 ASP E CA 1
ATOM 9279 C C . ASP E 1 106 ? 55.38100 41.26500 44.90800 1.000 67.61166 106 ASP E C 1
ATOM 9280 O O . ASP E 1 106 ? 54.43000 40.53800 45.21000 1.000 62.24597 106 ASP E O 1
ATOM 9289 N N . ALA E 1 107 ? 56.29300 41.64900 45.79500 1.000 58.52441 107 ALA E N 1
ATOM 9290 C CA . ALA E 1 107 ? 56.18800 41.22600 47.18100 1.000 51.65316 107 ALA E CA 1
ATOM 9291 C C . ALA E 1 107 ? 54.85500 41.67200 47.76100 1.000 52.41718 107 ALA E C 1
ATOM 9292 O O . ALA E 1 107 ? 54.36500 42.76900 47.48600 1.000 58.43467 107 ALA E O 1
ATOM 9299 N N . GLY E 1 108 ? 54.26500 40.79800 48.56700 1.000 53.81213 108 GLY E N 1
ATOM 9300 C CA . GLY E 1 108 ? 52.93800 41.00500 49.08700 1.000 52.38206 108 GLY E CA 1
ATOM 9301 C C . GLY E 1 108 ? 51.85200 40.29400 48.31900 1.000 53.21766 108 GLY E C 1
ATOM 9302 O O . GLY E 1 108 ? 50.72100 40.21900 48.80800 1.000 55.36191 108 GLY E O 1
ATOM 9306 N N . GLY E 1 109 ? 52.15800 39.77800 47.13300 1.000 50.80005 109 GLY E N 1
ATOM 9307 C CA . GLY E 1 109 ? 51.16300 39.03400 46.38400 1.000 55.20886 109 GLY E CA 1
ATOM 9308 C C . GLY E 1 109 ? 50.72600 37.79100 47.13600 1.000 53.81366 109 GLY E C 1
ATOM 9309 O O . GLY E 1 109 ? 51.53900 37.08700 47.73800 1.000 60.27404 109 GLY E O 1
ATOM 9313 N N . LEU E 1 110 ? 49.42800 37.52200 47.09700 1.000 56.93243 110 LEU E N 1
ATOM 9314 C CA . LEU E 1 110 ? 48.86900 36.41000 47.84300 1.000 61.34561 110 LEU E CA 1
ATOM 9315 C C . LEU E 1 110 ? 49.01800 35.09600 47.08800 1.000 56.36920 110 LEU E C 1
ATOM 9316 O O . LEU E 1 110 ? 48.91000 35.03600 45.85900 1.000 51.52473 110 LEU E O 1
ATOM 9332 N N . LEU E 1 111 ? 49.28200 34.04500 47.85700 1.000 53.56876 111 LEU E N 1
ATOM 9333 C CA . LEU E 1 111 ? 49.22500 32.65900 47.42300 1.000 51.81528 111 LEU E CA 1
ATOM 9334 C C . LEU E 1 111 ? 48.10800 31.98000 48.19800 1.000 54.23960 111 LEU E C 1
ATOM 9335 O O . LEU E 1 111 ? 48.07700 32.04900 49.42700 1.000 59.81749 111 LEU E O 1
ATOM 9351 N N . VAL E 1 112 ? 47.18700 31.33600 47.48700 1.000 50.72733 112 VAL E N 1
ATOM 9352 C CA . VAL E 1 112 ? 46.01000 30.75000 48.10700 1.000 55.15668 112 VAL E CA 1
ATOM 9353 C C . VAL E 1 112 ? 45.81300 29.33100 47.60000 1.000 55.05114 112 VAL E C 1
ATOM 9354 O O . VAL E 1 112 ? 46.42100 28.89300 46.62000 1.000 53.10536 112 VAL E O 1
ATOM 9367 N N . CYS E 1 113 ? 44.95000 28.62200 48.29600 1.000 53.96959 113 CYS E N 1
ATOM 9368 C CA . CYS E 1 113 ? 44.48300 27.29700 47.94600 1.000 53.28969 113 CYS E CA 1
ATOM 9369 C C . CYS E 1 113 ? 43.02800 27.21600 48.38300 1.000 55.72850 113 CYS E C 1
ATOM 9370 O O . CYS E 1 113 ? 42.51400 28.16300 48.99000 1.000 56.87501 113 CYS E O 1
ATOM 9377 N N . PRO E 1 114 ? 42.32900 26.11900 48.10800 1.000 58.55903 114 PRO E N 1
ATOM 9378 C CA . PRO E 1 114 ? 40.90600 26.06200 48.46300 1.000 62.65367 114 PRO E CA 1
ATOM 9379 C C . PRO E 1 114 ? 40.63800 26.22100 49.94600 1.000 53.98592 114 PRO E C 1
ATOM 9380 O O . PRO E 1 114 ? 39.52300 26.59900 50.31900 1.000 64.47742 114 PRO E O 1
ATOM 9391 N N . HIS E 1 115 ? 41.61500 25.95100 50.80400 1.000 50.40209 115 HIS E N 1
ATOM 9392 C CA . HIS E 1 115 ? 41.43600 26.10600 52.23900 1.000 52.25254 115 HIS E CA 1
ATOM 9393 C C . HIS E 1 115 ? 41.69700 27.52300 52.72700 1.000 52.39119 115 HIS E C 1
ATOM 9394 O O . HIS E 1 115 ? 41.37400 27.82900 53.87600 1.000 49.50650 115 HIS E O 1
ATOM 9408 N N . GLY E 1 116 ? 42.26600 28.38500 51.90100 1.000 54.55756 116 GLY E N 1
ATOM 9409 C CA . GLY E 1 116 ? 42.51800 29.75100 52.28900 1.000 50.10030 116 GLY E CA 1
ATOM 9410 C C . GLY E 1 116 ? 43.89400 30.18800 51.84900 1.000 48.42180 116 GLY E C 1
ATOM 9411 O O . GLY E 1 116 ? 44.49000 29.60700 50.95000 1.000 42.67415 116 GLY E O 1
ATOM 9415 N N . VAL E 1 117 ? 44.39800 31.22300 52.49700 1.000 54.36483 117 VAL E N 1
ATOM 9416 C CA . VAL E 1 117 ? 45.68600 31.79800 52.13500 1.000 52.87104 117 VAL E CA 1
ATOM 9417 C C . VAL E 1 117 ? 46.79300 30.94900 52.73500 1.000 57.17055 117 VAL E C 1
ATOM 9418 O O . VAL E 1 117 ? 46.72300 30.54600 53.90000 1.000 60.17579 117 VAL E O 1
ATOM 9431 N N . ILE E 1 118 ? 47.81800 30.66700 51.93900 1.000 59.33400 118 ILE E N 1
ATOM 9432 C CA . ILE E 1 118 ? 48.97300 29.91300 52.38900 1.000 56.93119 118 ILE E CA 1
ATOM 9433 C C . ILE E 1 118 ? 50.15200 30.82200 52.70400 1.000 51.79968 118 ILE E C 1
ATOM 9434 O O . ILE E 1 118 ? 50.82500 30.62900 53.71600 1.000 52.20285 118 ILE E O 1
ATOM 9450 N N . GLY E 1 119 ? 50.42100 31.81400 51.86100 1.000 50.83418 119 GLY E N 1
ATOM 9451 C CA . GLY E 1 119 ? 51.61600 32.60800 52.05200 1.000 55.33893 119 GLY E CA 1
ATOM 9452 C C . GLY E 1 119 ? 51.58400 33.91900 51.30000 1.000 58.78900 119 GLY E C 1
ATOM 9453 O O . GLY E 1 119 ? 50.61100 34.26200 50.62800 1.000 51.98958 119 GLY E O 1
ATOM 9457 N N . LEU E 1 120 ? 52.68300 34.65500 51.44500 1.000 65.94390 120 LEU E N 1
ATOM 9458 C CA . LEU E 1 120 ? 52.87500 35.95300 50.80700 1.000 63.18328 120 LEU E CA 1
ATOM 9459 C C . LEU E 1 120 ? 54.13900 35.93200 49.96700 1.000 59.13556 120 LEU E C 1
ATOM 9460 O O . LEU E 1 120 ? 55.16600 35.42900 50.40700 1.000 62.06264 120 LEU E O 1
ATOM 9476 N N . LEU E 1 121 ? 54.07700 36.49600 48.76900 1.000 54.22221 121 LEU E N 1
ATOM 9477 C CA . LEU E 1 121 ? 55.25400 36.48300 47.91500 1.000 55.80939 121 LEU E CA 1
ATOM 9478 C C . LEU E 1 121 ? 56.37700 37.24700 48.60000 1.000 59.67445 121 LEU E C 1
ATOM 9479 O O . LEU E 1 121 ? 56.27100 38.45200 48.83900 1.000 66.70810 121 LEU E O 1
ATOM 9495 N N . THR E 1 122 ? 57.44700 36.53200 48.92700 1.000 61.13057 122 THR E N 1
ATOM 9496 C CA . THR E 1 122 ? 58.55100 37.05200 49.71600 1.000 59.98547 122 THR E CA 1
ATOM 9497 C C . THR E 1 122 ? 59.62300 37.68200 48.83700 1.000 61.57319 122 THR E C 1
ATOM 9498 O O . THR E 1 122 ? 60.01400 38.83100 49.05200 1.000 66.92098 122 THR E O 1
ATOM 9509 N N . ALA E 1 123 ? 60.10800 36.93500 47.85300 1.000 56.59548 123 ALA E N 1
ATOM 9510 C CA . ALA E 1 123 ? 61.14900 37.40900 46.95700 1.000 53.29326 123 ALA E CA 1
ATOM 9511 C C . ALA E 1 123 ? 61.08500 36.58200 45.68500 1.000 53.39103 123 ALA E C 1
ATOM 9512 O O . ALA E 1 123 ? 60.32100 35.62100 45.58400 1.000 55.97075 123 ALA E O 1
ATOM 9519 N N . GLY E 1 124 ? 61.89300 36.97000 44.70900 1.000 58.94742 124 GLY E N 1
ATOM 9520 C CA . GLY E 1 124 ? 61.93100 36.23600 43.46100 1.000 54.98475 124 GLY E CA 1
ATOM 9521 C C . GLY E 1 124 ? 62.91900 36.85700 42.50300 1.000 60.15665 124 GLY E C 1
ATOM 9522 O O . GLY E 1 124 ? 63.55400 37.87400 42.79100 1.000 60.58382 124 GLY E O 1
ATOM 9526 N N . GLY E 1 125 ? 63.03600 36.22600 41.35500 1.000 65.12362 125 GLY E N 1
ATOM 9527 C CA . GLY E 1 125 ? 63.97200 36.63000 40.32700 1.000 75.15708 125 GLY E CA 1
ATOM 9528 C C . GLY E 1 125 ? 64.50500 35.40100 39.62000 1.000 69.90525 125 GLY E C 1
ATOM 9529 O O . GLY E 1 125 ? 64.81900 34.38000 40.22100 1.000 61.69343 125 GLY E O 1
ATOM 9533 N N . GLY E 1 126 ? 64.60900 35.50300 38.30000 1.000 76.16943 126 GLY E N 1
ATOM 9534 C CA . GLY E 1 126 ? 65.09300 34.39000 37.51200 1.000 75.93885 126 GLY E CA 1
ATOM 9535 C C . GLY E 1 126 ? 64.11000 33.25200 37.38200 1.000 81.98564 126 GLY E C 1
ATOM 9536 O O . GLY E 1 126 ? 64.51600 32.11700 37.12300 1.000 76.59413 126 GLY E O 1
ATOM 9540 N N . GLY E 1 127 ? 62.82200 33.52300 37.55900 1.000 80.67353 127 GLY E N 1
ATOM 9541 C CA . GLY E 1 127 ? 61.80700 32.50900 37.40600 1.000 70.38696 127 GLY E CA 1
ATOM 9542 C C . GLY E 1 127 ? 61.55600 31.66300 38.62900 1.000 69.81669 127 GLY E C 1
ATOM 9543 O O . GLY E 1 127 ? 60.71000 30.76300 38.57200 1.000 62.35559 127 GLY E O 1
ATOM 9547 N N . ILE E 1 128 ? 62.26000 31.91100 39.72800 1.000 73.66695 128 ILE E N 1
ATOM 9548 C CA . ILE E 1 128 ? 62.02500 31.23100 40.99500 1.000 64.30998 128 ILE E CA 1
ATOM 9549 C C . ILE E 1 128 ? 61.34900 32.21700 41.93300 1.000 69.75988 128 ILE E C 1
ATOM 9550 O O . ILE E 1 128 ? 61.90000 33.28500 42.22500 1.000 74.35743 128 ILE E O 1
ATOM 9554 N N . VAL E 1 129 ? 60.15800 31.86600 42.39700 1.000 62.11338 129 VAL E N 1
ATOM 9555 C CA . VAL E 1 129 ? 59.36000 32.72900 43.25300 1.000 58.16891 129 VAL E CA 1
ATOM 9556 C C . VAL E 1 129 ? 59.24800 32.07100 44.61800 1.000 58.93395 129 VAL E C 1
ATOM 9557 O O . VAL E 1 129 ? 58.95900 30.87300 44.72500 1.000 67.41787 129 VAL E O 1
ATOM 9570 N N . ALA E 1 130 ? 59.49000 32.86000 45.65800 1.000 54.37162 130 ALA E N 1
ATOM 9571 C CA . ALA E 1 130 ? 59.44000 32.39800 47.03200 1.000 53.33972 130 ALA E CA 1
ATOM 9572 C C . ALA E 1 130 ? 58.26400 33.04200 47.74700 1.000 56.45693 130 ALA E C 1
ATOM 9573 O O . ALA E 1 130 ? 57.85400 34.15400 47.42200 1.000 62.34059 130 ALA E O 1
ATOM 9580 N N . PHE E 1 131 ? 57.72400 32.32900 48.72500 1.000 54.45378 131 PHE E N 1
ATOM 9581 C CA . PHE E 1 131 ? 56.65000 32.83200 49.56200 1.000 51.50469 131 PHE E CA 1
ATOM 9582 C C . PHE E 1 131 ? 56.98000 32.58000 51.02300 1.000 50.55346 131 PHE E C 1
ATOM 9583 O O . PHE E 1 131 ? 57.63400 31.59900 51.37100 1.000 54.05098 131 PHE E O 1
ATOM 9600 N N . THR E 1 132 ? 56.52200 33.47900 51.87500 1.000 54.51389 132 THR E N 1
ATOM 9601 C CA . THR E 1 132 ? 56.50000 33.24100 53.30500 1.000 59.70184 132 THR E CA 1
ATOM 9602 C C . THR E 1 132 ? 55.25500 32.42900 53.61800 1.000 60.00277 132 THR E C 1
ATOM 9603 O O . THR E 1 132 ? 54.14100 32.84400 53.28000 1.000 57.41400 132 THR E O 1
ATOM 9614 N N . ASP E 1 133 ? 55.45600 31.27100 54.24100 1.000 62.16990 133 ASP E N 1
ATOM 9615 C CA . ASP E 1 133 ? 54.36800 30.39400 54.64400 1.000 48.61437 133 ASP E CA 1
ATOM 9616 C C . ASP E 1 133 ? 53.78400 30.91200 55.95000 1.000 44.88503 133 ASP E C 1
ATOM 9617 O O . ASP E 1 133 ? 54.46400 30.93100 56.97800 1.000 54.08962 133 ASP E O 1
ATOM 9626 N N . ILE E 1 134 ? 52.52100 31.32700 55.91400 1.000 48.91564 134 ILE E N 1
ATOM 9627 C CA . ILE E 1 134 ? 51.85300 31.88200 57.08000 1.000 57.04044 134 ILE E CA 1
ATOM 9628 C C . ILE E 1 134 ? 50.89900 30.88200 57.72100 1.000 54.82107 134 ILE E C 1
ATOM 9629 O O . ILE E 1 134 ? 49.97800 31.28300 58.43300 1.000 56.24722 134 ILE E O 1
ATOM 9645 N N . ARG E 1 135 ? 51.09600 29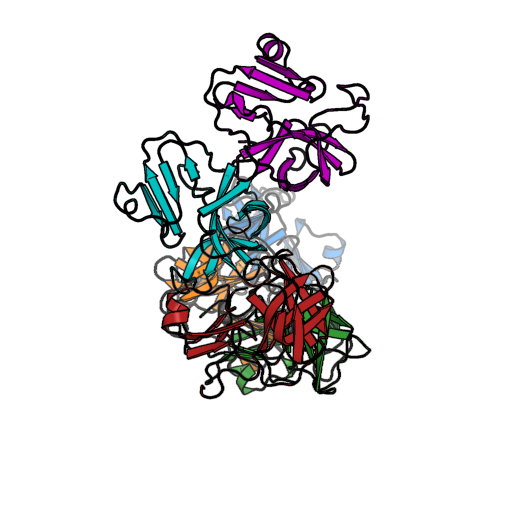.58700 57.48100 1.000 53.59057 135 ARG E N 1
ATOM 9646 C CA . ARG E 1 135 ? 50.20200 28.58600 58.04500 1.000 54.49543 135 ARG E CA 1
ATOM 9647 C C . ARG E 1 135 ? 50.39400 28.41500 59.54500 1.000 60.70498 135 ARG E C 1
ATOM 9648 O O . ARG E 1 135 ? 49.50600 27.88200 60.21400 1.000 59.29662 135 ARG E O 1
ATOM 9669 N N . ASN E 1 136 ? 51.52200 28.85300 60.08700 1.000 66.18831 136 ASN E N 1
ATOM 9670 C CA . ASN E 1 136 ? 51.78700 28.74000 61.51300 1.000 59.27105 136 ASN E CA 1
ATOM 9671 C C . ASN E 1 136 ? 51.11900 29.84100 62.32000 1.000 52.22793 136 ASN E C 1
ATOM 9672 O O . ASN E 1 136 ? 51.21600 29.83400 63.54800 1.000 56.74368 136 ASN E O 1
ATOM 9683 N N . LEU E 1 137 ? 50.45000 30.78000 61.66100 1.000 54.78541 137 LEU E N 1
ATOM 9684 C CA . LEU E 1 137 ? 49.82800 31.92000 62.31100 1.000 54.35927 137 LEU E CA 1
ATOM 9685 C C . LEU E 1 137 ? 48.33300 31.73000 62.50100 1.000 59.00534 137 LEU E C 1
ATOM 9686 O O . LEU E 1 137 ? 47.64300 32.67200 62.89800 1.000 64.28909 137 LEU E O 1
ATOM 9702 N N . LEU E 1 138 ? 47.82200 30.52900 62.23500 1.000 64.47699 138 LEU E N 1
ATOM 9703 C CA . LEU E 1 138 ? 46.38300 30.30700 62.19700 1.000 61.20208 138 LEU E CA 1
ATOM 9704 C C . LEU E 1 138 ? 45.71100 30.60500 63.52900 1.000 67.09835 138 LEU E C 1
ATOM 9705 O O . LEU E 1 138 ? 44.50000 30.85800 63.55400 1.000 71.54127 138 LEU E O 1
ATOM 9716 N N . TRP E 1 139 ? 46.46600 30.62000 64.62800 1.000 54.67673 139 TRP E N 1
ATOM 9717 C CA . TRP E 1 139 ? 45.87700 30.97500 65.91100 1.000 53.90112 139 TRP E CA 1
ATOM 9718 C C . TRP E 1 139 ? 45.21900 32.34500 65.86500 1.000 64.82920 139 TRP E C 1
ATOM 9719 O O . TRP E 1 139 ? 44.31400 32.61300 66.66400 1.000 64.18085 139 TRP E O 1
ATOM 9740 N N . LEU E 1 140 ? 45.63800 33.20700 64.93700 1.000 68.06900 140 LEU E N 1
ATOM 9741 C CA . LEU E 1 140 ? 44.97700 34.49600 64.76800 1.000 68.15074 140 LEU E CA 1
ATOM 9742 C C . LEU E 1 140 ? 43.46900 34.33200 64.62500 1.000 77.82944 140 LEU E C 1
ATOM 9743 O O . LEU E 1 140 ? 42.69400 35.04200 65.27500 1.000 76.74636 140 LEU E O 1
ATOM 9759 N N . ASP E 1 141 ? 43.02800 33.39400 63.78000 1.000 77.59550 141 ASP E N 1
ATOM 9760 C CA . ASP E 1 141 ? 41.59300 33.23100 63.56100 1.000 72.00312 141 ASP E CA 1
ATOM 9761 C C . ASP E 1 141 ? 40.85500 32.98800 64.86900 1.000 73.40876 141 ASP E C 1
ATOM 9762 O O . ASP E 1 141 ? 39.69000 33.37400 65.01400 1.000 71.04944 141 ASP E O 1
ATOM 9771 N N . THR E 1 142 ? 41.51200 32.35700 65.83400 1.000 73.57254 142 THR E N 1
ATOM 9772 C CA . THR E 1 142 ? 40.92700 32.18400 67.15400 1.000 72.03536 142 THR E CA 1
ATOM 9773 C C . THR E 1 142 ? 39.58800 31.45200 67.08500 1.000 69.96536 142 THR E C 1
ATOM 9774 O O . THR E 1 142 ? 39.07400 31.16200 66.00300 1.000 64.25585 142 THR E O 1
ATOM 9785 N N . PHE F 1 4 ? 35.51600 21.99800 49.02800 1.000 56.58721 4 PHE F N 1
ATOM 9786 C CA . PHE F 1 4 ? 35.42700 22.31000 50.44200 1.000 59.44364 4 PHE F CA 1
ATOM 9787 C C . PHE F 1 4 ? 33.98400 22.19000 50.94300 1.000 56.37717 4 PHE F C 1
ATOM 9788 O O . PHE F 1 4 ? 33.72000 22.35400 52.13100 1.000 60.30527 4 PHE F O 1
ATOM 9797 N N . GLY F 1 5 ? 33.05300 21.89700 50.03900 1.000 59.14978 5 GLY F N 1
ATOM 9798 C CA . GLY F 1 5 ? 31.67300 21.66200 50.42600 1.000 71.27530 5 GLY F CA 1
ATOM 9799 C C . GLY F 1 5 ? 30.77900 22.88700 50.37400 1.000 71.41359 5 GLY F C 1
ATOM 9800 O O . GLY F 1 5 ? 29.95400 23.09900 51.26600 1.000 56.36793 5 GLY F O 1
ATOM 9804 N N . GLY F 1 6 ? 30.91600 23.68900 49.33000 1.000 64.64728 6 GLY F N 1
ATOM 9805 C CA . GLY F 1 6 ? 30.11700 24.88300 49.18600 1.000 62.85094 6 GLY F CA 1
ATOM 9806 C C . GLY F 1 6 ? 30.80700 26.11300 49.74600 1.000 61.82127 6 GLY F C 1
ATOM 9807 O O . GLY F 1 6 ? 31.74200 26.04000 50.53800 1.000 66.17287 6 GLY F O 1
ATOM 9811 N N . VAL F 1 7 ? 30.32800 27.25800 49.31900 1.000 64.63749 7 VAL F N 1
ATOM 9812 C CA . VAL F 1 7 ? 30.88700 28.54000 49.72300 1.000 61.60340 7 VAL F CA 1
ATOM 9813 C C . VAL F 1 7 ? 30.01900 29.13300 50.81600 1.000 63.27908 7 VAL F C 1
ATOM 9814 O O . VAL F 1 7 ? 28.79700 28.98100 50.82100 1.000 69.84604 7 VAL F O 1
ATOM 9821 N N . PHE F 1 8 ? 30.65800 29.83100 51.74800 1.000 66.14953 8 PHE F N 1
ATOM 9822 C CA . PHE F 1 8 ? 29.98000 30.43500 52.89000 1.000 69.41811 8 PHE F CA 1
ATOM 9823 C C . PHE F 1 8 ? 30.31400 31.92000 52.88600 1.000 68.49680 8 PHE F C 1
ATOM 9824 O O . PHE F 1 8 ? 31.41100 32.31400 53.28900 1.000 64.55567 8 PHE F O 1
ATOM 9841 N N . VAL F 1 9 ? 29.37400 32.74100 52.42400 1.000 73.38853 9 VAL F N 1
ATOM 9842 C CA . VAL F 1 9 ? 29.58700 34.17500 52.27200 1.000 73.36795 9 VAL F CA 1
ATOM 9843 C C . VAL F 1 9 ? 28.55500 34.89700 53.11800 1.000 74.69320 9 VAL F C 1
ATOM 9844 O O . VAL F 1 9 ? 27.35200 34.66600 52.96300 1.000 69.78649 9 VAL F O 1
ATOM 9854 N N . GLY F 1 10 ? 29.02200 35.77400 54.00100 1.000 74.46478 10 GLY F N 1
ATOM 9855 C CA . GLY F 1 10 ? 28.13200 36.49700 54.88200 1.000 63.60915 10 GLY F CA 1
ATOM 9856 C C . GLY F 1 10 ? 27.12500 35.58700 55.54800 1.000 65.59931 10 GLY F C 1
ATOM 9857 O O . GLY F 1 10 ? 27.49800 34.64000 56.24400 1.000 73.94704 10 GLY F O 1
ATOM 9861 N N . SER F 1 11 ? 25.84200 35.85200 55.32200 1.000 68.04978 11 SER F N 1
ATOM 9862 C CA . SER F 1 11 ? 24.76000 35.11600 55.95700 1.000 73.96893 11 SER F CA 1
ATOM 9863 C C . SER F 1 11 ? 24.17900 34.02800 55.06400 1.000 70.07502 11 SER F C 1
ATOM 9864 O O . SER F 1 11 ? 23.11200 33.49200 55.37300 1.000 66.39200 11 SER F O 1
ATOM 9872 N N . PHE F 1 12 ? 24.85200 33.68800 53.96800 1.000 68.46146 12 PHE F N 1
ATOM 9873 C CA . PHE F 1 12 ? 24.31800 32.74700 52.99900 1.000 65.56826 12 PHE F CA 1
ATOM 9874 C C . PHE F 1 12 ? 25.27600 31.59700 52.72200 1.000 64.60462 12 PHE F C 1
ATOM 9875 O O . PHE F 1 12 ? 26.48900 31.68600 52.94100 1.000 62.31467 12 PHE F O 1
ATOM 9892 N N . LYS F 1 13 ? 24.69000 30.50900 52.23400 1.000 69.21208 13 LYS F N 1
ATOM 9893 C CA . LYS F 1 13 ? 25.41100 29.35400 51.73200 1.000 60.27855 13 LYS F CA 1
ATOM 9894 C C . LYS F 1 13 ? 25.13700 29.22800 50.24500 1.000 59.94934 13 LYS F C 1
ATOM 9895 O O . LYS F 1 13 ? 23.98500 29.32900 49.81100 1.000 67.80731 13 LYS F O 1
ATOM 9914 N N . ILE F 1 14 ? 26.20100 29.02600 49.47700 1.000 59.78661 14 ILE F N 1
ATOM 9915 C CA . ILE F 1 14 ? 26.12800 28.76400 48.04800 1.000 63.55061 14 ILE F CA 1
ATOM 9916 C C . ILE F 1 14 ? 26.55200 27.31800 47.85900 1.000 73.28985 14 ILE F C 1
ATOM 9917 O O . ILE F 1 14 ? 27.69600 26.95900 48.15700 1.000 73.28153 14 ILE F O 1
ATOM 9933 N N . ILE F 1 15 ? 25.63800 26.48100 47.36800 1.000 82.45211 15 ILE F N 1
ATOM 9934 C CA . ILE F 1 15 ? 25.90500 25.05900 47.20300 1.000 76.57513 15 ILE F CA 1
ATOM 9935 C C . ILE F 1 15 ? 25.23200 24.55400 45.93400 1.000 72.63549 15 ILE F C 1
ATOM 9936 O O . ILE F 1 15 ? 24.28000 25.14600 45.42400 1.000 77.11515 15 ILE F O 1
ATOM 9952 N N . ASN F 1 16 ? 25.74900 23.44200 45.42400 1.000 69.36799 16 ASN F N 1
ATOM 9953 C CA . ASN F 1 16 ? 25.18300 22.82000 44.24000 1.000 65.16305 16 ASN F CA 1
ATOM 9954 C C . ASN F 1 16 ? 23.70500 22.52700 44.44900 1.000 63.54851 16 ASN F C 1
ATOM 9955 O O . ASN F 1 16 ? 23.30500 21.97500 45.47600 1.000 59.93923 16 ASN F O 1
ATOM 9966 N N . TYR F 1 17 ? 22.89900 22.89800 43.45500 1.000 65.51188 17 TYR F N 1
ATOM 9967 C CA . TYR F 1 17 ? 21.45300 22.76800 43.56900 1.000 73.77635 17 TYR F CA 1
ATOM 9968 C C . TYR F 1 17 ? 21.04800 21.34200 43.90900 1.000 73.89684 17 TYR F C 1
ATOM 9969 O O . TYR F 1 17 ? 20.07200 21.12100 44.63300 1.000 70.99206 17 TYR F O 1
ATOM 9987 N N . HIS F 1 18 ? 21.78400 20.35800 43.39900 1.000 68.13253 18 HIS F N 1
ATOM 9988 C CA . HIS F 1 18 ? 21.46400 18.97800 43.72100 1.000 73.38057 18 HIS F CA 1
ATOM 9989 C C . HIS F 1 18 ? 21.96500 18.56200 45.09700 1.000 74.42056 18 HIS F C 1
ATOM 9990 O O . HIS F 1 18 ? 21.51400 17.53600 45.61300 1.000 77.33714 18 HIS F O 1
ATOM 10004 N N . LEU F 1 19 ? 22.87400 19.32100 45.69900 1.000 70.50406 19 LEU F N 1
ATOM 10005 C CA . LEU F 1 19 ? 23.28700 19.08900 47.08100 1.000 72.78083 19 LEU F CA 1
ATOM 10006 C C . LEU F 1 19 ? 22.52100 20.01400 48.02100 1.000 69.72706 19 LEU F C 1
ATOM 10007 O O . LEU F 1 19 ? 23.08200 20.85900 48.71000 1.000 74.74211 19 LEU F O 1
ATOM 10023 N N . ALA F 1 20 ? 21.20500 19.83600 48.03400 1.000 75.73051 20 ALA F N 1
ATOM 10024 C CA . ALA F 1 20 ? 20.33400 20.64400 48.87100 1.000 69.41264 20 ALA F CA 1
ATOM 10025 C C . ALA F 1 20 ? 18.96800 19.98800 48.95900 1.000 75.02255 20 ALA F C 1
ATOM 10026 O O . ALA F 1 20 ? 18.30600 19.79500 47.93500 1.000 83.83132 20 ALA F O 1
ATOM 10033 N N . THR F 1 21 ? 18.52900 19.64800 50.16900 1.000 75.89180 21 THR F N 1
ATOM 10034 C CA . THR F 1 21 ? 17.28900 18.90700 50.35500 1.000 89.95756 21 THR F CA 1
ATOM 10035 C C . THR F 1 21 ? 16.21700 19.74500 51.03800 1.000 80.14740 21 THR F C 1
ATOM 10036 O O . THR F 1 21 ? 15.15300 19.98400 50.46400 1.000 77.81102 21 THR F O 1
ATOM 10047 N N . ILE F 1 22 ? 16.47600 20.20500 52.25500 1.000 81.78405 22 ILE F N 1
ATOM 10048 C CA . ILE F 1 22 ? 15.57400 21.16300 52.87600 1.000 90.02599 22 ILE F CA 1
ATOM 10049 C C . ILE F 1 22 ? 15.74700 22.53100 52.23800 1.000 88.95690 22 ILE F C 1
ATOM 10050 O O . ILE F 1 22 ? 14.77200 23.24800 52.00200 1.000 83.21333 22 ILE F O 1
ATOM 10066 N N . GLU F 1 23 ? 16.99000 22.89400 51.92000 1.000 85.80702 23 GLU F N 1
ATOM 10067 C CA . GLU F 1 23 ? 17.31100 24.27500 51.58800 1.000 78.98432 23 GLU F CA 1
ATOM 10068 C C . GLU F 1 23 ? 16.61600 24.74500 50.32200 1.000 84.52007 23 GLU F C 1
ATOM 10069 O O . GLU F 1 23 ? 16.50400 25.95600 50.10900 1.000 91.42617 23 GLU F O 1
ATOM 10081 N N . GLU F 1 24 ? 16.14900 23.82700 49.47500 1.000 81.56000 24 GLU F N 1
ATOM 10082 C CA . GLU F 1 24 ? 15.45000 24.24900 48.26700 1.000 84.87316 24 GLU F CA 1
ATOM 10083 C C . GLU F 1 24 ? 14.33100 25.22500 48.59900 1.000 86.81765 24 GLU F C 1
ATOM 10084 O O . GLU F 1 24 ? 14.16000 26.24300 47.92000 1.000 88.86809 24 GLU F O 1
ATOM 10096 N N . ARG F 1 25 ? 13.56600 24.93700 49.64900 1.000 87.40179 25 ARG F N 1
ATOM 10097 C CA . ARG F 1 25 ? 12.48900 25.80600 50.08900 1.000 93.41570 25 ARG F CA 1
ATOM 10098 C C . ARG F 1 25 ? 12.71700 26.40600 51.46000 1.000 93.01333 25 ARG F C 1
ATOM 10099 O O . ARG F 1 25 ? 12.03600 27.37700 51.80300 1.000 89.35684 25 ARG F O 1
ATOM 10103 N N . GLN F 1 26 ? 13.64100 25.85600 52.25000 1.000 91.18561 26 GLN F N 1
ATOM 10104 C CA . GLN F 1 26 ? 13.90500 26.36400 53.59000 1.000 89.69227 26 GLN F CA 1
ATOM 10105 C C . GLN F 1 26 ? 13.95400 27.88500 53.59500 1.000 89.93128 26 GLN F C 1
ATOM 10106 O O . GLN F 1 26 ? 13.23700 28.54300 54.35600 1.000 85.34196 26 GLN F O 1
ATOM 10110 N N . SER F 1 27 ? 14.80900 28.45700 52.75300 1.000 77.45033 27 SER F N 1
ATOM 10111 C CA . SER F 1 27 ? 14.74400 29.88300 52.45900 1.000 76.28704 27 SER F CA 1
ATOM 10112 C C . SER F 1 27 ? 15.46500 30.09300 51.13800 1.000 76.25574 27 SER F C 1
ATOM 10113 O O . SER F 1 27 ? 16.69700 30.05300 51.09700 1.000 88.69309 27 SER F O 1
ATOM 10117 N N . ALA F 1 28 ? 14.70600 30.32700 50.07400 1.000 84.41077 28 ALA F N 1
ATOM 10118 C CA . ALA F 1 28 ? 15.27800 30.42000 48.73800 1.000 76.71592 28 ALA F CA 1
ATOM 10119 C C . ALA F 1 28 ? 15.77900 31.83400 48.48300 1.000 69.52612 28 ALA F C 1
ATOM 10120 O O . ALA F 1 28 ? 14.99800 32.79000 48.50300 1.000 69.98395 28 ALA F O 1
ATOM 10127 N N . ILE F 1 29 ? 17.07700 31.96600 48.24500 1.000 73.87918 29 ILE F N 1
ATOM 10128 C CA . ILE F 1 29 ? 17.67800 33.23300 47.85800 1.000 69.92674 29 ILE F CA 1
ATOM 10129 C C . ILE F 1 29 ? 17.86200 33.31700 46.35200 1.000 65.75788 29 ILE F C 1
ATOM 10130 O O . ILE F 1 29 ? 17.37500 34.24400 45.70800 1.000 72.08653 29 ILE F O 1
ATOM 10134 N N . TYR F 1 30 ? 18.55900 32.34600 45.77300 1.000 58.81233 30 TYR F N 1
ATOM 10135 C CA . TYR F 1 30 ? 18.77700 32.30700 44.33700 1.000 58.04290 30 TYR F CA 1
ATOM 10136 C C . TYR F 1 30 ? 18.95700 30.85700 43.92400 1.000 62.42221 30 TYR F C 1
ATOM 10137 O O . TYR F 1 30 ? 19.77300 30.14500 44.50400 1.000 59.50051 30 TYR F O 1
ATOM 10155 N N . VAL F 1 31 ? 18.19900 30.43000 42.92100 1.000 67.96842 31 VAL F N 1
ATOM 10156 C CA . VAL F 1 31 ? 18.26000 29.05900 42.43300 1.000 57.53550 31 VAL F CA 1
ATOM 10157 C C . VAL F 1 31 ? 18.40300 29.07900 40.92300 1.000 58.37429 31 VAL F C 1
ATOM 10158 O O . VAL F 1 31 ? 17.70900 29.83000 40.23300 1.000 62.49558 31 VAL F O 1
ATOM 10171 N N . ASP F 1 32 ? 19.31500 28.25300 40.41100 1.000 62.36153 32 ASP F N 1
ATOM 10172 C CA . ASP F 1 32 ? 19.43400 28.03100 38.97200 1.000 60.13793 32 ASP F CA 1
ATOM 10173 C C . ASP F 1 32 ? 19.82700 26.57000 38.78100 1.000 63.32953 32 ASP F C 1
ATOM 10174 O O . ASP F 1 32 ? 20.99800 26.21000 38.94000 1.000 68.48349 32 ASP F O 1
ATOM 10183 N N . TRP F 1 33 ? 18.83500 25.73400 38.47400 1.000 66.07260 33 TRP F N 1
ATOM 10184 C CA . TRP F 1 33 ? 19.11000 24.33500 38.17800 1.000 66.46288 33 TRP F CA 1
ATOM 10185 C C . TRP F 1 33 ? 19.97000 24.19400 36.93000 1.000 71.35849 33 TRP F C 1
ATOM 10186 O O . TRP F 1 33 ? 20.75600 23.24700 36.82100 1.000 63.69797 33 TRP F O 1
ATOM 10207 N N . GLN F 1 34 ? 19.83600 25.12000 35.98000 1.000 72.31403 34 GLN F N 1
ATOM 10208 C CA . GLN F 1 34 ? 20.66800 25.07400 34.78500 1.000 63.27081 34 GLN F CA 1
ATOM 10209 C C . GLN F 1 34 ? 22.13800 25.19000 35.15100 1.000 65.99341 34 GLN F C 1
ATOM 10210 O O . GLN F 1 34 ? 22.98600 24.47200 34.61200 1.000 64.27794 34 GLN F O 1
ATOM 10224 N N . SER F 1 35 ? 22.45700 26.10300 36.06400 1.000 71.70095 35 SER F N 1
ATOM 10225 C CA . SER F 1 35 ? 23.82100 26.27800 36.53200 1.000 59.27679 35 SER F CA 1
ATOM 10226 C C . SER F 1 35 ? 24.16200 25.36300 37.69600 1.000 59.17429 35 SER F C 1
ATOM 10227 O O . SER F 1 35 ? 25.32500 25.31800 38.10600 1.000 73.95638 35 SER F O 1
ATOM 10235 N N . ASP F 1 36 ? 23.18600 24.63400 38.23000 1.000 69.43984 36 ASP F N 1
ATOM 10236 C CA . ASP F 1 36 ? 23.40000 23.76500 39.38300 1.000 73.34846 36 ASP F CA 1
ATOM 10237 C C . ASP F 1 36 ? 23.87600 24.57600 40.58400 1.000 67.79127 36 ASP F C 1
ATOM 10238 O O . ASP F 1 36 ? 24.88200 24.25600 41.21500 1.000 68.39022 36 ASP F O 1
ATOM 10247 N N . VAL F 1 37 ? 23.14400 25.64500 40.89700 1.000 66.84930 37 VAL F N 1
ATOM 10248 C CA . VAL F 1 37 ? 23.54800 26.56400 41.95300 1.000 63.81040 37 VAL F CA 1
ATOM 10249 C C . VAL F 1 37 ? 22.33900 26.93400 42.79900 1.000 70.55922 37 VAL F C 1
ATOM 10250 O O . VAL F 1 37 ? 21.22900 27.11300 42.28900 1.000 65.86099 37 VAL F O 1
ATOM 10263 N N . LEU F 1 38 ? 22.57000 27.05900 44.10600 1.000 73.52436 38 LEU F N 1
ATOM 10264 C CA . LEU F 1 38 ? 21.53000 27.41600 45.05700 1.000 64.02059 38 LEU F CA 1
ATOM 10265 C C . LEU F 1 38 ? 22.15400 28.23100 46.18000 1.000 64.14246 38 LEU F C 1
ATOM 10266 O O . LEU F 1 38 ? 23.28400 27.97500 46.59800 1.000 64.70911 38 LEU F O 1
ATOM 10274 N N . VAL F 1 39 ? 21.40400 29.21800 46.66000 1.000 66.95813 39 VAL F N 1
ATOM 10275 C CA . VAL F 1 39 ? 21.82600 30.09900 47.74200 1.000 68.73506 39 VAL F CA 1
ATOM 10276 C C . VAL F 1 39 ? 20.76600 30.05000 48.83100 1.000 72.06673 39 VAL F C 1
ATOM 10277 O O . VAL F 1 39 ? 19.56700 30.11100 48.53700 1.000 73.16687 39 VAL F O 1
ATOM 10290 N N . THR F 1 40 ? 21.20200 29.93600 50.08600 1.000 69.33987 40 THR F N 1
ATOM 10291 C CA . THR F 1 40 ? 20.24700 29.83900 51.18400 1.000 69.28651 40 THR F CA 1
ATOM 10292 C 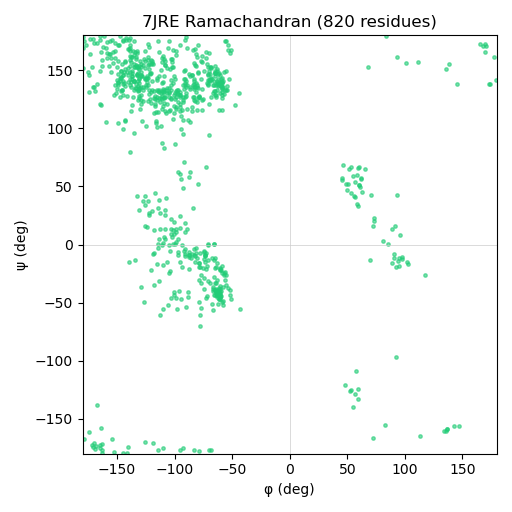C . THR F 1 40 ? 20.82600 30.46400 52.44500 1.000 69.22481 40 THR F C 1
ATOM 10293 O O . THR F 1 40 ? 22.01400 30.27200 52.72600 1.000 71.77364 40 THR F O 1
ATOM 10304 N N . PRO F 1 41 ? 20.03500 31.20600 53.21800 1.000 67.30954 41 PRO F N 1
ATOM 10305 C CA . PRO F 1 41 ? 20.57800 31.81200 54.43600 1.000 74.28381 41 PRO F CA 1
ATOM 10306 C C . PRO F 1 41 ? 21.02900 30.76300 55.43800 1.000 79.96909 41 PRO F C 1
ATOM 10307 O O . PRO F 1 41 ? 20.48100 29.66100 55.51400 1.000 79.11206 41 PRO F O 1
ATOM 10318 N N . ILE F 1 42 ? 22.05000 31.12300 56.21200 1.000 78.77905 42 ILE F N 1
ATOM 10319 C CA . ILE F 1 42 ? 22.53300 30.30300 57.31200 1.000 78.96066 42 ILE F CA 1
ATOM 10320 C C . ILE F 1 42 ? 22.65000 31.19500 58.53800 1.000 75.71294 42 ILE F C 1
ATOM 10321 O O . ILE F 1 42 ? 22.87300 32.40400 58.42900 1.000 89.08405 42 ILE F O 1
ATOM 10337 N N . ALA F 1 43 ? 22.48600 30.59200 59.71500 1.000 68.47026 43 ALA F N 1
ATOM 10338 C CA . ALA F 1 43 ? 22.56400 31.34100 60.96100 1.000 71.49841 43 ALA F CA 1
ATOM 10339 C C . ALA F 1 43 ? 23.98600 31.74600 61.32500 1.000 76.90660 43 ALA F C 1
ATOM 10340 O O . ALA F 1 43 ? 24.16700 32.51800 62.27000 1.000 82.13145 43 ALA F O 1
ATOM 10347 N N . ALA F 1 44 ? 24.98900 31.25100 60.61400 1.000 73.23954 44 ALA F N 1
ATOM 10348 C CA . ALA F 1 44 ? 26.37400 31.56300 60.91100 1.000 71.82614 44 ALA F CA 1
ATOM 10349 C C . ALA F 1 44 ? 26.82600 32.78700 60.12100 1.000 82.28751 44 ALA F C 1
ATOM 10350 O O . ALA F 1 44 ? 26.09000 33.34000 59.30400 1.000 84.59796 44 ALA F O 1
ATOM 10357 N N . HIS F 1 45 ? 28.05500 33.21700 60.38600 1.000 88.48889 45 HIS F N 1
ATOM 10358 C CA . HIS F 1 45 ? 28.69600 34.27300 59.61800 1.000 86.52916 45 HIS F CA 1
ATOM 10359 C C . HIS F 1 45 ? 29.60000 33.64300 58.57100 1.000 85.22691 45 HIS F C 1
ATOM 10360 O O . HIS F 1 45 ? 30.37900 32.73600 58.87300 1.000 80.05143 45 HIS F O 1
ATOM 10374 N N . GLY F 1 46 ? 29.48800 34.12900 57.33900 1.000 85.19198 46 GLY F N 1
ATOM 10375 C CA . GLY F 1 46 ? 30.25100 33.56100 56.25300 1.000 66.46467 46 GLY F CA 1
ATOM 10376 C C . GLY F 1 46 ? 31.73300 33.84200 56.37700 1.000 59.41763 46 GLY F C 1
ATOM 10377 O O . GLY F 1 46 ? 32.16700 34.83400 56.95500 1.000 62.20728 46 GLY F O 1
ATOM 10381 N N . ARG F 1 47 ? 32.51900 32.94300 55.79400 1.000 59.40276 47 ARG F N 1
ATOM 10382 C CA . ARG F 1 47 ? 33.96600 32.99500 55.90300 1.000 63.02391 47 ARG F CA 1
ATOM 10383 C C . ARG F 1 47 ? 34.66900 33.18600 54.56700 1.000 71.81843 47 ARG F C 1
ATOM 10384 O O . ARG F 1 47 ? 35.88500 33.40000 54.55600 1.000 71.67411 47 ARG F O 1
ATOM 10405 N N . HIS F 1 48 ? 33.95100 33.13000 53.45200 1.000 61.50823 48 HIS F N 1
ATOM 10406 C CA . HIS F 1 48 ? 34.54500 33.21300 52.12800 1.000 60.59892 48 HIS F CA 1
ATOM 10407 C C . HIS F 1 48 ? 34.26800 34.57200 51.50200 1.000 58.73705 48 HIS F C 1
ATOM 10408 O O . HIS F 1 48 ? 33.47100 35.36000 52.01400 1.000 58.27670 48 HIS F O 1
ATOM 10422 N N . GLN F 1 49 ? 34.95400 34.84500 50.39800 1.000 58.92927 49 GLN F N 1
ATOM 10423 C CA . GLN F 1 49 ? 34.64200 35.97900 49.54100 1.000 59.87295 49 GLN F CA 1
ATOM 10424 C C . GLN F 1 49 ? 34.59500 35.51000 48.09300 1.000 63.63393 49 GLN F C 1
ATOM 10425 O O . GLN F 1 49 ? 35.45400 34.74000 47.65500 1.000 64.53600 49 GLN F O 1
ATOM 10433 N N . ILE F 1 50 ? 33.58800 35.97000 47.36100 1.000 55.60089 50 ILE F N 1
ATOM 10434 C CA . ILE F 1 50 ? 33.42400 35.60200 45.96100 1.000 51.18815 50 ILE F CA 1
ATOM 10435 C C . ILE F 1 50 ? 34.38300 36.43500 45.12500 1.000 52.00023 50 ILE F C 1
ATOM 10436 O O . ILE F 1 50 ? 34.39700 37.66400 45.21900 1.000 58.16992 50 ILE F O 1
ATOM 10446 N N . ALA F 1 51 ? 35.18500 35.76900 44.30300 1.000 53.51656 51 ALA F N 1
ATOM 10447 C CA . ALA F 1 51 ? 36.07500 36.48900 43.40900 1.000 60.06043 51 ALA F CA 1
ATOM 10448 C C . ALA F 1 51 ? 35.26700 37.31000 42.41400 1.000 66.68235 51 ALA F C 1
ATOM 10449 O O . ALA F 1 51 ? 34.25900 36.84800 41.87600 1.000 69.68075 51 ALA F O 1
ATOM 10456 N N . ARG F 1 52 ? 35.71100 38.54300 42.17700 1.000 69.26975 52 ARG F N 1
ATOM 10457 C CA . ARG F 1 52 ? 35.07600 39.44500 41.22500 1.000 57.45467 52 ARG F CA 1
ATOM 10458 C C . ARG F 1 52 ? 35.98500 39.72800 40.03600 1.000 56.87804 52 ARG F C 1
ATOM 10459 O O . ARG F 1 52 ? 36.02300 40.84800 39.52600 1.000 57.15357 52 ARG F O 1
ATOM 10480 N N . CYS F 1 53 ? 36.70800 38.71600 39.57900 1.000 55.70811 53 CYS F N 1
ATOM 10481 C CA . CYS F 1 53 ? 37.77600 38.86700 38.61200 1.000 52.55440 53 CYS F CA 1
ATOM 10482 C C . CYS F 1 53 ? 37.38200 38.26500 37.26800 1.000 54.46332 53 CYS F C 1
ATOM 10483 O O . CYS F 1 53 ? 36.25400 37.81100 37.06500 1.000 55.30212 53 CYS F O 1
ATOM 10490 N N . LYS F 1 54 ? 38.33300 38.25600 36.33800 1.000 59.72836 54 LYS F N 1
ATOM 10491 C CA . LYS F 1 54 ? 38.21200 37.54400 35.07500 1.000 57.17971 54 LYS F CA 1
ATOM 10492 C C . LYS F 1 54 ? 39.36400 36.56200 34.89700 1.000 53.26584 54 LYS F C 1
ATOM 10493 O O . LYS F 1 54 ? 39.87500 36.38000 33.79200 1.000 51.26442 54 LYS F O 1
ATOM 10512 N N . CYS F 1 55 ? 39.78900 35.93100 35.98600 1.000 56.52931 55 CYS F N 1
ATOM 10513 C CA . CYS F 1 55 ? 40.85400 34.94400 35.91100 1.000 57.89597 55 CYS F CA 1
ATOM 10514 C C . CYS F 1 55 ? 40.40000 33.73800 35.10000 1.000 62.29955 55 CYS F C 1
ATOM 10515 O O . CYS F 1 55 ? 39.25300 33.30000 35.20200 1.000 63.33395 55 CYS F O 1
ATOM 10522 N N . ASN F 1 56 ? 41.30600 33.20600 34.28500 1.000 62.58060 56 ASN F N 1
ATOM 10523 C CA . ASN F 1 56 ? 41.08100 31.94700 33.59000 1.000 66.57958 56 ASN F CA 1
ATOM 10524 C C . ASN F 1 56 ? 41.79600 30.77900 34.25400 1.000 65.11726 56 ASN F C 1
ATOM 10525 O O . ASN F 1 56 ? 41.69100 29.64900 33.77200 1.000 60.46055 56 ASN F O 1
ATOM 10536 N N . THR F 1 57 ? 42.50300 31.02400 35.35100 1.000 66.10788 57 THR F N 1
ATOM 10537 C CA . THR F 1 57 ? 43.27700 30.00600 36.03600 1.000 58.95339 57 THR F CA 1
ATOM 10538 C C . THR F 1 57 ? 42.87200 29.97000 37.50000 1.000 58.17160 57 THR F C 1
ATOM 10539 O O . THR F 1 57 ? 42.30600 30.92400 38.03200 1.000 59.89061 57 THR F O 1
ATOM 10550 N N . GLY F 1 58 ? 43.16300 28.84800 38.14400 1.000 56.76819 58 GLY F N 1
ATOM 10551 C CA . GLY F 1 58 ? 42.85600 28.71900 39.55200 1.000 55.51942 58 GLY F CA 1
ATOM 10552 C C . GLY F 1 58 ? 43.29200 27.37400 40.08200 1.000 55.63309 58 GLY F C 1
ATOM 10553 O O . GLY F 1 58 ? 44.03600 26.63700 39.43500 1.000 55.17412 58 GLY F O 1
ATOM 10557 N N . VAL F 1 59 ? 42.81600 27.06900 41.28200 1.000 55.34767 59 VAL F N 1
ATOM 10558 C CA . VAL F 1 59 ? 43.09600 25.79700 41.93100 1.000 57.96338 59 VAL F CA 1
ATOM 10559 C C . VAL F 1 59 ? 41.81800 25.31000 42.59200 1.000 63.98523 59 VAL F C 1
ATOM 10560 O O . VAL F 1 59 ? 41.10000 26.09000 43.22100 1.000 66.03815 59 VAL F O 1
ATOM 10564 N N . TYR F 1 60 ? 41.53400 24.02000 42.45200 1.000 62.00013 60 TYR F N 1
ATOM 10565 C CA . TYR F 1 60 ? 40.30700 23.45000 42.98400 1.000 60.17464 60 TYR F CA 1
ATOM 10566 C C . TYR F 1 60 ? 40.61100 22.24000 43.85200 1.000 59.27084 60 TYR F C 1
ATOM 10567 O O . TYR F 1 60 ? 41.62500 21.56200 43.69100 1.000 65.72829 60 TYR F O 1
ATOM 10585 N N . TYR F 1 61 ? 39.70000 21.97400 44.77400 1.000 55.17700 61 TYR F N 1
ATOM 10586 C CA . TYR F 1 61 ? 39.84500 20.87500 45.71600 1.000 55.33622 61 TYR F CA 1
ATOM 10587 C C . TYR F 1 61 ? 39.16700 19.62800 45.16400 1.000 62.91123 61 TYR F C 1
ATOM 10588 O O . TYR F 1 61 ? 37.99200 19.67000 44.79000 1.000 63.92422 61 TYR F O 1
ATOM 10606 N N . CYS F 1 62 ? 39.91000 18.52400 45.11300 1.000 65.57187 62 CYS F N 1
ATOM 10607 C CA . CYS F 1 62 ? 39.38700 17.21100 44.74700 1.000 59.28180 62 CYS F CA 1
ATOM 10608 C C . CYS F 1 62 ? 39.27000 16.40600 46.03500 1.000 54.36863 62 CYS F C 1
ATOM 10609 O O . CYS F 1 62 ? 40.27700 16.09900 46.68700 1.000 60.43182 62 CYS F O 1
ATOM 10617 N N . ARG F 1 63 ? 38.02900 16.07800 46.39500 1.000 56.34590 63 ARG F N 1
ATOM 10618 C CA . ARG F 1 63 ? 37.76300 15.45100 47.68100 1.000 60.81416 63 ARG F CA 1
ATOM 10619 C C . ARG F 1 63 ? 38.23100 14.00300 47.70000 1.000 66.36791 63 ARG F C 1
ATOM 10620 O O . ARG F 1 63 ? 38.87700 13.56100 48.65500 1.000 60.83330 63 ARG F O 1
ATOM 10641 N N . HIS F 1 64 ? 37.91800 13.24400 46.65100 1.000 68.25884 64 HIS F N 1
ATOM 10642 C CA . HIS F 1 64 ? 38.23300 11.82300 46.66800 1.000 66.22730 64 HIS F CA 1
ATOM 10643 C C . HIS F 1 64 ? 39.72900 11.56300 46.63500 1.000 66.61903 64 HIS F C 1
ATOM 10644 O O . HIS F 1 64 ? 40.14500 10.42400 46.86800 1.000 65.54478 64 HIS F O 1
ATOM 10658 N N . ARG F 1 65 ? 40.54100 12.57900 46.35600 1.000 66.25947 65 ARG F N 1
ATOM 10659 C CA . ARG F 1 65 ? 41.98300 12.48100 46.50700 1.000 63.53725 65 ARG F CA 1
ATOM 10660 C C . ARG F 1 65 ? 42.51600 13.39800 47.59300 1.000 65.70747 65 ARG F C 1
ATOM 10661 O O . ARG F 1 65 ? 43.71700 13.35700 47.88100 1.000 65.03557 65 ARG F O 1
ATOM 10682 N N . ASP F 1 66 ? 41.65900 14.20300 48.21300 1.000 66.01650 66 ASP F N 1
ATOM 10683 C CA . ASP F 1 66 ? 42.07100 15.19500 49.19900 1.000 59.38209 66 ASP F CA 1
ATOM 10684 C C . ASP F 1 66 ? 43.28300 15.96700 48.70100 1.000 57.57682 66 ASP F C 1
ATOM 10685 O O . ASP F 1 66 ? 44.33800 16.00100 49.33500 1.000 53.86616 66 ASP F O 1
ATOM 10694 N N . LYS F 1 67 ? 43.13400 16.58600 47.53500 1.000 58.68323 67 LYS F N 1
ATOM 10695 C CA . LYS F 1 67 ? 44.25200 17.34000 46.99000 1.000 64.23818 67 LYS F CA 1
ATOM 10696 C C . LYS F 1 67 ? 43.77300 18.57900 46.25500 1.000 57.06668 67 LYS F C 1
ATOM 10697 O O . LYS F 1 67 ? 42.71600 18.57500 45.62800 1.000 54.13089 67 LYS F O 1
ATOM 10716 N N . SER F 1 68 ? 44.57200 19.63300 46.33600 1.000 65.93251 68 SER F N 1
ATOM 10717 C CA . SER F 1 68 ? 44.37800 20.79200 45.48800 1.000 62.46642 68 SER F CA 1
ATOM 10718 C C . SER F 1 68 ? 45.04000 20.55000 44.14200 1.000 60.63303 68 SER F C 1
ATOM 10719 O O . SER F 1 68 ? 46.12400 19.96800 44.05900 1.000 61.64364 68 SER F O 1
ATOM 10727 N N . TYR F 1 69 ? 44.37100 20.98900 43.08200 1.000 56.89205 69 TYR F N 1
ATOM 10728 C CA . TYR F 1 69 ? 44.83100 20.75800 41.73100 1.000 61.28506 69 TYR F CA 1
ATOM 10729 C C . TYR F 1 69 ? 44.79300 22.07400 40.96500 1.000 51.59022 69 TYR F C 1
ATOM 10730 O O . TYR F 1 69 ? 43.79800 22.81000 41.05200 1.000 51.23874 69 TYR F O 1
ATOM 10748 N N . PRO F 1 70 ? 45.83500 22.40300 40.21100 1.000 53.95969 70 PRO F N 1
ATOM 10749 C CA . PRO F 1 70 ? 45.81500 23.62700 39.41500 1.000 59.19376 70 PRO F CA 1
ATOM 10750 C C . PRO F 1 70 ? 45.13600 23.39200 38.08200 1.000 68.19434 70 PRO F C 1
ATOM 10751 O O . PRO F 1 70 ? 45.22800 22.31400 37.49400 1.000 74.76178 70 PRO F O 1
ATOM 10762 N N . VAL F 1 71 ? 44.45000 24.41800 37.59800 1.000 65.94957 71 VAL F N 1
ATOM 10763 C CA . VAL F 1 71 ? 43.66700 24.27000 36.37900 1.000 63.72481 71 VAL F CA 1
ATOM 10764 C C . VAL F 1 71 ? 43.61400 25.60000 35.64400 1.000 63.34561 71 VAL F C 1
ATOM 10765 O O . VAL F 1 71 ? 43.37100 26.65200 36.24100 1.000 67.19383 71 VAL F O 1
ATOM 10778 N N . CYS F 1 72 ? 43.84000 25.53600 34.33600 1.000 61.11156 72 CYS F N 1
ATOM 10779 C CA . CYS F 1 72 ? 43.40200 26.56400 33.40500 1.000 67.91945 72 CYS F CA 1
ATOM 10780 C C . CYS F 1 72 ? 42.11300 26.07700 32.76400 1.000 72.28057 72 CYS F C 1
ATOM 10781 O O . CYS F 1 72 ? 42.06400 24.95800 32.24500 1.000 70.59237 72 CYS F O 1
ATOM 10789 N N . PHE F 1 73 ? 41.07100 26.90000 32.81500 1.000 72.26836 73 PHE F N 1
ATOM 10790 C CA . PHE F 1 73 ? 39.73500 26.46100 32.44800 1.000 68.47440 73 PHE F CA 1
ATOM 10791 C C . PHE F 1 73 ? 39.18700 27.30000 31.30600 1.000 72.51613 73 PHE F C 1
ATOM 10792 O O . PHE F 1 73 ? 39.50400 28.48300 31.17200 1.000 71.41771 73 PHE F O 1
ATOM 10809 N N . GLU F 1 74 ? 38.37500 26.65800 30.46900 1.000 66.76044 74 GLU F N 1
ATOM 10810 C CA . GLU F 1 74 ? 37.64100 27.37900 29.44200 1.000 62.93589 74 GLU F CA 1
ATOM 10811 C C . GLU F 1 74 ? 36.56700 28.24000 30.08700 1.000 60.05761 74 GLU F C 1
ATOM 10812 O O . GLU F 1 74 ? 35.91200 27.82900 31.04600 1.000 54.40746 74 GLU F O 1
ATOM 10824 N N . GLY F 1 75 ? 36.38400 29.43600 29.54600 1.000 68.50124 75 GLY F N 1
ATOM 10825 C CA . GLY F 1 75 ? 35.59600 30.45500 30.19000 1.000 68.65182 75 GLY F CA 1
ATOM 10826 C C . GLY F 1 75 ? 34.18900 30.00400 30.50900 1.000 65.54503 75 GLY F C 1
ATOM 10827 O O . GLY F 1 75 ? 33.76800 28.89700 30.16400 1.000 73.84818 75 GLY F O 1
ATOM 10831 N N . PRO F 1 76 ? 33.43700 30.86000 31.19400 1.000 55.67069 76 PRO F N 1
ATOM 10832 C CA . PRO F 1 76 ? 32.04200 30.53300 31.49500 1.000 56.05820 76 PRO F CA 1
ATOM 10833 C C . PRO F 1 76 ? 31.21400 30.42200 30.22700 1.000 61.65921 76 PRO F C 1
ATOM 10834 O O . PRO F 1 76 ? 31.21400 31.31700 29.38100 1.000 61.24594 76 PRO F O 1
ATOM 10845 N N . GLY F 1 77 ? 30.49600 29.31900 30.10500 1.000 66.59808 77 GLY F N 1
ATOM 10846 C CA . GLY F 1 77 ? 29.66200 29.13100 28.93900 1.000 71.15225 77 GLY F CA 1
ATOM 10847 C C . GLY F 1 77 ? 28.63600 28.04400 29.13600 1.000 60.89766 77 GLY F C 1
ATOM 10848 O O . GLY F 1 77 ? 28.26600 27.71500 30.26100 1.000 58.28816 77 GLY F O 1
ATOM 10852 N N . ILE F 1 78 ? 28.16600 27.50300 28.02200 1.000 58.83912 78 ILE F N 1
ATOM 10853 C CA . ILE F 1 78 ? 27.27600 26.35000 28.01800 1.000 61.04825 78 ILE F CA 1
ATOM 10854 C C . ILE F 1 78 ? 28.06600 25.14200 27.54500 1.000 62.71742 78 ILE F C 1
ATOM 10855 O O . ILE F 1 78 ? 28.82600 25.22200 26.57400 1.000 63.46439 78 ILE F O 1
ATOM 10871 N N . GLN F 1 79 ? 27.90900 24.02500 28.24700 1.000 64.11602 79 GLN F N 1
ATOM 10872 C CA . GLN F 1 79 ? 28.62200 22.80900 27.90000 1.000 67.59996 79 GLN F CA 1
ATOM 10873 C C . GLN F 1 79 ? 27.72600 21.61200 28.16400 1.000 59.64173 79 GLN F C 1
ATOM 10874 O O . GLN F 1 79 ? 26.88900 21.62600 29.06800 1.000 52.74510 79 GLN F O 1
ATOM 10888 N N . TRP F 1 80 ? 27.91900 20.57700 27.35700 1.000 70.71952 80 TRP F N 1
ATOM 10889 C CA . TRP F 1 80 ? 27.15700 19.34700 27.48200 1.000 72.93990 80 TRP F CA 1
ATOM 10890 C C . TRP F 1 80 ? 27.75900 18.46900 28.56800 1.000 75.42466 80 TRP F C 1
ATOM 10891 O O . TRP F 1 80 ? 28.97700 18.29200 28.63500 1.000 69.84943 80 TRP F O 1
ATOM 10912 N N . ILE F 1 81 ? 26.90200 17.91200 29.41600 1.000 77.88646 81 ILE F N 1
ATOM 10913 C CA . ILE F 1 81 ? 27.31800 17.05800 30.52200 1.000 71.01142 81 ILE F CA 1
ATOM 10914 C C . ILE F 1 81 ? 26.92600 15.62700 30.18900 1.000 69.77323 81 ILE F C 1
ATOM 10915 O O . ILE F 1 81 ? 25.75800 15.35200 29.89000 1.000 75.23389 81 ILE F O 1
ATOM 10931 N N . GLU F 1 82 ? 27.89400 14.71300 30.26000 1.000 75.35358 82 GLU F N 1
ATOM 10932 C CA . GLU F 1 82 ? 27.72400 13.36000 29.72600 1.000 80.65094 82 GLU F CA 1
ATOM 10933 C C . GLU F 1 82 ? 26.92300 12.53700 30.73700 1.000 82.66842 82 GLU F C 1
ATOM 10934 O O . GLU F 1 82 ? 27.28900 11.42900 31.12600 1.000 82.59346 82 GLU F O 1
ATOM 10946 N N . GLN F 1 83 ? 25.78400 13.09700 31.13400 1.000 86.68413 83 GLN F N 1
ATOM 10947 C CA . GLN F 1 83 ? 24.77300 12.38700 31.91600 1.000 82.37476 83 GLN F CA 1
ATOM 10948 C C . GLN F 1 83 ? 25.36900 11.76100 33.17900 1.000 84.87656 83 GLN F C 1
ATOM 10949 O O . GLN F 1 83 ? 25.44200 10.54400 33.33500 1.000 88.82361 83 GLN F O 1
ATOM 10963 N N . ASN F 1 84 ? 25.80000 12.62700 34.08500 1.000 85.15942 84 ASN F N 1
ATOM 10964 C CA . ASN F 1 84 ? 26.16200 12.14000 35.40200 1.000 85.12183 84 ASN F CA 1
ATOM 10965 C C . ASN F 1 84 ? 25.02200 11.36600 36.05700 1.000 82.78380 84 ASN F C 1
ATOM 10966 O O . ASN F 1 84 ? 23.91300 11.26800 35.52700 1.000 79.87799 84 ASN F O 1
ATOM 10977 N N . GLU F 1 85 ? 25.31700 10.79800 37.22400 1.000 85.63335 85 GLU F N 1
ATOM 10978 C CA . GLU F 1 85 ? 24.33200 9.98800 37.93500 1.000 80.30499 85 GLU F CA 1
ATOM 10979 C C . GLU F 1 85 ? 23.11300 10.81100 38.33300 1.000 83.85304 85 GLU F C 1
ATOM 10980 O O . GLU F 1 85 ? 21.97100 10.42200 38.06900 1.000 72.45489 85 GLU F O 1
ATOM 10992 N N . TYR F 1 86 ? 23.34200 11.95700 38.97700 1.000 100.51160 86 TYR F N 1
ATOM 10993 C CA . TYR F 1 86 ? 22.23800 12.70300 39.57000 1.000 97.83421 86 TYR F CA 1
ATOM 10994 C C . TYR F 1 86 ? 21.26400 13.17300 38.50000 1.000 95.71893 86 TYR F C 1
ATOM 10995 O O . TYR F 1 86 ? 20.04500 13.04600 38.66100 1.000 89.84399 86 TYR F O 1
ATOM 11013 N N . TYR F 1 87 ? 21.78100 13.71600 37.40100 1.000 86.17679 87 TYR F N 1
ATOM 11014 C CA . TYR F 1 87 ? 20.95200 14.25600 36.33000 1.000 83.64810 87 TYR F CA 1
ATOM 11015 C C . TYR F 1 87 ? 21.41600 13.65300 35.01100 1.000 92.17199 87 TYR F C 1
AT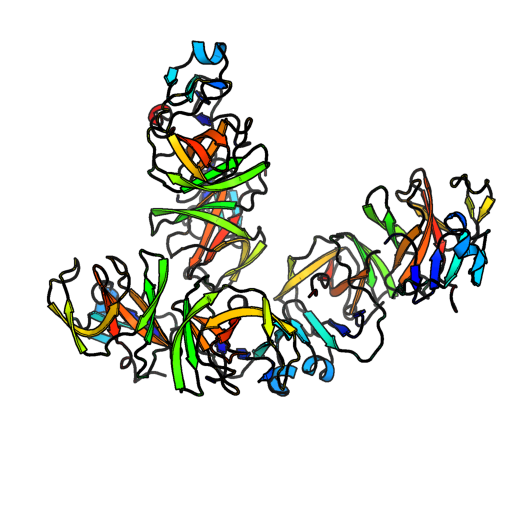OM 11016 O O . TYR F 1 87 ? 22.59800 13.81500 34.64300 1.000 92.27227 87 TYR F O 1
ATOM 11020 N N . PRO F 1 88 ? 20.55500 12.95500 34.27400 1.000 90.37779 88 PRO F N 1
ATOM 11021 C CA . PRO F 1 88 ? 20.96300 12.46400 32.95300 1.000 85.11683 88 PRO F CA 1
ATOM 11022 C C . PRO F 1 88 ? 21.49100 13.58500 32.07600 1.000 85.35905 88 PRO F C 1
ATOM 11023 O O . PRO F 1 88 ? 21.31200 14.76200 32.39800 1.000 80.35919 88 PRO F O 1
ATOM 11034 N N . ALA F 1 89 ? 22.12500 13.23300 30.96000 1.000 85.34047 89 ALA F N 1
ATOM 11035 C CA . ALA F 1 89 ? 22.87800 14.20700 30.18500 1.000 74.76910 89 ALA F CA 1
ATOM 11036 C C . ALA F 1 89 ? 22.01000 15.39900 29.81900 1.000 72.10044 89 ALA F C 1
ATOM 11037 O O . ALA F 1 89 ? 20.88000 15.24500 29.35200 1.000 69.47345 89 ALA F O 1
ATOM 11044 N N . ARG F 1 90 ? 22.55400 16.59100 30.03300 1.000 80.05726 90 ARG F N 1
ATOM 11045 C CA . ARG F 1 90 ? 21.83500 17.83100 29.80600 1.000 83.91046 90 ARG F CA 1
ATOM 11046 C C . ARG F 1 90 ? 22.84000 18.94000 29.55000 1.000 71.31556 90 ARG F C 1
ATOM 11047 O O . ARG F 1 90 ? 24.02100 18.83000 29.88500 1.000 70.49538 90 ARG F O 1
ATOM 11068 N N . TYR F 1 91 ? 22.35900 20.01400 28.94300 1.000 63.91393 91 TYR F N 1
ATOM 11069 C CA . TYR F 1 91 ? 23.14200 21.22800 28.85200 1.000 62.41226 91 TYR F CA 1
ATOM 11070 C C . TYR F 1 91 ? 23.10800 21.96100 30.18400 1.000 66.22364 91 TYR F C 1
ATOM 11071 O O . TYR F 1 91 ? 22.09100 21.97800 30.88000 1.000 68.57294 91 TYR F O 1
ATOM 11089 N N . GLN F 1 92 ? 24.23800 22.55800 30.54300 1.000 62.50215 92 GLN F N 1
ATOM 11090 C CA . GLN F 1 92 ? 24.34600 23.36000 31.75000 1.000 59.35933 92 GLN F CA 1
ATOM 11091 C C . GLN F 1 92 ? 24.95200 24.70500 31.38700 1.000 58.58326 92 GLN F C 1
ATOM 11092 O O . GLN F 1 92 ? 25.66400 24.83900 30.39200 1.000 59.58526 92 GLN F O 1
ATOM 11106 N N . THR F 1 93 ? 24.65600 25.70400 32.20800 1.000 60.74988 93 THR F N 1
ATOM 11107 C CA . THR F 1 93 ? 25.04000 27.08000 31.94900 1.000 58.05135 93 THR F CA 1
ATOM 11108 C C . THR F 1 93 ? 26.10200 27.52900 32.94100 1.000 61.39035 93 THR F C 1
ATOM 11109 O O . THR F 1 93 ? 26.22800 26.97300 34.03300 1.000 58.58769 93 THR F O 1
ATOM 11120 N N . ASN F 1 94 ? 26.86100 28.54900 32.54900 1.000 63.29200 94 ASN F N 1
ATOM 11121 C CA . ASN F 1 94 ? 27.89700 29.13200 33.40100 1.000 57.50119 94 ASN F CA 1
ATOM 11122 C C . ASN F 1 94 ? 28.90800 28.07100 33.82900 1.000 55.04726 94 ASN F C 1
ATOM 11123 O O . ASN F 1 94 ? 29.35600 28.02200 34.97500 1.000 53.17789 94 ASN F O 1
ATOM 11134 N N . VAL F 1 95 ? 29.26300 27.21400 32.88300 1.000 59.39428 95 VAL F N 1
ATOM 11135 C CA . VAL F 1 95 ? 30.19000 26.11600 33.10100 1.000 65.93820 95 VAL F CA 1
ATOM 11136 C C . VAL F 1 95 ? 31.59800 26.60000 32.79800 1.000 62.06125 95 VAL F C 1
ATOM 11137 O O . VAL F 1 95 ? 31.82100 27.30400 31.80400 1.000 62.47149 95 VAL F O 1
ATOM 11150 N N . LEU F 1 96 ? 32.53100 26.25400 33.67800 1.000 65.48771 96 LEU F N 1
ATOM 11151 C CA . LEU F 1 96 ? 33.96100 26.39200 33.45600 1.000 60.97963 96 LEU F CA 1
ATOM 11152 C C . LEU F 1 96 ? 34.54600 24.99600 33.34000 1.000 54.14078 96 LEU F C 1
ATOM 11153 O O . LEU F 1 96 ? 34.33500 24.16200 34.22100 1.000 51.74135 96 LEU F O 1
ATOM 11169 N N . LEU F 1 97 ? 35.26800 24.74200 32.25900 1.000 56.19477 97 LEU F N 1
ATOM 11170 C CA . LEU F 1 97 ? 35.73800 23.40500 31.93200 1.000 60.59782 97 LEU F CA 1
ATOM 11171 C C . LEU F 1 97 ? 37.25200 23.35200 32.03600 1.000 55.44498 97 LEU F C 1
ATOM 11172 O O . LEU F 1 97 ? 37.94400 24.20700 31.48100 1.000 58.68919 97 LEU F O 1
ATOM 11188 N N . ALA F 1 98 ? 37.76200 22.34300 32.73300 1.000 56.51890 98 ALA F N 1
ATOM 11189 C CA . ALA F 1 98 ? 39.19400 22.17600 32.89200 1.000 63.23293 98 ALA F CA 1
ATOM 11190 C C . ALA F 1 98 ? 39.54800 20.70700 32.75600 1.000 58.83836 98 ALA F C 1
ATOM 11191 O O . ALA F 1 98 ? 38.68300 19.83100 32.74700 1.000 57.41307 98 ALA F O 1
ATOM 11198 N N . ALA F 1 99 ? 40.84300 20.45000 32.65100 1.000 59.94409 99 ALA F N 1
ATOM 11199 C CA . ALA F 1 99 ? 41.37700 19.10100 32.61200 1.000 60.57745 99 ALA F CA 1
ATOM 11200 C C . ALA F 1 99 ? 41.87400 18.74400 34.00300 1.000 63.50349 99 ALA F C 1
ATOM 11201 O O . ALA F 1 99 ? 42.80100 19.37800 34.51500 1.000 74.78448 99 ALA F O 1
ATOM 11208 N N . GLY F 1 100 ? 41.25700 17.73900 34.61300 1.000 65.61595 100 GLY F N 1
ATOM 11209 C CA . GLY F 1 100 ? 41.63600 17.32000 35.93700 1.000 61.19637 100 GLY F CA 1
ATOM 11210 C C . GLY F 1 100 ? 40.82600 16.14100 36.42700 1.000 57.54051 100 GLY F C 1
ATOM 11211 O O . GLY F 1 100 ? 39.88600 15.68400 35.77300 1.000 55.96428 100 GLY F O 1
ATOM 11215 N N . PRO F 1 101 ? 41.18400 15.62400 37.59800 1.000 54.62584 101 PRO F N 1
ATOM 11216 C CA . PRO F 1 101 ? 40.50000 14.44300 38.12800 1.000 55.49897 101 PRO F CA 1
ATOM 11217 C C . PRO F 1 101 ? 39.26000 14.79900 38.92600 1.000 57.63366 101 PRO F C 1
ATOM 11218 O O . PRO F 1 101 ? 39.21400 15.81000 39.62900 1.000 61.24357 101 PRO F O 1
ATOM 11229 N N . ALA F 1 102 ? 38.24800 13.94300 38.81800 1.000 60.91419 102 ALA F N 1
ATOM 11230 C CA . ALA F 1 102 ? 37.00100 14.14700 39.53700 1.000 63.68290 102 ALA F CA 1
ATOM 11231 C C . ALA F 1 102 ? 36.21500 12.84600 39.56400 1.000 64.47766 102 ALA F C 1
ATOM 11232 O O . ALA F 1 102 ? 36.36200 11.99700 38.68300 1.000 65.05268 102 ALA F O 1
ATOM 11239 N N . GLU F 1 103 ? 35.38200 12.70700 40.59000 1.000 68.75757 103 GLU F N 1
ATOM 11240 C CA . GLU F 1 103 ? 34.55100 11.52800 40.77600 1.000 71.07275 103 GLU F CA 1
ATOM 11241 C C . GLU F 1 103 ? 33.22700 11.96400 41.38100 1.000 67.58062 103 GLU F C 1
ATOM 11242 O O . GLU F 1 103 ? 32.99200 13.14800 41.62600 1.000 73.31963 103 GLU F O 1
ATOM 11254 N N . ALA F 1 104 ? 32.35700 10.98900 41.61900 1.000 63.69407 104 ALA F N 1
ATOM 11255 C CA . ALA F 1 104 ? 31.10100 11.27200 42.29500 1.000 75.60286 104 ALA F CA 1
ATOM 11256 C C . ALA F 1 104 ? 31.36300 11.62300 43.75100 1.000 69.81712 104 ALA F C 1
ATOM 11257 O O . ALA F 1 104 ? 32.22600 11.03300 44.40500 1.000 64.56106 104 ALA F O 1
ATOM 11264 N N . GLY F 1 105 ? 30.61300 12.59300 44.26000 1.000 75.76639 105 GLY F N 1
ATOM 11265 C CA . GLY F 1 105 ? 30.80800 13.08900 45.59700 1.000 66.83722 105 GLY F CA 1
ATOM 11266 C C . GLY F 1 105 ? 31.79500 14.22900 45.70500 1.000 61.22406 105 GLY F C 1
ATOM 11267 O O . GLY F 1 105 ? 31.81600 14.91500 46.72900 1.000 63.03868 105 GLY F O 1
ATOM 11271 N N . ASP F 1 106 ? 32.61500 14.44700 44.67900 1.000 69.53488 106 ASP F N 1
ATOM 11272 C CA . ASP F 1 106 ? 33.49800 15.60100 44.65400 1.000 69.16746 106 ASP F CA 1
ATOM 11273 C C . ASP F 1 106 ? 32.75300 16.89900 44.38500 1.000 67.03956 106 ASP F C 1
ATOM 11274 O O . ASP F 1 106 ? 33.31800 17.97200 44.61200 1.000 75.56813 106 ASP F O 1
ATOM 11283 N N . ALA F 1 107 ? 31.51300 16.83200 43.91400 1.000 67.90823 107 ALA F N 1
ATOM 11284 C CA . ALA F 1 107 ? 30.73800 18.04300 43.70100 1.000 55.10393 107 ALA F CA 1
ATOM 11285 C C . ALA F 1 107 ? 30.60700 18.80800 45.00700 1.000 57.88343 107 ALA F C 1
ATOM 11286 O O . ALA F 1 107 ? 30.41000 18.22300 46.07400 1.000 56.03144 107 ALA F O 1
ATOM 11290 N N . GLY F 1 108 ? 30.71400 20.12600 44.91200 1.000 64.05527 108 GLY F N 1
ATOM 11291 C CA . GLY F 1 108 ? 30.83600 20.98300 46.06600 1.000 63.93513 108 GLY F CA 1
ATOM 11292 C C . GLY F 1 108 ? 32.24400 21.46600 46.32100 1.000 65.56574 108 GLY F C 1
ATOM 11293 O O . GLY F 1 108 ? 32.42500 22.41000 47.09700 1.000 70.14166 108 GLY F O 1
ATOM 11297 N N . GLY F 1 109 ? 33.23800 20.85200 45.69000 1.000 52.57680 109 GLY F N 1
ATOM 11298 C CA . GLY F 1 109 ? 34.59800 21.32700 45.82500 1.000 48.49226 109 GLY F CA 1
ATOM 11299 C C . GLY F 1 109 ? 34.72800 22.75100 45.32200 1.000 51.66270 109 GLY F C 1
ATOM 11300 O O . GLY F 1 109 ? 34.05700 23.16500 44.37800 1.000 52.25888 109 GLY F O 1
ATOM 11304 N N . LEU F 1 110 ? 35.59700 23.51000 45.97200 1.000 53.40115 110 L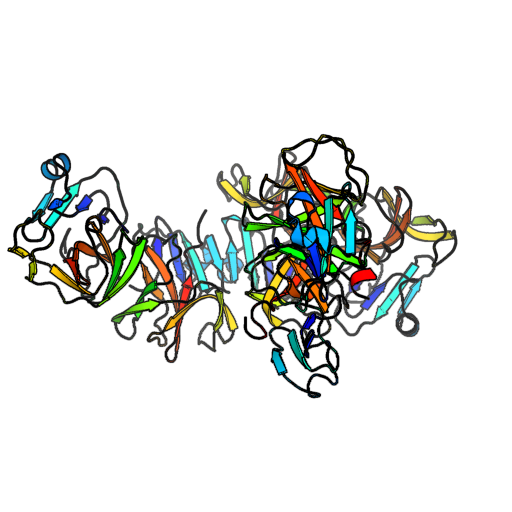EU F N 1
ATOM 11305 C CA . LEU F 1 110 ? 35.79100 24.90500 45.62800 1.000 52.84096 110 LEU F CA 1
ATOM 11306 C C . LEU F 1 110 ? 36.92900 25.04900 44.63300 1.000 52.42703 110 LEU F C 1
ATOM 11307 O O . LEU F 1 110 ? 37.96900 24.39600 44.75900 1.000 52.37002 110 LEU F O 1
ATOM 11323 N N . LEU F 1 111 ? 36.70600 25.89200 43.63100 1.000 52.95003 111 LEU F N 1
ATOM 11324 C CA . LEU F 1 111 ? 37.73200 26.35000 42.70900 1.000 62.92222 111 LEU F CA 1
ATOM 11325 C C . LEU F 1 111 ? 37.93500 27.83400 42.96800 1.000 65.56067 111 LEU F C 1
ATOM 11326 O O . LEU F 1 111 ? 36.98500 28.61800 42.86200 1.000 66.76677 111 LEU F O 1
ATOM 11342 N N . VAL F 1 112 ? 39.17200 28.21300 43.28700 1.000 59.53450 112 VAL F N 1
ATOM 11343 C CA . VAL F 1 112 ? 39.48400 29.52500 43.82700 1.000 58.48098 112 VAL F CA 1
ATOM 11344 C C . VAL F 1 112 ? 40.70700 30.09700 43.12500 1.000 57.86630 112 VAL F C 1
ATOM 11345 O O . VAL F 1 112 ? 41.47900 29.38900 42.47600 1.000 52.71988 112 VAL F O 1
ATOM 11358 N N . CYS F 1 113 ? 40.86700 31.40500 43.27700 1.000 61.74539 113 CYS F N 1
ATOM 11359 C CA . CYS F 1 113 ? 42.05000 32.13700 42.86100 1.000 54.28794 113 CYS F CA 1
ATOM 11360 C C . CYS F 1 113 ? 42.37200 33.16100 43.94300 1.000 59.31974 113 CYS F C 1
ATOM 11361 O O . CYS F 1 113 ? 41.61200 33.29100 44.90800 1.000 59.12987 113 CYS F O 1
ATOM 11368 N N . PRO F 1 114 ? 43.47500 33.90200 43.83300 1.000 59.46053 114 PRO F N 1
ATOM 11369 C CA . PRO F 1 114 ? 43.82800 34.84000 44.90700 1.000 56.93952 114 PRO F CA 1
ATOM 11370 C C . PRO F 1 114 ? 42.78300 35.90800 45.15600 1.000 59.09029 114 PRO F C 1
ATOM 11371 O O . PRO F 1 114 ? 42.77400 36.49800 46.24200 1.000 52.76060 114 PRO F O 1
ATOM 11382 N N . HIS F 1 115 ? 41.90800 36.18500 44.19700 1.000 56.03154 115 HIS F N 1
ATOM 11383 C CA . HIS F 1 115 ? 40.84700 37.15600 44.40000 1.000 54.43309 115 HIS F CA 1
ATOM 11384 C C . HIS F 1 115 ? 39.65700 36.58900 45.15500 1.000 55.34941 115 HIS F C 1
ATOM 11385 O O . HIS F 1 115 ? 38.78900 37.35900 45.57000 1.000 64.36648 115 HIS F O 1
ATOM 11399 N N . GLY F 1 116 ? 39.59000 35.27600 45.34400 1.000 53.02664 116 GLY F N 1
ATOM 11400 C CA . GLY F 1 116 ? 38.50100 34.65600 46.06000 1.000 53.85035 116 GLY F CA 1
ATOM 11401 C C . GLY F 1 116 ? 38.01800 33.42000 45.34000 1.000 58.93932 116 GLY F C 1
ATOM 11402 O O . GLY F 1 116 ? 38.72300 32.85100 44.50000 1.000 55.05220 116 GLY F O 1
ATOM 11406 N N . VAL F 1 117 ? 36.79800 33.00700 45.67000 1.000 60.82276 117 VAL F N 1
ATOM 11407 C CA . VAL F 1 117 ? 36.22700 31.78700 45.11300 1.000 53.75769 117 VAL F CA 1
ATOM 11408 C C . VAL F 1 117 ? 35.67100 32.06800 43.72700 1.000 55.86038 117 VAL F C 1
ATOM 11409 O O . VAL F 1 117 ? 34.92600 33.03100 43.51800 1.000 61.78231 117 VAL F O 1
ATOM 11422 N N . ILE F 1 118 ? 36.03300 31.21500 42.77500 1.000 62.63386 118 ILE F N 1
ATOM 11423 C CA . ILE F 1 118 ? 35.55800 31.31800 41.40500 1.000 56.76105 118 ILE F CA 1
ATOM 11424 C C . ILE F 1 118 ? 34.33000 30.45100 41.17000 1.000 53.13179 118 ILE F C 1
ATOM 11425 O O . ILE F 1 118 ? 33.35700 30.90900 40.57500 1.000 49.10246 118 ILE F O 1
ATOM 11440 N N . GLY F 1 119 ? 34.35300 29.19800 41.61800 1.000 61.71163 119 GLY F N 1
ATOM 11441 C CA . GLY F 1 119 ? 33.23900 28.32800 41.29800 1.000 57.57955 119 GLY F CA 1
ATOM 11442 C C . GLY F 1 119 ? 33.18100 27.06500 42.12700 1.000 52.96792 119 GLY F C 1
ATOM 11443 O O . GLY F 1 119 ? 34.03000 26.80400 42.98000 1.000 57.54056 119 GLY F O 1
ATOM 11447 N N . LEU F 1 120 ? 32.15000 26.27500 41.85100 1.000 56.51173 120 LEU F N 1
ATOM 11448 C CA . LEU F 1 120 ? 31.89300 25.01600 42.53000 1.000 58.21351 120 LEU F CA 1
ATOM 11449 C C . LEU F 1 120 ? 31.91400 23.87600 41.52800 1.000 66.23879 120 LEU F C 1
ATOM 11450 O O . LEU F 1 120 ? 31.28500 23.95900 40.47100 1.000 66.00330 120 LEU F O 1
ATOM 11466 N N . LEU F 1 121 ? 32.62000 22.80400 41.87100 1.000 67.37929 121 LEU F N 1
ATOM 11467 C CA . LEU F 1 121 ? 32.64200 21.61800 41.02900 1.000 62.33158 121 LEU F CA 1
ATOM 11468 C C . LEU F 1 121 ? 31.23100 21.07000 40.84600 1.000 61.15780 121 LEU F C 1
ATOM 11469 O O . LEU F 1 121 ? 30.50700 20.85700 41.82200 1.000 59.27002 121 LEU F O 1
ATOM 11485 N N . THR F 1 122 ? 30.84300 20.83500 39.59200 1.000 56.83617 122 THR F N 1
ATOM 11486 C CA . THR F 1 122 ? 29.54500 20.25700 39.25700 1.000 59.55809 122 THR F CA 1
ATOM 11487 C C . THR F 1 122 ? 29.65000 18.83900 38.72400 1.000 64.11200 122 THR F C 1
ATOM 11488 O O . THR F 1 122 ? 29.01700 17.92800 39.26400 1.000 60.17396 122 THR F O 1
ATOM 11499 N N . ALA F 1 123 ? 30.43200 18.62800 37.67300 1.000 59.70317 123 ALA F N 1
ATOM 11500 C CA . ALA F 1 123 ? 30.54700 17.33300 37.02800 1.000 64.35081 123 ALA F CA 1
ATOM 11501 C C . ALA F 1 123 ? 32.01100 17.05400 36.73000 1.000 70.42923 123 ALA F C 1
ATOM 11502 O O . ALA F 1 123 ? 32.86100 17.94000 36.80000 1.000 62.90278 123 ALA F O 1
ATOM 11509 N N . GLY F 1 124 ? 32.31000 15.80600 36.40500 1.000 83.62472 124 GLY F N 1
ATOM 11510 C CA . GLY F 1 124 ? 33.67000 15.45700 36.05500 1.000 77.05327 124 GLY F CA 1
ATOM 11511 C C . GLY F 1 124 ? 33.85100 13.96200 35.97300 1.000 64.98603 124 GLY F C 1
ATOM 11512 O O . GLY F 1 124 ? 32.96800 13.17600 36.32000 1.000 62.36021 124 GLY F O 1
ATOM 11516 N N . GLY F 1 125 ? 35.03300 13.58700 35.50900 1.000 63.58211 125 GLY F N 1
ATOM 11517 C CA . GLY F 1 125 ? 35.38400 12.19500 35.29700 1.000 64.56490 125 GLY F CA 1
ATOM 11518 C C . GLY F 1 125 ? 36.08300 12.03900 33.96300 1.000 65.49566 125 GLY F C 1
ATOM 11519 O O . GLY F 1 125 ? 35.85500 12.80000 33.02000 1.000 72.96193 125 GLY F O 1
ATOM 11523 N N . GLY F 1 126 ? 36.95700 11.04200 33.88400 1.000 60.69546 126 GLY F N 1
ATOM 11524 C CA . GLY F 1 126 ? 37.64700 10.76300 32.64400 1.000 62.72657 126 GLY F CA 1
ATOM 11525 C C . GLY F 1 126 ? 38.72000 11.75400 32.27600 1.000 54.07482 126 GLY F C 1
ATOM 11526 O O . GLY F 1 126 ? 39.10100 11.83000 31.11000 1.000 52.42183 126 GLY F O 1
ATOM 11530 N N . GLY F 1 127 ? 39.22900 12.51000 33.23900 1.000 53.09031 127 GLY F N 1
ATOM 11531 C CA . GLY F 1 127 ? 40.24800 13.49700 32.97000 1.000 58.50106 127 GLY F CA 1
ATOM 11532 C C . GLY F 1 127 ? 39.73100 14.87600 32.64900 1.000 64.55230 127 GLY F C 1
ATOM 11533 O O . GLY F 1 127 ? 40.48800 15.69400 32.11700 1.000 63.41534 127 GLY F O 1
ATOM 11537 N N . ILE F 1 128 ? 38.47000 15.15800 32.94700 1.000 72.56665 128 ILE F N 1
ATOM 11538 C CA . ILE F 1 128 ? 37.85500 16.43900 32.63900 1.000 59.50107 128 ILE F CA 1
ATOM 11539 C C . ILE F 1 128 ? 36.91500 16.79000 33.78300 1.000 57.84457 128 ILE F C 1
ATOM 11540 O O . ILE F 1 128 ? 36.17400 15.93400 34.27400 1.000 51.58927 128 ILE F O 1
ATOM 11556 N N . VAL F 1 129 ? 36.95300 18.04800 34.21400 1.000 66.35822 129 VAL F N 1
ATOM 11557 C CA . VAL F 1 129 ? 36.20600 18.50900 35.37600 1.000 61.50486 129 VAL F CA 1
ATOM 11558 C C . VAL F 1 129 ? 35.51600 19.82000 35.02900 1.000 57.89628 129 VAL F C 1
ATOM 11559 O O . VAL F 1 129 ? 35.96600 20.57200 34.16000 1.000 53.73447 129 VAL F O 1
ATOM 11572 N N . ALA F 1 130 ? 34.40400 20.08700 35.71000 1.000 52.66009 130 ALA F N 1
ATOM 11573 C CA . ALA F 1 130 ? 33.54200 21.21000 35.39300 1.000 47.06766 130 ALA F CA 1
ATOM 11574 C C . ALA F 1 130 ? 33.09900 21.90700 36.66900 1.000 51.02006 130 ALA F C 1
ATOM 11575 O O . ALA F 1 130 ? 32.85800 21.27100 37.69700 1.000 45.43810 130 ALA F O 1
ATOM 11582 N N . PHE F 1 131 ? 32.96900 23.22600 36.57600 1.000 55.80588 131 PHE F N 1
ATOM 11583 C CA . PHE F 1 131 ? 32.65100 24.07000 37.71500 1.000 52.95880 131 PHE F CA 1
ATOM 11584 C C . PHE F 1 131 ? 31.55200 25.04300 37.31700 1.000 54.44993 131 PHE F C 1
ATOM 11585 O O . PHE F 1 131 ? 31.39000 25.37300 36.14400 1.000 58.01778 131 PHE F O 1
ATOM 11602 N N . THR F 1 132 ? 30.79600 25.50300 38.30400 1.000 54.91077 132 THR F N 1
ATOM 11603 C CA . THR F 1 132 ? 29.82000 26.56300 38.10600 1.000 51.31333 132 THR F CA 1
ATOM 11604 C C . THR F 1 132 ? 30.46700 27.88600 38.48400 1.000 56.35924 132 THR F C 1
ATOM 11605 O O . THR F 1 132 ? 30.87000 28.07400 39.63500 1.000 58.17180 132 THR F O 1
ATOM 11616 N N . ASP F 1 133 ? 30.57100 28.79300 37.51800 1.000 60.32663 133 ASP F N 1
ATOM 11617 C CA . ASP F 1 133 ? 31.10200 30.12200 37.78400 1.000 54.93417 133 ASP F CA 1
ATOM 11618 C C . ASP F 1 133 ? 30.12900 30.88800 38.66800 1.000 58.34567 133 ASP F C 1
ATOM 11619 O O . ASP F 1 133 ? 28.94100 30.98800 38.34900 1.000 58.12418 133 ASP F O 1
ATOM 11628 N N . ILE F 1 134 ? 30.62700 31.42300 39.78100 1.000 56.29553 134 ILE F N 1
ATOM 11629 C CA . ILE F 1 134 ? 29.82100 32.20000 40.71200 1.000 53.74558 134 ILE F CA 1
ATOM 11630 C C . ILE F 1 134 ? 30.25200 33.65700 40.74800 1.000 55.52756 134 ILE F C 1
ATOM 11631 O O . ILE F 1 134 ? 29.72000 34.43600 41.53900 1.000 60.95278 134 ILE F O 1
ATOM 11644 N N . ARG F 1 135 ? 31.19200 34.05000 39.89800 1.000 57.12425 135 ARG F N 1
ATOM 11645 C CA . ARG F 1 135 ? 31.81400 35.36000 40.00800 1.000 66.29563 135 ARG F CA 1
ATOM 11646 C C . ARG F 1 135 ? 30.85400 36.50800 39.74900 1.000 72.08738 135 ARG F C 1
ATOM 11647 O O . ARG F 1 135 ? 31.28600 37.66300 39.80300 1.000 67.12426 135 ARG F O 1
ATOM 11668 N N . ASN F 1 136 ? 29.58500 36.24000 39.46400 1.000 64.61695 136 ASN F N 1
ATOM 11669 C CA . ASN F 1 136 ? 28.59200 37.28400 39.26400 1.000 65.92269 136 ASN F CA 1
ATOM 11670 C C . ASN F 1 136 ? 27.33200 36.96800 40.04800 1.000 63.76227 136 ASN F C 1
ATOM 11671 O O . ASN F 1 136 ? 26.21200 37.15200 39.56900 1.000 66.70570 136 ASN F O 1
ATOM 11682 N N . LEU F 1 137 ? 27.49900 36.48600 41.27200 1.000 62.38632 137 LEU F N 1
ATOM 11683 C CA . LEU F 1 137 ? 26.39300 36.24600 42.18300 1.000 62.64118 137 LEU F CA 1
ATOM 11684 C C . LEU F 1 137 ? 26.60700 37.06600 43.44800 1.000 67.71384 137 LEU F C 1
ATOM 11685 O O . LEU F 1 137 ? 27.74400 37.27600 43.87900 1.000 60.20865 137 LEU F O 1
ATOM 11701 N N . LEU F 1 138 ? 25.50600 37.52900 44.03900 1.000 73.91863 138 LEU F N 1
ATOM 11702 C CA . LEU F 1 138 ? 25.53500 38.42600 45.19300 1.000 67.70749 138 LEU F CA 1
ATOM 11703 C C . LEU F 1 138 ? 26.27600 39.72300 44.85200 1.000 69.68282 138 LEU F C 1
ATOM 11704 O O . LEU F 1 138 ? 27.34600 40.02900 45.37600 1.000 68.42673 138 LEU F O 1
ATOM 11720 N N . TRP F 1 139 ? 25.66400 40.47900 43.93800 1.000 70.95609 139 TRP F N 1
ATOM 11721 C CA . TRP F 1 139 ? 26.11500 41.82100 43.57400 1.000 72.26906 139 TRP F CA 1
ATOM 11722 C C . TRP F 1 139 ? 27.54600 41.79200 43.02900 1.000 74.62170 139 TRP F C 1
ATOM 11723 O O . TRP F 1 139 ? 28.48700 42.31100 43.62900 1.000 76.16223 139 TRP F O 1
ATOM 11744 N N . LEU F 1 140 ? 27.67600 41.15500 41.86900 1.000 68.13644 140 LEU F N 1
ATOM 11745 C CA . LEU F 1 140 ? 28.95200 41.04800 41.16300 1.000 68.10050 140 LEU F CA 1
ATOM 11746 C C . LEU F 1 140 ? 29.84100 42.27200 41.34300 1.000 76.09250 140 LEU F C 1
ATOM 11747 O O . LEU F 1 140 ? 29.35800 43.40100 41.39700 1.000 78.98435 140 LEU F O 1
#

Organism: Human enterovirus D68 (NCBI:txid42789)

Nearest PDB structures (foldseek):
  7jre-assembly1_A  TM=9.760E-01  e=1.051E-24  enterovirus D68
  7mg0-assembly6_F  TM=9.653E-01  e=3.312E-24  enterovirus D68
  7lw2-assembly4_C  TM=9.776E-01  e=2.368E-23  enterovirus D68
  4mg3-assembly1_A  TM=9.662E-01  e=4.357E-17  Coxsackievirus A16 (strain Tainan/5079/98)
  4fvd-assembly1_A-2  TM=9.430E-01  e=1.920E-17  Enterovirus A71

InterPro domains:
  IPR000081 Peptidase C3, picornavirus core protein 2A [PF00947] (877-1002)
  IPR000199 Peptidase C3A/C3B, picornaviral [PF00548] (1549-1714)
  IPR000605 Helicase, superfamily 3, single-stranded DNA/RNA virus [PF00910] (1233-1330)
  IPR001205 RNA-directed RNA polymerase, C-terminal domain [PF00680] (1754-2163)
  IPR001676 Picornavirus capsid [PF00073] (94-286)
  IPR001676 Picornavirus capsid [PF00073] (346-512)
  IPR002527 Picornavirus 2B protein [PF01552] (1008-1108)
  IPR003138 Picornavirus coat protein VP4 [PF02226] (2-69)
  IPR003593 AAA+ ATPase domain [SM00382] (1228-1359)
  IPR007094 RNA-directed RNA polymerase, catalytic domain [PS50507] (1954-2069)
  IPR009003 Peptidase S1, PA clan [SSF50494] (862-1000)
  IPR009003 Peptidase S1, PA clan [SSF50494] (1543-1732)
  IPR014759 Helicase, superfamily 3, single-stranded RNA virus [PS51218] (1212-1370)
  IPR014838 Poliovirus 3A protein-like [PF08727] (1439-1498)
  IPR027417 P-loop containing nucleoside triphosphate hydrolase [SSF52540] (1181-1356)
  IPR029053 Viral coat protein subunit [G3DSA:2.60.120.20] (1-317)
  IPR029053 Viral coat protein subunit [G3DSA:2.60.120.20] (318-564)
  IPR029053 Viral coat protein subunit [G3DSA:2.60.120.20] (565-861)
  IPR033703 Picornavirus/Calicivirus coat protein [cd00205] (125-314)
  IPR033703 Picornavirus/Calicivirus coat protein [cd00205] (391-548)

Sequence (832 aa):
GFGGVFVGSFKIINYHLATIEERQSAIYVDWQSDVLVTPIAAHGRHQIARCKCNTGVYYCRHRDKSYPVCFEGPGIQWIEQNEYYPARYQTNVLLAAGPAEAGDAGGLLVCPHGVIGLLTAGGGGIVAFTDIRNLLWLGFGGVFVGSFKIINYHLATIEERQSAIYVDWQSDVLVTPIAAHGRHQIARCKCNTGVYYCRHRDKSYPVCFEGPGIQWIEQNEYYPARYQTNVLLAAGPAEAGDAGGLLVCPHGVIGLLTAGGGGIVAFTDIRNLLWGFGGVFVGSFKIINYHLATIEERQSAIYVDWQSDVLVTPIAAHGRHQIARCKCNTGVYYCRHRDKSYPVCFEGPGIQWIEQNEYYPARYQTNVLLAAGPAEAGDAGGLLVCPHGVIGLLTAGGGGIVAFTDIRNLLWLDFGGVFVGSFKIINYHLATIEERQSAIYVDWQSDVLVTPIAAHGRHQIARCKCNTGVYYCRHRDKSYPVCFEGPGIQWIEQNEYYPARYQTNVLLAAGPAEAGDAGGLLVCPHGVIGLLTAGGGGIVAFTDIRNLLWLDTGPGFGGVFVGSFKIINYHLATIEERQSAIYVDWQSDVLVTPIAAHGRHQIARCKCNTGVYYCRHRDKSYPVCFEGPGIQWIEQNEYYPARYQTNVLLAAGPAEAGDAGGLLVCPHGVIGLLTAGGGGIVAFTDIRNLLWLDTFGGVFVGSFKIINYHLATIEERQSAIYVDWQSDVLVTPIAAHGRHQIARCKCNTGVYYCRHRDKSYPVCFEGPGIQWIEQNEYYPARYQTNVLLAAGPAEAGDAGGLLVCPHGVIGLLTAGGGGIVAFTDIRNLLWL

Secondary structure (DSSP, 8-state):
--S-EEEEEEEEE-GGG--HHHHHH-SEEETTTTEEEEEEEEEEE--B--S---EEEEEETTTTEEEEEE-EEEEEEEE---TTSPSEEEEEEEEEES---TT-TT-EEEETTEEEEEEEEEETTEEEEEE-TT-S--/--S-EEETTEEEEESTT--HHHHHH-SEEETTTTEEEEE-SSPP---B--S--SEEEEEETTTTEEEEEE---SEEEEE---SSS-SEEEEEEEEEES---TT-TT-EEEETTEEEEEEEEEETTEEEEEE-TT---/----EEETTEEEE-STT--HHHHHH-SEEETTTTEEEEE-SS-----B-----SEEEEEETTTTEEEEEE-EEEEEEEE---SS--SEEEEEEEEE-S---TT-TT-EEEETTEEEEEEEEEETTEEEEEE-TT-----/---EEEEEEEEE-SSS--HHHHHH-SEEETTTTEEEEEEEEEEE--B--S---EEEEEETTTTEEEEEE---S-EEEE---SSS-SEEEESEEEEES---TT-TT-EEEETTEEEEEEEEEETTEEEEEE-TTS--S--/--S-S-EEEEEEEEE-GGG--HHHHHT-SEEETTTTEEEEEEEEEEE--B--S--SEEEEEEGGGTEEEEEE-EEEEEEEEE--SSS-SEEEEEEEEEES---GGGTT-EEEETTEEEEEEEEEETTEEEEEE-GGGGGGG-/--SEEETTEEEE-TTS-SSHHHHS-SEEETTTTEEEEE-SS-----B--S--SEEEEEETTTTEEEEEE-EEEEEEEE---SSS-SEEEEEEEEE-----TT-TT-EEEETTEEEEEEEEE-SS-EEEEE-TTSS--

Solvent-accessible surface area: 36295 Å² total; per-residue (Å²): 30,97,30,1,0,52,33,19,48,68,31,0,14,0,42,26,73,18,67,121,114,20,78,148,53,30,95,102,70,35,115,93,2,0,5,0,2,0,57,40,112,54,118,14,114,64,46,15,0,108,25,189,16,80,13,0,0,1,26,0,56,85,107,100,106,10,51,47,11,94,10,66,37,73,25,110,70,147,22,128,73,23,165,117,7,92,40,20,131,6,27,61,4,0,49,9,76,12,26,4,94,96,47,0,15,0,0,2,0,10,2,5,50,12,4,0,0,0,0,5,6,7,30,83,43,84,0,5,0,3,14,0,26,111,20,60,101,70,36,62,36,4,0,53,14,38,64,88,47,8,9,3,24,44,98,31,79,120,127,21,21,48,48,1,47,55,12,22,102,38,3,3,8,4,13,0,61,38,112,53,81,20,161,33,101,18,0,104,17,174,17,65,25,0,0,0,22,0,132,73,131,106,106,5,40,54,7,99,3,126,14,71,24,42,48,140,13,104,83,61,118,154,13,82,47,27,47,5,41,55,1,0,44,8,80,13,31,0,94,107,48,1,20,1,1,1,0,8,2,7,62,16,5,0,0,3,4,14,17,32,30,74,51,82,0,4,0,3,7,2,13,82,52,112,247,35,90,39,0,0,57,30,36,63,49,32,0,8,0,14,29,62,17,45,99,130,38,61,36,62,14,42,49,2,22,63,46,2,0,4,0,2,2,56,40,118,55,87,27,51,29,74,13,1,20,5,121,13,59,2,0,0,1,31,0,104,85,158,102,36,14,55,42,8,95,3,61,45,71,38,58,83,138,24,143,127,42,157,141,7,70,51,15,136,3,24,58,3,0,33,12,79,13,42,13,42,94,53,0,17,2,0,0,0,10,3,5,21,17,6,0,0,0,4,5,14,35,28,92,45,92,1,7,1,1,20,0,18,115,23,35,58,50,146,82,45,4,0,66,18,16,56,35,7,0,18,2,63,66,95,23,71,107,136,45,70,147,70,24,103,94,71,34,140,36,4,4,5,0,1,6,62,32,116,74,147,6,94,35,62,32,0,78,25,186,20,92,6,0,0,0,14,0,40,71,150,58,71,1,52,52,8,87,16,121,19,73,27,116,39,139,14,126,64,73,189,57,16,83,42,30,142,7,43,58,1,0,46,10,84,12,38,2,91,99,52,2,21,5,1,1,0,10,2,7,57,12,6,0,0,1,2,8,17,37,25,64,53,104,0,5,0,1,13,2,17,112,33,38,183,111,51,185,36,83,1,72,32,4,0,59,1,41,57,53,38,0,14,3,37,39,69,14,73,119,79,41,90,91,68,25,66,67,67,35,108,74,2,1,5,0,0,4,64,63,110,63,102,25,49,26,38,4,0,144,33,198,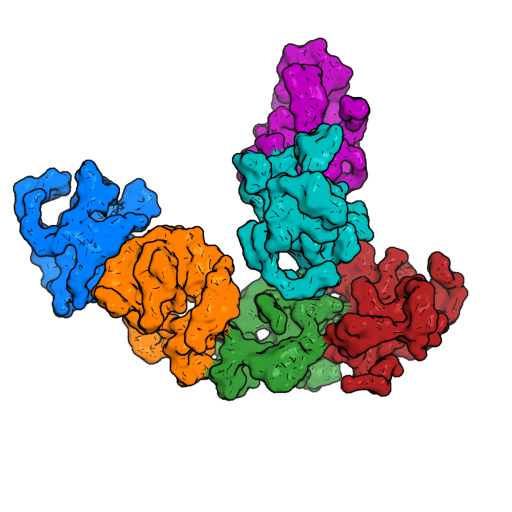14,61,11,0,0,0,15,0,136,84,136,106,75,0,56,48,14,83,7,105,50,81,34,86,55,69,128,54,121,56,108,150,15,74,51,18,48,7,35,46,7,0,47,7,84,15,25,4,97,106,59,3,32,8,1,2,0,10,2,2,27,9,7,0,0,0,0,7,25,40,41,91,37,44,0,13,0,1,7,1,33,82,4,23,141,15,55,157,90,40,0,0,37,27,42,57,68,47,0,8,0,68,47,59,9,122,132,41,77,88,63,41,70,56,94,65,28,140,76,3,4,4,0,2,7,59,74,111,45,167,26,114,18,48,12,0,108,19,181,17,62,4,0,0,0,27,0,155,63,46,99,80,4,40,57,6,87,8,120,46,78,27,40,40,30,11,81,86,53,154,167,25,95,33,44,53,10,30,68,4,0,27,6,55,12,12,9,89,88,43,3,21,0,3,0,0,8,2,3,26,10,5,0,0,0,3,12,8,29,29,18,26,41,0,3,0,1,17,0,14,100,31,67,247,76

Radius of gyration: 32.38 Å; Cα contacts (8 Å, |Δi|>4): 2343; chains: 6; bounding box: 62×94×83 Å

B-factor: mean 70.77, std 14.2, range [32.83, 125.63]